Protein AF-0000000076242073 (afdb_homodimer)

InterPro domains:
  IPR001873 Epithelial sodium channel [PF00858] (27-499)
  IPR001873 Epithelial sodium channel [PR01078] (48-65)
  IPR001873 Epithelial sodium channel [PR01078] (88-104)
  IPR001873 Epithelial sodium channel [PR01078] (224-240)
  IPR001873 Epithelial sodium channel [PR01078] (257-275)
  IPR001873 Epithelial sodium channel [PR01078] (351-362)
  IPR001873 Epithelial sodium channel [PR01078] (362-379)
  IPR001873 Epithelial sodium channel [PR01078] (411-431)
  IPR001873 Epithelial sodium channel [PR01078] (479-495)
  IPR001873 Epithelial sodium channel [PTHR11690] (22-504)

Solvent-accessible surface area (backbone atoms only — not comparable to full-atom values): 59527 Å² total; per-residue (Å²): 136,81,78,74,77,72,75,66,77,64,70,64,63,58,46,48,56,47,44,52,52,45,50,50,52,52,44,35,72,64,50,62,41,62,62,54,37,54,37,72,67,41,85,47,68,69,60,23,52,49,43,50,52,52,51,50,53,31,51,52,51,44,50,65,59,47,49,60,53,53,51,49,50,75,60,52,51,69,45,77,43,50,48,78,43,83,46,75,58,39,77,53,59,23,41,30,46,22,38,42,50,17,48,31,39,72,45,50,34,53,52,25,54,71,41,94,39,49,67,59,20,51,52,49,50,51,48,52,48,42,56,58,50,63,68,43,82,75,80,80,83,75,78,73,79,77,78,65,83,70,65,68,78,72,79,79,72,85,76,81,86,71,80,75,68,75,75,68,48,67,65,56,50,50,51,48,50,50,54,46,50,51,47,25,49,50,37,45,38,44,70,75,34,66,72,62,46,54,71,36,23,60,50,70,71,62,32,46,74,43,29,32,44,44,88,40,84,58,55,71,48,66,87,42,42,44,81,42,79,41,83,72,27,22,37,22,40,28,32,51,62,70,34,77,90,71,69,44,74,72,52,64,30,40,54,52,14,69,65,45,13,43,35,38,31,36,39,65,58,67,88,35,50,37,64,90,74,82,20,89,60,79,35,36,33,36,20,78,37,53,84,55,46,59,91,46,46,85,85,61,38,44,80,42,59,55,38,20,30,37,40,35,32,32,41,44,35,40,40,36,56,64,49,88,79,68,76,60,72,33,40,60,69,74,58,67,67,62,53,96,56,82,67,63,65,90,70,47,74,35,77,49,45,67,58,44,44,39,48,43,50,26,49,54,23,33,76,73,61,65,20,23,57,47,84,38,72,74,58,92,81,50,50,54,33,46,85,87,40,40,68,56,47,47,53,52,50,52,31,50,75,68,61,66,44,74,63,52,75,71,45,41,52,55,21,67,42,77,46,75,47,79,47,78,30,32,25,31,15,66,61,80,66,64,70,74,63,43,73,75,60,62,90,67,56,74,35,24,28,33,40,36,41,23,35,63,45,59,47,31,41,35,41,34,40,39,76,74,65,50,70,63,51,50,50,14,52,47,9,39,46,29,40,73,54,42,43,37,16,51,40,38,51,50,52,49,50,51,49,49,50,49,49,48,51,52,49,51,52,48,48,50,47,52,64,65,61,55,69,73,69,76,70,74,78,73,79,75,76,78,72,71,78,76,73,117,138,83,81,74,76,74,78,66,78,69,70,62,64,61,44,48,58,49,43,53,54,45,51,51,52,50,43,35,72,64,49,68,43,43,56,54,39,53,37,72,68,41,84,47,69,70,59,23,52,49,43,50,50,52,53,49,52,30,50,51,52,44,49,66,52,45,49,60,51,54,53,48,50,74,60,54,51,70,43,51,46,76,50,78,46,81,47,75,60,39,75,53,59,22,41,30,47,25,39,44,50,17,48,33,39,72,44,49,35,53,53,25,54,76,36,99,42,49,69,58,18,50,54,47,46,49,50,48,42,49,58,53,52,53,66,48,84,77,86,83,85,78,79,80,81,80,82,69,86,79,74,74,81,77,83,84,74,91,90,74,94,69,80,75,67,75,77,68,51,68,66,57,49,51,53,47,51,52,51,46,50,52,47,22,50,49,34,43,38,44,68,76,35,65,74,62,47,54,70,36,24,60,48,68,70,64,33,46,74,44,27,29,44,46,89,40,70,70,54,72,47,65,87,43,41,44,80,44,79,40,82,72,28,22,38,23,40,26,33,50,60,70,35,78,89,70,67,44,74,72,50,65,30,72,55,52,35,74,66,47,13,44,35,37,32,37,38,62,59,65,88,32,51,34,62,90,76,80,21,71,48,40,36,36,31,35,21,76,38,53,84,57,45,62,88,46,46,81,61,59,38,44,43,36,35,52,35,22,31,38,41,37,32,30,39,44,34,38,39,35,55,63,48,89,79,70,75,61,74,36,39,59,70,75,59,70,64,68,51,94,60,84,65,62,69,88,69,47,75,35,77,49,48,68,58,45,44,39,48,44,51,25,49,53,24,33,75,73,61,65,20,23,57,47,84,37,71,74,57,91,81,49,49,50,33,48,84,87,39,41,67,56,48,46,52,52,49,52,32,49,57,68,53,67,45,74,64,54,76,72,46,44,51,56,21,68,44,75,46,72,45,76,47,79,48,75,45,79,21,71,78,84,71,67,76,85,70,47,75,75,68,68,91,68,56,74,36,23,29,34,40,35,42,23,35,65,47,60,45,31,40,34,42,34,41,38,78,71,61,49,70,68,55,50,51,49,42,48,48,3,37,30,14,24,35,44,34,43,50,74,65,40,50,49,51,50,48,52,49,50,52,51,50,49,51,53,49,50,52,49,50,50,49,55,63,65,63,56,72,74,76,78,73,80,76,76,79,77,78,76,73,70,84,76,69,136

Secondary structure (DSSP, 8-state):
----------HHHHHHHHHHHHHHHHHHHH--STTHHHHHH--SHHHHHHHHHHHHHHHHHHHHHHHHHHHHHHH--EEEEEEEEE-S-EEPPEEEEEES--S-HHHHHHHHHHTT-HHHHHHHHHHHHHHHHHTS-----------TT--------S-----------HHHHHHHHHHHHHHHHHHHHHHH-TTGGGGGS--HHHHEEEEEETTEE-TTSTTTEEEEEETTTEEEEEES---GGGTPPPPEESS-SGGGSEEEEEE--GGG--TTTT--S-SEEEEEE-TTPPP-HHHHPEEE-TTEEEEEEEEEEEEE---TT-S-SSB-SS-TTS-S-TTSSSS-SS--HHHHHHHHHHHHHHHHHSSB-TTSPPPTTPPBP-GGGHHHHHHHHHHHHTT--GGGGG-PPBSEEEEEEEEEEEEE-S----GGGGGTS-GGGGGEEEEEEEEEEEEEEEEEEEE---HHHHHHHHHHHHHHHT---HHHHHHHHHHHHHHHHHHHHHHHHHHHT------------TTS----/----------HHHHHHHHHHHHHHHHHHHH--STTHHHHHH--SHHHHHHHHHHHHHHHHHHHHHHHHHHHHHHH--EEEEEEEEE-S-EEPPEEEEEES--S-HHHHHHHHHHTT-HHHHHHHHHHHHHHHHTTS---------------------------------HHHHHHHHHHHHHHHHHHHHHHH-TTGGGGGS--HHHHEEEEEETTBSBTTSTTTEEEEEETTTEEEEEES---GGGTPPPPEESS-SGGGSEEEEEE--GGG--TTTT--SBSEEEEEE-TTPPP-TTTSPEEE-TTEEEEEEEEEEEEE---TT-S-SSB-SS-TTS-S-TTTTTT-SS--HHHHHHHHHHHHHHHHHSSB-TTSPPPTTPPBP-GGGHHHHHHHHHHHHTT--GGGGG-PPBSEEEEEEEEEEEEE-S----GGGTTTS-GGGGGEEEEEEEEEEEEEEEEEEEE---HHHHHHHHHHHHHHHT---HHHHHHHHHHHHHHHHHHHHHHHHHHHT-------------------

Structure (mmCIF, N/CA/C/O backbone):
data_AF-0000000076242073-model_v1
#
loop_
_entity.id
_entity.type
_entity.pdbx_description
1 polymer 'Uncharacterized protein'
#
loop_
_atom_site.group_PDB
_atom_site.id
_atom_site.type_symbol
_atom_site.label_atom_id
_atom_site.label_alt_id
_atom_site.label_comp_id
_atom_site.label_asym_id
_atom_site.label_entity_id
_atom_site.label_seq_id
_atom_site.pdbx_PDB_ins_code
_atom_site.Cartn_x
_atom_site.Cartn_y
_atom_site.Cartn_z
_atom_site.occupancy
_atom_site.B_iso_or_equiv
_atom_site.auth_seq_id
_atom_site.auth_comp_id
_atom_site.auth_asym_id
_atom_site.auth_atom_id
_atom_site.pdbx_PDB_model_num
ATOM 1 N N . MET A 1 1 ? -10.391 -109.25 -32.281 1 25.5 1 MET A N 1
ATOM 2 C CA . MET A 1 1 ? -9.75 -108 -32.812 1 25.5 1 MET A CA 1
ATOM 3 C C . MET A 1 1 ? -10.414 -106.75 -32.25 1 25.5 1 MET A C 1
ATOM 5 O O . MET A 1 1 ? -11.508 -106.438 -32.688 1 25.5 1 MET A O 1
ATOM 9 N N . GLU A 1 2 ? -10.32 -106.562 -30.922 1 28.16 2 GLU A N 1
ATOM 10 C CA . GLU A 1 2 ? -10.852 -105.562 -29.984 1 28.16 2 GLU A CA 1
ATOM 11 C C . GLU A 1 2 ? -10.367 -104.188 -30.328 1 28.16 2 GLU A C 1
ATOM 13 O O . GLU A 1 2 ? -9.164 -103.938 -30.438 1 28.16 2 GLU A O 1
ATOM 18 N N . GLU A 1 3 ? -11.156 -103.5 -31.141 1 26.84 3 GLU A N 1
ATOM 19 C CA . GLU A 1 3 ? -11.023 -102.062 -31.547 1 26.84 3 GLU A CA 1
ATOM 20 C C . GLU A 1 3 ? -10.836 -101.188 -30.344 1 26.84 3 GLU A C 1
ATOM 22 O O . GLU A 1 3 ? -11.711 -101.125 -29.469 1 26.84 3 GLU A O 1
ATOM 27 N N . GLN A 1 4 ? -9.656 -101.188 -29.75 1 26.89 4 GLN A N 1
ATOM 28 C CA . GLN A 1 4 ? -9.219 -100.188 -28.75 1 26.89 4 GLN A CA 1
ATOM 29 C C . GLN A 1 4 ? -9.617 -98.812 -29.156 1 26.89 4 GLN A C 1
ATOM 31 O O . GLN A 1 4 ? -9.117 -98.25 -30.141 1 26.89 4 GLN A O 1
ATOM 36 N N . LYS A 1 5 ? -10.961 -98.562 -28.953 1 33.19 5 LYS A N 1
ATOM 37 C CA . LYS A 1 5 ? -11.492 -97.188 -29.031 1 33.19 5 LYS A CA 1
ATOM 38 C C . LYS A 1 5 ? -10.594 -96.188 -28.312 1 33.19 5 LYS A C 1
ATOM 40 O O . LYS A 1 5 ? -10.562 -96.188 -27.078 1 33.19 5 LYS A O 1
ATOM 45 N N . GLN A 1 6 ? -9.25 -96.125 -28.734 1 27.56 6 GLN A N 1
ATOM 46 C CA . GLN A 1 6 ? -8.344 -95.062 -28.266 1 27.56 6 GLN A CA 1
ATOM 47 C C . GLN A 1 6 ? -9.047 -93.75 -28.172 1 27.56 6 GLN A C 1
ATOM 49 O O . GLN A 1 6 ? -9.445 -93.188 -29.203 1 27.56 6 GLN A O 1
ATOM 54 N N . ASN A 1 7 ? -9.898 -93.562 -27.281 1 31.3 7 ASN A N 1
ATOM 55 C CA . ASN A 1 7 ? -10.523 -92.25 -26.906 1 31.3 7 ASN A CA 1
ATOM 56 C C . ASN A 1 7 ? -9.5 -91.125 -26.828 1 31.3 7 ASN A C 1
ATOM 58 O O . ASN A 1 7 ? -8.672 -91.125 -25.906 1 31.3 7 ASN A O 1
ATOM 62 N N . SER A 1 8 ? -8.82 -90.812 -27.938 1 33.25 8 SER A N 1
ATOM 63 C CA . SER A 1 8 ? -7.961 -89.625 -28.047 1 33.25 8 SER A CA 1
ATOM 64 C C . SER A 1 8 ? -8.633 -88.375 -27.453 1 33.25 8 SER A C 1
ATOM 66 O O . SER A 1 8 ? -9.805 -88.125 -27.719 1 33.25 8 SER A O 1
ATOM 68 N N . PRO A 1 9 ? -8.328 -88.062 -26.188 1 38.91 9 PRO A N 1
ATOM 69 C CA . PRO A 1 9 ? -8.805 -86.812 -25.625 1 38.91 9 PRO A CA 1
ATOM 70 C C . PRO A 1 9 ? -8.938 -85.688 -26.672 1 38.91 9 PRO A C 1
ATOM 72 O O . PRO A 1 9 ? -8.156 -85.625 -27.625 1 38.91 9 PRO A O 1
ATOM 75 N N . SER A 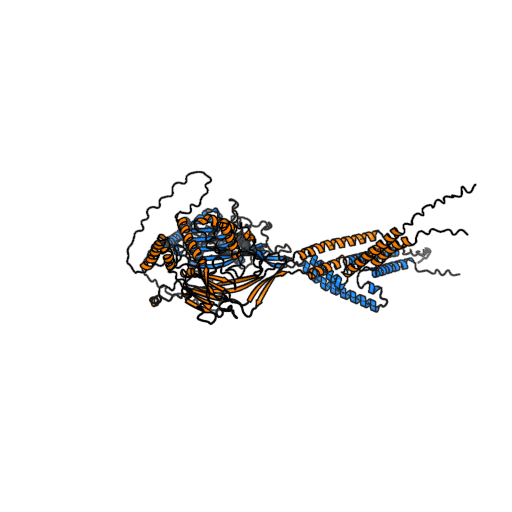1 10 ? -10.086 -85.25 -26.922 1 39.97 10 SER A N 1
ATOM 76 C CA . SER A 1 10 ? -10.594 -84.375 -27.984 1 39.97 10 SER A CA 1
ATOM 77 C C . SER A 1 10 ? -9.672 -83.188 -28.219 1 39.97 10 SER A C 1
ATOM 79 O O . SER A 1 10 ? -9.172 -82.562 -27.266 1 39.97 10 SER A O 1
ATOM 81 N N . ARG A 1 11 ? -8.984 -83 -29.328 1 43.53 11 ARG A N 1
ATOM 82 C CA . ARG A 1 11 ? -8.141 -82.062 -30 1 43.53 11 ARG A CA 1
ATOM 83 C C . ARG A 1 11 ? -8.602 -80.625 -29.688 1 43.53 11 ARG A C 1
ATOM 85 O O . ARG A 1 11 ? -7.797 -79.688 -29.672 1 43.53 11 ARG A O 1
ATOM 92 N N . PHE A 1 12 ? -9.875 -80.438 -29.469 1 42.47 12 PHE A N 1
ATOM 93 C CA . PHE A 1 12 ? -10.438 -79.125 -29.359 1 42.47 12 PHE A CA 1
ATOM 94 C C . PHE A 1 12 ? -10.133 -78.5 -28 1 42.47 12 PHE A C 1
ATOM 96 O O . PHE A 1 12 ? -9.875 -77.312 -27.891 1 42.47 12 PHE A O 1
ATOM 103 N N . GLY A 1 13 ? -10.25 -79.188 -26.875 1 44.53 13 GLY A N 1
ATOM 104 C CA . GLY A 1 13 ? -9.867 -78.688 -25.562 1 44.53 13 GLY A CA 1
ATOM 105 C C . GLY A 1 13 ? -8.414 -78.25 -25.484 1 44.53 13 GLY A C 1
ATOM 106 O O . GLY A 1 13 ? -8.078 -77.312 -24.75 1 44.53 13 GLY A O 1
ATOM 107 N N . ARG A 1 14 ? -7.555 -78.875 -25.938 1 50.31 14 ARG A N 1
ATOM 108 C CA . ARG A 1 14 ? -6.129 -78.625 -26.047 1 50.31 14 ARG A CA 1
ATOM 109 C C . ARG A 1 14 ? -5.887 -77.375 -26.875 1 50.31 14 ARG A C 1
ATOM 111 O O . ARG A 1 14 ? -4.93 -76.625 -26.625 1 50.31 14 ARG A O 1
ATOM 118 N N . ARG A 1 15 ? -6.801 -77.062 -27.734 1 53.56 15 ARG A N 1
ATOM 119 C CA . ARG A 1 15 ? -6.664 -75.875 -28.594 1 53.56 15 ARG A CA 1
ATOM 120 C C . ARG A 1 15 ? -6.965 -74.625 -27.828 1 53.56 15 ARG A C 1
ATOM 122 O O . ARG A 1 15 ? -6.328 -73.562 -28.062 1 53.56 15 ARG A O 1
ATOM 129 N N . SER A 1 16 ? -7.965 -74.75 -26.922 1 54.66 16 SER A N 1
ATOM 130 C CA . SER A 1 16 ? -8.32 -73.562 -26.141 1 54.66 16 SER A CA 1
ATOM 131 C C . SER A 1 16 ? -7.234 -73.188 -25.141 1 54.66 16 SER A C 1
ATOM 133 O O . SER A 1 16 ? -6.883 -72 -24.984 1 54.66 16 SER A O 1
ATOM 135 N N . ASP A 1 17 ? -6.887 -74.188 -24.344 1 58.34 17 ASP A N 1
ATOM 136 C CA . ASP A 1 17 ? -5.781 -73.938 -23.422 1 58.34 17 ASP A CA 1
ATOM 137 C C . ASP A 1 17 ? -4.527 -73.5 -24.156 1 58.34 17 ASP A C 1
ATOM 139 O O . ASP A 1 17 ? -3.799 -72.625 -23.672 1 58.34 17 ASP A O 1
ATOM 143 N N . GLU A 1 18 ? -4.375 -74.062 -25.297 1 63.34 18 GLU A N 1
ATOM 144 C CA . GLU A 1 18 ? -3.254 -73.688 -26.141 1 63.34 18 GLU A CA 1
ATOM 145 C C . GLU A 1 18 ? -3.438 -72.25 -26.625 1 63.34 18 GLU A C 1
ATOM 147 O O . GLU A 1 18 ? -2.467 -71.5 -26.75 1 63.34 18 GLU A O 1
ATOM 152 N N . GLY A 1 19 ? -4.773 -71.938 -26.703 1 66.31 19 GLY A N 1
ATOM 153 C CA . GLY A 1 19 ? -5.066 -70.562 -27.141 1 66.31 19 GLY A CA 1
ATOM 154 C C . GLY A 1 19 ? -4.773 -69.562 -26.078 1 66.31 19 GLY A C 1
ATOM 155 O O . GLY A 1 19 ? -4.219 -68.5 -26.391 1 66.31 19 GLY A O 1
ATOM 156 N N . LEU A 1 20 ? -5.156 -69.875 -24.875 1 74.44 20 LEU A N 1
ATOM 157 C CA . LEU A 1 20 ? -4.906 -68.938 -23.781 1 74.44 20 LEU A CA 1
ATOM 158 C C . LEU A 1 20 ? -3.412 -68.812 -23.5 1 74.44 20 LEU A C 1
ATOM 160 O O . LEU A 1 20 ? -2.91 -67.75 -23.219 1 74.44 20 LEU A O 1
ATOM 164 N N . VAL A 1 21 ? -2.752 -69.938 -23.469 1 72.38 21 VAL A N 1
ATOM 165 C CA . VAL A 1 21 ? -1.311 -69.938 -23.25 1 72.38 21 VAL A CA 1
ATOM 166 C C . VAL A 1 21 ? -0.605 -69.188 -24.359 1 72.38 21 VAL A C 1
ATOM 168 O O . VAL A 1 21 ? 0.345 -68.438 -24.109 1 72.38 21 VAL A O 1
ATOM 171 N N . TYR A 1 22 ? -1.139 -69.375 -25.5 1 73.62 22 TYR A N 1
ATOM 172 C CA . TYR A 1 22 ? -0.561 -68.688 -26.625 1 73.62 22 TYR A CA 1
ATOM 173 C C . TYR A 1 22 ? -0.794 -67.188 -26.484 1 73.62 22 TYR A C 1
ATOM 175 O O . TYR A 1 22 ? 0.107 -66.375 -26.75 1 73.62 22 TYR A O 1
ATOM 183 N N . LEU A 1 23 ? -1.955 -66.812 -26.109 1 75.25 23 LEU A N 1
ATOM 184 C CA . LEU A 1 23 ? -2.281 -65.438 -25.922 1 75.25 23 LEU A CA 1
ATOM 185 C C . LEU A 1 23 ? -1.405 -64.812 -24.844 1 75.25 23 LEU A C 1
ATOM 187 O O . LEU A 1 23 ? -0.925 -63.688 -24.984 1 75.25 23 LEU A O 1
ATOM 191 N N . TRP A 1 24 ? -1.2 -65.5 -23.781 1 75.06 24 TRP A N 1
ATOM 192 C CA . TRP A 1 24 ? -0.398 -65 -22.672 1 75.06 24 TRP A CA 1
ATOM 193 C C . TRP A 1 24 ? 1.071 -64.875 -23.062 1 75.06 24 TRP A C 1
ATOM 195 O O . TRP A 1 24 ? 1.745 -63.906 -22.719 1 75.06 24 TRP A O 1
ATOM 205 N N . LYS A 1 25 ? 1.532 -65.875 -23.75 1 70.5 25 LYS A N 1
ATOM 206 C CA . LYS A 1 25 ? 2.926 -65.875 -24.188 1 70.5 25 LYS A CA 1
ATOM 207 C C . LYS A 1 25 ? 3.176 -64.75 -25.203 1 70.5 25 LYS A C 1
ATOM 209 O O . LYS A 1 25 ? 4.223 -64.062 -25.172 1 70.5 25 LYS A O 1
ATOM 214 N N . ASN A 1 26 ? 2.195 -64.625 -26 1 69.06 26 ASN A N 1
ATOM 215 C CA . ASN A 1 26 ? 2.311 -63.562 -27 1 69.06 26 ASN A CA 1
ATOM 216 C C . ASN A 1 26 ? 2.285 -62.156 -26.344 1 69.06 26 ASN A C 1
ATOM 218 O O . ASN A 1 26 ? 3.047 -61.281 -26.734 1 69.06 26 ASN A O 1
ATOM 222 N N . PHE A 1 27 ? 1.426 -62.031 -25.406 1 73.12 27 PHE A N 1
ATOM 223 C CA . PHE A 1 27 ? 1.324 -60.781 -24.703 1 73.12 27 PHE A CA 1
ATOM 224 C C . PHE A 1 27 ? 2.592 -60.5 -23.906 1 73.12 27 PHE A C 1
ATOM 226 O O . PHE A 1 27 ? 3.098 -59.375 -23.906 1 73.12 27 PHE A O 1
ATOM 233 N N . ALA A 1 28 ? 2.996 -61.469 -23.219 1 68.56 28 ALA A N 1
ATOM 234 C CA . ALA A 1 28 ? 4.176 -61.312 -22.359 1 68.56 28 ALA A CA 1
ATOM 235 C C . ALA A 1 28 ? 5.402 -60.938 -23.203 1 68.56 28 ALA A C 1
ATOM 237 O O . ALA A 1 28 ? 6.27 -60.188 -22.75 1 68.56 28 ALA A O 1
ATOM 238 N N . SER A 1 29 ? 5.434 -61.438 -24.359 1 67.44 29 SER A N 1
ATOM 239 C CA . SER A 1 29 ? 6.602 -61.219 -25.203 1 67.44 29 SER A CA 1
ATOM 240 C C . SER A 1 29 ? 6.543 -59.844 -25.875 1 67.44 29 SER A C 1
ATOM 242 O O . SER A 1 29 ? 7.578 -59.281 -26.25 1 67.44 29 SER A O 1
ATOM 244 N N . ASN A 1 30 ? 5.273 -59.281 -25.906 1 66.25 30 ASN A N 1
ATOM 245 C CA . ASN A 1 30 ? 5.152 -58.062 -26.703 1 66.25 30 ASN A CA 1
ATOM 246 C C . ASN A 1 30 ? 4.766 -56.875 -25.828 1 66.25 30 ASN A C 1
ATOM 248 O O . ASN A 1 30 ? 4.711 -55.75 -26.312 1 66.25 30 ASN A O 1
ATOM 252 N N . THR A 1 31 ? 4.613 -57.219 -24.562 1 70.19 31 THR A N 1
ATOM 253 C CA . THR A 1 31 ? 4.156 -56.125 -23.719 1 70.19 31 THR A CA 1
ATOM 254 C C . THR A 1 31 ? 5.297 -55.156 -23.422 1 70.19 31 THR A C 1
ATOM 256 O O . THR A 1 31 ? 6.465 -55.562 -23.406 1 70.19 31 THR A O 1
ATOM 259 N N . THR A 1 32 ? 4.938 -53.938 -23.359 1 70.06 32 THR A N 1
ATOM 260 C CA . THR A 1 32 ? 5.914 -52.875 -23.094 1 70.06 32 THR A CA 1
ATOM 261 C C . THR A 1 32 ? 6.008 -52.625 -21.594 1 70.06 32 THR A C 1
ATOM 263 O O . THR A 1 32 ? 6.746 -51.719 -21.156 1 70.06 32 THR A O 1
ATOM 266 N N . ALA A 1 33 ? 5.289 -53.438 -20.781 1 69.56 33 ALA A N 1
ATOM 267 C CA . ALA A 1 33 ? 5.418 -53.312 -19.328 1 69.56 33 ALA 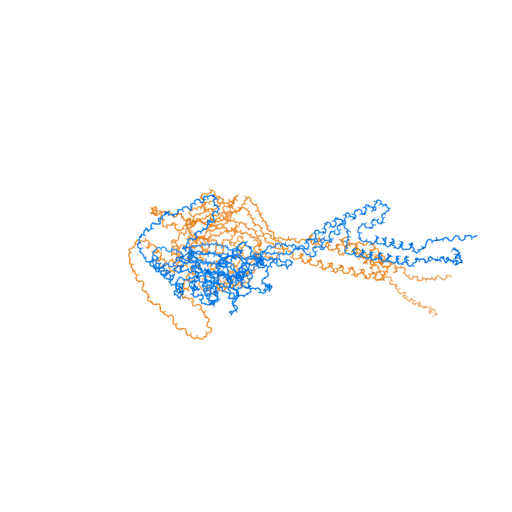A CA 1
ATOM 268 C C . ALA A 1 33 ? 6.699 -53.969 -18.828 1 69.56 33 ALA A C 1
ATOM 270 O O . ALA A 1 33 ? 6.961 -55.125 -19.156 1 69.56 33 ALA A O 1
ATOM 271 N N . HIS A 1 34 ? 7.469 -53.219 -18.172 1 69 34 HIS A N 1
ATOM 272 C CA . HIS A 1 34 ? 8.742 -53.781 -17.703 1 69 34 HIS A CA 1
ATOM 273 C C . HIS A 1 34 ? 8.523 -54.875 -16.672 1 69 34 HIS A C 1
ATOM 275 O O . HIS A 1 34 ? 7.652 -54.75 -15.812 1 69 34 HIS A O 1
ATOM 281 N N . GLY A 1 35 ? 9.211 -55.906 -16.766 1 69.25 35 GLY A N 1
ATOM 282 C CA . GLY A 1 35 ? 9.258 -56.969 -15.766 1 69.25 35 GLY A CA 1
ATOM 283 C C . GLY A 1 35 ? 8.344 -58.125 -16.078 1 69.25 35 GLY A C 1
ATOM 284 O O . GLY A 1 35 ? 8.594 -59.25 -15.641 1 69.25 35 GLY A O 1
ATOM 285 N N . PHE A 1 36 ? 7.227 -57.844 -16.797 1 73.12 36 PHE A N 1
ATOM 286 C CA . PHE A 1 36 ? 6.266 -58.938 -17.047 1 73.12 36 PHE A CA 1
ATOM 287 C C . PHE A 1 36 ? 6.852 -59.969 -17.984 1 73.12 36 PHE A C 1
ATOM 289 O O . PHE A 1 36 ? 6.617 -61.156 -17.812 1 73.12 36 PHE A O 1
ATOM 296 N N . SER A 1 37 ? 7.684 -59.438 -18.844 1 71.94 37 SER A N 1
ATOM 297 C CA . SER A 1 37 ? 8.297 -60.375 -19.781 1 71.94 37 SER A CA 1
ATOM 298 C C . SER A 1 37 ? 9.273 -61.312 -19.078 1 71.94 37 SER A C 1
ATOM 300 O O . SER A 1 37 ? 9.383 -62.5 -19.422 1 71.94 37 SER A O 1
ATOM 302 N N . ASN A 1 38 ? 9.789 -60.812 -18 1 74.62 38 ASN A N 1
ATOM 303 C CA . ASN A 1 38 ? 10.766 -61.625 -17.281 1 74.62 38 ASN A CA 1
ATOM 304 C C . ASN A 1 38 ? 10.102 -62.75 -16.469 1 74.62 38 ASN A C 1
ATOM 306 O O . ASN A 1 38 ? 10.688 -63.781 -16.25 1 74.62 38 ASN A O 1
ATOM 310 N N . ILE A 1 39 ? 8.922 -62.562 -16.094 1 75.56 39 ILE A N 1
ATOM 311 C CA . ILE A 1 39 ? 8.188 -63.594 -15.344 1 75.56 39 ILE A CA 1
ATOM 312 C C . ILE A 1 39 ? 7.891 -64.75 -16.25 1 75.56 39 ILE A C 1
ATOM 314 O O . ILE A 1 39 ? 8.07 -65.938 -15.836 1 75.56 39 ILE A O 1
ATOM 318 N N . LEU A 1 40 ? 7.598 -64.5 -17.484 1 71.38 40 LEU A N 1
ATOM 319 C CA . LEU A 1 40 ? 7.137 -65.562 -18.375 1 71.38 40 LEU A CA 1
ATOM 320 C C . LEU A 1 40 ? 8.32 -66.25 -19.031 1 71.38 40 LEU A C 1
ATOM 322 O O . LEU A 1 40 ? 8.227 -67.438 -19.359 1 71.38 40 LEU A O 1
ATOM 326 N N . MET A 1 41 ? 9.391 -65.5 -19.125 1 68.88 41 MET A N 1
ATOM 327 C CA . MET A 1 41 ? 10.516 -66.062 -19.828 1 68.88 41 MET A CA 1
ATOM 328 C C . MET A 1 41 ? 11.422 -66.875 -18.859 1 68.88 41 MET A C 1
ATOM 330 O O . MET A 1 41 ? 12.289 -67.625 -19.297 1 68.88 41 MET A O 1
ATOM 334 N N . SER A 1 42 ? 11.148 -66.688 -17.672 1 72.56 42 SER A N 1
ATOM 335 C CA . SER A 1 42 ? 12.031 -67.312 -16.719 1 72.56 42 SER A CA 1
ATOM 336 C C . SER A 1 42 ? 11.703 -68.812 -16.594 1 72.56 42 SER A C 1
ATOM 338 O O . SER A 1 42 ? 10.531 -69.188 -16.594 1 72.56 42 SER A O 1
ATOM 340 N N . SER A 1 43 ? 12.719 -69.625 -16.656 1 75.94 43 SER A N 1
ATOM 341 C CA . SER A 1 43 ? 12.57 -71.062 -16.625 1 75.94 43 SER A CA 1
ATOM 342 C C . SER A 1 43 ? 12.461 -71.562 -15.195 1 75.94 43 SER A C 1
ATOM 344 O O . SER A 1 43 ? 11.758 -72.562 -14.938 1 75.94 43 SER A O 1
ATOM 346 N N . HIS A 1 44 ? 13.047 -70.938 -14.336 1 83.88 44 HIS A N 1
ATOM 347 C CA . HIS A 1 44 ? 13.055 -71.375 -12.953 1 83.88 44 HIS A CA 1
ATOM 348 C C . HIS A 1 44 ? 11.953 -70.75 -12.141 1 83.88 44 HIS A C 1
ATOM 350 O O . HIS A 1 44 ? 11.719 -69.5 -12.281 1 83.88 44 HIS A O 1
ATOM 356 N N . ILE A 1 45 ? 11.234 -71.5 -11.406 1 85.88 45 ILE A N 1
ATOM 357 C CA . ILE A 1 45 ? 10.086 -71.062 -10.617 1 85.88 45 ILE A CA 1
ATOM 358 C C . ILE A 1 45 ? 10.555 -70.062 -9.562 1 85.88 45 ILE A C 1
ATOM 360 O O . ILE A 1 45 ? 9.836 -69.062 -9.25 1 85.88 45 ILE A O 1
ATOM 364 N N . SER A 1 46 ? 11.711 -70.312 -9.039 1 88.12 46 SER A N 1
ATOM 365 C CA . SER A 1 46 ? 12.219 -69.375 -8.008 1 88.12 46 SER A CA 1
ATOM 366 C C . SER A 1 46 ? 12.43 -68 -8.562 1 88.12 46 SER A C 1
ATOM 368 O O . SER A 1 46 ? 12.125 -67 -7.895 1 88.12 46 SER A O 1
ATOM 370 N N . ILE A 1 47 ? 12.945 -67.875 -9.773 1 86.56 47 ILE A N 1
ATOM 371 C CA . ILE A 1 47 ? 13.195 -66.562 -10.414 1 86.56 47 ILE A CA 1
ATOM 372 C C . ILE A 1 47 ? 11.867 -65.938 -10.797 1 86.56 47 ILE A C 1
ATOM 374 O O . ILE A 1 47 ? 11.711 -64.688 -10.695 1 86.56 47 ILE A O 1
ATOM 378 N N . ARG A 1 48 ? 10.922 -66.688 -11.086 1 85.19 48 ARG A N 1
ATOM 379 C CA . ARG A 1 48 ? 9.594 -66.188 -11.414 1 85.19 48 ARG A CA 1
ATOM 380 C C . ARG A 1 48 ? 8.93 -65.562 -10.195 1 85.19 48 ARG A C 1
ATOM 382 O O . ARG A 1 48 ? 8.336 -64.5 -10.289 1 85.19 48 ARG A O 1
ATOM 389 N N . LEU A 1 49 ? 9.102 -66.312 -9.117 1 89.5 49 LEU A N 1
ATOM 390 C CA . LEU A 1 49 ? 8.508 -65.812 -7.879 1 89.5 49 LEU A CA 1
ATOM 391 C C . LEU A 1 49 ? 9.195 -64.5 -7.422 1 89.5 49 LEU A C 1
ATOM 393 O O . LEU A 1 49 ? 8.547 -63.625 -6.867 1 89.5 49 LEU A O 1
ATOM 397 N N . LEU A 1 50 ? 10.422 -64.438 -7.684 1 89.81 50 LEU A N 1
ATOM 398 C CA . LEU A 1 50 ? 11.164 -63.219 -7.34 1 89.81 50 LEU A CA 1
ATOM 399 C C . LEU A 1 50 ? 10.688 -62.031 -8.172 1 89.81 50 LEU A C 1
ATOM 401 O O . LEU A 1 50 ? 10.5 -60.938 -7.645 1 89.81 50 LEU A O 1
ATOM 405 N N . TRP A 1 51 ? 10.477 -62.312 -9.438 1 86.19 51 TRP A N 1
ATOM 406 C CA . TRP A 1 51 ? 10.016 -61.25 -10.312 1 86.19 51 TRP A CA 1
ATOM 407 C C . TRP A 1 51 ? 8.602 -60.812 -9.938 1 86.19 51 TRP A C 1
ATOM 409 O O . TRP A 1 51 ? 8.273 -59.625 -9.992 1 86.19 51 TRP A O 1
ATOM 419 N N . ILE A 1 52 ? 7.809 -61.719 -9.523 1 86.75 52 ILE A N 1
ATOM 420 C CA . ILE A 1 52 ? 6.457 -61.375 -9.078 1 86.75 52 ILE A CA 1
ATOM 421 C C . ILE A 1 52 ? 6.523 -60.531 -7.812 1 86.75 52 ILE A C 1
ATOM 423 O O . ILE A 1 52 ? 5.797 -59.531 -7.68 1 86.75 52 ILE A O 1
ATOM 427 N N . ALA A 1 53 ? 7.395 -60.906 -6.941 1 92.19 53 ALA A N 1
ATOM 428 C CA . ALA A 1 53 ? 7.551 -60.156 -5.699 1 92.19 53 ALA A CA 1
ATOM 429 C C . ALA A 1 53 ? 8.016 -58.719 -5.98 1 92.19 53 ALA A C 1
ATOM 431 O O . ALA A 1 53 ? 7.523 -57.781 -5.375 1 92.19 53 ALA A O 1
ATOM 432 N N . VAL A 1 54 ? 8.953 -58.562 -6.914 1 89.19 54 VAL A N 1
ATOM 433 C CA . VAL A 1 54 ? 9.484 -57.25 -7.262 1 89.19 54 VAL A CA 1
ATOM 434 C C . VAL A 1 54 ? 8.383 -56.375 -7.875 1 89.19 54 VAL A C 1
ATOM 436 O O . VAL A 1 54 ? 8.258 -55.219 -7.559 1 89.19 54 VAL A O 1
ATOM 439 N N . ILE A 1 55 ? 7.594 -56.906 -8.695 1 86.12 55 ILE A N 1
ATOM 440 C CA . ILE A 1 55 ? 6.523 -56.188 -9.359 1 86.12 55 ILE A CA 1
ATOM 441 C C . ILE A 1 55 ? 5.477 -55.75 -8.328 1 86.12 55 ILE A C 1
ATOM 443 O O . ILE A 1 55 ? 4.965 -54.625 -8.375 1 86.12 55 ILE A O 1
ATOM 447 N N . ILE A 1 56 ? 5.184 -56.656 -7.395 1 90.25 56 ILE A N 1
ATOM 448 C CA . ILE A 1 56 ? 4.207 -56.312 -6.363 1 90.25 56 ILE A CA 1
ATOM 449 C C . ILE A 1 56 ? 4.734 -55.188 -5.484 1 90.25 56 ILE A C 1
ATOM 451 O O . ILE A 1 56 ? 4.004 -54.25 -5.16 1 90.25 56 ILE A O 1
ATOM 455 N N . VAL A 1 57 ? 5.934 -55.281 -5.121 1 92.56 57 VAL A N 1
ATOM 456 C CA . VAL A 1 57 ? 6.547 -54.25 -4.312 1 92.56 57 VAL A CA 1
ATOM 457 C C . VAL A 1 57 ? 6.52 -52.906 -5.07 1 92.56 57 VAL A C 1
ATOM 459 O O . VAL A 1 57 ? 6.211 -51.875 -4.496 1 92.56 57 VAL A O 1
ATOM 462 N N . CYS A 1 58 ? 6.797 -52.906 -6.387 1 88.56 58 CYS A N 1
ATOM 463 C CA . CYS A 1 58 ? 6.793 -51.688 -7.203 1 88.56 58 CYS A CA 1
ATOM 464 C C . CYS A 1 58 ? 5.387 -51.125 -7.312 1 88.56 58 CYS A C 1
ATOM 466 O O . CYS A 1 58 ? 5.207 -49.906 -7.266 1 88.56 58 CYS A O 1
ATOM 468 N N . GLN A 1 59 ? 4.445 -52 -7.328 1 88 59 GLN A N 1
ATOM 469 C CA . GLN A 1 59 ? 3.068 -51.531 -7.438 1 88 59 GLN A CA 1
ATOM 470 C C . GLN A 1 59 ? 2.59 -50.906 -6.121 1 88 59 GLN A C 1
ATOM 472 O O . GLN A 1 59 ? 1.853 -49.906 -6.121 1 88 59 GLN A O 1
ATOM 477 N N . VAL A 1 60 ? 2.984 -51.5 -5.09 1 93.62 60 VAL A N 1
ATOM 478 C CA . VAL A 1 60 ? 2.621 -50.969 -3.781 1 93.62 60 VAL A CA 1
ATOM 479 C C . VAL A 1 60 ? 3.291 -49.625 -3.572 1 93.62 60 VAL A C 1
ATOM 481 O O . VAL A 1 60 ? 2.658 -48.688 -3.096 1 93.62 60 VAL A O 1
ATOM 484 N N . LEU A 1 61 ? 4.523 -49.531 -3.965 1 93.38 61 LEU A N 1
ATOM 485 C CA . LEU A 1 61 ? 5.234 -48.25 -3.848 1 93.38 61 LEU A CA 1
ATOM 486 C C . LEU A 1 61 ? 4.617 -47.188 -4.754 1 93.38 61 LEU A C 1
ATOM 488 O O . LEU A 1 61 ? 4.508 -46.031 -4.371 1 93.38 61 LEU A O 1
ATOM 492 N N . LEU A 1 62 ? 4.258 -47.594 -5.902 1 91 62 LEU A N 1
ATOM 493 C CA . LEU A 1 62 ? 3.59 -46.688 -6.828 1 91 62 LEU A CA 1
ATOM 494 C C . LEU A 1 62 ? 2.285 -46.156 -6.23 1 91 62 LEU A C 1
ATOM 496 O O . LEU A 1 62 ? 2.002 -44.969 -6.297 1 91 62 LEU A O 1
ATOM 500 N N . TYR A 1 63 ? 1.572 -47 -5.664 1 92.38 63 TYR A N 1
ATOM 501 C CA . TYR A 1 63 ? 0.306 -46.594 -5.047 1 92.38 63 TYR A CA 1
ATOM 502 C C . TYR A 1 63 ? 0.531 -45.625 -3.893 1 92.38 63 TYR A C 1
ATOM 504 O O . TYR A 1 63 ? -0.188 -44.656 -3.756 1 92.38 63 TYR A O 1
ATOM 512 N N . LEU A 1 64 ? 1.479 -45.938 -3.133 1 94.31 64 LEU A N 1
ATOM 513 C CA . LEU A 1 64 ? 1.778 -45.094 -1.981 1 94.31 64 LEU A CA 1
ATOM 514 C C . LEU A 1 64 ? 2.25 -43.719 -2.428 1 94.31 64 LEU A C 1
ATOM 516 O O . LEU A 1 64 ? 2.031 -42.719 -1.729 1 94.31 64 LEU A O 1
ATOM 520 N N . GLN A 1 65 ? 2.809 -43.562 -3.594 1 92.94 65 GLN A N 1
ATOM 521 C CA . GLN A 1 65 ? 3.307 -42.281 -4.09 1 92.94 65 GLN A CA 1
ATOM 522 C C . GLN A 1 65 ? 2.217 -41.531 -4.832 1 92.94 65 GLN A C 1
ATOM 524 O O . GLN A 1 65 ? 2.158 -40.312 -4.77 1 92.94 65 GLN A O 1
ATOM 529 N N . ILE A 1 66 ? 1.334 -42.188 -5.461 1 92.19 66 ILE A N 1
ATOM 530 C CA . ILE A 1 66 ? 0.327 -41.531 -6.297 1 92.19 66 ILE A CA 1
ATOM 531 C C . ILE A 1 66 ? -0.828 -41.062 -5.426 1 92.19 66 ILE A C 1
ATOM 533 O O . ILE A 1 66 ? -1.408 -40 -5.695 1 92.19 66 ILE A O 1
ATOM 537 N N . ASN A 1 67 ? -1.109 -41.688 -4.391 1 94.38 67 ASN A N 1
ATOM 538 C CA . ASN A 1 67 ? -2.252 -41.375 -3.547 1 94.38 67 ASN A CA 1
ATOM 539 C C . ASN A 1 67 ? -2.148 -39.938 -2.996 1 94.38 67 ASN A C 1
ATOM 541 O O . ASN A 1 67 ? -3.088 -39.156 -3.121 1 94.38 67 ASN A O 1
ATOM 545 N N . PRO A 1 68 ? -1.059 -39.594 -2.416 1 95.12 68 PRO A N 1
ATOM 546 C CA . PRO A 1 68 ? -0.971 -38.219 -1.922 1 95.12 68 PRO A CA 1
ATOM 547 C C . PRO A 1 68 ? -1.05 -37.188 -3.041 1 95.12 68 PRO A C 1
ATOM 549 O O . PRO A 1 68 ? -1.558 -36.094 -2.832 1 95.12 68 PRO A O 1
ATOM 552 N N . LEU A 1 69 ? -0.603 -37.531 -4.195 1 94.19 69 LEU A N 1
ATOM 553 C CA . LEU A 1 69 ? -0.657 -36.594 -5.324 1 94.19 69 LEU A CA 1
ATOM 554 C C . LEU A 1 69 ? -2.1 -36.344 -5.746 1 94.19 69 LEU A C 1
ATOM 556 O O . LEU A 1 69 ? -2.475 -35.219 -6.035 1 94.19 69 LEU A O 1
ATOM 560 N N . VAL A 1 70 ? -2.891 -37.344 -5.758 1 94.25 70 VAL A N 1
ATOM 561 C CA . VAL A 1 70 ? -4.293 -37.219 -6.145 1 94.25 70 VAL A CA 1
ATOM 562 C C . VAL A 1 70 ? -5.059 -36.438 -5.086 1 94.25 70 VAL A C 1
ATOM 564 O O . VAL A 1 70 ? -5.879 -35.562 -5.418 1 94.25 70 VAL A O 1
ATOM 567 N N . ILE A 1 71 ? -4.746 -36.688 -3.898 1 94.44 71 ILE A N 1
ATOM 568 C CA . ILE A 1 71 ? -5.391 -35.969 -2.809 1 94.44 71 ILE A CA 1
ATOM 569 C C . ILE A 1 71 ? -5.055 -34.469 -2.908 1 94.44 71 ILE A C 1
ATOM 571 O O . ILE A 1 71 ? -5.934 -33.625 -2.766 1 94.44 71 ILE A O 1
ATOM 575 N N . ARG A 1 72 ? -3.834 -34.156 -3.164 1 93 72 ARG A N 1
ATOM 576 C CA . ARG A 1 72 ? -3.395 -32.781 -3.311 1 93 72 ARG A CA 1
ATOM 577 C C . ARG A 1 72 ? -4.125 -32.094 -4.461 1 93 72 ARG A C 1
ATOM 579 O O . ARG A 1 72 ? -4.496 -30.922 -4.355 1 93 72 ARG A O 1
ATOM 586 N N . PHE A 1 73 ? -4.289 -32.844 -5.457 1 93.06 73 PHE A N 1
ATOM 587 C CA . PHE A 1 73 ? -4.98 -32.281 -6.613 1 93.06 73 PHE A CA 1
ATOM 588 C C . PHE A 1 73 ? -6.418 -31.922 -6.262 1 93.06 73 PHE A C 1
ATOM 590 O O . PHE A 1 73 ? -6.902 -30.844 -6.621 1 93.06 73 PHE A O 1
ATOM 597 N N . PHE A 1 74 ? -7.027 -32.688 -5.559 1 94.12 74 PHE A N 1
ATOM 598 C CA . PHE A 1 74 ? -8.43 -32.438 -5.242 1 94.12 74 PHE A CA 1
ATOM 599 C C . PHE A 1 74 ? -8.57 -31.422 -4.113 1 94.12 74 PHE A C 1
ATOM 601 O O . PHE A 1 74 ? -9.633 -30.828 -3.932 1 94.12 74 PHE A O 1
ATOM 608 N N . GLN A 1 75 ? -7.547 -31.188 -3.396 1 92.62 75 GLN A N 1
ATOM 609 C CA . GLN A 1 75 ? -7.555 -30.156 -2.363 1 92.62 75 GLN A CA 1
ATOM 610 C C . GLN A 1 75 ? -7.359 -28.766 -2.971 1 92.62 75 GLN A C 1
ATOM 612 O O . GLN A 1 75 ? -7.617 -27.75 -2.314 1 92.62 75 GLN A O 1
ATOM 617 N N . LYS A 1 76 ? -7.008 -28.625 -4.121 1 91.44 76 LYS A N 1
ATOM 618 C CA . LYS A 1 76 ? -6.777 -27.375 -4.84 1 91.44 76 LYS A CA 1
ATOM 619 C C . LYS A 1 76 ? -5.984 -26.391 -3.988 1 91.44 76 LYS A C 1
ATOM 621 O O . LYS A 1 76 ? -6.48 -25.312 -3.646 1 91.44 76 LYS A O 1
ATOM 626 N N . PRO A 1 77 ? -4.758 -26.719 -3.697 1 90.62 77 PRO A N 1
ATOM 627 C CA . PRO A 1 77 ? -3.939 -25.844 -2.85 1 90.62 77 PRO A CA 1
ATOM 628 C C . PRO A 1 77 ? -3.678 -24.484 -3.482 1 90.62 77 PRO A C 1
ATOM 630 O O . PRO A 1 77 ? -3.582 -24.375 -4.707 1 90.62 77 PRO A O 1
ATOM 633 N N . THR A 1 78 ? -3.648 -23.453 -2.566 1 89.25 78 THR A N 1
ATOM 634 C CA . THR A 1 78 ? -3.418 -22.094 -3.031 1 89.25 78 THR A CA 1
ATOM 635 C C . THR A 1 78 ? -2.104 -21.547 -2.479 1 89.25 78 THR A C 1
ATOM 637 O O . THR A 1 78 ? -1.629 -22 -1.434 1 89.25 78 THR A O 1
ATOM 640 N N . LYS A 1 79 ? -1.452 -20.812 -3.256 1 85.94 79 LYS A N 1
ATOM 641 C CA . LYS A 1 79 ? -0.25 -20.094 -2.846 1 85.94 79 LYS A CA 1
ATOM 642 C C . LYS A 1 79 ? -0.464 -18.594 -2.912 1 85.94 79 LYS A C 1
ATOM 644 O O . LYS A 1 79 ? -1.213 -18.094 -3.76 1 85.94 79 LYS A O 1
ATOM 649 N N . THR A 1 80 ? 0.156 -17.938 -1.91 1 87.5 80 THR A N 1
ATOM 650 C CA . THR A 1 80 ? 0.048 -16.484 -1.87 1 87.5 80 THR A CA 1
ATOM 651 C C . THR A 1 80 ? 1.225 -15.836 -2.592 1 87.5 80 THR A C 1
ATOM 653 O O . THR A 1 80 ? 2.383 -16.094 -2.256 1 87.5 80 THR A O 1
ATOM 656 N N . LYS A 1 81 ? 0.8 -15.156 -3.59 1 85.56 81 LYS A N 1
ATOM 657 C CA . LYS A 1 81 ? 1.777 -14.375 -4.348 1 85.56 81 LYS A CA 1
ATOM 658 C C . LYS A 1 81 ? 1.741 -12.906 -3.943 1 85.56 81 LYS A C 1
ATOM 660 O O . LYS A 1 81 ? 0.669 -12.297 -3.875 1 85.56 81 LYS A O 1
ATOM 665 N N . LEU A 1 82 ? 2.896 -12.398 -3.561 1 87.56 82 LEU A N 1
ATOM 666 C CA . LEU A 1 82 ? 3.029 -10.977 -3.256 1 87.56 82 LEU A CA 1
ATOM 667 C C . LEU A 1 82 ? 3.904 -10.281 -4.289 1 87.56 82 LEU A C 1
ATOM 669 O O . LEU A 1 82 ? 5 -10.75 -4.602 1 87.56 82 LEU A O 1
ATOM 673 N N . TYR A 1 83 ? 3.379 -9.281 -4.902 1 83.75 83 TYR A N 1
ATOM 674 C CA . TYR A 1 83 ? 4.207 -8.531 -5.84 1 83.75 83 TYR A CA 1
ATOM 675 C C . TYR A 1 83 ? 3.832 -7.051 -5.844 1 83.75 83 TYR A C 1
ATOM 677 O O . TYR A 1 83 ? 2.738 -6.684 -5.406 1 83.75 83 TYR A O 1
ATOM 685 N N . LEU A 1 84 ? 4.812 -6.234 -6.219 1 85.06 84 LEU A N 1
ATOM 686 C CA . LEU A 1 84 ? 4.621 -4.793 -6.344 1 85.06 84 LEU A CA 1
ATOM 687 C C . LEU A 1 84 ? 4.32 -4.41 -7.789 1 85.06 84 LEU A C 1
ATOM 689 O O . LEU A 1 84 ? 5.121 -4.68 -8.688 1 85.06 84 LEU A O 1
ATOM 693 N N . GLN A 1 85 ? 3.143 -3.879 -7.938 1 85.75 85 GLN A N 1
ATOM 694 C CA . GLN A 1 85 ? 2.723 -3.455 -9.273 1 85.75 85 GLN A CA 1
ATOM 695 C C . GLN A 1 85 ? 2.918 -1.953 -9.453 1 85.75 85 GLN A C 1
ATOM 697 O O . GLN A 1 85 ? 2.43 -1.154 -8.656 1 85.75 85 GLN A O 1
ATOM 702 N N . GLU A 1 86 ? 3.682 -1.627 -10.523 1 81.31 86 GLU A N 1
ATOM 703 C CA . GLU A 1 86 ? 3.885 -0.216 -10.836 1 81.31 86 GLU A CA 1
ATOM 704 C C . GLU A 1 86 ? 2.797 0.305 -11.766 1 81.31 86 GLU A C 1
ATOM 706 O O . GLU A 1 86 ? 2.463 -0.342 -12.758 1 81.31 86 GLU A O 1
ATOM 711 N N . GLU A 1 87 ? 2.223 1.343 -11.359 1 81.88 87 GLU A N 1
ATOM 712 C CA . GLU A 1 87 ? 1.2 1.978 -12.188 1 81.88 87 GLU A CA 1
ATOM 713 C C . GLU A 1 87 ? 1.613 3.391 -12.586 1 81.88 87 GLU A C 1
ATOM 715 O O . GLU A 1 87 ? 2.289 4.086 -11.828 1 81.88 87 GLU A O 1
ATOM 720 N N . SER A 1 88 ? 1.311 3.789 -13.781 1 82.44 88 SER A N 1
ATOM 721 C CA . SER A 1 88 ? 1.589 5.148 -14.234 1 82.44 88 SER A CA 1
ATOM 722 C C . SER A 1 88 ? 0.639 6.152 -13.594 1 82.44 88 SER A C 1
ATOM 724 O O . SER A 1 88 ? 0.977 7.328 -13.445 1 82.44 88 SER A O 1
ATOM 726 N N . SER A 1 89 ? -0.512 5.637 -13.281 1 89.5 89 SER A N 1
ATOM 727 C CA . SER A 1 89 ? -1.492 6.477 -12.602 1 89.5 89 SER A CA 1
ATOM 728 C C . SER A 1 89 ? -2.268 5.684 -11.555 1 89.5 89 SER A C 1
ATOM 730 O O . SER A 1 89 ? -2.408 4.465 -11.672 1 89.5 89 SER A O 1
ATOM 732 N N . GLN A 1 90 ? -2.611 6.375 -10.57 1 93 90 GLN A N 1
ATOM 733 C CA . GLN A 1 90 ? -3.398 5.766 -9.508 1 93 90 GLN A CA 1
ATOM 734 C C . GLN A 1 90 ? -4.688 6.547 -9.258 1 93 90 GLN A C 1
ATOM 736 O O . GLN A 1 90 ? -4.691 7.777 -9.297 1 93 90 GLN A O 1
ATOM 741 N N . VAL A 1 91 ? -5.75 5.781 -9.086 1 93.44 91 VAL A N 1
ATOM 742 C CA . VAL A 1 91 ? -6.996 6.422 -8.68 1 93.44 91 VAL A CA 1
ATOM 743 C C . VAL A 1 91 ? -6.859 6.973 -7.266 1 93.44 91 VAL A C 1
ATOM 745 O O . VAL A 1 91 ? -6.43 6.262 -6.352 1 93.44 91 VAL A O 1
ATOM 748 N N . PHE A 1 92 ? -7.18 8.273 -7.164 1 95.62 92 PHE A N 1
ATOM 749 C CA . PHE A 1 92 ? -7.125 8.875 -5.836 1 95.62 92 PHE A CA 1
ATOM 750 C C . PHE A 1 92 ? -8.281 8.383 -4.973 1 95.62 92 PHE A C 1
ATOM 752 O O . PHE A 1 92 ? -9.406 8.258 -5.449 1 95.62 92 PHE A O 1
ATOM 759 N N . PRO A 1 93 ? -8.047 8.023 -3.664 1 96 93 PRO A N 1
ATOM 760 C CA . PRO A 1 93 ? -9.109 7.484 -2.812 1 96 93 PRO A CA 1
ATOM 761 C C . PRO A 1 93 ? -10.172 8.523 -2.471 1 96 93 PRO A C 1
ATOM 763 O O . PRO A 1 93 ? -10 9.711 -2.766 1 96 93 PRO A O 1
ATOM 766 N N . VAL A 1 94 ? -11.266 8.023 -2.004 1 94.69 94 VAL A N 1
ATOM 767 C CA . VAL A 1 94 ? -12.32 8.898 -1.495 1 94.69 94 VAL A CA 1
ATOM 768 C C . VAL A 1 94 ? -11.953 9.398 -0.1 1 94.69 94 VAL A C 1
ATOM 770 O O . VAL A 1 94 ? -11.664 8.602 0.797 1 94.69 94 VAL A O 1
ATOM 773 N N . ILE A 1 95 ? -11.914 10.672 0.038 1 96.81 95 ILE A N 1
ATOM 774 C CA . ILE A 1 95 ? -11.578 11.297 1.313 1 96.81 95 ILE A CA 1
ATOM 775 C C . ILE A 1 95 ? -12.844 11.891 1.938 1 96.81 95 ILE A C 1
ATOM 777 O O . ILE A 1 95 ? -13.469 12.773 1.354 1 96.81 95 ILE A O 1
ATOM 781 N N . THR A 1 96 ? -13.219 11.375 3.109 1 96.56 96 THR A N 1
ATOM 782 C CA . THR A 1 96 ? -14.391 11.898 3.799 1 96.56 96 THR A CA 1
ATOM 783 C C . THR A 1 96 ? -13.992 12.602 5.094 1 96.56 96 THR A C 1
ATOM 785 O O . THR A 1 96 ? -13.266 12.031 5.914 1 96.56 96 THR A O 1
ATOM 788 N N . LEU A 1 97 ? -14.438 13.781 5.25 1 97.75 97 LEU A N 1
ATOM 789 C CA . LEU A 1 97 ? -14.141 14.594 6.43 1 97.75 97 LEU A CA 1
ATOM 790 C C . LEU A 1 97 ? -15.398 14.797 7.273 1 97.75 97 LEU A C 1
ATOM 792 O O . LEU A 1 97 ? -16.438 15.234 6.762 1 97.75 97 LEU A O 1
ATOM 796 N N . CYS A 1 98 ? -15.305 14.453 8.531 1 96.44 98 CYS A N 1
ATOM 797 C CA . CYS A 1 98 ? -16.422 14.602 9.461 1 96.44 98 CYS A CA 1
ATOM 798 C C . CYS A 1 98 ? -15.977 15.359 10.711 1 96.44 98 CYS A C 1
ATOM 800 O O . CYS A 1 98 ? -14.961 15.023 11.32 1 96.44 98 CYS A O 1
ATOM 802 N N . ASN A 1 99 ? -16.703 16.328 11.047 1 96.19 99 ASN A N 1
ATOM 803 C CA . ASN A 1 99 ? -16.484 17 12.328 1 96.19 99 ASN A CA 1
ATOM 804 C C . ASN A 1 99 ? -16.938 16.141 13.5 1 96.19 99 ASN A C 1
ATOM 806 O O . ASN A 1 99 ? -17.969 15.469 13.422 1 96.19 99 ASN A O 1
ATOM 810 N N . THR A 1 100 ? -16.219 16.156 14.586 1 94.56 100 THR A N 1
ATOM 811 C CA . THR A 1 100 ? -16.562 15.32 15.727 1 94.56 100 THR A CA 1
ATOM 812 C C . THR A 1 100 ? -17.859 15.805 16.375 1 94.56 100 THR A C 1
ATOM 814 O O . THR A 1 100 ? -18.516 15.055 17.109 1 94.56 100 THR A O 1
ATOM 817 N N . ASN A 1 101 ? -18.172 17.047 16.125 1 92.5 101 ASN A N 1
ATOM 818 C CA . ASN A 1 101 ? -19.453 17.578 16.547 1 92.5 101 ASN A CA 1
ATOM 819 C C . ASN A 1 101 ? -20.5 17.516 15.438 1 92.5 101 ASN A C 1
ATOM 821 O O . ASN A 1 101 ? -20.516 18.359 14.547 1 92.5 101 ASN A O 1
ATOM 825 N N . GLY A 1 102 ? -21.375 16.625 15.523 1 89.56 102 GLY A N 1
ATOM 826 C CA . GLY A 1 102 ? -22.297 16.328 14.445 1 89.56 102 GLY A CA 1
ATOM 827 C C . GLY A 1 102 ? -23.359 17.391 14.242 1 89.56 102 GLY A C 1
ATOM 828 O O . GLY A 1 102 ? -23.812 17.625 13.125 1 89.56 102 GLY A O 1
ATOM 829 N N . ILE A 1 103 ? -23.781 17.969 15.32 1 89.25 103 ILE A N 1
ATOM 830 C CA . ILE A 1 103 ? -24.875 18.953 15.25 1 89.25 103 ILE A CA 1
ATOM 831 C C . ILE A 1 103 ? -24.438 20.25 15.906 1 89.25 103 ILE A C 1
ATOM 833 O O . ILE A 1 103 ? -23.875 20.25 17 1 89.25 103 ILE A O 1
ATOM 837 N N . LYS A 1 104 ? -24.797 21.312 15.172 1 90.5 104 LYS A N 1
ATOM 838 C CA . LYS A 1 104 ? -24.484 22.625 15.742 1 90.5 104 LYS A CA 1
ATOM 839 C C . LYS A 1 104 ? -25.344 22.906 16.969 1 90.5 104 LYS A C 1
ATOM 841 O O . LYS A 1 104 ? -26.531 22.609 16.984 1 90.5 104 LYS A O 1
ATOM 846 N N . GLN A 1 105 ? -24.719 23.438 17.922 1 87.88 105 GLN A N 1
ATOM 847 C CA . GLN A 1 105 ? -25.422 23.766 19.156 1 87.88 105 GLN A CA 1
ATOM 848 C C . GLN A 1 105 ? -26.578 24.719 18.891 1 87.88 105 GLN A C 1
ATOM 850 O O . GLN A 1 105 ? -27.672 24.531 19.438 1 87.88 105 GLN A O 1
ATOM 855 N N . SER A 1 106 ? -26.422 25.703 18.031 1 86.62 106 SER A N 1
ATOM 856 C CA . SER A 1 106 ? -27.453 26.672 17.703 1 86.62 106 SER A CA 1
ATOM 857 C C . SER A 1 106 ? -28.656 26 17.047 1 86.62 106 SER A C 1
ATOM 859 O O . SER A 1 106 ? -29.797 26.312 17.375 1 86.62 106 SER A O 1
ATOM 861 N N . GLN A 1 107 ? -28.344 25.031 16.203 1 85.88 107 GLN A N 1
ATOM 862 C CA . GLN A 1 107 ? -29.422 24.344 15.492 1 85.88 107 GLN A CA 1
ATOM 863 C C . GLN A 1 107 ? -30.141 23.359 16.406 1 85.88 107 GLN A C 1
ATOM 865 O O . GLN A 1 107 ? -31.344 23.141 16.266 1 85.88 107 GLN A O 1
ATOM 870 N N . MET A 1 108 ? -29.391 22.734 17.25 1 83.25 108 MET A N 1
ATOM 871 C CA . MET A 1 108 ? -30 21.812 18.203 1 83.25 108 MET A CA 1
ATOM 872 C C . MET A 1 108 ? -31 22.531 19.109 1 83.25 108 MET A C 1
ATOM 874 O O . MET A 1 108 ? -32.062 22 19.406 1 83.25 108 MET A O 1
ATOM 878 N N . ILE A 1 109 ? -30.672 23.672 19.547 1 78.56 109 ILE A N 1
ATOM 879 C CA . ILE A 1 109 ? -31.547 24.484 20.391 1 78.56 109 ILE A CA 1
ATOM 880 C C . ILE A 1 109 ? -32.844 24.797 19.625 1 78.56 109 ILE A C 1
ATOM 882 O O . ILE A 1 109 ? -33.938 24.703 20.188 1 78.56 109 ILE A O 1
ATOM 886 N N . ASN A 1 110 ? -32.688 25.062 18.406 1 77.88 110 ASN A N 1
ATOM 887 C CA . ASN A 1 110 ? -33.844 25.359 17.578 1 77.88 110 ASN A CA 1
ATOM 888 C C . ASN A 1 110 ? -34.75 24.125 17.406 1 77.88 110 ASN A C 1
ATOM 890 O O . ASN A 1 110 ? -35.969 24.25 17.438 1 77.88 110 ASN A O 1
ATOM 894 N N . LEU A 1 111 ? -34.125 23.031 17.188 1 76.88 111 LEU A N 1
ATOM 895 C CA . LEU A 1 111 ? -34.844 21.781 17.016 1 76.88 111 LEU A CA 1
ATOM 896 C C . LEU A 1 111 ? -35.625 21.422 18.281 1 76.88 111 LEU A C 1
ATOM 898 O O . LEU A 1 111 ? -36.781 21.016 18.219 1 76.88 111 LEU A O 1
ATOM 902 N N . LEU A 1 112 ? -34.969 21.562 19.375 1 75.5 112 LEU A N 1
ATOM 903 C CA . LEU A 1 112 ? -35.562 21.188 20.656 1 75.5 112 LEU A CA 1
ATOM 904 C C . LEU A 1 112 ? -36.656 22.188 21.047 1 75.5 112 LEU A C 1
ATOM 906 O O . LEU A 1 112 ? -37.625 21.812 21.734 1 75.5 112 LEU A O 1
ATOM 910 N N . ALA A 1 113 ? -36.438 23.375 20.719 1 70.31 113 ALA A N 1
ATOM 911 C CA . ALA A 1 113 ? -37.438 24.406 21.016 1 70.31 113 ALA A CA 1
ATOM 912 C C . ALA A 1 113 ? -38.75 24.125 20.297 1 70.31 113 ALA A C 1
ATOM 914 O O . ALA A 1 113 ? -39.844 24.375 20.844 1 70.31 113 ALA A O 1
ATOM 915 N N . HIS A 1 114 ? -38.562 23.641 19.203 1 65.69 114 HIS A N 1
ATOM 916 C CA . HIS A 1 114 ? -39.75 23.375 18.422 1 65.69 114 HIS A CA 1
ATOM 917 C C . HIS A 1 114 ? -40.438 22.094 18.891 1 65.69 114 HIS A C 1
ATOM 919 O O . HIS A 1 114 ? -41.656 21.938 18.766 1 65.69 114 HIS A O 1
ATOM 925 N N . GLU A 1 115 ? -39.438 21.234 19.25 1 60.19 115 GLU A N 1
ATOM 926 C CA . GLU A 1 115 ? -40.031 19.938 19.641 1 60.19 115 GLU A CA 1
ATOM 927 C C . GLU A 1 115 ? -40.188 19.844 21.156 1 60.19 115 GLU A C 1
ATOM 929 O O . GLU A 1 115 ? -39.406 20.406 21.906 1 60.19 115 GLU A O 1
ATOM 934 N N . GLN A 1 116 ? -41.25 19.859 21.828 1 54.28 116 GLN A N 1
ATOM 935 C CA . GLN A 1 116 ? -41.719 19.625 23.188 1 54.28 116 GLN A CA 1
ATOM 936 C C . GLN A 1 116 ? -40.562 19.406 24.141 1 54.28 116 GLN A C 1
ATOM 938 O O . GLN A 1 116 ? -40.75 18.922 25.266 1 54.28 116 GLN A O 1
ATOM 943 N N . PHE A 1 117 ? -39.312 19.547 23.75 1 58.5 117 PHE A N 1
ATOM 944 C CA . PHE A 1 117 ? -38.188 19.359 24.672 1 58.5 117 PHE A CA 1
ATOM 945 C C . PHE A 1 117 ? -37.719 20.688 25.234 1 58.5 117 PHE A C 1
ATOM 947 O O . PHE A 1 117 ? -36.531 20.984 25.25 1 58.5 117 PHE A O 1
ATOM 954 N N . SER A 1 118 ? -38.625 21.594 25.547 1 59.06 118 SER A N 1
ATOM 955 C CA . SER A 1 118 ? -38.375 22.969 25.938 1 59.06 118 SER A CA 1
ATOM 956 C C . SER A 1 118 ? -37.375 23.047 27.094 1 59.06 118 SER A C 1
ATOM 958 O O . SER A 1 118 ? -36.594 23.984 27.172 1 59.06 118 SER A O 1
ATOM 960 N N . ASP A 1 119 ? -37.344 22 27.812 1 58.31 119 ASP A N 1
ATOM 961 C CA . ASP A 1 119 ? -36.469 22.062 28.984 1 58.31 119 ASP A CA 1
ATOM 962 C C . ASP A 1 119 ? -35 21.938 28.578 1 58.31 119 ASP A C 1
ATOM 964 O O . ASP A 1 119 ? -34.156 22.672 29.078 1 58.31 119 ASP A O 1
ATOM 968 N N . ILE A 1 120 ? -34.75 21.109 27.688 1 60.56 120 ILE A N 1
ATOM 969 C CA . ILE A 1 120 ? -33.375 20.891 27.266 1 60.56 120 ILE A CA 1
ATOM 970 C C . ILE A 1 120 ? -32.906 22.078 26.438 1 60.56 120 ILE A C 1
ATOM 972 O O . ILE A 1 120 ? -31.75 22.516 26.562 1 60.56 120 ILE A O 1
ATOM 976 N N . ALA A 1 121 ? -33.812 22.641 25.734 1 60.09 121 ALA A N 1
ATOM 977 C CA . ALA A 1 121 ? -33.5 23.797 24.906 1 60.09 121 ALA A CA 1
ATOM 978 C C . ALA A 1 121 ? -33.094 24.984 25.781 1 60.09 121 ALA A C 1
ATOM 980 O O . ALA A 1 121 ? -32.125 25.688 25.453 1 60.09 121 ALA A O 1
ATOM 981 N N . GLU A 1 122 ? -33.781 25.156 26.828 1 60.19 122 GLU A N 1
ATOM 982 C CA . GLU A 1 122 ? -33.469 26.25 27.75 1 60.19 122 GLU A CA 1
ATOM 983 C C . GLU A 1 122 ? -32.125 26.047 28.422 1 60.19 122 GLU A C 1
ATOM 985 O O . GLU A 1 122 ? -31.359 27 28.578 1 60.19 122 GLU A O 1
ATOM 990 N N . GLU A 1 123 ? -31.875 24.859 28.703 1 61.34 123 GLU A N 1
ATOM 991 C CA . GLU A 1 123 ? -30.594 24.562 29.344 1 61.34 123 GLU A CA 1
ATOM 992 C C . GLU A 1 123 ? -29.438 24.781 28.375 1 61.34 123 GLU A C 1
ATOM 994 O O . GLU A 1 123 ? -28.422 25.359 28.75 1 61.34 123 GLU A O 1
ATOM 999 N N . LEU A 1 124 ? -29.656 24.422 27.203 1 61.12 124 LEU A N 1
ATOM 1000 C CA . LEU A 1 124 ? -28.625 24.578 26.188 1 61.12 124 LEU A CA 1
ATOM 1001 C C . LEU A 1 124 ? -28.422 26.062 25.844 1 61.12 124 LEU A C 1
ATOM 1003 O O . LEU A 1 124 ? -27.297 26.5 25.609 1 61.12 124 LEU A O 1
ATOM 1007 N N . GLU A 1 125 ? -29.484 26.797 25.844 1 62.06 125 GLU A N 1
ATOM 1008 C CA . GLU A 1 125 ? -29.406 28.234 25.594 1 62.06 125 GLU A CA 1
ATOM 1009 C C . GLU A 1 125 ? -28.641 28.953 26.703 1 62.06 125 GLU A C 1
ATOM 1011 O O . GLU A 1 125 ? -27.859 29.859 26.438 1 62.06 125 GLU A O 1
ATOM 1016 N N . THR A 1 126 ? -28.891 28.531 27.844 1 59 126 THR A N 1
ATOM 1017 C CA . THR A 1 126 ? -28.203 29.125 29 1 59 126 THR A CA 1
ATOM 1018 C C . THR A 1 126 ? -26.703 28.844 28.938 1 59 126 THR A C 1
ATOM 1020 O O . THR A 1 126 ? -25.891 29.734 29.203 1 59 126 THR A O 1
ATOM 1023 N N . LYS A 1 127 ? -26.469 27.703 28.594 1 57.69 127 LYS A N 1
ATOM 1024 C CA . LYS A 1 127 ? -25.078 27.312 28.516 1 57.69 127 LYS A CA 1
ATOM 1025 C C . LYS A 1 127 ? -24.359 28.031 27.375 1 57.69 127 LYS A C 1
ATOM 1027 O O . LYS A 1 127 ? -23.219 28.453 27.531 1 57.69 127 LYS A O 1
ATOM 1032 N N . LYS A 1 128 ? -25.047 28.125 26.266 1 58.62 128 LYS A N 1
ATOM 1033 C CA . LYS A 1 128 ? -24.516 28.891 25.141 1 58.62 128 LYS A CA 1
ATOM 1034 C C . LYS A 1 128 ? -24.25 30.328 25.531 1 58.62 128 LYS A C 1
ATOM 1036 O O . LYS A 1 128 ? -23.219 30.906 25.156 1 58.62 128 LYS A O 1
ATOM 1041 N N . ARG A 1 129 ? -25.094 30.906 26.266 1 54.22 129 ARG A N 1
ATOM 1042 C CA . ARG A 1 129 ? -24.953 32.281 26.75 1 54.22 129 ARG A CA 1
ATOM 1043 C C . ARG A 1 129 ? -23.766 32.406 27.703 1 54.22 129 ARG A C 1
ATOM 1045 O O . ARG A 1 129 ? -23.031 33.375 27.656 1 54.22 129 ARG A O 1
ATOM 1052 N N . ARG A 1 130 ? -23.625 31.422 28.469 1 50.94 130 ARG A N 1
ATOM 1053 C CA . ARG A 1 130 ? -22.516 31.422 29.422 1 50.94 130 ARG A CA 1
ATOM 1054 C C . ARG A 1 130 ? -21.188 31.312 28.719 1 50.94 130 ARG A C 1
ATOM 1056 O O . ARG A 1 130 ? -20.219 31.984 29.078 1 50.94 130 ARG A O 1
ATOM 1063 N N . LYS A 1 131 ? -21.234 30.375 27.797 1 54.38 131 LYS A N 1
ATOM 1064 C CA . LYS A 1 131 ? -20.016 30.234 27.016 1 54.38 131 LYS A CA 1
ATOM 1065 C C . LYS A 1 131 ? -19.656 31.531 26.297 1 54.38 131 LYS A C 1
ATOM 1067 O O . LYS A 1 131 ? -18.5 31.922 26.234 1 54.38 131 LYS A O 1
ATOM 1072 N N . ARG A 1 132 ? -20.672 32.156 25.797 1 49.69 132 ARG A N 1
ATOM 1073 C CA . ARG A 1 132 ? -20.484 33.469 25.188 1 49.69 132 ARG A CA 1
ATOM 1074 C C . ARG A 1 132 ? -20.062 34.5 26.219 1 49.69 132 ARG A C 1
ATOM 1076 O O . ARG A 1 132 ? -19.219 35.375 25.938 1 49.69 132 ARG A O 1
ATOM 1083 N N . ALA A 1 133 ? -20.766 34.438 27.422 1 46.84 133 ALA A N 1
ATOM 1084 C CA . ALA A 1 133 ? -20.453 35.375 28.5 1 46.84 133 ALA A CA 1
ATOM 1085 C C . ALA A 1 133 ? -19.062 35.125 29.062 1 46.84 133 ALA A C 1
ATOM 1087 O O . ALA A 1 133 ? -18.359 36.062 29.453 1 46.84 133 ALA A O 1
ATOM 1088 N N . ALA A 1 134 ? -18.781 33.906 29.25 1 45.31 134 ALA A N 1
ATOM 1089 C CA . ALA A 1 134 ? -17.469 33.562 29.781 1 45.31 134 ALA A CA 1
ATOM 1090 C C . ALA A 1 134 ? -16.359 34.031 28.844 1 45.31 134 ALA A C 1
ATOM 1092 O O . ALA A 1 134 ? -15.227 34.219 29.266 1 45.31 134 ALA A O 1
ATOM 1093 N N . ARG A 1 135 ? -16.688 34.125 27.578 1 40.84 135 ARG A N 1
ATOM 1094 C CA . ARG A 1 135 ? -15.664 34.719 26.719 1 40.84 135 ARG A CA 1
ATOM 1095 C C . ARG A 1 135 ? -15.469 36.188 27.047 1 40.84 135 ARG A C 1
ATOM 1097 O O . ARG A 1 135 ? -14.633 36.844 26.438 1 40.84 135 ARG A O 1
ATOM 1104 N N . ALA A 1 136 ? -16.438 36.875 27.812 1 33.19 136 ALA A N 1
ATOM 1105 C CA . ALA A 1 136 ? -16.141 38.219 28.328 1 33.19 136 ALA A CA 1
ATOM 1106 C C . ALA A 1 136 ? -15.055 38.156 29.391 1 33.19 136 ALA A C 1
ATOM 1108 O O . ALA A 1 136 ? -15.008 37.219 30.203 1 33.19 136 ALA A O 1
ATOM 1109 N N . PRO A 1 137 ? -14 39 29.359 1 32.69 137 PRO A N 1
ATOM 1110 C CA . PRO A 1 137 ? -12.797 39 30.188 1 32.69 137 PRO A CA 1
ATOM 1111 C C . PRO A 1 137 ? -13.109 38.938 31.688 1 32.69 137 PRO A C 1
ATOM 1113 O O . PRO A 1 137 ? -12.266 39.312 32.5 1 32.69 137 PRO A O 1
ATOM 1116 N N . LYS A 1 138 ? -14.242 38.375 32.312 1 31.61 138 LYS A N 1
ATOM 1117 C CA . LYS A 1 138 ? -14.211 38.656 33.75 1 31.61 138 LYS A CA 1
ATOM 1118 C C . LYS A 1 138 ? -12.898 38.188 34.375 1 31.61 138 LYS A C 1
ATOM 1120 O O . LYS A 1 138 ? -12.25 37.281 33.844 1 31.61 138 LYS A O 1
ATOM 1125 N N . GLN A 1 139 ? -12.492 38.906 35.5 1 27.95 139 GLN A N 1
ATOM 1126 C CA . GLN A 1 139 ? -11.406 38.812 36.469 1 27.95 139 GLN A CA 1
ATOM 1127 C C . GLN A 1 139 ? -11.148 37.375 36.906 1 27.95 139 GLN A C 1
ATOM 1129 O O . GLN A 1 139 ? -11.984 36.5 36.688 1 27.95 139 GLN A O 1
ATOM 1134 N N . GLY A 1 140 ? -10.258 37.125 37.969 1 25.83 140 GLY A N 1
ATOM 1135 C CA . GLY A 1 140 ? -9.383 36.188 38.656 1 25.83 140 GLY A CA 1
ATOM 1136 C C . GLY A 1 140 ? -10.133 35.062 39.344 1 25.83 140 GLY A C 1
ATOM 1137 O O . GLY A 1 140 ? -9.586 34.375 40.219 1 25.83 140 GLY A O 1
ATOM 1138 N N . ALA A 1 141 ? -11.484 35 39.531 1 26.19 141 ALA A N 1
ATOM 1139 C CA . ALA A 1 141 ? -11.852 34.156 40.656 1 26.19 141 ALA A CA 1
ATOM 1140 C C . ALA A 1 141 ? -11.438 32.719 40.469 1 26.19 141 ALA A C 1
ATOM 1142 O O . ALA A 1 141 ? -11.773 32.094 39.438 1 26.19 141 ALA A O 1
ATOM 1143 N N . ASN A 1 142 ? -10.266 32.219 41.219 1 25.03 142 ASN A N 1
ATOM 1144 C CA . ASN A 1 142 ? -9.594 30.953 41.562 1 25.03 142 ASN A CA 1
ATOM 1145 C C . ASN A 1 142 ? -10.594 29.875 41.969 1 25.03 142 ASN A C 1
ATOM 1147 O O . ASN A 1 142 ? -11.055 29.844 43.094 1 25.03 142 ASN A O 1
ATOM 1151 N N . ARG A 1 143 ? -11.719 29.578 41.375 1 25.36 143 ARG A N 1
ATOM 1152 C CA . ARG A 1 143 ? -12.438 28.5 42.062 1 25.36 143 ARG A CA 1
ATOM 1153 C C . ARG A 1 143 ? -11.586 27.234 42.125 1 25.36 143 ARG A C 1
ATOM 1155 O O . ARG A 1 143 ? -11.094 26.75 41.125 1 25.36 143 ARG A O 1
ATOM 1162 N N . SER A 1 144 ? -10.938 26.906 43.312 1 25.81 144 SER A N 1
ATOM 1163 C CA . SER A 1 144 ? -10.25 25.734 43.812 1 25.81 144 SER A CA 1
ATOM 1164 C C . SER A 1 144 ? -11.008 24.453 43.469 1 25.81 144 SER A C 1
ATOM 1166 O O . SER A 1 144 ? -12.211 24.344 43.719 1 25.81 144 SER A O 1
ATOM 1168 N N . PHE A 1 145 ? -10.664 23.844 42.438 1 24.97 145 PHE A N 1
ATOM 1169 C CA . PHE A 1 145 ? -11.023 22.453 42.219 1 24.97 145 PHE A CA 1
ATOM 1170 C C . PHE A 1 145 ? -10.781 21.625 43.469 1 24.97 145 PHE A C 1
ATOM 1172 O O . PHE A 1 145 ? -9.633 21.391 43.844 1 24.97 145 PHE A O 1
ATOM 1179 N N . THR A 1 146 ? -11.547 21.828 44.594 1 24.97 146 THR A N 1
ATOM 1180 C CA . THR A 1 146 ? -11.469 20.938 45.75 1 24.97 146 THR A CA 1
ATOM 1181 C C . THR A 1 146 ? -11.453 19.484 45.312 1 24.97 146 THR A C 1
ATOM 1183 O O . THR A 1 146 ? -12.273 19.062 44.5 1 24.97 146 THR A O 1
ATOM 1186 N N . LYS A 1 147 ? -10.273 18.766 45.469 1 25.95 147 LYS A N 1
ATOM 1187 C CA . LYS A 1 147 ? -9.688 17.438 45.375 1 25.95 147 LYS A CA 1
ATOM 1188 C C . LYS A 1 147 ? -10.617 16.391 45.969 1 25.95 147 LYS A C 1
ATOM 1190 O O . LYS A 1 147 ? -10.281 15.195 46 1 25.95 147 LYS A O 1
ATOM 1195 N N . ASP A 1 148 ? -11.539 16.797 46.906 1 25.42 148 ASP A N 1
ATOM 1196 C CA . ASP A 1 148 ? -11.906 15.844 47.938 1 25.42 148 ASP A CA 1
ATOM 1197 C C . ASP A 1 148 ? -12.484 14.57 47.344 1 25.42 148 ASP A C 1
ATOM 1199 O O . ASP A 1 148 ? -12.18 13.469 47.812 1 25.42 148 ASP A O 1
ATOM 1203 N N . ASN A 1 149 ? -13.695 14.531 46.812 1 24.95 149 ASN A N 1
ATOM 1204 C CA . ASN A 1 149 ? -14.523 13.367 47.125 1 24.95 149 ASN A CA 1
ATOM 1205 C C . ASN A 1 149 ? -14.242 12.211 46.156 1 24.95 149 ASN A C 1
ATOM 1207 O O . ASN A 1 149 ? -15.055 11.914 45.281 1 24.95 149 ASN A O 1
ATOM 1211 N N . TRP A 1 150 ? -13.031 12.195 45.625 1 25.22 150 TRP A N 1
ATOM 1212 C CA . TRP A 1 150 ? -12.852 10.914 44.938 1 25.22 150 TRP A CA 1
ATOM 1213 C C . TRP A 1 150 ? -12.828 9.766 45.938 1 25.22 150 TRP A C 1
ATOM 1215 O O . TRP A 1 150 ? -11.891 9.633 46.719 1 25.22 150 TRP A O 1
ATOM 1225 N N . LYS A 1 151 ? -13.961 9.555 46.594 1 26.69 151 LYS A N 1
ATOM 1226 C CA . LYS A 1 151 ? -13.938 8.391 47.5 1 26.69 151 LYS A CA 1
ATOM 1227 C C . LYS A 1 151 ? -13.625 7.113 46.719 1 26.69 151 LYS A C 1
ATOM 1229 O O . LYS A 1 151 ? -14.172 6.887 45.625 1 26.69 151 LYS A O 1
ATOM 1234 N N . PRO A 1 152 ? -12.531 6.539 46.969 1 30.06 152 PRO A N 1
ATOM 1235 C CA . PRO A 1 152 ? -12.156 5.254 46.375 1 30.06 152 PRO A CA 1
ATOM 1236 C C . PRO A 1 152 ? -13.281 4.227 46.406 1 30.06 152 PRO A C 1
ATOM 1238 O O . PRO A 1 152 ? -14.094 4.234 47.344 1 30.06 152 PRO A O 1
ATOM 1241 N N . PRO A 1 153 ? -13.852 3.842 45.25 1 28.75 153 PRO A N 1
ATOM 1242 C CA . PRO A 1 153 ? -14.922 2.863 45.438 1 28.75 153 PRO A CA 1
ATOM 1243 C C . PRO A 1 153 ? -14.578 1.817 46.5 1 28.75 153 PRO A C 1
ATOM 1245 O O . PRO A 1 153 ? -13.398 1.498 46.688 1 28.75 153 PRO A O 1
ATOM 1248 N N . PRO A 1 154 ? -15.328 1.843 47.531 1 28.5 154 PRO A N 1
ATOM 1249 C CA . PRO A 1 154 ? -15.039 0.887 48.594 1 28.5 154 PRO A CA 1
ATOM 1250 C C . PRO A 1 154 ? -14.633 -0.487 48.062 1 28.5 154 PRO A C 1
ATOM 1252 O O . PRO A 1 154 ? -14.984 -0.847 46.938 1 28.5 154 PRO A O 1
ATOM 1255 N N . LYS A 1 155 ? -13.633 -1.028 48.656 1 28.59 155 LYS A N 1
ATOM 1256 C CA . LYS A 1 155 ? -13.125 -2.389 48.531 1 28.59 155 LYS A CA 1
ATOM 1257 C C . LYS A 1 155 ? -14.258 -3.408 48.531 1 28.59 155 LYS A C 1
ATOM 1259 O O . LYS A 1 155 ? -14.992 -3.521 49.531 1 28.59 155 LYS A O 1
ATOM 1264 N N . THR A 1 156 ? -14.977 -3.625 47.344 1 28.12 156 THR A N 1
ATOM 1265 C CA . THR A 1 156 ? -15.969 -4.695 47.406 1 28.12 156 THR A CA 1
ATOM 1266 C C . THR A 1 156 ? -15.383 -5.945 48.062 1 28.12 156 THR A C 1
ATOM 1268 O O . THR A 1 156 ? -14.336 -6.438 47.625 1 28.12 156 THR A O 1
ATOM 1271 N N . THR A 1 157 ? -15.562 -6.039 49.281 1 27.58 157 THR A N 1
ATOM 1272 C CA . THR A 1 157 ? -15.383 -7.285 50 1 27.58 157 THR A CA 1
ATOM 1273 C C . THR A 1 157 ? -15.852 -8.477 49.188 1 27.58 157 THR A C 1
ATOM 1275 O O . THR A 1 157 ? -16.75 -8.344 48.344 1 27.58 157 THR A O 1
ATOM 1278 N N . GLU A 1 158 ? -15.094 -9.594 49.125 1 30.03 158 GLU A N 1
ATOM 1279 C CA . GLU A 1 158 ? -15.141 -10.914 48.5 1 30.03 158 GLU A CA 1
ATOM 1280 C C . GLU A 1 158 ? -16.562 -11.477 48.5 1 30.03 158 GLU A C 1
ATOM 1282 O O . GLU A 1 158 ? -16.875 -12.375 47.719 1 30.03 158 GLU A O 1
ATOM 1287 N N . ASP A 1 159 ? -17.234 -11.438 49.688 1 29.19 159 ASP A N 1
ATOM 1288 C CA . ASP A 1 159 ? -18.078 -12.602 50 1 29.19 159 ASP A CA 1
ATOM 1289 C C . ASP A 1 159 ? -19.266 -12.672 49.031 1 29.19 159 ASP A C 1
ATOM 1291 O O . ASP A 1 159 ? -19.578 -13.742 48.5 1 29.19 159 ASP A O 1
ATOM 1295 N N . GLU A 1 160 ? -20.484 -12.062 49.531 1 30.69 160 GLU A N 1
ATOM 1296 C CA . GLU A 1 160 ? -21.859 -12.477 49.219 1 30.69 160 GLU A CA 1
ATOM 1297 C C . GLU A 1 160 ? -22.219 -12.133 47.781 1 30.69 160 GLU A C 1
ATOM 1299 O O . GLU A 1 160 ? -21.781 -11.102 47.25 1 30.69 160 GLU A O 1
ATOM 1304 N N . ASP A 1 161 ? -22.781 -12.984 46.875 1 31.95 161 ASP A N 1
ATOM 1305 C CA . ASP A 1 161 ? -23.328 -13.102 45.531 1 31.95 161 ASP A CA 1
ATOM 1306 C C . ASP A 1 161 ? -24.172 -11.891 45.156 1 31.95 161 ASP A C 1
ATOM 1308 O O . ASP A 1 161 ? -25.031 -11.969 44.281 1 31.95 161 ASP A O 1
ATOM 1312 N N . SER A 1 162 ? -24.312 -10.805 46.031 1 30.69 162 SER A N 1
ATOM 1313 C CA . SER A 1 162 ? -25.312 -9.797 45.688 1 30.69 162 SER A CA 1
ATOM 1314 C C . SER A 1 162 ? -25.047 -9.203 44.312 1 30.69 162 SER A C 1
ATOM 1316 O O . SER A 1 162 ? -23.906 -8.914 43.938 1 30.69 162 SER A O 1
ATOM 1318 N N . GLU A 1 163 ? -26 -9.391 43.344 1 33.16 163 GLU A N 1
ATOM 1319 C CA . GLU A 1 163 ? -26.281 -8.711 42.062 1 33.16 163 GLU A CA 1
ATOM 1320 C C . GLU A 1 163 ? -25.953 -7.219 42.188 1 33.16 163 GLU A C 1
ATOM 1322 O O . GLU A 1 163 ? -26.719 -6.449 42.75 1 33.16 163 GLU A O 1
ATOM 1327 N N . ASP A 1 164 ? -24.875 -6.762 42.625 1 33.16 164 ASP A N 1
ATOM 1328 C CA . ASP A 1 164 ? -24.469 -5.363 42.562 1 33.16 164 ASP A CA 1
ATOM 1329 C C . ASP A 1 164 ? -24.953 -4.719 41.281 1 33.16 164 ASP A C 1
ATOM 1331 O O . ASP A 1 164 ? -24.406 -4.961 40.188 1 33.16 164 ASP A O 1
ATOM 1335 N N . TYR A 1 165 ? -26.297 -4.508 41.094 1 34.16 165 TYR A N 1
ATOM 1336 C CA . TYR A 1 165 ? -26.906 -3.531 40.219 1 34.16 165 TYR A CA 1
ATOM 1337 C C . TYR A 1 165 ? -26.078 -2.252 40.156 1 34.16 165 TYR A C 1
ATOM 1339 O O . TYR A 1 165 ? -25.781 -1.658 41.188 1 34.16 165 TYR A O 1
ATOM 1347 N N . PHE A 1 166 ? -25.062 -2.111 39.406 1 37.44 166 PHE A N 1
ATOM 1348 C CA . PHE A 1 166 ? -24.562 -0.798 39 1 37.44 166 PHE A CA 1
ATOM 1349 C C . PHE A 1 166 ? -25.656 0.253 39.156 1 37.44 166 PHE A C 1
ATOM 1351 O O . PHE A 1 166 ? -26.688 0.2 38.469 1 37.44 166 PHE A O 1
ATOM 1358 N N . GLU A 1 167 ? -25.984 0.704 40.25 1 39.38 167 GLU A N 1
ATOM 1359 C CA . GLU A 1 167 ? -26.781 1.908 40.438 1 39.38 167 GLU A CA 1
ATOM 1360 C C . GLU A 1 167 ? -26.438 2.969 39.406 1 39.38 167 GLU A C 1
ATOM 1362 O O . GLU A 1 167 ? -25.406 3.65 39.531 1 39.38 167 GLU A O 1
ATOM 1367 N N . VAL A 1 168 ? -26.672 2.734 38.156 1 48.28 168 VAL A N 1
ATOM 1368 C CA . VAL A 1 168 ? -26.672 3.826 37.188 1 48.28 168 VAL A CA 1
ATOM 1369 C C . VAL A 1 168 ? -27.422 5.023 37.781 1 48.28 168 VAL A C 1
ATOM 1371 O O . VAL A 1 168 ? -28.594 4.91 38.156 1 48.28 168 VAL A O 1
ATOM 1374 N N . ASP A 1 169 ? -26.688 5.934 38.406 1 55.03 169 ASP A N 1
ATOM 1375 C CA . ASP A 1 169 ? -27.25 7.195 38.875 1 55.03 169 ASP A CA 1
ATOM 1376 C C . ASP A 1 169 ? -28.391 7.664 38 1 55.03 169 ASP A C 1
ATOM 1378 O O . ASP A 1 169 ? -28.359 7.449 36.781 1 55.03 169 ASP A O 1
ATOM 1382 N N . GLU A 1 170 ? -29.578 7.836 38.594 1 59.09 170 GLU A N 1
ATOM 1383 C CA . GLU A 1 170 ? -30.766 8.344 37.938 1 59.09 170 GLU A CA 1
ATOM 1384 C C . GLU A 1 170 ? -30.422 9.461 36.938 1 59.09 170 GLU A C 1
ATOM 1386 O O . GLU A 1 170 ? -31.031 9.555 35.875 1 59.09 170 GLU A O 1
ATOM 1391 N N . ALA A 1 171 ? -29.453 10.25 37.375 1 61.34 171 ALA A N 1
ATOM 1392 C CA . ALA A 1 171 ? -29.031 11.352 36.5 1 61.34 171 ALA A CA 1
ATOM 1393 C C . ALA A 1 171 ? -28.391 10.82 35.219 1 61.34 171 ALA A C 1
ATOM 1395 O O . ALA A 1 171 ? -28.625 11.359 34.125 1 61.34 171 ALA A O 1
ATOM 1396 N N . ASP A 1 172 ? -27.641 9.789 35.406 1 64.19 172 ASP A N 1
ATOM 1397 C CA . ASP A 1 172 ? -26.984 9.188 34.25 1 64.19 172 ASP A CA 1
ATOM 1398 C C . ASP A 1 172 ? -28 8.531 33.312 1 64.19 172 ASP A C 1
ATOM 1400 O O . ASP A 1 172 ? -27.859 8.617 32.094 1 64.19 172 ASP A O 1
ATOM 1404 N N . ILE A 1 173 ? -29.031 8.047 33.938 1 64.94 173 ILE A N 1
ATOM 1405 C CA . ILE A 1 173 ? -30.078 7.406 33.156 1 64.94 173 ILE A CA 1
ATOM 1406 C C . ILE A 1 173 ? -30.859 8.461 32.375 1 64.94 173 ILE A C 1
ATOM 1408 O O . ILE A 1 173 ? -31.188 8.258 31.203 1 64.94 173 ILE A O 1
ATOM 1412 N N . LYS A 1 174 ? -31.094 9.539 33.094 1 66.44 174 LYS A N 1
ATOM 1413 C CA . LYS A 1 174 ? -31.828 10.609 32.438 1 66.44 174 LYS A CA 1
ATOM 1414 C C . LYS A 1 174 ? -31.031 11.203 31.281 1 66.44 174 LYS A C 1
ATOM 1416 O O . LYS A 1 174 ? -31.578 11.492 30.219 1 66.44 174 LYS A O 1
ATOM 1421 N N . GLU A 1 175 ? -29.766 11.406 31.516 1 70.81 175 GLU A N 1
ATOM 1422 C CA . GLU A 1 175 ? -28.906 11.938 30.469 1 70.81 175 GLU A CA 1
ATOM 1423 C C . GLU A 1 175 ? -28.828 10.984 29.281 1 70.81 175 GLU A C 1
ATOM 1425 O O . GLU A 1 175 ? -28.891 11.414 28.125 1 70.81 175 GLU A O 1
ATOM 1430 N N . TYR A 1 176 ? -28.734 9.789 29.641 1 71 176 TYR A N 1
ATOM 1431 C CA . TYR A 1 176 ? -28.688 8.773 28.594 1 71 176 TYR A CA 1
ATOM 1432 C C . TYR A 1 176 ? -30 8.719 27.812 1 71 176 TYR A C 1
ATOM 1434 O O . TYR A 1 176 ? -29.984 8.633 26.578 1 71 176 TYR A O 1
ATOM 1442 N N . ALA A 1 177 ? -31.078 8.766 28.5 1 70.56 177 ALA A N 1
ATOM 1443 C CA . ALA A 1 177 ? -32.375 8.758 27.859 1 70.56 177 ALA A CA 1
ATOM 1444 C C . ALA A 1 177 ? -32.562 9.953 26.938 1 70.56 177 ALA A C 1
ATOM 1446 O O . ALA A 1 177 ? -33.094 9.828 25.844 1 70.56 177 ALA A O 1
ATOM 1447 N N . MET A 1 178 ? -32.094 11.016 27.453 1 71.56 178 MET A N 1
ATOM 1448 C CA . MET A 1 178 ? -32.188 12.234 26.656 1 71.56 178 MET A CA 1
ATOM 1449 C C . MET A 1 178 ? -31.344 12.102 25.375 1 71.56 178 MET A C 1
ATOM 1451 O O . MET A 1 178 ? -31.797 12.461 24.297 1 71.56 178 MET A O 1
ATOM 1455 N N . LYS A 1 179 ? -30.156 11.656 25.547 1 75.06 179 LYS A N 1
ATOM 1456 C CA . LYS A 1 179 ? -29.281 11.43 24.406 1 75.06 179 LYS A CA 1
ATOM 1457 C C . LYS A 1 179 ? -29.922 10.5 23.375 1 75.06 179 LYS A C 1
ATOM 1459 O O . LYS A 1 179 ? -29.891 10.766 22.172 1 75.06 179 LYS A O 1
ATOM 1464 N N . MET A 1 180 ? -30.594 9.57 23.875 1 74.38 180 MET A N 1
ATOM 1465 C CA . MET A 1 180 ? -31.234 8.586 23 1 74.38 180 MET A CA 1
ATOM 1466 C C . MET A 1 180 ? -32.406 9.188 22.266 1 74.38 180 MET A C 1
ATOM 1468 O O . MET A 1 180 ? -32.656 8.875 21.094 1 74.38 180 MET A O 1
ATOM 1472 N N . ARG A 1 181 ? -33.094 9.984 22.938 1 74.81 181 ARG A N 1
ATOM 1473 C CA . ARG A 1 181 ? -34.219 10.641 22.312 1 74.81 181 ARG A CA 1
ATOM 1474 C C . ARG A 1 181 ? -33.781 11.555 21.172 1 74.81 181 ARG A C 1
ATOM 1476 O O . ARG A 1 181 ? -34.406 11.562 20.109 1 74.81 181 ARG A O 1
ATOM 1483 N N . ILE A 1 182 ? -32.781 12.227 21.438 1 75.81 182 ILE A N 1
ATOM 1484 C CA . ILE A 1 182 ? -32.281 13.156 20.422 1 75.81 182 ILE A CA 1
ATOM 1485 C C . ILE A 1 182 ? -31.766 12.383 19.219 1 75.81 182 ILE A C 1
ATOM 1487 O O . ILE A 1 182 ? -32.125 12.703 18.078 1 75.81 182 ILE A O 1
ATOM 1491 N N . LEU A 1 183 ? -31.016 11.383 19.484 1 79.06 183 LEU A N 1
ATOM 1492 C CA . LEU A 1 183 ? -30.406 10.602 18.406 1 79.06 183 LEU A CA 1
ATOM 1493 C C . LEU A 1 183 ? -31.469 9.852 17.609 1 79.06 183 LEU A C 1
ATOM 1495 O O . LEU A 1 183 ? -31.359 9.742 16.391 1 79.06 183 LEU A O 1
ATOM 1499 N N . SER A 1 184 ? -32.438 9.383 18.312 1 76.62 184 SER A N 1
ATOM 1500 C CA . SER A 1 184 ? -33.531 8.703 17.641 1 76.62 184 SER A CA 1
ATOM 1501 C C . SER A 1 184 ? -34.312 9.664 16.734 1 76.62 184 SER A C 1
ATOM 1503 O O . SER A 1 184 ? -34.688 9.305 15.617 1 76.62 184 SER A O 1
ATOM 1505 N N . ARG A 1 185 ? -34.531 10.805 17.25 1 79.12 185 ARG A N 1
ATOM 1506 C CA . ARG A 1 185 ? -35.219 11.812 16.453 1 79.12 185 ARG A CA 1
ATOM 1507 C C . ARG A 1 185 ? -34.406 12.188 15.211 1 79.12 185 ARG A C 1
ATOM 1509 O O . ARG A 1 185 ? -34.969 12.305 14.117 1 79.12 185 ARG A O 1
ATOM 1516 N N . LEU A 1 186 ? -33.219 12.406 15.43 1 78.69 186 LEU A N 1
ATOM 1517 C CA . LEU A 1 186 ? -32.344 12.734 14.305 1 78.69 186 LEU A CA 1
ATOM 1518 C C . LEU A 1 186 ? -32.344 11.602 13.289 1 78.69 186 LEU A C 1
ATOM 1520 O O . LEU A 1 186 ? -32.344 11.852 12.078 1 78.69 186 LEU A O 1
ATOM 1524 N N . GLY A 1 187 ? -32.281 10.445 13.82 1 76.56 187 GLY A N 1
ATOM 1525 C CA . GLY A 1 187 ? -32.344 9.289 12.945 1 76.56 187 GLY A CA 1
ATOM 1526 C C . GLY A 1 187 ? -33.625 9.242 12.102 1 76.56 187 GLY A C 1
ATOM 1527 O O . GLY A 1 187 ? -33.562 8.922 10.914 1 76.56 187 GLY A O 1
ATOM 1528 N N . ASN A 1 188 ? -34.656 9.586 12.695 1 76.81 188 ASN A N 1
ATOM 1529 C CA . ASN A 1 188 ? -35.938 9.609 11.984 1 76.81 188 ASN A CA 1
ATOM 1530 C C . ASN A 1 188 ? -35.969 10.711 10.922 1 76.81 188 ASN A C 1
ATOM 1532 O O . ASN A 1 188 ? -36.469 10.508 9.828 1 76.81 188 ASN A O 1
ATOM 1536 N N . ILE A 1 189 ? -35.469 11.82 11.242 1 77.81 189 ILE A N 1
ATOM 1537 C CA . ILE A 1 189 ? -35.406 12.914 10.281 1 77.81 189 ILE A CA 1
ATOM 1538 C C . ILE A 1 189 ? -34.562 12.516 9.086 1 77.81 189 ILE A C 1
ATOM 1540 O O . ILE A 1 189 ? -34.906 12.789 7.941 1 77.81 189 ILE A O 1
ATOM 1544 N N . ALA A 1 190 ? -33.438 11.891 9.406 1 77.62 190 ALA A N 1
ATOM 1545 C CA . ALA A 1 190 ? -32.5 11.469 8.359 1 77.62 190 ALA A CA 1
ATOM 1546 C C . ALA A 1 190 ? -33.156 10.461 7.418 1 77.62 190 ALA A C 1
ATOM 1548 O O . ALA A 1 190 ? -32.875 10.43 6.223 1 77.62 190 ALA A O 1
ATOM 1549 N N . GLN A 1 191 ? -34.031 9.695 7.934 1 73.62 191 GLN A N 1
ATOM 1550 C CA . GLN A 1 191 ? -34.719 8.68 7.137 1 73.62 191 GLN A CA 1
ATOM 1551 C C . GLN A 1 191 ? -35.875 9.297 6.328 1 73.62 191 GLN A C 1
ATOM 1553 O O . GLN A 1 191 ? -36.062 8.961 5.156 1 73.62 191 GLN A O 1
ATOM 1558 N N . ASP A 1 192 ? -36.625 10.133 6.953 1 69.81 192 ASP A N 1
ATOM 1559 C CA . ASP A 1 192 ? -37.844 10.656 6.359 1 69.81 192 ASP A CA 1
ATOM 1560 C C . ASP A 1 192 ? -37.562 11.828 5.426 1 69.81 192 ASP A C 1
ATOM 1562 O O . ASP A 1 192 ? -38.156 11.953 4.363 1 69.81 192 ASP A O 1
ATOM 1566 N N . GLU A 1 193 ? -36.688 12.672 5.906 1 65 193 GLU A N 1
ATOM 1567 C CA . GLU A 1 193 ? -36.375 13.906 5.188 1 65 193 GLU A CA 1
ATOM 1568 C C . GLU A 1 193 ? -34.875 14.039 4.934 1 65 193 GLU A C 1
ATOM 1570 O O . GLU A 1 193 ? -34.188 14.773 5.641 1 65 193 GLU A O 1
ATOM 1575 N N . LYS A 1 194 ? -34.406 13.422 3.863 1 67.25 194 LYS A N 1
ATOM 1576 C CA . LYS A 1 194 ? -32.969 13.266 3.613 1 67.25 194 LYS A CA 1
ATOM 1577 C C . LYS A 1 194 ? -32.312 14.625 3.418 1 67.25 194 LYS A C 1
ATOM 1579 O O . LYS A 1 194 ? -31.188 14.844 3.898 1 67.25 194 LYS A O 1
ATOM 1584 N N . GLU A 1 195 ? -33.094 15.609 3.021 1 78.75 195 GLU A N 1
ATOM 1585 C CA . GLU A 1 195 ? -32.469 16.891 2.734 1 78.75 195 GLU A CA 1
ATOM 1586 C C . GLU A 1 195 ? -32.5 17.812 3.945 1 78.75 195 GLU A C 1
ATOM 1588 O O . GLU A 1 195 ? -31.625 18.641 4.141 1 78.75 195 GLU A O 1
ATOM 1593 N N . GLU A 1 196 ? -33.469 17.562 4.84 1 81.81 196 GLU A N 1
ATOM 1594 C CA . GLU A 1 196 ? -33.656 18.438 5.988 1 81.81 196 GLU A CA 1
ATOM 1595 C C . GLU A 1 196 ? -32.594 18.219 7.047 1 81.81 196 GLU A C 1
ATOM 1597 O O . GLU A 1 196 ? -32.219 19.141 7.758 1 81.81 196 GLU A O 1
ATOM 1602 N N . ILE A 1 197 ? -32.094 17.062 7.062 1 84.81 197 ILE A N 1
ATOM 1603 C CA . ILE A 1 197 ? -31.156 16.688 8.125 1 84.81 197 ILE A CA 1
ATOM 1604 C C . ILE A 1 197 ? -29.859 17.484 7.973 1 84.81 197 ILE A C 1
ATOM 1606 O O . ILE A 1 197 ? -29.172 17.766 8.961 1 84.81 197 ILE A O 1
ATOM 1610 N N . PHE A 1 198 ? -29.531 17.906 6.793 1 89.19 198 PHE A N 1
ATOM 1611 C CA . PHE A 1 198 ? -28.266 18.578 6.523 1 89.19 198 PHE A CA 1
ATOM 1612 C C . PHE A 1 198 ? -28.281 20.016 7.059 1 89.19 198 PHE A C 1
ATOM 1614 O O . PHE A 1 198 ? -27.234 20.625 7.215 1 89.19 198 PHE A O 1
ATOM 1621 N N . LYS A 1 199 ? -29.453 20.453 7.418 1 87.25 199 LYS A N 1
ATOM 1622 C CA . LYS A 1 199 ? -29.594 21.812 7.922 1 87.25 199 LYS A CA 1
ATOM 1623 C C . LYS A 1 199 ? -29.062 21.922 9.352 1 87.25 199 LYS A C 1
ATOM 1625 O O . LYS A 1 199 ? -28.719 23.016 9.805 1 87.25 199 LYS A O 1
ATOM 1630 N N . TYR A 1 200 ? -28.938 20.844 9.992 1 87.94 200 TYR A N 1
ATOM 1631 C CA . TYR A 1 200 ? -28.594 20.859 11.406 1 87.94 200 TYR A CA 1
ATOM 1632 C C . TYR A 1 200 ? -27.094 20.719 11.602 1 87.94 200 TYR A C 1
ATOM 1634 O O . TYR A 1 200 ? -26.578 20.984 12.688 1 87.94 200 TYR A O 1
ATOM 1642 N N . GLY A 1 201 ? -26.391 20.297 10.648 1 91.38 201 GLY A N 1
ATOM 1643 C CA . GLY A 1 201 ? -24.938 20.109 10.742 1 91.38 201 GLY A CA 1
ATOM 1644 C C . GLY A 1 201 ? -24.156 21.234 10.117 1 91.38 201 GLY A C 1
ATOM 1645 O O . GLY A 1 201 ? -24.688 22.344 9.93 1 91.38 201 GLY A O 1
ATOM 1646 N N . TYR A 1 202 ? -22.891 21.016 9.984 1 94.25 202 TYR A N 1
ATOM 1647 C CA . TYR A 1 202 ? -22 22 9.375 1 94.25 202 TYR A CA 1
ATOM 1648 C C . TYR A 1 202 ? -22.094 21.953 7.855 1 94.25 202 TYR A C 1
ATOM 1650 O O . TYR A 1 202 ? -22.156 20.859 7.266 1 94.25 202 TYR A O 1
ATOM 1658 N N . THR A 1 203 ? -22.141 23.109 7.273 1 93.56 203 THR A N 1
ATOM 1659 C CA . THR A 1 203 ? -22.062 23.141 5.816 1 93.56 203 THR A CA 1
ATOM 1660 C C . THR A 1 203 ? -20.609 22.938 5.359 1 93.56 203 THR A C 1
ATOM 1662 O O . THR A 1 203 ? -19.688 23.078 6.156 1 93.56 203 THR A O 1
ATOM 1665 N N . LYS A 1 204 ? -20.469 22.609 4.141 1 94.38 204 LYS A N 1
ATOM 1666 C CA . LYS A 1 204 ? -19.141 22.406 3.566 1 94.38 204 LYS A CA 1
ATOM 1667 C C . LYS A 1 204 ? -18.281 23.656 3.732 1 94.38 204 LYS A C 1
ATOM 1669 O O . LYS A 1 204 ? -17.125 23.578 4.121 1 94.38 204 LYS A O 1
ATOM 1674 N N . ASP A 1 205 ? -18.906 24.812 3.498 1 92.19 205 ASP A N 1
ATOM 1675 C CA . ASP A 1 205 ? -18.172 26.078 3.535 1 92.19 205 ASP A CA 1
ATOM 1676 C C . ASP A 1 205 ? -17.781 26.453 4.965 1 92.19 205 ASP A C 1
ATOM 1678 O O . ASP A 1 205 ? -16.797 27.156 5.184 1 92.19 205 ASP A O 1
ATOM 1682 N N . ASP A 1 206 ? -18.594 25.938 5.898 1 90.94 206 ASP A N 1
ATOM 1683 C CA . ASP A 1 206 ? -18.234 26.109 7.301 1 90.94 206 ASP A CA 1
ATOM 1684 C C . ASP A 1 206 ? -16.953 25.359 7.633 1 90.94 206 ASP A C 1
ATOM 1686 O O . ASP A 1 206 ? -16.062 25.891 8.297 1 90.94 206 ASP A O 1
ATOM 1690 N N . MET A 1 207 ? -16.844 24.219 7.129 1 93.62 207 MET A N 1
ATOM 1691 C CA . MET A 1 207 ? -15.781 23.312 7.539 1 93.62 207 MET A CA 1
ATOM 1692 C C . MET A 1 207 ? -14.523 23.547 6.707 1 93.62 207 MET A C 1
ATOM 1694 O O . MET A 1 207 ? -13.422 23.625 7.25 1 93.62 207 MET A O 1
ATOM 1698 N N . ILE A 1 208 ? -14.703 23.719 5.383 1 95 208 ILE A N 1
ATOM 1699 C CA . ILE A 1 208 ? -13.562 23.812 4.48 1 95 208 ILE A CA 1
ATOM 1700 C C . ILE A 1 208 ? -13.305 25.281 4.137 1 95 208 ILE A C 1
ATOM 1702 O O . ILE A 1 208 ? -14.102 25.906 3.43 1 95 208 ILE A O 1
ATOM 1706 N N . ILE A 1 209 ? -12.156 25.734 4.598 1 92.62 209 ILE A N 1
ATOM 1707 C CA . ILE A 1 209 ? -11.789 27.125 4.363 1 92.62 209 ILE A CA 1
ATOM 1708 C C . ILE A 1 209 ? -11.031 27.25 3.043 1 92.62 209 ILE A C 1
ATOM 1710 O O . ILE A 1 209 ? -11.281 28.156 2.258 1 92.62 209 ILE A O 1
ATOM 1714 N N . GLU A 1 210 ? -10.109 26.406 2.865 1 92.5 210 GLU A N 1
ATOM 1715 C CA . GLU A 1 210 ? -9.281 26.359 1.659 1 92.5 210 GLU A CA 1
ATOM 1716 C C . GLU A 1 210 ? -9.109 24.922 1.175 1 92.5 210 GLU A C 1
ATOM 1718 O O . GLU A 1 210 ? -9.102 23.984 1.978 1 92.5 210 GLU A O 1
ATOM 1723 N N . CYS A 1 211 ? -9.047 24.766 -0.13 1 94.19 211 CYS A N 1
ATOM 1724 C CA . CYS A 1 211 ? -8.891 23.453 -0.739 1 94.19 211 CYS A CA 1
ATOM 1725 C C . CYS A 1 211 ? -8.023 23.531 -1.985 1 94.19 211 CYS A C 1
ATOM 1727 O O . CYS A 1 211 ? -8.242 24.375 -2.852 1 94.19 211 CYS A O 1
ATOM 1729 N N . LYS A 1 212 ? -7.047 22.734 -1.982 1 93.75 212 LYS A N 1
ATOM 1730 C CA . LYS A 1 212 ? -6.164 22.641 -3.141 1 93.75 212 LYS A CA 1
ATOM 1731 C C . LYS A 1 212 ? -6.016 21.188 -3.592 1 93.75 212 LYS A C 1
ATOM 1733 O O . LYS A 1 212 ? -5.691 20.312 -2.789 1 93.75 212 LYS A O 1
ATOM 1738 N N . TRP A 1 213 ? -6.324 20.922 -4.863 1 93.56 213 TRP A N 1
ATOM 1739 C CA . TRP A 1 213 ? -6.121 19.625 -5.5 1 93.56 213 TRP A CA 1
ATOM 1740 C C . TRP A 1 213 ? -5.043 19.719 -6.578 1 93.56 213 TRP A C 1
ATOM 1742 O O . TRP A 1 213 ? -5.258 20.312 -7.633 1 93.56 213 TRP A O 1
ATOM 1752 N N . LYS A 1 214 ? -3.904 19 -6.312 1 89.56 214 LYS A N 1
ATOM 1753 C CA . LYS A 1 214 ? -2.771 19.109 -7.227 1 89.56 214 LYS A CA 1
ATOM 1754 C C . LYS A 1 214 ? -2.406 20.578 -7.457 1 89.56 214 LYS A C 1
ATOM 1756 O O . LYS A 1 214 ? -2.1 21.297 -6.508 1 89.56 214 LYS A O 1
ATOM 1761 N N . ASP A 1 215 ? -2.586 21.016 -8.672 1 81.12 215 ASP A N 1
ATOM 1762 C CA . ASP A 1 215 ? -2.25 22.406 -8.969 1 81.12 215 ASP A CA 1
ATOM 1763 C C . ASP A 1 215 ? -3.508 23.25 -9.078 1 81.12 215 ASP A C 1
ATOM 1765 O O . ASP A 1 215 ? -3.428 24.453 -9.359 1 81.12 215 ASP A O 1
ATOM 1769 N N . TYR A 1 216 ? -4.633 22.688 -8.727 1 81.19 216 TYR A N 1
ATOM 1770 C CA . TYR A 1 216 ? -5.887 23.422 -8.781 1 81.19 216 TYR A CA 1
ATOM 1771 C C . TYR A 1 216 ? -6.18 24.094 -7.449 1 81.19 216 TYR A C 1
ATOM 1773 O O . TYR A 1 216 ? -6.41 23.422 -6.441 1 81.19 216 TYR A O 1
ATOM 1781 N N . TYR A 1 217 ? -6.148 25.469 -7.711 1 78.88 217 TYR A N 1
ATOM 1782 C CA . TYR A 1 217 ? -6.41 26.266 -6.516 1 78.88 217 TYR A CA 1
ATOM 1783 C C . TYR A 1 217 ? -7.906 26.438 -6.293 1 78.88 217 TYR A C 1
ATOM 1785 O O . TYR A 1 217 ? -8.648 26.734 -7.234 1 78.88 217 TYR A O 1
ATOM 1793 N N . ASN A 1 218 ? -8.648 25.844 -5.473 1 81.62 218 ASN A N 1
ATOM 1794 C CA . ASN A 1 218 ? -10.023 26 -5.02 1 81.62 218 ASN A CA 1
ATOM 1795 C C . ASN A 1 218 ? -10.875 24.797 -5.395 1 81.62 218 ASN A C 1
ATOM 1797 O O . ASN A 1 218 ? -11.789 24.906 -6.215 1 81.62 218 ASN A O 1
ATOM 1801 N N . CYS A 1 219 ? -10.578 23.891 -4.844 1 87.12 219 CYS A N 1
ATOM 1802 C CA . CYS A 1 219 ? -11.367 22.672 -5.035 1 87.12 219 CYS A CA 1
ATOM 1803 C C . CYS A 1 219 ? -12.547 22.641 -4.074 1 87.12 219 CYS A C 1
ATOM 1805 O O . CYS A 1 219 ? -12.961 21.562 -3.637 1 87.12 219 CYS A O 1
ATOM 1807 N N . LYS A 1 220 ? -13.078 23.766 -3.713 1 89.06 220 LYS A N 1
ATOM 1808 C CA . LYS A 1 220 ? -14.211 23.844 -2.795 1 89.06 220 LYS A CA 1
ATOM 1809 C C . LYS A 1 220 ? -15.531 23.656 -3.539 1 89.06 220 LYS A C 1
ATOM 1811 O O . LYS A 1 220 ? -16.578 23.531 -2.918 1 89.06 220 LYS A O 1
ATOM 1816 N N . ALA A 1 221 ? -15.453 23.625 -4.805 1 83.75 221 ALA A N 1
ATOM 1817 C CA . ALA A 1 221 ? -16.672 23.516 -5.602 1 83.75 221 ALA A CA 1
ATOM 1818 C C . ALA A 1 221 ? -17.438 22.25 -5.242 1 83.75 221 ALA A C 1
ATOM 1820 O O . ALA A 1 221 ? -16.844 21.203 -4.945 1 83.75 221 ALA A O 1
ATOM 1821 N N . ASP A 1 222 ? -18.734 22.359 -5.324 1 82.12 222 ASP A N 1
ATOM 1822 C CA . ASP A 1 222 ? -19.641 21.281 -4.922 1 82.12 222 ASP A CA 1
ATOM 1823 C C . ASP A 1 222 ? -19.469 20.062 -5.828 1 82.12 222 ASP A C 1
ATOM 1825 O O . ASP A 1 222 ? -19.797 18.938 -5.438 1 82.12 222 ASP A O 1
ATOM 1829 N N . ARG A 1 223 ? -18.922 20.266 -6.938 1 82.25 223 ARG A N 1
ATOM 1830 C CA . ARG A 1 223 ? -18.75 19.156 -7.863 1 82.25 223 ARG A CA 1
ATOM 1831 C C . ARG A 1 223 ? -17.75 18.141 -7.336 1 82.25 223 ARG A C 1
ATOM 1833 O O . ARG A 1 223 ? -17.781 16.969 -7.711 1 82.25 223 ARG A O 1
ATOM 1840 N N . TRP A 1 224 ? -16.922 18.625 -6.418 1 88.44 224 TRP A N 1
ATOM 1841 C CA . TRP A 1 224 ? -15.859 17.75 -5.953 1 88.44 224 TRP A CA 1
ATOM 1842 C C . TRP A 1 224 ? -16.234 17.062 -4.645 1 88.44 224 TRP A C 1
ATOM 1844 O O . TRP A 1 224 ? -15.609 16.078 -4.242 1 88.44 224 TRP A O 1
ATOM 1854 N N . TRP A 1 225 ? -17.219 17.641 -4.039 1 92 225 TRP A N 1
ATOM 1855 C CA . TRP A 1 225 ? -17.578 17.172 -2.707 1 92 225 TRP A CA 1
ATOM 1856 C C . TRP A 1 225 ? -19.031 16.703 -2.656 1 92 225 TRP A C 1
ATOM 1858 O O . TRP A 1 225 ? -19.922 17.406 -3.117 1 92 225 TRP A O 1
ATOM 1868 N N . LYS A 1 226 ? -19.219 15.547 -2.1 1 90.25 226 LYS A N 1
ATOM 1869 C CA . LYS A 1 226 ? -20.562 15.008 -1.897 1 90.25 226 LYS A CA 1
ATOM 1870 C C . LYS A 1 226 ? -20.922 14.945 -0.414 1 90.25 226 LYS A C 1
ATOM 1872 O O . LYS A 1 226 ? -20.156 14.383 0.383 1 90.25 226 LYS A O 1
ATOM 1877 N N . PRO A 1 227 ? -22.016 15.539 -0.047 1 91.06 227 PRO A N 1
ATOM 1878 C CA . PRO A 1 227 ? -22.422 15.453 1.357 1 91.06 227 PRO A CA 1
ATOM 1879 C C . PRO A 1 227 ? -22.953 14.07 1.735 1 91.06 227 PRO A C 1
ATOM 1881 O O . PRO A 1 227 ? -23.641 13.43 0.939 1 91.06 227 PRO A O 1
ATOM 1884 N N . VAL A 1 228 ? -22.531 13.633 2.85 1 88.81 228 VAL A N 1
ATOM 1885 C CA . VAL A 1 228 ? -22.984 12.375 3.418 1 88.81 228 VAL A CA 1
ATOM 1886 C C . VAL A 1 228 ? -23.328 12.562 4.895 1 88.81 228 VAL A C 1
ATOM 1888 O O . VAL A 1 228 ? -22.562 13.195 5.637 1 88.81 228 VAL A O 1
ATOM 1891 N N . TRP A 1 229 ? -24.438 12.047 5.27 1 89 229 TRP A N 1
ATOM 1892 C CA . TRP A 1 229 ? -24.828 12.172 6.668 1 89 229 TRP A CA 1
ATOM 1893 C C . TRP A 1 229 ? -24.422 10.938 7.461 1 89 229 TRP A C 1
ATOM 1895 O O . TRP A 1 229 ? -24.594 9.805 6.992 1 89 229 TRP A O 1
ATOM 1905 N N . HIS A 1 230 ? -23.875 11.125 8.586 1 89.25 230 HIS A N 1
ATOM 1906 C CA . HIS A 1 230 ? -23.5 10.062 9.523 1 89.25 230 HIS A CA 1
ATOM 1907 C C . HIS A 1 230 ? -24.203 10.242 10.867 1 89.25 230 HIS A C 1
ATOM 1909 O O . HIS A 1 230 ? -24.328 11.367 11.359 1 89.25 230 HIS A O 1
ATOM 1915 N N . TRP A 1 231 ? -24.562 9.25 11.484 1 83.81 231 TRP A N 1
ATOM 1916 C CA . TRP A 1 231 ? -25.391 9.305 12.68 1 83.81 231 TRP A CA 1
ATOM 1917 C C . TRP A 1 231 ? -24.641 9.953 13.836 1 83.81 231 TRP A C 1
ATOM 1919 O O . TRP A 1 231 ? -25.25 10.617 14.688 1 83.81 231 TRP A O 1
ATOM 1929 N N . ARG A 1 232 ? -23.344 9.742 13.836 1 86.69 232 ARG A N 1
ATOM 1930 C CA . ARG A 1 232 ? -22.562 10.234 14.969 1 86.69 232 ARG A CA 1
ATOM 1931 C C . ARG A 1 232 ? -21.953 11.594 14.664 1 86.69 232 ARG A C 1
ATOM 1933 O O . ARG A 1 232 ? -21.875 12.453 15.539 1 86.69 232 ARG A O 1
ATOM 1940 N N . TYR A 1 233 ? -21.641 11.805 13.414 1 92.5 233 TYR A N 1
ATOM 1941 C CA . TYR A 1 233 ? -20.828 12.969 13.094 1 92.5 233 TYR A CA 1
ATOM 1942 C C . TYR A 1 233 ? -21.609 13.977 12.266 1 92.5 233 TYR A C 1
ATOM 1944 O O . TYR A 1 233 ? -21.094 15.031 11.906 1 92.5 233 TYR A O 1
ATOM 1952 N N . GLY A 1 234 ? -22.797 13.672 11.992 1 90.94 234 GLY A N 1
ATOM 1953 C CA . GLY A 1 234 ? -23.625 14.602 11.242 1 90.94 234 GLY A CA 1
ATOM 1954 C C . GLY A 1 234 ? -23.219 14.711 9.789 1 90.94 234 GLY A C 1
ATOM 1955 O O . GLY A 1 234 ? -23.062 13.703 9.102 1 90.94 234 GLY A O 1
ATOM 1956 N N . ASN A 1 235 ? -23.125 16.016 9.344 1 93.31 235 ASN A N 1
ATOM 1957 C CA . ASN A 1 235 ? -22.781 16.25 7.945 1 93.31 235 ASN A CA 1
ATOM 1958 C C . ASN A 1 235 ? -21.297 15.977 7.684 1 93.31 235 ASN A C 1
ATOM 1960 O O . ASN A 1 235 ? -20.422 16.594 8.297 1 93.31 235 ASN A O 1
ATOM 1964 N N . CYS A 1 236 ? -21.078 15.016 6.852 1 94.75 236 CYS A N 1
ATOM 1965 C CA . CYS A 1 236 ? -19.734 14.742 6.348 1 94.75 236 CYS A CA 1
ATOM 1966 C C . CYS A 1 236 ? -19.641 15.078 4.863 1 94.75 236 CYS A C 1
ATOM 1968 O O . CYS A 1 236 ? -20.656 15.203 4.18 1 94.75 236 CYS A O 1
ATOM 1970 N N . TYR A 1 237 ? -18.484 15.281 4.414 1 95.25 237 TYR A N 1
ATOM 1971 C CA . TYR A 1 237 ? -18.266 15.625 3.014 1 95.25 237 TYR A CA 1
ATOM 1972 C C . TYR A 1 237 ? -17.188 14.742 2.395 1 95.25 237 TYR A C 1
ATOM 1974 O O . TYR A 1 237 ? -16.062 14.695 2.881 1 95.25 237 TYR A O 1
ATOM 1982 N N . SER A 1 238 ? -17.531 14.062 1.322 1 94.38 238 SER A N 1
ATOM 1983 C CA . SER A 1 238 ? -16.641 13.125 0.652 1 94.38 238 SER A CA 1
ATOM 1984 C C . SER A 1 238 ? -16.078 13.727 -0.628 1 94.38 238 SER A C 1
ATOM 1986 O O . SER A 1 238 ? -16.812 14.18 -1.495 1 94.38 238 SER A O 1
ATOM 1988 N N . PHE A 1 239 ? -14.797 13.703 -0.69 1 95.12 239 PHE A N 1
ATOM 1989 C CA . PHE A 1 239 ? -14.078 14.156 -1.872 1 95.12 239 PHE A CA 1
ATOM 1990 C C . PHE A 1 239 ? -13.883 13.016 -2.861 1 95.12 239 PHE A C 1
ATOM 1992 O O . PHE A 1 239 ? -13.609 11.883 -2.461 1 95.12 239 PHE A O 1
ATOM 1999 N N . ASN A 1 240 ? -14 13.234 -4.16 1 93.19 240 ASN A N 1
ATOM 2000 C CA . ASN A 1 240 ? -13.719 12.312 -5.258 1 93.19 240 ASN A CA 1
ATOM 2001 C C . ASN A 1 240 ? -14.734 11.18 -5.312 1 93.19 240 ASN A C 1
ATOM 2003 O O . ASN A 1 240 ? -14.367 10.008 -5.434 1 93.19 240 ASN A O 1
ATOM 2007 N N . VAL A 1 241 ? -15.953 11.469 -5.133 1 88.88 241 VAL A N 1
ATOM 2008 C CA . VAL A 1 241 ? -17.031 10.492 -5.293 1 88.88 241 VAL A CA 1
ATOM 2009 C C . VAL A 1 241 ? -17.641 10.617 -6.688 1 88.88 241 VAL A C 1
ATOM 2011 O O . VAL A 1 241 ? -17.969 11.727 -7.129 1 88.88 241 VAL A O 1
ATOM 2014 N N . PRO A 1 242 ? -17.656 9.445 -7.363 1 77.38 242 PRO A N 1
ATOM 2015 C CA . PRO A 1 242 ? -18.25 9.516 -8.703 1 77.38 242 PRO A CA 1
ATOM 2016 C C . PRO A 1 242 ? -19.75 9.844 -8.664 1 77.38 242 PRO A C 1
ATOM 2018 O O . PRO A 1 242 ? -20.453 9.414 -7.75 1 77.38 242 PRO A O 1
ATOM 2021 N N . ASP A 1 243 ? -20.156 10.797 -9.414 1 70.06 243 ASP A N 1
ATOM 2022 C CA . ASP A 1 243 ? -21.562 11.133 -9.57 1 70.06 243 ASP A CA 1
ATOM 2023 C C . ASP A 1 243 ? -22.016 10.953 -11.023 1 70.06 243 ASP A C 1
ATOM 2025 O O . ASP A 1 243 ? -21.531 11.648 -11.914 1 70.06 243 ASP A O 1
ATOM 2029 N N . GLN A 1 244 ? -22.719 9.961 -11.172 1 61.72 244 GLN A N 1
ATOM 2030 C CA . GLN A 1 244 ? -23.203 9.672 -12.516 1 61.72 244 GLN A CA 1
ATOM 2031 C C . GLN A 1 244 ? -24 10.844 -13.078 1 61.72 244 GLN A C 1
ATOM 2033 O O . GLN A 1 244 ? -24.047 11.039 -14.289 1 61.72 244 GLN A O 1
ATOM 2038 N N . SER A 1 245 ? -24.656 11.523 -12.219 1 60.66 245 SER A N 1
ATOM 2039 C CA . SER A 1 245 ? -25.531 12.586 -12.688 1 60.66 245 SER A CA 1
ATOM 2040 C C . SER A 1 245 ? -24.734 13.695 -13.375 1 60.66 245 SER A C 1
ATOM 2042 O O . SER A 1 245 ? -25.219 14.32 -14.312 1 60.66 245 SER A O 1
ATOM 2044 N N . ILE A 1 246 ? -23.547 13.914 -12.945 1 61.34 246 ILE A N 1
ATOM 2045 C CA . ILE A 1 246 ? -22.797 15.023 -13.516 1 61.34 246 ILE A CA 1
ATOM 2046 C C . ILE A 1 246 ? -21.609 14.484 -14.305 1 61.34 246 ILE A C 1
ATOM 2048 O O . ILE A 1 246 ? -20.734 15.25 -14.711 1 61.34 246 ILE A O 1
ATOM 2052 N N . ASN A 1 247 ? -21.719 13.266 -14.727 1 60.31 247 ASN A N 1
ATOM 2053 C CA . ASN A 1 247 ? -20.625 12.641 -15.469 1 60.31 247 ASN A CA 1
ATOM 2054 C C . ASN A 1 247 ? -19.266 12.961 -14.844 1 60.31 247 ASN A C 1
ATOM 2056 O O . ASN A 1 247 ? -18.359 13.422 -15.531 1 60.31 247 ASN A O 1
ATOM 2060 N N . LYS A 1 248 ? -19.25 12.969 -13.617 1 66.06 248 LYS A N 1
ATOM 2061 C CA . LYS A 1 248 ? -18 13.297 -12.938 1 66.06 248 LYS A CA 1
ATOM 2062 C C . LYS A 1 248 ? -17.016 12.125 -13 1 66.06 248 LYS A C 1
ATOM 2064 O O . LYS A 1 248 ? -17.359 11 -12.625 1 66.06 248 LYS A O 1
ATOM 2069 N N . THR A 1 249 ? -15.906 12.469 -13.57 1 78.5 249 THR A N 1
ATOM 2070 C CA . THR A 1 249 ? -14.828 11.492 -13.727 1 78.5 249 THR A CA 1
ATOM 2071 C C . THR A 1 249 ? -14.047 11.344 -12.422 1 78.5 249 THR A C 1
ATOM 2073 O O . THR A 1 249 ? -13.945 12.289 -11.641 1 78.5 249 THR A O 1
ATOM 2076 N N . VAL A 1 250 ? -13.664 10.117 -12.078 1 88.5 250 VAL A N 1
ATOM 2077 C CA . VAL A 1 250 ? -12.844 9.789 -10.922 1 88.5 250 VAL A CA 1
ATOM 2078 C C . VAL A 1 250 ? -11.461 10.414 -11.07 1 88.5 250 VAL A C 1
ATOM 2080 O O . VAL A 1 250 ? -10.852 10.352 -12.141 1 88.5 250 VAL A O 1
ATOM 2083 N N . LEU A 1 251 ? -11.094 11.125 -10.023 1 91.31 251 LEU A N 1
ATOM 2084 C CA . LEU A 1 251 ? -9.805 11.82 -10.047 1 91.31 251 LEU A CA 1
ATOM 2085 C C . LEU A 1 251 ? -8.656 10.836 -9.883 1 91.31 251 LEU A C 1
ATOM 2087 O O . LEU A 1 251 ? -8.727 9.922 -9.055 1 91.31 251 LEU A O 1
ATOM 2091 N N . LYS A 1 252 ? -7.66 11.008 -10.711 1 91.94 252 LYS A N 1
ATOM 2092 C CA . LYS A 1 252 ? -6.461 10.172 -10.68 1 91.94 252 LYS A CA 1
ATOM 2093 C C . LYS A 1 252 ? -5.207 11.016 -10.477 1 91.94 252 LYS A C 1
ATOM 2095 O O . LYS A 1 252 ? -5.23 12.227 -10.68 1 91.94 252 LYS A O 1
ATOM 2100 N N . VAL A 1 253 ? -4.188 10.359 -9.977 1 92.88 253 VAL A N 1
ATOM 2101 C CA . VAL A 1 253 ? -2.898 11.023 -9.82 1 92.88 253 VAL A CA 1
ATOM 2102 C C . VAL A 1 253 ? -1.838 10.289 -10.633 1 92.88 253 VAL A C 1
ATOM 2104 O O . VAL A 1 253 ? -1.885 9.062 -10.766 1 92.88 253 VAL A O 1
ATOM 2107 N N . THR A 1 254 ? -0.856 11.023 -11.164 1 89.12 254 THR A N 1
ATOM 2108 C CA . THR A 1 254 ? 0.197 10.453 -11.992 1 89.12 254 THR A CA 1
ATOM 2109 C C . THR A 1 254 ? 1.548 10.531 -11.289 1 89.12 254 THR A C 1
ATOM 2111 O O . THR A 1 254 ? 2.57 10.133 -11.844 1 89.12 254 THR A O 1
ATOM 2114 N N . GLY A 1 255 ? 1.554 11.016 -10.164 1 87.94 255 GLY A N 1
ATOM 2115 C CA . GLY A 1 255 ? 2.768 11.109 -9.367 1 87.94 255 GLY A CA 1
ATOM 2116 C C . GLY A 1 255 ? 2.508 11.055 -7.875 1 87.94 255 GLY A C 1
ATOM 2117 O O . GLY A 1 255 ? 1.366 11.195 -7.434 1 87.94 255 GLY A O 1
ATOM 2118 N N . ALA A 1 256 ? 3.613 10.805 -7.18 1 90.38 256 ALA A N 1
ATOM 2119 C CA . ALA A 1 256 ? 3.533 10.789 -5.723 1 90.38 256 ALA A CA 1
ATOM 2120 C C . ALA A 1 256 ? 4.035 12.102 -5.129 1 90.38 256 ALA A C 1
ATOM 2122 O O . ALA A 1 256 ? 4.684 12.891 -5.82 1 90.38 256 ALA A O 1
ATOM 2123 N N . GLY A 1 257 ? 3.611 12.391 -3.791 1 90.62 257 GLY A N 1
ATOM 2124 C CA . GLY A 1 257 ? 4.109 13.578 -3.115 1 90.62 257 GLY A CA 1
ATOM 2125 C C . GLY A 1 257 ? 3.035 14.617 -2.869 1 90.62 257 GLY A C 1
ATOM 2126 O O . GLY A 1 257 ? 1.902 14.469 -3.33 1 90.62 257 GLY A O 1
ATOM 2127 N N . PRO A 1 258 ? 3.436 15.68 -2.273 1 91.06 258 PRO A N 1
ATOM 2128 C CA . PRO A 1 258 ? 2.467 16.688 -1.854 1 91.06 258 PRO A CA 1
ATOM 2129 C C . PRO A 1 258 ? 1.85 17.438 -3.033 1 91.06 258 PRO A C 1
ATOM 2131 O O . PRO A 1 258 ? 0.703 17.891 -2.953 1 91.06 258 PRO A O 1
ATOM 2134 N N . ASP A 1 259 ? 2.549 17.531 -4.145 1 89.19 259 ASP A N 1
ATOM 2135 C CA . ASP A 1 259 ? 2.057 18.297 -5.289 1 89.19 259 ASP A CA 1
ATOM 2136 C C . ASP A 1 259 ? 0.965 17.516 -6.031 1 89.19 259 ASP A C 1
ATOM 2138 O O . ASP A 1 259 ? 0.236 18.094 -6.844 1 89.19 259 ASP A O 1
ATOM 2142 N N . HIS A 1 260 ? 0.941 16.312 -5.73 1 92.25 260 HIS A N 1
ATOM 2143 C CA . HIS A 1 260 ? -0.058 15.469 -6.387 1 92.25 260 HIS A CA 1
ATOM 2144 C C . HIS A 1 260 ? -1.16 15.062 -5.414 1 92.25 260 HIS A C 1
ATOM 2146 O O . HIS A 1 260 ? -1.917 14.125 -5.684 1 92.25 260 HIS A O 1
ATOM 2152 N N . GLY A 1 261 ? -1.294 15.734 -4.363 1 95.25 261 GLY A N 1
ATOM 2153 C CA . GLY A 1 261 ? -2.242 15.336 -3.334 1 95.25 261 GLY A CA 1
ATOM 2154 C C . GLY A 1 261 ? -3.334 16.359 -3.102 1 95.25 261 GLY A C 1
ATOM 2155 O O . GLY A 1 261 ? -3.568 17.234 -3.947 1 95.25 261 GLY A O 1
ATOM 2156 N N . LEU A 1 262 ? -4.125 16.125 -2.07 1 97.12 262 LEU A N 1
ATOM 2157 C CA . LEU A 1 262 ? -5.203 17 -1.623 1 97.12 262 LEU A CA 1
ATOM 2158 C C . LEU A 1 262 ? -4.801 17.75 -0.363 1 97.12 262 LEU A C 1
ATOM 2160 O O . LEU A 1 262 ? -4.398 17.141 0.631 1 97.12 262 LEU A O 1
ATOM 2164 N N . LYS A 1 263 ? -4.852 19.047 -0.438 1 96.62 263 LYS A N 1
ATOM 2165 C CA . LYS A 1 263 ? -4.59 19.906 0.712 1 96.62 263 LYS A CA 1
ATOM 2166 C C . LYS A 1 263 ? -5.836 20.703 1.112 1 96.62 263 LYS A C 1
ATOM 2168 O O . LYS A 1 263 ? -6.445 21.375 0.279 1 96.62 263 LYS A O 1
ATOM 2173 N N . VAL A 1 264 ? -6.211 20.609 2.387 1 96.75 264 VAL A N 1
ATOM 2174 C CA . VAL A 1 264 ? -7.41 21.297 2.855 1 96.75 264 VAL A CA 1
ATOM 2175 C C . VAL A 1 264 ? -7.121 22 4.18 1 96.75 264 VAL A C 1
ATOM 2177 O O . VAL A 1 264 ? -6.359 21.484 5.004 1 96.75 264 VAL A O 1
ATOM 2180 N N . LYS A 1 265 ? -7.617 23.172 4.285 1 95.69 265 LYS A N 1
ATOM 2181 C CA . LYS A 1 265 ? -7.664 23.875 5.559 1 95.69 265 LYS A CA 1
ATOM 2182 C C . LYS A 1 265 ? -9.062 23.828 6.164 1 95.69 265 LYS A C 1
ATOM 2184 O O . LYS A 1 265 ? -10.047 24.172 5.496 1 95.69 265 LYS A O 1
ATOM 2189 N N . LEU A 1 266 ? -9.141 23.391 7.387 1 96.5 266 LEU A N 1
ATOM 2190 C CA . LEU A 1 266 ? -10.438 23.156 8.016 1 96.5 266 LEU A CA 1
ATOM 2191 C C . LEU A 1 266 ? -10.609 24.031 9.258 1 96.5 266 LEU A C 1
ATOM 2193 O O . LEU A 1 266 ? -9.625 24.375 9.914 1 96.5 266 LEU A O 1
ATOM 2197 N N . ASP A 1 267 ? -11.82 24.312 9.477 1 94.62 267 ASP A N 1
ATOM 2198 C CA . ASP A 1 267 ? -12.234 25.016 10.688 1 94.62 267 ASP A CA 1
ATOM 2199 C C . ASP A 1 267 ? -13.242 24.188 11.492 1 94.62 267 ASP A C 1
ATOM 2201 O O . ASP A 1 267 ? -14.203 23.656 10.93 1 94.62 267 ASP A O 1
ATOM 2205 N N . LEU A 1 268 ? -13.07 24.062 12.734 1 93.94 268 LEU A N 1
ATOM 2206 C CA . LEU A 1 268 ? -13.891 23.188 13.57 1 93.94 268 LEU A CA 1
ATOM 2207 C C . LEU A 1 268 ? -15.094 23.938 14.133 1 93.94 268 LEU A C 1
ATOM 2209 O O . LEU A 1 268 ? -16.078 23.328 14.531 1 93.94 268 LEU A O 1
ATOM 2213 N N . HIS A 1 269 ? -15.062 25.266 14.211 1 90.62 269 HIS A N 1
ATOM 2214 C CA . HIS A 1 269 ? -16.125 26.031 14.836 1 90.62 269 HIS A CA 1
ATOM 2215 C C . HIS A 1 269 ? -16.469 25.484 16.219 1 90.62 269 HIS A C 1
ATOM 2217 O O . HIS A 1 269 ? -17.625 25.203 16.516 1 90.62 269 HIS A O 1
ATOM 2223 N N . GLN A 1 270 ? -15.5 25.484 17.016 1 89.69 270 GLN A N 1
ATOM 2224 C CA . GLN A 1 270 ? -15.641 24.859 18.328 1 89.69 270 GLN A CA 1
ATOM 2225 C C . GLN A 1 270 ? -16.672 25.594 19.188 1 89.69 270 GLN A C 1
ATOM 2227 O O . GLN A 1 270 ? -17.156 25.062 20.172 1 89.69 270 GLN A O 1
ATOM 2232 N N . GLU A 1 271 ? -17 26.812 18.844 1 85.5 271 GLU A N 1
ATOM 2233 C CA . GLU A 1 271 ? -18.031 27.578 19.562 1 85.5 271 GLU A CA 1
ATOM 2234 C C . GLU A 1 271 ? -19.391 26.891 19.484 1 85.5 271 GLU A C 1
ATOM 2236 O O . GLU A 1 271 ? -20.234 27.078 20.359 1 85.5 271 GLU A O 1
ATOM 2241 N N . GLU A 1 272 ? -19.578 26.062 18.5 1 89.38 272 GLU A N 1
ATOM 2242 C CA . GLU A 1 272 ? -20.859 25.391 18.281 1 89.38 272 GLU A CA 1
ATOM 2243 C C . GLU A 1 272 ? -20.844 23.984 18.891 1 89.38 272 GLU A C 1
ATOM 2245 O O . GLU A 1 272 ? -21.812 23.234 18.75 1 89.38 272 GLU A O 1
ATOM 2250 N N . TYR A 1 273 ? -19.812 23.594 19.625 1 88.69 273 TYR A N 1
ATOM 2251 C CA . TYR A 1 273 ? -19.688 22.234 20.141 1 88.69 273 TYR A CA 1
ATOM 2252 C C . TYR A 1 273 ? -20.656 21.984 21.297 1 88.69 273 TYR A C 1
ATOM 2254 O O . TYR A 1 273 ? -20.812 22.844 22.172 1 88.69 273 TYR A O 1
ATOM 2262 N N . LEU A 1 274 ? -21.25 20.812 21.188 1 84.38 274 LEU A N 1
ATOM 2263 C CA . LEU A 1 274 ? -22.109 20.359 22.281 1 84.38 274 LEU A CA 1
ATOM 2264 C C . LEU A 1 274 ? -21.312 19.625 23.344 1 84.38 274 LEU A C 1
ATOM 2266 O O . LEU A 1 274 ? -21.516 18.422 23.562 1 84.38 274 LEU A O 1
ATOM 2270 N N . THR A 1 275 ? -20.422 20.188 24.078 1 78.25 275 THR A N 1
ATOM 2271 C CA . THR A 1 275 ? -19.453 19.594 24.984 1 78.25 275 THR A CA 1
ATOM 2272 C C . THR A 1 275 ? -20.156 18.891 26.141 1 78.25 275 THR A C 1
ATOM 2274 O O . THR A 1 275 ? -19.625 17.938 26.703 1 78.25 275 THR A O 1
ATOM 2277 N N . ASP A 1 276 ? -21.328 19.188 26.469 1 66.5 276 ASP A N 1
ATOM 2278 C CA . ASP A 1 276 ? -22 18.625 27.641 1 66.5 276 ASP A CA 1
ATOM 2279 C C . ASP A 1 276 ? -22.875 17.438 27.25 1 66.5 276 ASP A C 1
ATOM 2281 O O . ASP A 1 276 ? -23.375 16.719 28.125 1 66.5 276 ASP A O 1
ATOM 2285 N N . TYR A 1 277 ? -22.969 17.266 26.016 1 71.06 277 TYR A N 1
ATOM 2286 C CA . TYR A 1 277 ? -23.953 16.25 25.656 1 71.06 277 TYR A CA 1
ATOM 2287 C C . TYR A 1 277 ? -23.359 15.227 24.703 1 71.06 277 TYR A C 1
ATOM 2289 O O . TYR A 1 277 ? -23.094 14.086 25.094 1 71.06 277 TYR A O 1
ATOM 2297 N N . LEU A 1 278 ? -23.062 15.68 23.5 1 75.94 278 LEU A N 1
ATOM 2298 C CA . LEU A 1 278 ? -22.828 14.711 22.438 1 75.94 278 LEU A CA 1
ATOM 2299 C C . LEU A 1 278 ? -21.359 14.711 22.031 1 75.94 278 LEU A C 1
ATOM 2301 O O . LEU A 1 278 ? -20.859 13.727 21.484 1 75.94 278 LEU A O 1
ATOM 2305 N N . THR A 1 279 ? -20.625 15.789 22.438 1 84.44 279 THR A N 1
ATOM 2306 C CA . THR A 1 279 ? -19.266 15.914 21.891 1 84.44 279 THR A CA 1
ATOM 2307 C C . THR A 1 279 ? -18.234 15.898 23.016 1 84.44 279 THR A C 1
ATOM 2309 O O . THR A 1 279 ? -18.266 16.75 23.906 1 84.44 279 THR A O 1
ATOM 2312 N N . GLU A 1 280 ? -17.312 14.93 23.031 1 85 280 GLU A N 1
ATOM 2313 C CA . GLU A 1 280 ? -16.312 14.789 24.062 1 85 280 GLU A CA 1
ATOM 2314 C C . GLU A 1 280 ? -14.938 15.25 23.578 1 85 280 GLU A C 1
ATOM 2316 O O . GLU A 1 280 ? -14.086 15.656 24.359 1 85 280 GLU A O 1
ATOM 2321 N N . THR A 1 281 ? -14.703 15.164 22.359 1 90.88 281 THR A N 1
ATOM 2322 C CA . THR A 1 281 ? -13.391 15.492 21.812 1 90.88 281 THR A CA 1
ATOM 2323 C C . THR A 1 281 ? -13.531 16.438 20.609 1 90.88 281 THR A C 1
ATOM 2325 O O . THR A 1 281 ? -14.547 16.422 19.922 1 90.88 281 THR A O 1
ATOM 2328 N N . ALA A 1 282 ? -12.57 17.297 20.5 1 92.75 282 ALA A N 1
ATOM 2329 C CA . ALA A 1 282 ? -12.555 18.219 19.375 1 92.75 282 ALA A CA 1
ATOM 2330 C C . ALA A 1 282 ? -11.602 17.75 18.281 1 92.75 282 ALA A C 1
ATOM 2332 O O . ALA A 1 282 ? -10.484 17.312 18.562 1 92.75 282 ALA A O 1
ATOM 2333 N N . GLY A 1 283 ? -12.102 17.703 17.094 1 95.25 283 GLY A N 1
ATOM 2334 C CA . GLY A 1 283 ? -11.258 17.328 15.969 1 95.25 283 GLY A CA 1
ATOM 2335 C C . GLY A 1 283 ? -12.055 16.906 14.742 1 95.25 283 GLY A C 1
ATOM 2336 O O . GLY A 1 283 ? -13.227 17.266 14.609 1 95.25 283 GLY A O 1
ATOM 2337 N N . ILE A 1 284 ? -11.344 16.391 13.797 1 96.81 284 ILE A N 1
ATOM 2338 C CA . ILE A 1 284 ? -11.93 15.898 12.555 1 96.81 284 ILE A CA 1
ATOM 2339 C C . ILE A 1 284 ? -11.656 14.406 12.414 1 96.81 284 ILE A C 1
ATOM 2341 O O . ILE A 1 284 ? -10.562 13.938 12.727 1 96.81 284 ILE A O 1
ATOM 2345 N N . VAL A 1 285 ? -12.672 13.711 12.047 1 97.31 285 VAL A N 1
ATOM 2346 C CA . VAL A 1 285 ? -12.508 12.297 11.703 1 97.31 285 VAL A CA 1
ATOM 2347 C C . VAL A 1 285 ? -12.383 12.141 10.188 1 97.31 285 VAL A C 1
ATOM 2349 O O . VAL A 1 285 ? -13.258 12.586 9.445 1 97.31 285 VAL A O 1
ATOM 2352 N N . LEU A 1 286 ? -11.273 11.578 9.805 1 98 286 LEU A N 1
ATOM 2353 C CA . LEU A 1 286 ? -10.984 11.367 8.391 1 98 286 LEU A CA 1
ATOM 2354 C C . LEU A 1 286 ? -11.18 9.898 8.016 1 98 286 LEU A C 1
ATOM 2356 O O . LEU A 1 286 ? -10.68 9.008 8.703 1 98 286 LEU A O 1
ATOM 2360 N N . HIS A 1 287 ? -11.969 9.664 7.004 1 96.94 287 HIS A N 1
ATOM 2361 C CA . HIS A 1 287 ? -12.125 8.32 6.457 1 96.94 287 HIS A CA 1
ATOM 2362 C C . HIS A 1 287 ? -11.586 8.234 5.035 1 96.94 287 HIS A C 1
ATOM 2364 O O . HIS A 1 287 ? -11.93 9.055 4.184 1 96.94 287 HIS A O 1
ATOM 2370 N N . ILE A 1 288 ? -10.688 7.324 4.836 1 96.75 288 ILE A N 1
ATOM 2371 C CA . ILE A 1 288 ? -10.125 7.074 3.514 1 96.75 288 ILE A CA 1
ATOM 2372 C C . ILE A 1 288 ? -10.648 5.75 2.971 1 96.75 288 ILE A C 1
ATOM 2374 O O . ILE A 1 288 ? -10.453 4.695 3.582 1 96.75 288 ILE A O 1
ATOM 2378 N N . GLY A 1 289 ? -11.336 5.848 1.846 1 92.5 289 GLY A N 1
ATOM 2379 C CA . GLY A 1 289 ? -11.945 4.645 1.294 1 92.5 289 GLY A CA 1
ATOM 2380 C C . GLY A 1 289 ? -11.75 4.512 -0.204 1 92.5 289 GLY A C 1
ATOM 2381 O O . GLY A 1 289 ? -11.281 5.445 -0.86 1 92.5 289 GLY A O 1
ATOM 2382 N N . GLU A 1 290 ? -12.039 3.354 -0.697 1 90 290 GLU A N 1
ATOM 2383 C CA . GLU A 1 290 ? -11.992 3.104 -2.135 1 90 290 GLU A CA 1
ATOM 2384 C C . GLU A 1 290 ? -13.234 3.654 -2.832 1 90 290 GLU A C 1
ATOM 2386 O O . GLU A 1 290 ? -14.234 3.953 -2.182 1 90 290 GLU A O 1
ATOM 2391 N N . GLN A 1 291 ? -13.078 3.711 -4.191 1 88.44 291 GLN A N 1
ATOM 2392 C CA . GLN A 1 291 ? -14.211 4.168 -4.992 1 88.44 291 GLN A CA 1
ATOM 2393 C C . GLN A 1 291 ? -15.398 3.217 -4.863 1 88.44 291 GLN A C 1
ATOM 2395 O O . GLN A 1 291 ? -15.242 2 -4.977 1 88.44 291 GLN A O 1
ATOM 2400 N N . GLY A 1 292 ? -16.531 3.766 -4.516 1 81.62 292 GLY A N 1
ATOM 2401 C CA . GLY A 1 292 ? -17.734 2.971 -4.414 1 81.62 292 GLY A CA 1
ATOM 2402 C C . GLY A 1 292 ? -17.906 2.322 -3.055 1 81.62 292 GLY A C 1
ATOM 2403 O O . GLY A 1 292 ? -18.938 1.679 -2.795 1 81.62 292 GLY A O 1
ATOM 2404 N N . GLY A 1 293 ? -17 2.512 -2.238 1 82.81 293 GLY A N 1
ATOM 2405 C CA . GLY A 1 293 ? -17.094 1.938 -0.906 1 82.81 293 GLY A CA 1
ATOM 2406 C C . GLY A 1 293 ? -17.969 2.75 0.03 1 82.81 293 GLY A C 1
ATOM 2407 O O . GLY A 1 293 ? -18.234 3.93 -0.222 1 82.81 293 GLY A O 1
ATOM 2408 N N . ARG A 1 294 ? -18.375 2.076 1.073 1 82.88 294 ARG A N 1
ATOM 2409 C CA . ARG A 1 294 ? -19.172 2.762 2.094 1 82.88 294 ARG A CA 1
ATOM 2410 C C . ARG A 1 294 ? -18.281 3.621 2.984 1 82.88 294 ARG A C 1
ATOM 2412 O O . ARG A 1 294 ? -17.172 3.225 3.328 1 82.88 294 ARG A O 1
ATOM 2419 N N . VAL A 1 295 ? -18.859 4.723 3.344 1 88.44 295 VAL A N 1
ATOM 2420 C CA . VAL A 1 295 ? -18.156 5.625 4.242 1 88.44 295 VAL A CA 1
ATOM 2421 C C . VAL A 1 295 ? -18.359 5.184 5.691 1 88.44 295 VAL A C 1
ATOM 2423 O O . VAL A 1 295 ? -19.5 5.098 6.16 1 88.44 295 VAL A O 1
ATOM 2426 N N . GLU A 1 296 ? -17.25 4.859 6.359 1 89.12 296 GLU A N 1
ATOM 2427 C CA . GLU A 1 296 ? -17.312 4.387 7.738 1 89.12 296 GLU A CA 1
ATOM 2428 C C . GLU A 1 296 ? -16.344 5.141 8.633 1 89.12 296 GLU A C 1
ATOM 2430 O O . GLU A 1 296 ? -15.414 4.547 9.188 1 89.12 296 GLU A O 1
ATOM 2435 N N . PRO A 1 297 ? -16.719 6.336 8.938 1 92.56 297 PRO A N 1
ATOM 2436 C CA . PRO A 1 297 ? -15.781 7.121 9.742 1 92.56 297 PRO A CA 1
ATOM 2437 C C . PRO A 1 297 ? -15.711 6.652 11.195 1 92.56 297 PRO A C 1
ATOM 2439 O O . PRO A 1 297 ? -14.68 6.82 11.852 1 92.56 297 PRO A O 1
ATOM 2442 N N . TYR A 1 298 ? -16.734 6.074 11.672 1 89.5 298 TYR A N 1
ATOM 2443 C CA . TYR A 1 298 ? -16.75 5.664 13.07 1 89.5 298 TYR A CA 1
ATOM 2444 C C . TYR A 1 298 ? -15.867 4.438 13.289 1 89.5 298 TYR A C 1
ATOM 2446 O O . TYR A 1 298 ? -15.102 4.383 14.25 1 89.5 298 TYR A O 1
ATOM 2454 N N . SER A 1 299 ? -15.953 3.488 12.445 1 87.25 299 SER A N 1
ATOM 2455 C CA . SER A 1 299 ? -15.234 2.232 12.617 1 87.25 299 SER A CA 1
ATOM 2456 C C . SER A 1 299 ? -13.82 2.322 12.047 1 87.25 299 SER A C 1
ATOM 2458 O O . SER A 1 299 ? -12.891 1.717 12.578 1 87.25 299 SER A O 1
ATOM 2460 N N . ASP A 1 300 ? -13.672 3.033 11.016 1 90.12 300 ASP A N 1
ATOM 2461 C CA . ASP A 1 300 ? -12.391 3.061 10.312 1 90.12 300 ASP A CA 1
ATOM 2462 C C . ASP A 1 300 ? -11.906 4.492 10.109 1 90.12 300 ASP A C 1
ATOM 2464 O O . ASP A 1 300 ? -11.289 4.809 9.086 1 90.12 300 ASP A O 1
ATOM 2468 N N . GLY A 1 301 ? -12.172 5.273 10.977 1 94 301 GLY A N 1
ATOM 2469 C CA . GLY A 1 301 ? -11.789 6.668 10.844 1 94 301 GLY A CA 1
ATOM 2470 C C . GLY A 1 301 ? -10.414 6.969 11.406 1 94 301 GLY A C 1
ATOM 2471 O O . GLY A 1 301 ? -9.953 6.293 12.328 1 94 301 GLY A O 1
ATOM 2472 N N . PHE A 1 302 ? -9.703 7.91 10.797 1 96.31 302 PHE A N 1
ATOM 2473 C CA . PHE A 1 302 ? -8.445 8.477 11.281 1 96.31 302 PHE A CA 1
ATOM 2474 C C . PHE A 1 302 ? -8.688 9.82 11.953 1 96.31 302 PHE A C 1
ATOM 2476 O O . PHE A 1 302 ? -9.305 10.711 11.367 1 96.31 302 PHE A O 1
ATOM 2483 N N . ASN A 1 303 ? -8.188 10.016 13.125 1 96.12 303 ASN A N 1
ATOM 2484 C CA . ASN A 1 303 ? -8.508 11.195 13.914 1 96.12 303 ASN A CA 1
ATOM 2485 C C . ASN A 1 303 ? -7.445 12.281 13.766 1 96.12 303 ASN A C 1
ATOM 2487 O O . ASN A 1 303 ? -6.25 11.992 13.812 1 96.12 303 ASN A O 1
ATOM 2491 N N . LEU A 1 304 ? -7.902 13.492 13.555 1 96.81 304 LEU A N 1
ATOM 2492 C CA . LEU A 1 304 ? -7.035 14.648 13.383 1 96.81 304 LEU A CA 1
ATOM 2493 C C . LEU A 1 304 ? -7.297 15.688 14.477 1 96.81 304 LEU A C 1
ATOM 2495 O O . LEU A 1 304 ? -8.445 16.078 14.711 1 96.81 304 LEU A O 1
ATOM 2499 N N . ALA A 1 305 ? -6.227 16.203 15.055 1 94.5 305 ALA A N 1
ATOM 2500 C CA . ALA A 1 305 ? -6.328 17.203 16.109 1 94.5 305 ALA A CA 1
ATOM 2501 C C . ALA A 1 305 ? -6.254 18.609 15.547 1 94.5 305 ALA A C 1
ATOM 2503 O O . ALA A 1 305 ? -5.605 18.844 14.523 1 94.5 305 ALA A O 1
ATOM 2504 N N . PRO A 1 306 ? -6.922 19.547 16.188 1 93.88 306 PRO A N 1
ATOM 2505 C CA . PRO A 1 306 ? -6.789 20.953 15.781 1 93.88 306 PRO A CA 1
ATOM 2506 C C . PRO A 1 306 ? -5.418 21.531 16.109 1 93.88 306 PRO A C 1
ATOM 2508 O O . PRO A 1 306 ? -4.66 20.953 16.875 1 93.88 306 PRO A O 1
ATOM 2511 N N . ASN A 1 307 ? -5.008 22.609 15.477 1 92.06 307 ASN A N 1
ATOM 2512 C CA . ASN A 1 307 ? -3.797 23.391 15.711 1 92.06 307 ASN A CA 1
ATOM 2513 C C . ASN A 1 307 ? -2.562 22.688 15.156 1 92.06 307 ASN A C 1
ATOM 2515 O O . ASN A 1 307 ? -1.449 22.906 15.633 1 92.06 307 ASN A O 1
ATOM 2519 N N . PHE A 1 308 ? -2.828 21.781 14.266 1 94.38 308 PHE A N 1
ATOM 2520 C CA . PHE A 1 308 ? -1.723 21.078 13.609 1 94.38 308 PHE A CA 1
ATOM 2521 C C . PHE A 1 308 ? -1.96 20.984 12.109 1 94.38 308 PHE A C 1
ATOM 2523 O O . PHE A 1 308 ? -3.104 21.047 11.648 1 94.38 308 PHE A O 1
ATOM 2530 N N . ALA A 1 309 ? -0.883 20.969 11.43 1 96.5 309 ALA A N 1
ATOM 2531 C CA . ALA A 1 309 ? -0.902 20.547 10.031 1 96.5 309 ALA A CA 1
ATOM 2532 C C . ALA A 1 309 ? -0.564 19.062 9.898 1 96.5 309 ALA A C 1
ATOM 2534 O O . ALA A 1 309 ? 0.554 18.641 10.211 1 96.5 309 ALA A O 1
ATOM 2535 N N . HIS A 1 310 ? -1.515 18.328 9.484 1 97.06 310 HIS A N 1
ATOM 2536 C CA . HIS A 1 310 ? -1.357 16.875 9.367 1 97.06 310 HIS A CA 1
ATOM 2537 C C . HIS A 1 310 ? -0.923 16.484 7.961 1 97.06 310 HIS A C 1
ATOM 2539 O O . HIS A 1 310 ? -1.511 16.938 6.977 1 97.06 310 HIS A O 1
ATOM 2545 N N . TYR A 1 311 ? 0.115 15.727 7.902 1 96.88 311 TYR A N 1
ATOM 2546 C CA . TYR A 1 311 ? 0.608 15.188 6.641 1 96.88 311 TYR A CA 1
ATOM 2547 C C . TYR A 1 311 ? 0.423 13.68 6.586 1 96.88 311 TYR A C 1
ATOM 2549 O O . TYR A 1 311 ? 1.102 12.938 7.301 1 96.88 311 TYR A O 1
ATOM 2557 N N . LEU A 1 312 ? -0.474 13.25 5.723 1 97.25 312 LEU A N 1
ATOM 2558 C CA . LEU A 1 312 ? -0.773 11.828 5.59 1 97.25 312 LEU A CA 1
ATOM 2559 C C . LEU A 1 312 ? -0.286 11.289 4.25 1 97.25 312 LEU A C 1
ATOM 2561 O O . LEU A 1 312 ? -0.657 11.812 3.195 1 97.25 312 LEU A O 1
ATOM 2565 N N . THR A 1 313 ? 0.516 10.32 4.297 1 95.81 313 THR A N 1
ATOM 2566 C CA . THR A 1 313 ? 0.973 9.641 3.092 1 95.81 313 THR A CA 1
ATOM 2567 C C . THR A 1 313 ? 0.372 8.234 3.006 1 95.81 313 THR A C 1
ATOM 2569 O O . THR A 1 313 ? 0.398 7.484 3.982 1 95.81 313 THR A O 1
ATOM 2572 N N . LEU A 1 314 ? -0.089 7.887 1.783 1 96.56 314 LEU A N 1
ATOM 2573 C CA . LEU A 1 314 ? -0.857 6.656 1.617 1 96.56 314 LEU A CA 1
ATOM 2574 C C . LEU A 1 314 ? -0.082 5.637 0.787 1 96.56 314 LEU A C 1
ATOM 2576 O O . LEU A 1 314 ? 0.596 6.004 -0.176 1 96.56 314 LEU A O 1
ATOM 2580 N N . SER A 1 315 ? -0.149 4.414 1.206 1 94.94 315 SER A N 1
ATOM 2581 C CA . SER A 1 315 ? 0.283 3.264 0.421 1 94.94 315 SER A CA 1
ATOM 2582 C C . SER A 1 315 ? -0.884 2.326 0.125 1 94.94 315 SER A C 1
ATOM 2584 O O . SER A 1 315 ? -1.617 1.933 1.034 1 94.94 315 SER A O 1
ATOM 2586 N N . LYS A 1 316 ? -1.049 1.995 -1.128 1 96.25 316 LYS A N 1
ATOM 2587 C CA . LYS A 1 316 ? -2.184 1.194 -1.576 1 96.25 316 LYS A CA 1
ATOM 2588 C C . LYS A 1 316 ? -1.844 -0.293 -1.57 1 96.25 316 LYS A C 1
ATOM 2590 O O . LYS A 1 316 ? -0.792 -0.697 -2.072 1 96.25 316 LYS A O 1
ATOM 2595 N N . THR A 1 317 ? -2.701 -1.098 -0.993 1 95.5 317 THR A N 1
ATOM 2596 C CA . THR A 1 317 ? -2.586 -2.553 -0.992 1 95.5 317 THR A CA 1
ATOM 2597 C C . THR A 1 317 ? -3.857 -3.197 -1.533 1 95.5 317 THR A C 1
ATOM 2599 O O . THR A 1 317 ? -4.965 -2.85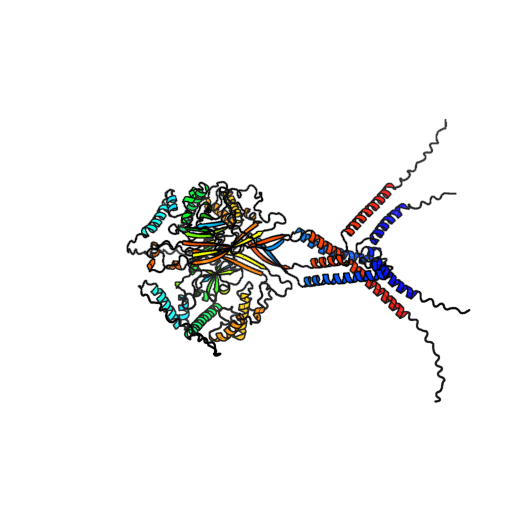7 -1.106 1 95.5 317 THR A O 1
ATOM 2602 N N . LYS A 1 318 ? -3.662 -4.07 -2.475 1 95.75 318 LYS A N 1
ATOM 2603 C CA . LYS A 1 318 ? -4.77 -4.832 -3.045 1 95.75 318 LYS A CA 1
ATOM 2604 C C . LYS A 1 318 ? -4.695 -6.301 -2.635 1 95.75 318 LYS A C 1
ATOM 2606 O O . LYS A 1 318 ? -3.656 -6.945 -2.793 1 95.75 318 LYS A O 1
ATOM 2611 N N . VAL A 1 319 ? -5.785 -6.781 -2.084 1 95.25 319 VAL A N 1
ATOM 2612 C CA . VAL A 1 319 ? -5.855 -8.172 -1.659 1 95.25 319 VAL A CA 1
ATOM 2613 C C . VAL A 1 319 ? -6.84 -8.938 -2.541 1 95.25 319 VAL A C 1
ATOM 2615 O O . VAL A 1 319 ? -8 -8.547 -2.664 1 95.25 319 VAL A O 1
ATOM 2618 N N . VAL A 1 320 ? -6.383 -9.992 -3.182 1 94.25 320 VAL A N 1
ATOM 2619 C CA . VAL A 1 320 ? -7.215 -10.852 -4.016 1 94.25 320 VAL A CA 1
ATOM 2620 C C . VAL A 1 320 ? -7.23 -12.273 -3.449 1 94.25 320 VAL A C 1
ATOM 2622 O O . VAL A 1 320 ? -6.203 -12.961 -3.461 1 94.25 320 VAL A O 1
ATOM 2625 N N . ARG A 1 321 ? -8.359 -12.656 -3.037 1 93.44 321 ARG A N 1
ATOM 2626 C CA . ARG A 1 321 ? -8.516 -13.984 -2.457 1 93.44 321 ARG A CA 1
ATOM 2627 C C . ARG A 1 321 ? -9.102 -14.961 -3.473 1 93.44 321 ARG A C 1
ATOM 2629 O O . ARG A 1 321 ? -9.977 -14.602 -4.258 1 93.44 321 ARG A O 1
ATOM 2636 N N . ALA A 1 322 ? -8.555 -16.109 -3.461 1 91.44 322 ALA A N 1
ATOM 2637 C CA . ALA A 1 322 ? -9.062 -17.156 -4.355 1 91.44 322 ALA A CA 1
ATOM 2638 C C . ALA A 1 322 ? -10.141 -17.984 -3.676 1 91.44 322 ALA A C 1
ATOM 2640 O O . ALA A 1 322 ? -10.102 -18.188 -2.461 1 91.44 322 ALA A O 1
ATOM 2641 N N . ASP A 1 323 ? -11.156 -18.281 -4.449 1 89.69 323 ASP A N 1
ATOM 2642 C CA . ASP A 1 323 ? -12.18 -19.25 -4.062 1 89.69 323 ASP A CA 1
ATOM 2643 C C . ASP A 1 323 ? -12.172 -20.453 -4.996 1 89.69 323 ASP A C 1
ATOM 2645 O O . ASP A 1 323 ? -13.086 -20.625 -5.809 1 89.69 323 ASP A O 1
ATOM 2649 N N . PRO A 1 324 ? -11.258 -21.312 -4.715 1 88.81 324 PRO A N 1
ATOM 2650 C CA . PRO A 1 324 ? -11.055 -22.406 -5.668 1 88.81 324 PRO A CA 1
ATOM 2651 C C . PRO A 1 324 ? -12.281 -23.312 -5.793 1 88.81 324 PRO A C 1
ATOM 2653 O O . PRO A 1 324 ? -12.555 -23.828 -6.879 1 88.81 324 PRO A O 1
ATOM 2656 N N . PHE A 1 325 ? -13.039 -23.516 -4.832 1 89.25 325 PHE A N 1
ATOM 2657 C CA . PHE A 1 325 ? -14.188 -24.422 -4.859 1 89.25 325 PHE A CA 1
ATOM 2658 C C . PHE A 1 325 ? -15.477 -23.641 -5.125 1 89.25 325 PHE A C 1
ATOM 2660 O O . PHE A 1 325 ? -16.562 -24.234 -5.148 1 89.25 325 PHE A O 1
ATOM 2667 N N . ASN A 1 326 ? -15.367 -22.375 -5.266 1 85.25 326 ASN A N 1
ATOM 2668 C CA . ASN A 1 326 ? -16.547 -21.531 -5.461 1 85.25 326 ASN A CA 1
ATOM 2669 C C . ASN A 1 326 ? -17.594 -21.781 -4.383 1 85.25 326 ASN A C 1
ATOM 2671 O O . ASN A 1 326 ? -18.781 -21.953 -4.695 1 85.25 326 ASN A O 1
ATOM 2675 N N . ASN A 1 327 ? -17.172 -22.031 -3.266 1 83.62 327 ASN A N 1
ATOM 2676 C CA . ASN A 1 327 ? -18.062 -22.312 -2.143 1 83.62 327 ASN A CA 1
ATOM 2677 C C . ASN A 1 327 ? -18.375 -21.047 -1.347 1 83.62 327 ASN A C 1
ATOM 2679 O O . ASN A 1 327 ? -18.938 -21.109 -0.255 1 83.62 327 ASN A O 1
ATOM 2683 N N . GLY A 1 328 ? -17.891 -19.953 -1.86 1 82.44 328 GLY A N 1
ATOM 2684 C CA . GLY A 1 328 ? -18.219 -18.703 -1.174 1 82.44 328 GLY A CA 1
ATOM 2685 C C . GLY A 1 328 ? -17.297 -18.422 0.001 1 82.44 328 GLY A C 1
ATOM 2686 O O . GLY A 1 328 ? -17.719 -17.859 1.01 1 82.44 328 GLY A O 1
ATOM 2687 N N . THR A 1 329 ? -16.172 -18.938 -0.065 1 85.81 329 THR A N 1
ATOM 2688 C CA . THR A 1 329 ? -15.211 -18.625 0.993 1 85.81 329 THR A CA 1
ATOM 2689 C C . THR A 1 329 ? -14.953 -17.109 1.06 1 85.81 329 THR A C 1
ATOM 2691 O O . THR A 1 329 ? -14.586 -16.594 2.113 1 85.81 329 THR A O 1
ATOM 2694 N N . CYS A 1 330 ? -15.117 -16.516 0 1 88.06 330 CYS A N 1
ATOM 2695 C CA . CYS A 1 330 ? -15.117 -15.055 -0.076 1 88.06 330 CYS A CA 1
ATOM 2696 C C . CYS A 1 330 ? -16.312 -14.555 -0.872 1 88.06 330 CYS A C 1
ATOM 2698 O O . CYS A 1 330 ? -17 -15.336 -1.546 1 88.06 330 CYS A O 1
ATOM 2700 N N . VAL A 1 331 ? -16.562 -13.25 -0.651 1 86.38 331 VAL A N 1
ATOM 2701 C CA . VAL A 1 331 ? -17.766 -12.688 -1.277 1 86.38 331 VAL A CA 1
ATOM 2702 C C . VAL A 1 331 ? -17.359 -11.781 -2.436 1 86.38 331 VAL A C 1
ATOM 2704 O O . VAL A 1 331 ? -16.516 -10.891 -2.271 1 86.38 331 VAL A O 1
ATOM 2707 N N . GLN A 1 332 ? -17.922 -12.117 -3.674 1 81.88 332 GLN A N 1
ATOM 2708 C CA . GLN A 1 332 ? -17.672 -11.258 -4.832 1 81.88 332 GLN A CA 1
ATOM 2709 C C . GLN A 1 332 ? -18.609 -10.047 -4.816 1 81.88 332 GLN A C 1
ATOM 2711 O O . GLN A 1 332 ? -19.734 -10.125 -4.352 1 81.88 332 GLN A O 1
ATOM 2716 N N . HIS A 1 333 ? -17.953 -8.922 -5.195 1 68.19 333 HIS A N 1
ATOM 2717 C CA . HIS A 1 333 ? -18.734 -7.695 -5.168 1 68.19 333 HIS A CA 1
ATOM 2718 C C . HIS A 1 333 ? -19.969 -7.805 -6.062 1 68.19 333 HIS A C 1
ATOM 2720 O O . HIS A 1 333 ? -21.031 -7.246 -5.746 1 68.19 333 HIS A O 1
ATOM 2726 N N . SER A 1 334 ? -19.734 -8.547 -7.41 1 57.03 334 SER A N 1
ATOM 2727 C CA . SER A 1 334 ? -20.844 -8.555 -8.359 1 57.03 334 SER A CA 1
ATOM 2728 C C . SER A 1 334 ? -21.922 -9.547 -7.949 1 57.03 334 SER A C 1
ATOM 2730 O O . SER A 1 334 ? -23.031 -9.516 -8.484 1 57.03 334 SER A O 1
ATOM 2732 N N . ARG A 1 335 ? -21.562 -10.68 -7.566 1 48.88 335 ARG A N 1
ATOM 2733 C CA . ARG A 1 335 ? -22.562 -11.734 -7.453 1 48.88 335 ARG A CA 1
ATOM 2734 C C . ARG A 1 335 ? -23.844 -11.195 -6.824 1 48.88 335 ARG A C 1
ATOM 2736 O O . ARG A 1 335 ? -23.797 -10.469 -5.832 1 48.88 335 ARG A O 1
ATOM 2743 N N . ARG A 1 336 ? -24.812 -11.172 -7.715 1 43.31 336 ARG A N 1
ATOM 2744 C CA . ARG A 1 336 ? -26.25 -11.008 -7.512 1 43.31 336 ARG A CA 1
ATOM 2745 C C . ARG A 1 336 ? -26.703 -11.703 -6.23 1 43.31 336 ARG A C 1
ATOM 2747 O O . ARG A 1 336 ? -27.875 -11.617 -5.855 1 43.31 336 ARG A O 1
ATOM 2754 N N . ASP A 1 337 ? -26.031 -12.82 -6.094 1 42.84 337 ASP A N 1
ATOM 2755 C CA . ASP A 1 337 ? -26.641 -13.688 -5.09 1 42.84 337 ASP A CA 1
ATOM 2756 C C . ASP A 1 337 ? -26.719 -12.984 -3.734 1 42.84 337 ASP A C 1
ATOM 2758 O O . ASP A 1 337 ? -26.922 -13.633 -2.705 1 42.84 337 ASP A O 1
ATOM 2762 N N . LEU A 1 338 ? -25.875 -11.969 -3.723 1 43.72 338 LEU A N 1
ATOM 2763 C CA . LEU A 1 338 ? -26.516 -11.539 -2.482 1 43.72 338 LEU A CA 1
ATOM 2764 C C . LEU A 1 338 ? -28.031 -11.641 -2.59 1 43.72 338 LEU A C 1
ATOM 2766 O O . LEU A 1 338 ? -28.656 -10.969 -3.42 1 43.72 338 LEU A O 1
ATOM 2770 N N . GLY A 1 339 ? -28.625 -12.891 -2.951 1 36.06 339 GLY A N 1
ATOM 2771 C CA . GLY A 1 339 ? -30.062 -13.055 -2.908 1 36.06 339 GLY A CA 1
ATOM 2772 C C . GLY A 1 339 ? -30.812 -11.742 -2.715 1 36.06 339 GLY A C 1
ATOM 2773 O O . GLY A 1 339 ? -30.188 -10.68 -2.609 1 36.06 339 GLY A O 1
ATOM 2774 N N . ASN A 1 340 ? -32.406 -12.023 -2.32 1 37 340 ASN A N 1
ATOM 2775 C CA . ASN A 1 340 ? -33.406 -11.078 -1.856 1 37 340 ASN A CA 1
ATOM 2776 C C . ASN A 1 340 ? -32.781 -9.891 -1.143 1 37 340 ASN A C 1
ATOM 2778 O O . ASN A 1 340 ? -33.469 -9.156 -0.422 1 37 340 ASN A O 1
ATOM 2782 N N . ARG A 1 341 ? -31.75 -10.109 -0.485 1 34.56 341 ARG A N 1
ATOM 2783 C CA . ARG A 1 341 ? -31.484 -9.547 0.832 1 34.56 341 ARG A CA 1
ATOM 2784 C C . ARG A 1 341 ? -31.188 -8.055 0.737 1 34.56 341 ARG A C 1
ATOM 2786 O O . ARG A 1 341 ? -30.812 -7.555 -0.322 1 34.56 341 ARG A O 1
ATOM 2793 N N . SER A 1 342 ? -31.531 -7.293 1.786 1 37.12 342 SER A N 1
ATOM 2794 C CA . SER A 1 342 ? -31.719 -5.91 2.217 1 37.12 342 SER A CA 1
ATOM 2795 C C . SER A 1 342 ? -30.469 -5.078 1.986 1 37.12 342 SER A C 1
ATOM 2797 O O . SER A 1 342 ? -30.391 -3.93 2.43 1 37.12 342 SER A O 1
ATOM 2799 N N . PHE A 1 343 ? -29.359 -5.793 1.632 1 41.66 343 PHE A N 1
ATOM 2800 C CA . PHE A 1 343 ? -28.188 -4.922 1.657 1 41.66 343 PHE A CA 1
ATOM 2801 C C . PHE A 1 343 ? -28.172 -4.012 0.434 1 41.66 343 PHE A C 1
ATOM 2803 O O . PHE A 1 343 ? -27.406 -3.049 0.385 1 41.66 343 PHE A O 1
ATOM 2810 N N . SER A 1 344 ? -28.641 -4.547 -0.759 1 42.09 344 SER A N 1
ATOM 2811 C CA . SER A 1 344 ? -28.531 -3.82 -2.02 1 42.09 344 SER A CA 1
ATOM 2812 C C . SER A 1 344 ? -29.031 -2.389 -1.877 1 42.09 344 SER A C 1
ATOM 2814 O O . SER A 1 344 ? -28.984 -1.608 -2.832 1 42.09 344 SER A O 1
ATOM 2816 N N . ASN A 1 345 ? -30.156 -2.318 -1.048 1 40.78 345 ASN A N 1
ATOM 2817 C CA . ASN A 1 345 ? -30.75 -1.022 -1.365 1 40.78 345 ASN A CA 1
ATOM 2818 C C . ASN A 1 345 ? -29.672 0.031 -1.636 1 40.78 345 ASN A C 1
ATOM 2820 O O . ASN A 1 345 ? -29.484 0.453 -2.777 1 40.78 345 ASN A O 1
ATOM 2824 N N . GLN A 1 346 ? -29.781 1.142 -0.874 1 42.97 346 GLN A N 1
ATOM 2825 C CA . GLN A 1 346 ? -29.438 2.506 -1.254 1 42.97 346 GLN A CA 1
ATOM 2826 C C . GLN A 1 346 ? -27.922 2.666 -1.381 1 42.97 346 GLN A C 1
ATOM 2828 O O . GLN A 1 346 ? -27.438 3.523 -2.129 1 42.97 346 GLN A O 1
ATOM 2833 N N . PHE A 1 347 ? -27.031 2.236 -0.371 1 43.78 347 PHE A N 1
ATOM 2834 C CA . PHE A 1 347 ? -25.812 3.012 -0.183 1 43.78 347 PHE A CA 1
ATOM 2835 C C . PHE A 1 347 ? -24.578 2.178 -0.52 1 43.78 347 PHE A C 1
ATOM 2837 O O . PHE A 1 347 ? -23.453 2.674 -0.467 1 43.78 347 PHE A O 1
ATOM 2844 N N . ILE A 1 348 ? -24.75 0.768 -0.667 1 51.69 348 ILE A N 1
ATOM 2845 C CA . ILE A 1 348 ? -23.422 0.173 -0.634 1 51.69 348 ILE A CA 1
ATOM 2846 C C . ILE A 1 348 ? -23.078 -0.396 -2.008 1 51.69 348 ILE A C 1
ATOM 2848 O O . ILE A 1 348 ? -23.703 -1.356 -2.465 1 51.69 348 ILE A O 1
ATOM 2852 N N . SER A 1 349 ? -22.453 0.3 -2.879 1 62.38 349 SER A N 1
ATOM 2853 C CA . SER A 1 349 ? -22.016 -0.166 -4.191 1 62.38 349 SER A CA 1
ATOM 2854 C C . SER A 1 349 ? -20.969 -1.274 -4.066 1 62.38 349 SER A C 1
ATOM 2856 O O . SER A 1 349 ? -20.938 -2.189 -4.891 1 62.38 349 SER A O 1
ATOM 2858 N N . LYS A 1 350 ? -20.281 -1.283 -2.945 1 78.44 350 LYS A N 1
ATOM 2859 C CA . LYS A 1 350 ? -19.25 -2.303 -2.787 1 78.44 350 LYS A CA 1
ATOM 2860 C C . LYS A 1 350 ? -19.391 -3.039 -1.459 1 78.44 350 LYS A C 1
ATOM 2862 O O . LYS A 1 350 ? -19.703 -2.426 -0.436 1 78.44 350 LYS A O 1
ATOM 2867 N N . TYR A 1 351 ? -19.375 -4.316 -1.462 1 83.31 351 TYR A N 1
ATOM 2868 C CA . TYR A 1 351 ? -19.516 -5.176 -0.296 1 83.31 351 TYR A CA 1
ATOM 2869 C C . TYR A 1 351 ? -18.438 -4.898 0.736 1 83.31 351 TYR A C 1
ATOM 2871 O O . TYR A 1 351 ? -17.281 -4.676 0.381 1 83.31 351 TYR A O 1
ATOM 2879 N N . SER A 1 352 ? -18.812 -4.832 2.018 1 83.62 352 SER A N 1
ATOM 2880 C CA . SER A 1 352 ? -17.906 -4.785 3.156 1 83.62 352 SER A CA 1
ATOM 2881 C C . SER A 1 352 ? -18.406 -5.656 4.305 1 83.62 352 SER A C 1
ATOM 2883 O O . SER A 1 352 ? -19.625 -5.773 4.516 1 83.62 352 SER A O 1
ATOM 2885 N N . VAL A 1 353 ? -17.531 -6.273 5.023 1 85.31 353 VAL A N 1
ATOM 2886 C CA . VAL A 1 353 ? -17.875 -7.133 6.152 1 85.31 353 VAL A CA 1
ATOM 2887 C C . VAL A 1 353 ? -18.641 -6.324 7.203 1 85.31 353 VAL A C 1
ATOM 2889 O O . VAL A 1 353 ? -19.609 -6.805 7.777 1 85.31 353 VAL A O 1
ATOM 2892 N N . HIS A 1 354 ? -18.172 -5.102 7.371 1 85.81 354 HIS A N 1
ATOM 2893 C CA . HIS A 1 354 ? -18.797 -4.25 8.375 1 85.81 354 HIS A CA 1
ATOM 2894 C C . HIS A 1 354 ? -20.25 -3.945 8.016 1 85.81 354 HIS A C 1
ATOM 2896 O O . HIS A 1 354 ? -21.141 -3.998 8.875 1 85.81 354 HIS A O 1
ATOM 2902 N N . ALA A 1 355 ? -20.5 -3.598 6.84 1 83.94 355 ALA A N 1
ATOM 2903 C CA . ALA A 1 355 ? -21.859 -3.324 6.395 1 83.94 355 ALA A CA 1
ATOM 2904 C C . ALA A 1 355 ? -22.734 -4.566 6.523 1 83.94 355 ALA A C 1
ATOM 2906 O O . ALA A 1 355 ? -23.906 -4.473 6.926 1 83.94 355 ALA A O 1
ATOM 2907 N N . CYS A 1 356 ? -22.172 -5.695 6.172 1 84.44 356 CYS A N 1
ATOM 2908 C CA . CYS A 1 356 ? -22.922 -6.949 6.277 1 84.44 356 CYS A CA 1
ATOM 2909 C C . CYS A 1 356 ? -23.312 -7.23 7.723 1 84.44 356 CYS A C 1
ATOM 2911 O O . CYS A 1 356 ? -24.453 -7.617 7.992 1 84.44 356 CYS A O 1
ATOM 2913 N N . ARG A 1 357 ? -22.453 -7.004 8.594 1 88.12 357 ARG A N 1
ATOM 2914 C CA . ARG A 1 357 ? -22.719 -7.262 10.008 1 88.12 357 ARG A CA 1
ATOM 2915 C C . ARG A 1 357 ? -23.766 -6.297 10.547 1 88.12 357 ARG A C 1
ATOM 2917 O O . ARG A 1 357 ? -24.609 -6.688 11.344 1 88.12 357 ARG A O 1
ATOM 2924 N N . GLU A 1 358 ? -23.75 -5.07 10.148 1 88.31 358 GLU A N 1
ATOM 2925 C CA . GLU A 1 358 ? -24.734 -4.082 10.586 1 88.31 358 GLU A CA 1
ATOM 2926 C C . GLU A 1 358 ? -26.125 -4.418 10.055 1 88.31 358 GLU A C 1
ATOM 2928 O O . GLU A 1 358 ? -27.109 -4.27 10.766 1 88.31 358 GLU A O 1
ATOM 2933 N N . ILE A 1 359 ? -26.156 -4.82 8.859 1 86.75 359 ILE A N 1
ATOM 2934 C CA . ILE A 1 359 ? -27.438 -5.176 8.25 1 86.75 359 ILE A CA 1
ATOM 2935 C C . ILE A 1 359 ? -28.016 -6.41 8.945 1 86.75 359 ILE A C 1
ATOM 2937 O O . ILE A 1 359 ? -29.219 -6.496 9.172 1 86.75 359 ILE A O 1
ATOM 2941 N N . CYS A 1 360 ? -27.078 -7.336 9.211 1 89.81 360 CYS A N 1
ATOM 2942 C CA . CYS A 1 360 ? -27.5 -8.516 9.953 1 89.81 360 CYS A CA 1
ATOM 2943 C C . CYS A 1 360 ? -28.141 -8.117 11.281 1 89.81 360 CYS A C 1
ATOM 2945 O O . CYS A 1 360 ? -29.234 -8.578 11.617 1 89.81 360 CYS A O 1
ATOM 2947 N N . LEU A 1 361 ? -27.516 -7.242 11.977 1 91.88 361 LEU A N 1
ATOM 2948 C CA . LEU A 1 361 ? -28.031 -6.781 13.266 1 91.88 361 LEU A CA 1
ATOM 2949 C C . LEU A 1 361 ? -29.344 -6.02 13.078 1 91.88 361 LEU A C 1
ATOM 2951 O O . LEU A 1 361 ? -30.312 -6.23 13.82 1 91.88 361 LEU A O 1
ATOM 2955 N N . ALA A 1 362 ? -29.422 -5.156 12.086 1 90.5 362 ALA A N 1
ATOM 2956 C CA . ALA A 1 362 ? -30.641 -4.375 11.812 1 90.5 362 ALA A CA 1
ATOM 2957 C C . ALA A 1 362 ? -31.812 -5.285 11.5 1 90.5 362 ALA A C 1
ATOM 2959 O O . ALA A 1 362 ? -32.938 -5.039 11.961 1 90.5 362 ALA A O 1
ATOM 2960 N N . ARG A 1 363 ? -31.562 -6.305 10.797 1 89.31 363 ARG A N 1
ATOM 2961 C CA . ARG A 1 363 ? -32.625 -7.242 10.43 1 89.31 363 ARG A CA 1
ATOM 2962 C C . ARG A 1 363 ? -33.125 -7.996 11.656 1 89.31 363 ARG A C 1
ATOM 2964 O O . ARG A 1 363 ? -34.344 -8.211 11.805 1 89.31 363 ARG A O 1
ATOM 2971 N N . LYS A 1 364 ? -32.219 -8.414 12.438 1 92.06 364 LYS A N 1
ATOM 2972 C CA . LYS A 1 364 ? -32.594 -9.117 13.656 1 92.06 364 LYS A CA 1
ATOM 2973 C C . LYS A 1 364 ? -33.406 -8.219 14.578 1 92.06 364 LYS A C 1
ATOM 2975 O O . LYS A 1 364 ? -34.438 -8.648 15.141 1 92.06 364 LYS A O 1
ATOM 2980 N N . GLN A 1 365 ? -33 -6.984 14.695 1 93.56 365 GLN A N 1
ATOM 2981 C CA . GLN A 1 365 ? -33.75 -6.039 15.516 1 93.56 365 GLN A CA 1
ATOM 2982 C C . GLN A 1 365 ? -35.125 -5.762 14.906 1 93.56 365 GLN A C 1
ATOM 2984 O O . GLN A 1 365 ? -36.125 -5.73 15.617 1 93.56 365 GLN A O 1
ATOM 2989 N N . LEU A 1 366 ? -35.156 -5.625 13.641 1 91.31 366 LEU A N 1
ATOM 2990 C CA . LEU A 1 366 ? -36.406 -5.34 12.961 1 91.31 366 LEU A CA 1
ATOM 2991 C C . LEU A 1 366 ? -37.375 -6.504 13.109 1 91.31 366 LEU A C 1
ATOM 2993 O O . LEU A 1 366 ? -38.562 -6.301 13.375 1 91.31 366 LEU A O 1
ATOM 2997 N N . ASN A 1 367 ? -36.938 -7.672 12.961 1 91.5 367 ASN A N 1
ATOM 2998 C CA . ASN A 1 367 ? -37.781 -8.859 12.992 1 91.5 367 ASN A CA 1
ATOM 2999 C C . ASN A 1 367 ? -38.281 -9.133 14.406 1 91.5 367 ASN A C 1
ATOM 3001 O O . ASN A 1 367 ? -39.406 -9.625 14.57 1 91.5 367 ASN A O 1
ATOM 3005 N N . HIS A 1 368 ? -37.531 -8.758 15.391 1 93.44 368 HIS A N 1
ATOM 3006 C CA . HIS A 1 368 ? -37.906 -9.172 16.734 1 93.44 368 HIS A CA 1
ATOM 3007 C C . HIS A 1 368 ? -38.406 -7.988 17.562 1 93.44 368 HIS A C 1
ATOM 3009 O O . HIS A 1 368 ? -39.219 -8.156 18.469 1 93.44 368 HIS A O 1
ATOM 3015 N N . CYS A 1 369 ? -37.875 -6.793 17.312 1 92.44 369 CYS A N 1
ATOM 3016 C CA . CYS A 1 369 ? -38.25 -5.625 18.109 1 92.44 369 CYS A CA 1
ATOM 3017 C C . CYS A 1 369 ? -39.156 -4.699 17.312 1 92.44 369 CYS A C 1
ATOM 3019 O O . CYS A 1 369 ? -39.781 -3.795 17.875 1 92.44 369 CYS A O 1
ATOM 3021 N N . GLY A 1 370 ? -39.281 -4.867 16 1 90.38 370 GLY A N 1
ATOM 3022 C CA . GLY A 1 370 ? -40.094 -4.012 15.156 1 90.38 370 GLY A CA 1
ATOM 3023 C C . GLY A 1 370 ? -39.438 -2.686 14.828 1 90.38 370 GLY A C 1
ATOM 3024 O O . GLY A 1 370 ? -40.062 -1.771 14.312 1 90.38 370 GLY A O 1
ATOM 3025 N N . CYS A 1 371 ? -38.281 -2.518 15.219 1 89.38 371 CYS A N 1
ATOM 3026 C CA . CYS A 1 371 ? -37.469 -1.314 14.984 1 89.38 371 CYS A CA 1
ATOM 3027 C C . CYS A 1 371 ? -36 -1.648 14.875 1 89.38 371 CYS A C 1
ATOM 3029 O O . CYS A 1 371 ? -35.594 -2.787 15.125 1 89.38 371 CYS A O 1
ATOM 3031 N N . SER A 1 372 ? -35.25 -0.66 14.352 1 89.38 372 SER A N 1
ATOM 3032 C CA . SER A 1 372 ? -33.781 -0.801 14.305 1 89.38 372 SER A CA 1
ATOM 3033 C C . SER A 1 372 ? -33.094 0.378 14.977 1 89.38 372 SER A C 1
ATOM 3035 O O . SER A 1 372 ? -33.625 1.487 15 1 89.38 372 SER A O 1
ATOM 3037 N N . SER A 1 373 ? -31.969 0.08 15.555 1 88.31 373 SER A N 1
ATOM 3038 C CA . SER A 1 373 ? -31.219 1.126 16.234 1 88.31 373 SER A CA 1
ATOM 3039 C C . SER A 1 373 ? -30.875 2.27 15.289 1 88.31 373 SER A C 1
ATOM 3041 O O . SER A 1 373 ? -30.719 2.061 14.086 1 88.31 373 SER A O 1
ATOM 3043 N N . TYR A 1 374 ? -30.641 3.506 15.844 1 82.94 374 TYR A N 1
ATOM 3044 C CA . TYR A 1 374 ? -30.453 4.73 15.078 1 82.94 374 TYR A CA 1
ATOM 3045 C C . TYR A 1 374 ? -29.141 4.684 14.289 1 82.94 374 TYR A C 1
ATOM 3047 O O . TYR A 1 374 ? -29.016 5.348 13.266 1 82.94 374 TYR A O 1
ATOM 3055 N N . TRP A 1 375 ? -28.125 3.973 14.695 1 86.12 375 TRP A N 1
ATOM 3056 C CA . TRP A 1 375 ? -26.812 3.973 14.055 1 86.12 375 TRP A CA 1
ATOM 3057 C C . TRP A 1 375 ? -26.719 2.891 12.984 1 86.12 375 TRP A C 1
ATOM 3059 O O . TRP A 1 375 ? -25.703 2.764 12.305 1 86.12 375 TRP A O 1
ATOM 3069 N N . LEU A 1 376 ? -27.781 2.152 12.883 1 87.44 376 LEU A N 1
ATOM 3070 C CA . LEU A 1 376 ? -27.828 1.089 11.883 1 87.44 376 LEU A CA 1
ATOM 3071 C C . LEU A 1 376 ? -28.531 1.568 10.617 1 87.44 376 LEU A C 1
ATOM 3073 O O . LEU A 1 376 ? -29.297 2.535 10.656 1 87.44 376 LEU A O 1
ATOM 3077 N N . PRO A 1 377 ? -28.188 0.898 9.492 1 80.94 377 PRO A N 1
ATOM 3078 C CA . PRO A 1 377 ? -28.875 1.274 8.258 1 80.94 377 PRO A CA 1
ATOM 3079 C C . PRO A 1 377 ? -30.375 0.972 8.305 1 80.94 377 PRO A C 1
ATOM 3081 O O . PRO A 1 377 ? -30.781 -0.04 8.875 1 80.94 377 PRO A O 1
ATOM 3084 N N . SER A 1 378 ? -31.109 1.958 7.73 1 76.62 378 SER A N 1
ATOM 3085 C CA . SER A 1 378 ? -32.562 1.777 7.688 1 76.62 378 SER A CA 1
ATOM 3086 C C . SER A 1 378 ? -32.969 0.794 6.594 1 76.62 378 SER A C 1
ATOM 3088 O O . SER A 1 378 ? -32.562 0.939 5.438 1 76.62 378 SER A O 1
ATOM 3090 N N . LEU A 1 379 ? -33.625 -0.2 7.102 1 74.81 379 LEU A N 1
ATOM 3091 C CA . LEU A 1 379 ? -34.156 -1.189 6.156 1 74.81 379 LEU A CA 1
ATOM 3092 C C . LEU A 1 379 ? -35.594 -0.911 5.805 1 74.81 379 LEU A C 1
ATOM 3094 O O . LEU A 1 379 ? -36.469 -0.92 6.68 1 74.81 379 LEU A O 1
ATOM 3098 N N . ASN A 1 380 ? -35.906 -0.676 4.496 1 68.69 380 ASN A N 1
ATOM 3099 C CA . ASN A 1 380 ? -37.25 -0.539 3.957 1 68.69 380 ASN A CA 1
ATOM 3100 C C . ASN A 1 380 ? -38.062 0.474 4.75 1 68.69 380 ASN A C 1
ATOM 3102 O O . ASN A 1 380 ? -39.219 0.198 5.129 1 68.69 380 ASN A O 1
ATOM 3106 N N . GLY A 1 381 ? -37.406 1.618 5.145 1 70.75 381 GLY A N 1
ATOM 3107 C CA . GLY A 1 381 ? -38.156 2.664 5.832 1 70.75 381 GLY A CA 1
ATOM 3108 C C . GLY A 1 381 ? -38.594 2.262 7.223 1 70.75 381 GLY A C 1
ATOM 3109 O O . GLY A 1 381 ? -39.625 2.736 7.711 1 70.75 381 GLY A O 1
ATOM 3110 N N . SER A 1 382 ? -37.875 1.402 7.781 1 76.75 382 SER A N 1
ATOM 3111 C CA . SER A 1 382 ? -38.25 0.931 9.109 1 76.75 382 SER A CA 1
ATOM 3112 C C . SER A 1 382 ? -38.062 2.021 10.156 1 76.75 382 SER A C 1
ATOM 3114 O O . SER A 1 382 ? -37.25 2.951 9.953 1 76.75 382 SER A O 1
ATOM 3116 N N . ARG A 1 383 ? -38.875 1.909 11.164 1 80.19 383 ARG A N 1
ATOM 3117 C CA . ARG A 1 383 ? -38.812 2.855 12.273 1 80.19 383 ARG A CA 1
ATOM 3118 C C . ARG A 1 383 ? -37.531 2.689 13.078 1 80.19 383 ARG A C 1
ATOM 3120 O O . ARG A 1 383 ? -37.031 1.581 13.203 1 80.19 383 ARG A O 1
ATOM 3127 N N . THR A 1 384 ? -37 3.795 13.609 1 85.88 384 THR A N 1
ATOM 3128 C CA . THR A 1 384 ? -35.875 3.758 14.508 1 85.88 384 THR A CA 1
ATOM 3129 C C . THR A 1 384 ? -36.312 3.482 15.945 1 85.88 384 THR A C 1
ATOM 3131 O O . THR A 1 384 ? -37.312 4.012 16.391 1 85.88 384 THR A O 1
ATOM 3134 N N . CYS A 1 385 ? -35.531 2.691 16.594 1 85.88 385 CYS A N 1
ATOM 3135 C CA . CYS A 1 385 ? -35.875 2.32 17.969 1 85.88 385 CYS A CA 1
ATOM 3136 C C . CYS A 1 385 ? -35.812 3.535 18.891 1 85.88 385 CYS A C 1
ATOM 3138 O O . CYS A 1 385 ? -34.969 4.398 18.734 1 85.88 385 CYS A O 1
ATOM 3140 N N . ASP A 1 386 ? -36.844 3.605 19.734 1 80.06 386 ASP A N 1
ATOM 3141 C CA . ASP A 1 386 ? -36.906 4.668 20.734 1 80.06 386 ASP A CA 1
ATOM 3142 C C . ASP A 1 386 ? -36.531 4.141 22.109 1 80.06 386 ASP A C 1
ATOM 3144 O O . ASP A 1 386 ? -36.062 3.014 22.25 1 80.06 386 ASP A O 1
ATOM 3148 N N . GLU A 1 387 ? -36.75 5.012 23.141 1 78.75 387 GLU A N 1
ATOM 3149 C CA . GLU A 1 387 ? -36.406 4.672 24.516 1 78.75 387 GLU A CA 1
ATOM 3150 C C . GLU A 1 387 ? -37.188 3.441 24.984 1 78.75 387 GLU A C 1
ATOM 3152 O O . GLU A 1 387 ? -36.656 2.65 25.781 1 78.75 387 GLU A O 1
ATOM 3157 N N . ASN A 1 388 ? -38.312 3.191 24.406 1 79.81 388 ASN A N 1
ATOM 3158 C CA . ASN A 1 388 ? -39.156 2.074 24.828 1 79.81 388 ASN A CA 1
ATOM 3159 C C . ASN A 1 388 ? -38.656 0.753 24.234 1 79.81 388 ASN A C 1
ATOM 3161 O O . ASN A 1 388 ? -38.938 -0.316 24.781 1 79.81 388 ASN A O 1
ATOM 3165 N N . ASP A 1 389 ? -37.938 0.867 23.156 1 86.44 389 ASP A N 1
ATOM 3166 C CA . ASP A 1 389 ? -37.469 -0.321 22.453 1 86.44 389 ASP A CA 1
ATOM 3167 C C . ASP A 1 389 ? -36.031 -0.68 22.844 1 86.44 389 ASP A C 1
ATOM 3169 O O . ASP A 1 389 ? -35.469 -1.651 22.328 1 86.44 389 ASP A O 1
ATOM 3173 N N . MET A 1 390 ? -35.469 -0.022 23.781 1 82.25 390 MET A N 1
ATOM 3174 C CA . MET A 1 390 ? -34.031 -0.089 24.031 1 82.25 390 MET A CA 1
ATOM 3175 C C . MET A 1 390 ? -33.625 -1.448 24.609 1 82.25 390 MET A C 1
ATOM 3177 O O . MET A 1 390 ? -32.594 -1.985 24.266 1 82.25 390 MET A O 1
ATOM 3181 N N . THR A 1 391 ? -34.469 -1.947 25.438 1 86.06 391 THR A N 1
ATOM 3182 C CA . THR A 1 391 ? -34.156 -3.232 26.047 1 86.06 391 THR A CA 1
ATOM 3183 C C . THR A 1 391 ? -34.094 -4.332 25 1 86.06 391 THR A C 1
ATOM 3185 O O . THR A 1 391 ? -33.156 -5.148 25 1 86.06 391 THR A O 1
ATOM 3188 N N . CYS A 1 392 ? -35.062 -4.293 24.156 1 91.75 392 CYS A N 1
ATOM 3189 C CA . CYS A 1 392 ? -35.094 -5.281 23.078 1 91.75 392 CYS A CA 1
ATOM 3190 C C . CYS A 1 392 ? -33.906 -5.086 22.125 1 91.75 392 CYS A C 1
ATOM 3192 O O . CYS A 1 392 ? -33.219 -6.047 21.797 1 91.75 392 CYS A O 1
ATOM 3194 N N . ALA A 1 393 ? -33.75 -3.852 21.672 1 91.19 393 ALA A N 1
ATOM 3195 C CA . ALA A 1 393 ? -32.656 -3.541 20.734 1 91.19 393 ALA A CA 1
ATOM 3196 C C . ALA A 1 393 ? -31.297 -3.912 21.328 1 91.19 393 ALA A C 1
ATOM 3198 O O . ALA A 1 393 ? -30.438 -4.449 20.641 1 91.19 393 ALA A O 1
ATOM 3199 N N . ASP A 1 394 ? -31.078 -3.734 22.594 1 89.81 394 ASP A N 1
ATOM 3200 C CA . ASP A 1 394 ? -29.812 -3.996 23.266 1 89.81 394 ASP A CA 1
ATOM 3201 C C . ASP A 1 394 ? -29.547 -5.496 23.391 1 89.81 394 ASP A C 1
ATOM 3203 O O . ASP A 1 394 ? -28.406 -5.934 23.375 1 89.81 394 ASP A O 1
ATOM 3207 N N . THR A 1 395 ? -30.594 -6.195 23.547 1 92.75 395 THR A N 1
ATOM 3208 C CA . THR A 1 395 ? -30.438 -7.645 23.625 1 92.75 395 THR A CA 1
ATOM 3209 C C . THR A 1 395 ? -29.781 -8.188 22.359 1 92.75 395 THR A C 1
ATOM 3211 O O . THR A 1 395 ? -28.844 -8.992 22.438 1 92.75 395 THR A O 1
ATOM 3214 N N . TYR A 1 396 ? -30.234 -7.711 21.297 1 93.31 396 TYR A N 1
ATOM 3215 C CA . TYR A 1 396 ? -29.688 -8.203 20.047 1 93.31 396 TYR A CA 1
ATOM 3216 C C . TYR A 1 396 ? -28.328 -7.586 19.781 1 93.31 396 TYR A C 1
ATOM 3218 O O . TYR A 1 396 ? -27.469 -8.211 19.141 1 93.31 396 TYR A O 1
ATOM 3226 N N . TRP A 1 397 ? -28.109 -6.391 20.188 1 92.38 397 TRP A N 1
ATOM 3227 C CA . TRP A 1 397 ? -26.781 -5.797 20.094 1 92.38 397 TRP A CA 1
ATOM 3228 C C . TRP A 1 397 ? -25.766 -6.613 20.891 1 92.38 397 TRP A C 1
ATOM 3230 O O . TRP A 1 397 ? -24.656 -6.871 20.406 1 92.38 397 TRP A O 1
ATOM 3240 N N . GLN A 1 398 ? -26.094 -7.035 22.031 1 92.12 398 GLN A N 1
ATOM 3241 C CA . GLN A 1 398 ? -25.219 -7.863 22.859 1 92.12 398 GLN A CA 1
ATOM 3242 C C . GLN A 1 398 ? -24.922 -9.195 22.172 1 92.12 398 GLN A C 1
ATOM 3244 O O . GLN A 1 398 ? -23.781 -9.672 22.219 1 92.12 398 GLN A O 1
ATOM 3249 N N . GLN A 1 399 ? -25.922 -9.688 21.594 1 93.12 399 GLN A N 1
ATOM 3250 C CA . GLN A 1 399 ? -25.703 -10.93 20.859 1 93.12 399 GLN A CA 1
ATOM 3251 C C . GLN A 1 399 ? -24.766 -10.727 19.672 1 93.12 399 GLN A C 1
ATOM 3253 O O . GLN A 1 399 ? -23.938 -11.594 19.375 1 93.12 399 GLN A O 1
ATOM 3258 N N . ALA A 1 400 ? -24.875 -9.656 19.047 1 92.88 400 ALA A N 1
ATOM 3259 C CA . ALA A 1 400 ? -24 -9.336 17.938 1 92.88 400 ALA A CA 1
ATOM 3260 C C . ALA A 1 400 ? -22.547 -9.219 18.391 1 92.88 400 ALA A C 1
ATOM 3262 O O . ALA A 1 400 ? -21.641 -9.75 17.734 1 92.88 400 ALA A O 1
ATOM 3263 N N . ILE A 1 401 ? -22.281 -8.578 19.484 1 92 401 ILE A N 1
ATOM 3264 C CA . ILE A 1 401 ? -20.938 -8.367 20.016 1 92 401 ILE A CA 1
ATOM 3265 C C . ILE A 1 401 ? -20.344 -9.703 20.438 1 92 401 ILE A C 1
ATOM 3267 O O . ILE A 1 401 ? -19.141 -9.93 20.281 1 92 401 ILE A O 1
ATOM 3271 N N . GLU A 1 402 ? -21.172 -10.547 20.891 1 91.44 402 GLU A N 1
ATOM 3272 C CA . GLU A 1 402 ? -20.719 -11.859 21.344 1 91.44 402 GLU A CA 1
ATOM 3273 C C . GLU A 1 402 ? -20.609 -12.836 20.172 1 91.44 402 GLU A C 1
ATOM 3275 O O . GLU A 1 402 ? -20.125 -13.961 20.344 1 91.44 402 GLU A O 1
ATOM 3280 N N . GLY A 1 403 ? -21.016 -12.375 19.125 1 90.44 403 GLY A N 1
ATOM 3281 C CA . GLY A 1 403 ? -20.922 -13.219 17.938 1 90.44 403 GLY A CA 1
ATOM 3282 C C . GLY A 1 403 ? -21.953 -14.328 17.906 1 90.44 403 GLY A C 1
ATOM 3283 O O . GLY A 1 403 ? -21.734 -15.375 17.312 1 90.44 403 GLY A O 1
ATOM 3284 N N . LYS A 1 404 ? -23.047 -14.125 18.5 1 91.12 404 LYS A N 1
ATOM 3285 C CA . LYS A 1 404 ? -24.031 -15.18 18.641 1 91.12 404 LYS A CA 1
ATOM 3286 C C . LYS A 1 404 ? -25.125 -15.062 17.578 1 91.12 404 LYS A C 1
ATOM 3288 O O . LYS A 1 404 ? -25.969 -15.953 17.438 1 91.12 404 LYS A O 1
ATOM 3293 N N . LEU A 1 405 ? -25.094 -14 16.859 1 92.38 405 LEU A N 1
ATOM 3294 C CA . LEU A 1 405 ? -26.078 -13.883 15.797 1 92.38 405 LEU A CA 1
ATOM 3295 C C . LEU A 1 405 ? -25.766 -14.82 14.641 1 92.38 405 LEU A C 1
ATOM 3297 O O . LEU A 1 405 ? -24.625 -14.852 14.156 1 92.38 405 LEU A O 1
ATOM 3301 N N . ASP A 1 406 ? -26.609 -15.594 14.125 1 88.62 406 ASP A N 1
ATOM 3302 C CA . ASP A 1 406 ? -26.438 -16.625 13.102 1 88.62 406 ASP A CA 1
ATOM 3303 C C . ASP A 1 406 ? -26.031 -16 11.766 1 88.62 406 ASP A C 1
ATOM 3305 O O . ASP A 1 406 ? -25.234 -16.578 11.023 1 88.62 406 ASP A O 1
ATOM 3309 N N . CYS A 1 407 ? -26.578 -14.875 11.516 1 87.81 407 CYS A N 1
ATOM 3310 C CA . CYS A 1 407 ? -26.359 -14.25 10.211 1 87.81 407 CYS A CA 1
ATOM 3311 C C . CYS A 1 407 ? -24.938 -13.727 10.094 1 87.81 407 CYS A C 1
ATOM 3313 O O . CYS A 1 407 ? -24.484 -13.391 8.992 1 87.81 407 CYS A O 1
ATOM 3315 N N . LEU A 1 408 ? -24.172 -13.633 11.219 1 88.75 408 LEU A N 1
ATOM 3316 C CA . LEU A 1 408 ? -22.812 -13.117 11.195 1 88.75 408 LEU A CA 1
ATOM 3317 C C . LEU A 1 408 ? -21.891 -14.062 10.453 1 88.75 408 LEU A C 1
ATOM 3319 O O . LEU A 1 408 ? -20.891 -13.633 9.852 1 88.75 408 LEU A O 1
ATOM 3323 N N . ALA A 1 409 ? -22.172 -15.312 10.406 1 85.56 409 ALA A N 1
ATOM 3324 C CA . ALA A 1 409 ? -21.344 -16.328 9.75 1 85.56 409 ALA A CA 1
ATOM 3325 C C . ALA A 1 409 ? -21.344 -16.125 8.234 1 85.56 409 ALA A C 1
ATOM 3327 O O . ALA A 1 409 ? -20.391 -16.516 7.559 1 85.56 409 ALA A O 1
ATOM 3328 N N . ASP A 1 410 ? -22.359 -15.477 7.789 1 83.94 410 ASP A N 1
ATOM 3329 C CA . ASP A 1 410 ? -22.469 -15.25 6.352 1 83.94 410 ASP A CA 1
ATOM 3330 C C . ASP A 1 410 ? -21.641 -14.039 5.914 1 83.94 410 ASP A C 1
ATOM 3332 O O . ASP A 1 410 ? -21.438 -13.828 4.719 1 83.94 410 ASP A O 1
ATOM 3336 N N . CYS A 1 411 ? -21.234 -13.266 6.844 1 88.06 411 CYS A N 1
ATOM 3337 C CA . CYS A 1 411 ? -20.469 -12.07 6.52 1 88.06 411 CYS A CA 1
ATOM 3338 C C . CYS A 1 411 ? -18.984 -12.391 6.391 1 88.06 411 CYS A C 1
ATOM 3340 O O . CYS A 1 411 ? -18.188 -12.023 7.25 1 88.06 411 CYS A O 1
ATOM 3342 N N . ARG A 1 412 ? -18.672 -12.93 5.195 1 89.56 412 ARG A N 1
ATOM 3343 C CA . ARG A 1 412 ? -17.297 -13.352 4.926 1 89.56 412 ARG A CA 1
ATOM 3344 C C . ARG A 1 412 ? -16.5 -12.219 4.297 1 89.56 412 ARG A C 1
ATOM 3346 O O . ARG A 1 412 ? -17.047 -11.18 3.938 1 89.56 412 ARG A O 1
ATOM 3353 N N . GLN A 1 413 ? -15.156 -12.477 4.211 1 91 413 GLN A N 1
ATOM 3354 C CA . GLN A 1 413 ? -14.273 -11.469 3.631 1 91 413 GLN A CA 1
ATOM 3355 C C . GLN A 1 413 ? -14.523 -11.312 2.133 1 91 413 GLN A C 1
ATOM 3357 O O . GLN A 1 413 ? -14.906 -12.273 1.46 1 91 413 GLN A O 1
ATOM 3362 N N . PRO A 1 414 ? -14.406 -10.086 1.702 1 90.38 414 PRO A N 1
ATOM 3363 C CA . PRO A 1 414 ? -14.531 -9.898 0.256 1 90.38 414 PRO A CA 1
ATOM 3364 C C . PRO A 1 414 ? -13.398 -10.555 -0.529 1 90.38 414 PRO A C 1
ATOM 3366 O O . PRO A 1 414 ? -12.266 -10.602 -0.053 1 90.38 414 PRO A O 1
ATOM 3369 N N . CYS A 1 415 ? -13.672 -11.008 -1.772 1 90.75 415 CYS A N 1
ATOM 3370 C CA . CYS A 1 415 ? -12.664 -11.633 -2.625 1 90.75 415 CYS A CA 1
ATOM 3371 C C . CYS A 1 415 ? -11.656 -10.602 -3.115 1 90.75 415 CYS A C 1
ATOM 3373 O O . CYS A 1 415 ? -10.484 -10.914 -3.299 1 9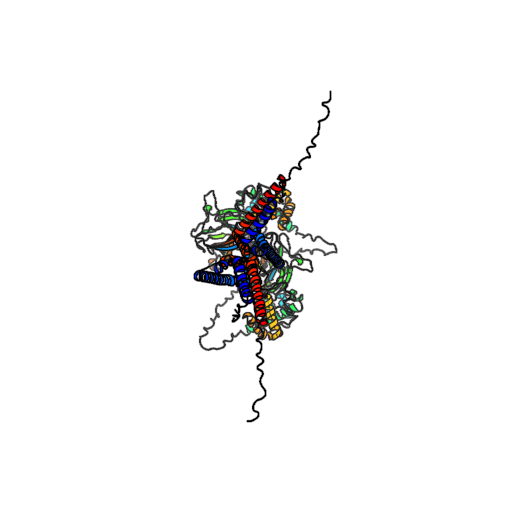0.75 415 CYS A O 1
ATOM 3375 N N . ASN A 1 416 ? -12.156 -9.453 -3.367 1 91.44 416 ASN A N 1
ATOM 3376 C CA . ASN A 1 416 ? -11.305 -8.336 -3.76 1 91.44 416 ASN A CA 1
ATOM 3377 C C . ASN A 1 416 ? -11.43 -7.168 -2.787 1 91.44 416 ASN A C 1
ATOM 3379 O O . ASN A 1 416 ? -12.539 -6.688 -2.527 1 91.44 416 ASN A O 1
ATOM 3383 N N . GLU A 1 417 ? -10.312 -6.793 -2.254 1 91.44 417 GLU A N 1
ATOM 3384 C CA . GLU A 1 417 ? -10.312 -5.715 -1.271 1 91.44 417 GLU A CA 1
ATOM 3385 C C . GLU A 1 417 ? -9.133 -4.773 -1.486 1 91.44 417 GLU A C 1
ATOM 3387 O O . GLU A 1 417 ? -8.031 -5.215 -1.813 1 91.44 417 GLU A O 1
ATOM 3392 N N . VAL A 1 418 ? -9.43 -3.455 -1.372 1 93.56 418 VAL A N 1
ATOM 3393 C CA . VAL A 1 418 ? -8.383 -2.439 -1.437 1 93.56 418 VAL A CA 1
ATOM 3394 C C . VAL A 1 418 ? -8.227 -1.771 -0.073 1 93.56 418 VAL A C 1
ATOM 3396 O O . VAL A 1 418 ? -9.219 -1.389 0.555 1 93.56 418 VAL A O 1
ATOM 3399 N N . LYS A 1 419 ? -7.016 -1.707 0.359 1 93.31 419 LYS A N 1
ATOM 3400 C CA . LYS A 1 419 ? -6.695 -1.073 1.636 1 93.31 419 LYS A CA 1
ATOM 3401 C C . LYS A 1 419 ? -5.648 0.022 1.458 1 93.31 419 LYS A C 1
ATOM 3403 O O . LYS A 1 419 ? -4.801 -0.061 0.568 1 93.31 419 LYS A O 1
ATOM 3408 N N . TYR A 1 420 ? -5.805 1.042 2.307 1 95.5 420 TYR A N 1
ATOM 3409 C CA . TYR A 1 420 ? -4.82 2.117 2.318 1 95.5 420 TYR A CA 1
ATOM 3410 C C . TYR A 1 420 ? -4.09 2.174 3.656 1 95.5 420 TYR A C 1
ATOM 3412 O O . TYR A 1 420 ? -4.719 2.285 4.711 1 95.5 420 TYR A O 1
ATOM 3420 N N . GLU A 1 421 ? -2.809 2.033 3.59 1 93.88 421 GLU A N 1
ATOM 3421 C CA . GLU A 1 421 ? -1.982 2.248 4.773 1 93.88 421 GLU A CA 1
ATOM 3422 C C . GLU A 1 421 ? -1.598 3.717 4.922 1 93.88 421 GLU A C 1
ATOM 3424 O O . GLU A 1 421 ? -1.177 4.352 3.953 1 93.88 421 GLU A O 1
ATOM 3429 N N . ILE A 1 422 ? -1.726 4.199 6.184 1 94.75 422 ILE A N 1
ATOM 3430 C CA . ILE A 1 422 ? -1.515 5.625 6.41 1 94.75 422 ILE A CA 1
ATOM 3431 C C . ILE A 1 422 ? -0.234 5.836 7.215 1 94.75 422 ILE A C 1
ATOM 3433 O O . ILE A 1 422 ? -0.049 5.227 8.266 1 94.75 422 ILE A O 1
ATOM 3437 N N . GLU A 1 423 ? 0.662 6.602 6.711 1 93.94 423 GLU A N 1
ATOM 3438 C CA . GLU A 1 423 ? 1.77 7.172 7.469 1 93.94 423 GLU A CA 1
ATOM 3439 C C . GLU A 1 423 ? 1.492 8.625 7.844 1 93.94 423 GLU A C 1
ATOM 3441 O O . GLU A 1 423 ? 1.309 9.477 6.969 1 93.94 423 GLU A O 1
ATOM 3446 N N . SER A 1 424 ? 1.464 8.859 9.125 1 95.06 424 SER A N 1
ATOM 3447 C CA . SER A 1 424 ? 1.028 10.18 9.578 1 95.06 424 SER A CA 1
ATOM 3448 C C . SER A 1 424 ? 2.172 10.938 10.242 1 95.06 424 SER A C 1
ATOM 3450 O O . SER A 1 424 ? 2.979 10.352 10.961 1 95.06 424 SER A O 1
ATOM 3452 N N . SER A 1 425 ? 2.326 12.172 9.922 1 95.19 425 SER A N 1
ATOM 3453 C CA . SER A 1 425 ? 3.217 13.141 10.562 1 95.19 425 SER A CA 1
ATOM 3454 C C . SER A 1 425 ? 2.543 14.5 10.695 1 95.19 425 SER A C 1
ATOM 3456 O O . SER A 1 425 ? 1.472 14.727 10.133 1 95.19 425 SER A O 1
ATOM 3458 N N . PHE A 1 426 ? 3.07 15.375 11.562 1 94.81 426 PHE A N 1
ATOM 3459 C CA . PHE A 1 426 ? 2.377 16.641 11.773 1 94.81 426 PHE A CA 1
ATOM 3460 C C . PHE A 1 426 ? 3.357 17.734 12.164 1 94.81 426 PHE A C 1
ATOM 3462 O O . PHE A 1 426 ? 4.461 17.453 12.633 1 94.81 426 PHE A O 1
ATOM 3469 N N . ARG A 1 427 ? 2.965 18.938 11.859 1 94.44 427 ARG A N 1
ATOM 3470 C CA . ARG A 1 427 ? 3.621 20.172 12.25 1 94.44 427 ARG A CA 1
ATOM 3471 C C . ARG A 1 427 ? 2.654 21.094 12.984 1 94.44 427 ARG A C 1
ATOM 3473 O O . ARG A 1 427 ? 1.47 20.781 13.117 1 94.44 427 ARG A O 1
ATOM 3480 N N . LYS A 1 428 ? 3.283 22.125 13.508 1 91.81 428 LYS A N 1
ATOM 3481 C CA . LYS A 1 428 ? 2.436 23.094 14.203 1 91.81 428 LYS A CA 1
ATOM 3482 C C . LYS A 1 428 ? 1.796 24.062 13.219 1 91.81 428 LYS A C 1
ATOM 3484 O O . LYS A 1 428 ? 2.463 24.562 12.312 1 91.81 428 LYS A O 1
ATOM 3489 N N . TYR A 1 429 ? 0.607 24.281 13.383 1 90.56 429 TYR A N 1
ATOM 3490 C CA . TYR A 1 429 ? -0.177 25.203 12.562 1 90.56 429 TYR A CA 1
ATOM 3491 C C . TYR A 1 429 ? -1.366 25.75 13.336 1 90.56 429 TYR A C 1
ATOM 3493 O O . TYR A 1 429 ? -2.068 25 14.023 1 90.56 429 TYR A O 1
ATOM 3501 N N . PRO A 1 430 ? -1.873 26.953 13.242 1 85.88 430 PRO A N 1
ATOM 3502 C CA . PRO A 1 430 ? -1.1 28.047 12.648 1 85.88 430 PRO A CA 1
ATOM 3503 C C . PRO A 1 430 ? 0.097 28.453 13.508 1 85.88 430 PRO A C 1
ATOM 3505 O O . PRO A 1 430 ? 0.173 28.094 14.68 1 85.88 430 PRO A O 1
ATOM 3508 N N . ILE A 1 431 ? 1.111 29.062 12.867 1 82.25 431 ILE A N 1
ATOM 3509 C CA . ILE A 1 431 ? 2.285 29.531 13.602 1 82.25 431 ILE A CA 1
ATOM 3510 C C . ILE A 1 431 ? 1.901 30.703 14.508 1 82.25 431 ILE A C 1
ATOM 3512 O O . ILE A 1 431 ? 1.235 31.641 14.07 1 82.25 431 ILE A O 1
ATOM 3516 N N . LYS A 1 432 ? 1.825 30.438 15.906 1 63.69 432 LYS A N 1
ATOM 3517 C CA . LYS A 1 432 ? 1.459 31.5 16.844 1 63.69 432 LYS A CA 1
ATOM 3518 C C . LYS A 1 432 ? 2.383 32.719 16.703 1 63.69 432 LYS A C 1
ATOM 3520 O O . LYS A 1 432 ? 3.607 32.562 16.766 1 63.69 432 LYS A O 1
ATOM 3525 N N . MET A 1 433 ? 1.858 33.594 15.914 1 53.25 433 MET A N 1
ATOM 3526 C CA . MET A 1 433 ? 2.643 34.812 15.883 1 53.25 433 MET A CA 1
ATOM 3527 C C . MET A 1 433 ? 2.625 35.5 17.25 1 53.25 433 MET A C 1
ATOM 3529 O O . MET A 1 433 ? 1.624 35.469 17.953 1 53.25 433 MET A O 1
ATOM 3533 N N . LYS A 1 434 ? 3.652 35.625 17.984 1 48.06 434 LYS A N 1
ATOM 3534 C CA . LYS A 1 434 ? 3.793 36.25 19.281 1 48.06 434 LYS A CA 1
ATOM 3535 C C . LYS A 1 434 ? 2.734 37.312 19.5 1 48.06 434 LYS A C 1
ATOM 3537 O O . LYS A 1 434 ? 2.164 37.844 18.531 1 48.06 434 LYS A O 1
ATOM 3542 N N . GLU A 1 435 ? 2.463 37.719 20.672 1 43.38 435 GLU A N 1
ATOM 3543 C CA . GLU A 1 435 ? 1.487 38.5 21.453 1 43.38 435 GLU A CA 1
ATOM 3544 C C . GLU A 1 435 ? 1.075 39.75 20.719 1 43.38 435 GLU A C 1
ATOM 3546 O O . GLU A 1 435 ? -0.079 40.188 20.797 1 43.38 435 GLU A O 1
ATOM 3551 N N . THR A 1 436 ? 2.041 40.594 20.234 1 39.5 436 THR A N 1
ATOM 3552 C CA . THR A 1 436 ? 1.656 41.938 19.891 1 39.5 436 THR A CA 1
ATOM 3553 C C . THR A 1 436 ? 0.631 41.938 18.75 1 39.5 436 THR A C 1
ATOM 3555 O O . THR A 1 436 ? -0.158 42.875 18.625 1 39.5 436 THR A O 1
ATOM 3558 N N . ASP A 1 437 ? 0.772 41.062 17.828 1 43.34 437 ASP A N 1
ATOM 3559 C CA . ASP A 1 437 ? -0.193 41.094 16.734 1 43.34 437 ASP A CA 1
ATOM 3560 C C . ASP A 1 437 ? -1.438 40.281 17.078 1 43.34 437 ASP A C 1
ATOM 3562 O O . ASP A 1 437 ? -2.295 40.062 16.219 1 43.34 437 ASP A O 1
ATOM 3566 N N . LYS A 1 438 ? -1.536 39.75 18.078 1 46.22 438 LYS A N 1
ATOM 3567 C CA . LYS A 1 438 ? -2.637 38.969 18.641 1 46.22 438 LYS A CA 1
ATOM 3568 C C . LYS A 1 438 ? -3.924 39.781 18.672 1 46.22 438 LYS A C 1
ATOM 3570 O O . LYS A 1 438 ? -5.012 39.25 18.844 1 46.22 438 LYS A O 1
ATOM 3575 N N . LYS A 1 439 ? -3.742 40.938 19.031 1 41.97 439 LYS A N 1
ATOM 3576 C CA . LYS A 1 439 ? -5.012 41.625 19.219 1 41.97 439 LYS A CA 1
ATOM 3577 C C . LYS A 1 439 ? -5.883 41.531 17.969 1 41.97 439 LYS A C 1
ATOM 3579 O O . LYS A 1 439 ? -7.109 41.594 18.047 1 41.97 439 LYS A O 1
ATOM 3584 N N . LEU A 1 440 ? -5.309 41.812 16.859 1 37.22 440 LEU A N 1
ATOM 3585 C CA . LEU A 1 440 ? -6.227 41.906 15.734 1 37.22 440 LEU A CA 1
ATOM 3586 C C . LEU A 1 440 ? -6.68 40.531 15.258 1 37.22 440 LEU A C 1
ATOM 3588 O O . LEU A 1 440 ? -7.641 40.438 14.492 1 37.22 440 LEU A O 1
ATOM 3592 N N . LYS A 1 441 ? -5.723 39.656 15.055 1 45.28 441 LYS A N 1
ATOM 3593 C CA . LYS A 1 441 ? -6.191 38.406 14.477 1 45.28 441 LYS A CA 1
ATOM 3594 C C . LYS A 1 441 ? -6.898 37.562 15.523 1 45.28 441 LYS A C 1
ATOM 3596 O O . LYS A 1 441 ? -6.273 37.094 16.484 1 45.28 441 LYS A O 1
ATOM 3601 N N . GLU A 1 442 ? -8.102 37.781 15.812 1 41.88 442 GLU A N 1
ATOM 3602 C CA . GLU A 1 442 ? -9.133 37.156 16.641 1 41.88 442 GLU A CA 1
ATOM 3603 C C . GLU A 1 442 ? -8.812 35.688 16.938 1 41.88 442 GLU A C 1
ATOM 3605 O O . GLU A 1 442 ? -8.031 35.062 16.219 1 41.88 442 GLU A O 1
ATOM 3610 N N . GLU A 1 443 ? -9.656 35.156 18.125 1 45.69 443 GLU A N 1
ATOM 3611 C CA . GLU A 1 443 ? -9.977 33.969 18.938 1 45.69 443 GLU A CA 1
ATOM 3612 C C . GLU A 1 443 ? -10.008 32.719 18.094 1 45.69 443 GLU A C 1
ATOM 3614 O O . GLU A 1 443 ? -9.914 31.609 18.625 1 45.69 443 GLU A O 1
ATOM 3619 N N . ASN A 1 444 ? -10.148 32.844 16.797 1 50.25 444 ASN A N 1
ATOM 3620 C CA . ASN A 1 444 ? -10.664 31.719 16.031 1 50.25 444 ASN A CA 1
ATOM 3621 C C . ASN A 1 444 ? -9.531 30.828 15.516 1 50.25 444 ASN A C 1
ATOM 3623 O O . ASN A 1 444 ? -9.773 29.828 14.836 1 50.25 444 ASN A O 1
ATOM 3627 N N . GLU A 1 445 ? -8.258 31.266 15.781 1 56.78 445 GLU A N 1
ATOM 3628 C CA . GLU A 1 445 ? -7.191 30.531 15.109 1 56.78 445 GLU A CA 1
ATOM 3629 C C . GLU A 1 445 ? -6.918 29.203 15.805 1 56.78 445 GLU A C 1
ATOM 3631 O O . GLU A 1 445 ? -6.473 28.234 15.172 1 56.78 445 GLU A O 1
ATOM 3636 N N . ASP A 1 446 ? -7.371 29.094 17 1 64.19 446 ASP A N 1
ATOM 3637 C CA . ASP A 1 446 ? -7.066 27.875 17.766 1 64.19 446 ASP A CA 1
ATOM 3638 C C . ASP A 1 446 ? -8.016 26.734 17.391 1 64.19 446 ASP A C 1
ATOM 3640 O O . ASP A 1 446 ? -8.031 25.703 18.047 1 64.19 446 ASP A O 1
ATOM 3644 N N . GLU A 1 447 ? -8.656 26.938 16.25 1 84.81 447 GLU A N 1
ATOM 3645 C CA . GLU A 1 447 ? -9.617 25.891 15.938 1 84.81 447 GLU A CA 1
ATOM 3646 C C . GLU A 1 447 ? -9.445 25.391 14.508 1 84.81 447 GLU A C 1
ATOM 3648 O O . GLU A 1 447 ? -10.359 24.797 13.93 1 84.81 447 GLU A O 1
ATOM 3653 N N . GLN A 1 448 ? -8.258 25.719 14.008 1 91.25 448 GLN A N 1
ATOM 3654 C CA . GLN A 1 448 ? -8.07 25.328 12.617 1 91.25 448 GLN A CA 1
ATOM 3655 C C . GLN A 1 448 ? -7.07 24.172 12.492 1 91.25 448 GLN A C 1
ATOM 3657 O O . GLN A 1 448 ? -6.309 23.922 13.422 1 91.25 448 GLN A O 1
ATOM 3662 N N . LEU A 1 449 ? -7.23 23.5 11.484 1 95.12 449 LEU A N 1
ATOM 3663 C CA . LEU A 1 449 ? -6.246 22.469 11.148 1 95.12 449 LEU A CA 1
ATOM 3664 C C . LEU A 1 449 ? -6.035 22.391 9.641 1 95.12 449 LEU A C 1
ATOM 3666 O O . LEU A 1 449 ? -6.863 22.875 8.867 1 95.12 449 LEU A O 1
ATOM 3670 N N . GLN A 1 450 ? -4.859 21.984 9.289 1 96.56 450 GLN A N 1
ATOM 3671 C CA . GLN A 1 450 ? -4.516 21.734 7.891 1 96.56 450 GLN A CA 1
ATOM 3672 C C . GLN A 1 450 ? -4.27 20.266 7.629 1 96.56 450 GLN A C 1
ATOM 3674 O O . GLN A 1 450 ? -3.717 19.562 8.477 1 96.56 450 GLN A O 1
ATOM 3679 N N . LEU A 1 451 ? -4.738 19.812 6.496 1 97.69 451 LEU A N 1
ATOM 3680 C CA . LEU A 1 451 ? -4.594 18.406 6.125 1 97.69 451 LEU A CA 1
ATOM 3681 C C . LEU A 1 451 ? -4.027 18.281 4.715 1 97.69 451 LEU A C 1
ATOM 3683 O O . LEU A 1 451 ? -4.5 18.938 3.787 1 97.69 451 LEU A O 1
ATOM 3687 N N . LEU A 1 452 ? -2.971 17.578 4.633 1 97.69 452 LEU A N 1
ATOM 3688 C CA . LEU A 1 452 ? -2.424 17.203 3.332 1 97.69 452 LEU A CA 1
ATOM 3689 C C . LEU A 1 452 ? -2.398 15.688 3.17 1 97.69 452 LEU A C 1
ATOM 3691 O O . LEU A 1 452 ? -1.805 14.977 3.988 1 97.69 452 LEU A O 1
ATOM 3695 N N . VAL A 1 453 ? -3.074 15.172 2.16 1 97.88 453 VAL A N 1
ATOM 3696 C CA . VAL A 1 453 ? -3.104 13.742 1.85 1 97.88 453 VAL A CA 1
ATOM 3697 C C . VAL A 1 453 ? -2.477 13.5 0.479 1 97.88 453 VAL A C 1
ATOM 3699 O O . VAL A 1 453 ? -2.834 14.156 -0.5 1 97.88 453 VAL A O 1
ATOM 3702 N N . SER A 1 454 ? -1.552 12.602 0.449 1 96.94 454 SER A N 1
ATOM 3703 C CA . SER A 1 454 ? -0.906 12.25 -0.812 1 96.94 454 SER A CA 1
ATOM 3704 C C . SER A 1 454 ? -0.428 10.797 -0.806 1 96.94 454 SER A C 1
ATOM 3706 O O . SER A 1 454 ? -0.401 10.156 0.244 1 96.94 454 SER A O 1
ATOM 3708 N N . PHE A 1 455 ? -0.101 10.289 -1.993 1 95.62 455 PHE A N 1
ATOM 3709 C CA . PHE A 1 455 ? 0.476 8.953 -2.076 1 95.62 455 PHE A CA 1
ATOM 3710 C C . PHE A 1 455 ? 1.97 8.984 -1.775 1 95.62 455 PHE A C 1
ATOM 3712 O O . PHE A 1 455 ? 2.672 9.906 -2.199 1 95.62 455 PHE A O 1
ATOM 3719 N N . LYS A 1 456 ? 2.369 8.031 -1.038 1 91.69 456 LYS A N 1
ATOM 3720 C CA . LYS A 1 456 ? 3.801 7.852 -0.807 1 91.69 456 LYS A CA 1
ATOM 3721 C C . LYS A 1 456 ? 4.504 7.367 -2.07 1 91.69 456 LYS A C 1
ATOM 3723 O O . LYS A 1 456 ? 5.59 7.844 -2.404 1 91.69 456 LYS A O 1
ATOM 3728 N N . THR A 1 4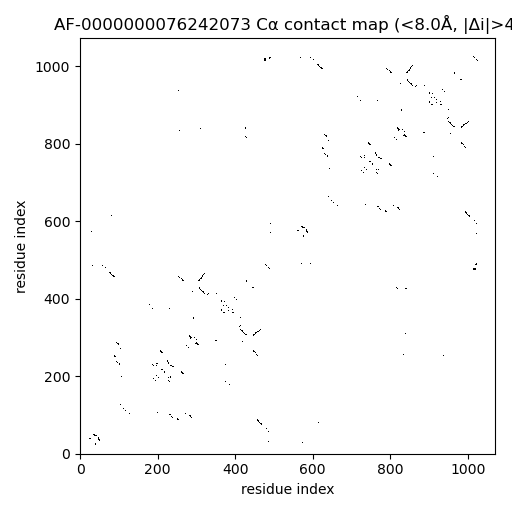57 ? 4.004 6.422 -2.688 1 89.25 457 THR A N 1
ATOM 3729 C CA . THR A 1 457 ? 4.434 5.879 -3.971 1 89.25 457 THR A CA 1
ATOM 3730 C C . THR A 1 457 ? 3.229 5.48 -4.82 1 89.25 457 THR A C 1
ATOM 3732 O O . THR A 1 457 ? 2.121 5.32 -4.301 1 89.25 457 THR A O 1
ATOM 3735 N N . LEU A 1 458 ? 3.459 5.344 -6.105 1 89.56 458 LEU A N 1
ATOM 3736 C CA . LEU A 1 458 ? 2.367 4.926 -6.977 1 89.56 458 LEU A CA 1
ATOM 3737 C C . LEU A 1 458 ? 2.344 3.406 -7.129 1 89.56 458 LEU A C 1
ATOM 3739 O O . LEU A 1 458 ? 1.538 2.867 -7.891 1 89.56 458 LEU A O 1
ATOM 3743 N N . GLU A 1 459 ? 3.172 2.816 -6.336 1 89.06 459 GLU A N 1
ATOM 3744 C CA . GLU A 1 459 ? 3.207 1.357 -6.371 1 89.06 459 GLU A CA 1
ATOM 3745 C C . GLU A 1 459 ? 2.078 0.758 -5.535 1 89.06 459 GLU A C 1
ATOM 3747 O O . GLU A 1 459 ? 1.736 1.284 -4.477 1 89.06 459 GLU A O 1
ATOM 3752 N N . THR A 1 460 ? 1.501 -0.27 -6.117 1 92.88 460 THR A N 1
ATOM 3753 C CA . THR A 1 460 ? 0.476 -1.011 -5.391 1 92.88 460 THR A CA 1
ATOM 3754 C C . THR A 1 460 ? 1.007 -2.369 -4.938 1 92.88 460 THR A C 1
ATOM 3756 O O . THR A 1 460 ? 1.531 -3.137 -5.75 1 92.88 460 THR A O 1
ATOM 3759 N N . LYS A 1 461 ? 0.952 -2.598 -3.658 1 91.38 461 LYS A N 1
ATOM 3760 C CA . LYS A 1 461 ? 1.259 -3.926 -3.137 1 91.38 461 LYS A CA 1
ATOM 3761 C C . LYS A 1 461 ? 0.098 -4.891 -3.367 1 91.38 461 LYS A C 1
ATOM 3763 O O . LYS A 1 461 ? -1.013 -4.656 -2.885 1 91.38 461 LYS A O 1
ATOM 3768 N N . VAL A 1 462 ? 0.362 -5.922 -4.121 1 93.12 462 VAL A N 1
ATOM 3769 C CA . VAL A 1 462 ? -0.696 -6.875 -4.438 1 93.12 462 VAL A CA 1
ATOM 3770 C C . VAL A 1 462 ? -0.432 -8.195 -3.713 1 93.12 462 VAL A C 1
ATOM 3772 O O . VAL A 1 462 ? 0.654 -8.766 -3.83 1 93.12 462 VAL A O 1
ATOM 3775 N N . ILE A 1 463 ? -1.366 -8.609 -2.982 1 93.31 463 ILE A N 1
ATOM 3776 C CA . ILE A 1 463 ? -1.367 -9.914 -2.34 1 93.31 463 ILE A CA 1
ATOM 3777 C C . ILE A 1 463 ? -2.436 -10.805 -2.975 1 93.31 463 ILE A C 1
ATOM 3779 O O . ILE A 1 463 ? -3.631 -10.617 -2.732 1 93.31 463 ILE A O 1
ATOM 3783 N N . GLU A 1 464 ? -2.02 -11.75 -3.688 1 92.25 464 GLU A N 1
ATOM 3784 C CA . GLU A 1 464 ? -2.951 -12.547 -4.48 1 92.25 464 GLU A CA 1
ATOM 3785 C C . GLU A 1 464 ? -2.807 -14.031 -4.176 1 92.25 464 GLU A C 1
ATOM 3787 O O . GLU A 1 464 ? -1.692 -14.562 -4.156 1 92.25 464 GLU A O 1
ATOM 3792 N N . ASP A 1 465 ? -3.986 -14.602 -3.941 1 92 465 ASP A N 1
ATOM 3793 C CA . ASP A 1 465 ? -4.035 -16.062 -3.816 1 92 465 ASP A CA 1
ATOM 3794 C C . ASP A 1 465 ? -4.324 -16.719 -5.164 1 92 465 ASP A C 1
ATOM 3796 O O . ASP A 1 465 ? -5.258 -16.328 -5.867 1 92 465 ASP A O 1
ATOM 3800 N N . GLU A 1 466 ? -3.459 -17.641 -5.516 1 88.69 466 GLU A N 1
ATOM 3801 C CA . GLU A 1 466 ? -3.666 -18.359 -6.77 1 88.69 466 GLU A CA 1
ATOM 3802 C C . GLU A 1 466 ? -3.455 -19.859 -6.59 1 88.69 466 GLU A C 1
ATOM 3804 O O . GLU A 1 466 ? -2.682 -20.281 -5.73 1 88.69 466 GLU A O 1
ATOM 3809 N N . GLU A 1 467 ? -4.207 -20.531 -7.398 1 89.5 467 GLU A N 1
ATOM 3810 C CA . GLU A 1 467 ? -3.969 -21.969 -7.453 1 89.5 467 GLU A CA 1
ATOM 3811 C C . GLU A 1 467 ? -2.633 -22.281 -8.125 1 89.5 467 GLU A C 1
ATOM 3813 O O . GLU A 1 467 ? -2.225 -21.594 -9.055 1 89.5 467 GLU A O 1
ATOM 3818 N N . TYR A 1 468 ? -1.99 -23.391 -7.594 1 86.5 468 TYR A N 1
ATOM 3819 C CA . TYR A 1 468 ? -0.679 -23.625 -8.188 1 86.5 468 TYR A CA 1
ATOM 3820 C C . TYR A 1 468 ? -0.54 -25.078 -8.648 1 86.5 468 TYR A C 1
ATOM 3822 O O . TYR A 1 468 ? 0.431 -25.422 -9.32 1 86.5 468 TYR A O 1
ATOM 3830 N N . TYR A 1 469 ? -1.429 -25.984 -8.375 1 89.19 469 TYR A N 1
ATOM 3831 C CA . TYR A 1 469 ? -1.356 -27.391 -8.781 1 89.19 469 TYR A CA 1
ATOM 3832 C C . TYR A 1 469 ? -2.488 -27.734 -9.742 1 89.19 469 TYR A C 1
ATOM 3834 O O . TYR A 1 469 ? -3.625 -27.953 -9.32 1 89.19 469 TYR A O 1
ATOM 3842 N N . PHE A 1 470 ? -2.08 -27.859 -11.102 1 88.5 470 PHE A N 1
ATOM 3843 C CA . PHE A 1 470 ? -3.064 -28.078 -12.156 1 88.5 470 PHE A CA 1
ATOM 3844 C C . PHE A 1 470 ? -3.004 -29.516 -12.656 1 88.5 470 PHE A C 1
ATOM 3846 O O . PHE A 1 470 ? -2.203 -30.312 -12.164 1 88.5 470 PHE A O 1
ATOM 3853 N N . LEU A 1 471 ? -3.938 -29.844 -13.547 1 88.19 471 LEU A N 1
ATOM 3854 C CA . LEU A 1 471 ? -4.047 -31.188 -14.102 1 88.19 471 LEU A CA 1
ATOM 3855 C C . LEU A 1 471 ? -2.764 -31.578 -14.812 1 88.19 471 LEU A C 1
ATOM 3857 O O . LEU A 1 471 ? -2.34 -32.75 -14.734 1 88.19 471 LEU A O 1
ATOM 3861 N N . GLU A 1 472 ? -2.115 -30.641 -15.445 1 86.19 472 GLU A N 1
ATOM 3862 C CA . GLU A 1 472 ? -0.863 -30.922 -16.141 1 86.19 472 GLU A CA 1
ATOM 3863 C C . GLU A 1 472 ? 0.233 -31.328 -15.164 1 86.19 472 GLU A C 1
ATOM 3865 O O . GLU A 1 472 ? 1.06 -32.188 -15.477 1 86.19 472 GLU A O 1
ATOM 3870 N N . ASN A 1 473 ? 0.148 -30.734 -14 1 87.81 473 ASN A N 1
ATOM 3871 C CA . ASN A 1 473 ? 1.119 -31.094 -12.969 1 87.81 473 ASN A CA 1
ATOM 3872 C C . ASN A 1 473 ? 0.865 -32.5 -12.422 1 87.81 473 ASN A C 1
ATOM 3874 O O . ASN A 1 473 ? 1.803 -33.281 -12.234 1 87.81 473 ASN A O 1
ATOM 3878 N N . LEU A 1 474 ? -0.33 -32.75 -12.211 1 90.06 474 LEU A N 1
ATOM 3879 C CA . LEU A 1 474 ? -0.7 -34.062 -11.688 1 90.06 474 LEU A CA 1
ATOM 3880 C C . LEU A 1 474 ? -0.32 -35.156 -12.68 1 90.06 474 LEU A C 1
ATOM 3882 O O . LEU A 1 474 ? 0.306 -36.156 -12.297 1 90.06 474 LEU A O 1
ATOM 3886 N N . LEU A 1 475 ? -0.687 -34.969 -13.938 1 88.5 475 LEU A N 1
ATOM 3887 C CA . LEU A 1 475 ? -0.416 -35.969 -14.953 1 88.5 475 LEU A CA 1
ATOM 3888 C C . LEU A 1 475 ? 1.085 -36.156 -15.156 1 88.5 475 LEU A C 1
ATOM 3890 O O . LEU A 1 475 ? 1.559 -37.25 -15.383 1 88.5 475 LEU A O 1
ATOM 3894 N N . GLY A 1 476 ? 1.758 -35.031 -15.047 1 85.69 476 GLY A N 1
ATOM 3895 C CA . GLY A 1 476 ? 3.209 -35.094 -15.117 1 85.69 476 GLY A CA 1
ATOM 3896 C C . GLY A 1 476 ? 3.816 -35.875 -13.953 1 85.69 476 GLY A C 1
ATOM 3897 O O . GLY A 1 476 ? 4.703 -36.688 -14.141 1 85.69 476 GLY A O 1
ATOM 3898 N N . ASP A 1 477 ? 3.305 -35.594 -12.789 1 89.44 477 ASP A N 1
ATOM 3899 C CA . ASP A 1 477 ? 3.805 -36.281 -11.602 1 89.44 477 ASP A CA 1
ATOM 3900 C C . ASP A 1 477 ? 3.463 -37.781 -11.633 1 89.44 477 ASP A C 1
ATOM 3902 O O . ASP A 1 477 ? 4.285 -38.625 -11.258 1 89.44 477 ASP A O 1
ATOM 3906 N N . ILE A 1 478 ? 2.301 -38.125 -12.094 1 88.44 478 ILE A N 1
ATOM 3907 C CA . ILE A 1 478 ? 1.893 -39.531 -12.195 1 88.44 478 ILE A CA 1
ATOM 3908 C C . ILE A 1 478 ? 2.734 -40.219 -13.258 1 88.44 478 ILE A C 1
ATOM 3910 O O . ILE A 1 478 ? 3.207 -41.344 -13.039 1 88.44 478 ILE A O 1
ATOM 3914 N N . GLY A 1 479 ? 2.883 -39.562 -14.375 1 84.94 479 GLY A N 1
ATOM 3915 C CA . GLY A 1 479 ? 3.719 -40.125 -15.422 1 84.94 479 GLY A CA 1
ATOM 3916 C C . GLY A 1 479 ? 5.145 -40.375 -14.977 1 84.94 479 GLY A C 1
ATOM 3917 O O . GLY A 1 479 ? 5.727 -41.406 -15.32 1 84.94 479 GLY A O 1
ATOM 3918 N N . GLY A 1 480 ? 5.664 -39.438 -14.227 1 84.5 480 GLY A N 1
ATOM 3919 C CA . GLY A 1 480 ? 6.996 -39.656 -13.68 1 84.5 480 GLY A CA 1
ATOM 3920 C C . GLY A 1 480 ? 7.078 -40.812 -12.727 1 84.5 480 GLY A C 1
ATOM 3921 O O . GLY A 1 480 ? 8.031 -41.594 -12.773 1 84.5 480 GLY A O 1
ATOM 3922 N N . GLN A 1 481 ? 6.121 -41.031 -11.938 1 86.38 481 GLN A N 1
ATOM 3923 C CA . GLN A 1 481 ? 6.09 -42.125 -11 1 86.38 481 GLN A CA 1
ATOM 3924 C C . GLN A 1 481 ? 5.891 -43.469 -11.719 1 86.38 481 GLN A C 1
ATOM 3926 O O . GLN A 1 481 ? 6.52 -44.469 -11.375 1 86.38 481 GLN A O 1
ATOM 3931 N N . LEU A 1 482 ? 5.023 -43.469 -12.695 1 86 482 LEU A N 1
ATOM 3932 C CA . LEU A 1 482 ? 4.793 -44.688 -13.484 1 86 482 LEU A CA 1
ATOM 3933 C C . LEU A 1 482 ? 6.055 -45.094 -14.242 1 86 482 LEU A C 1
ATOM 3935 O O . LEU A 1 482 ? 6.391 -46.281 -14.312 1 86 482 LEU A O 1
ATOM 3939 N N . GLY A 1 483 ? 6.688 -44.062 -14.742 1 79.31 483 GLY A N 1
ATOM 3940 C CA . GLY A 1 483 ? 7.941 -44.312 -15.43 1 79.31 483 GLY A CA 1
ATOM 3941 C C . GLY A 1 483 ? 9.031 -44.844 -14.508 1 79.31 483 GLY A C 1
ATOM 3942 O O . GLY A 1 483 ? 9.789 -45.719 -14.898 1 79.31 483 GLY A O 1
ATOM 3943 N N . LEU A 1 484 ? 9.094 -44.406 -13.344 1 79 484 LEU A N 1
ATOM 3944 C CA . LEU A 1 484 ? 10.141 -44.781 -12.398 1 79 484 LEU A CA 1
ATOM 3945 C C . LEU A 1 484 ? 9.898 -46.188 -11.852 1 79 484 LEU A C 1
ATOM 3947 O O . LEU A 1 484 ? 10.828 -47 -11.781 1 79 484 LEU A O 1
ATOM 3951 N N . PHE A 1 485 ? 8.625 -46.562 -11.57 1 82.25 485 PHE A N 1
ATOM 3952 C CA . PHE A 1 485 ? 8.383 -47.781 -10.82 1 82.25 485 PHE A CA 1
ATOM 3953 C C . PHE A 1 485 ? 7.922 -48.906 -11.75 1 82.25 485 PHE A C 1
ATOM 3955 O O . PHE A 1 485 ? 8.195 -50.062 -11.492 1 82.25 485 PHE A O 1
ATOM 3962 N N . SER A 1 486 ? 7.137 -48.562 -12.797 1 76.75 486 SER A N 1
ATOM 3963 C CA . SER A 1 486 ? 6.551 -49.656 -13.57 1 76.75 486 SER A CA 1
ATOM 3964 C C . SER A 1 486 ? 6.883 -49.531 -15.055 1 76.75 486 SER A C 1
ATOM 3966 O O . SER A 1 486 ? 6.746 -50.5 -15.82 1 76.75 486 SER A O 1
ATOM 3968 N N . GLY A 1 487 ? 7.348 -48.438 -15.469 1 75.12 487 GLY A N 1
ATOM 3969 C CA . GLY A 1 487 ? 7.59 -48.25 -16.891 1 75.12 487 GLY A CA 1
ATOM 3970 C C . GLY A 1 487 ? 6.336 -48.375 -17.734 1 75.12 487 GLY A C 1
ATOM 3971 O O . GLY A 1 487 ? 6.383 -48.875 -18.859 1 75.12 487 GLY A O 1
ATOM 3972 N N . ILE A 1 488 ? 5.199 -48.188 -17.062 1 76.38 488 ILE A N 1
ATOM 3973 C CA . ILE A 1 488 ? 3.912 -48.312 -17.734 1 76.38 488 ILE A CA 1
ATOM 3974 C C . ILE A 1 488 ? 3.469 -46.938 -18.266 1 76.38 488 ILE A C 1
ATOM 3976 O O . ILE A 1 488 ? 3.639 -45.938 -17.609 1 76.38 488 ILE A O 1
ATOM 3980 N N . SER A 1 489 ? 3.137 -46.844 -19.516 1 79.81 489 SER A N 1
ATOM 3981 C CA . SER A 1 489 ? 2.551 -45.688 -20.141 1 79.81 489 SER A CA 1
ATOM 3982 C C . SER A 1 489 ? 1.059 -45.875 -20.391 1 79.81 489 SER A C 1
ATOM 3984 O O . SER A 1 489 ? 0.5 -46.906 -20.078 1 79.81 489 SER A O 1
ATOM 3986 N N . ALA A 1 490 ? 0.366 -44.781 -20.75 1 80.62 490 ALA A N 1
ATOM 3987 C CA . ALA A 1 490 ? -1.046 -44.875 -21.109 1 80.62 490 ALA A CA 1
ATOM 3988 C C . ALA A 1 490 ? -1.26 -45.938 -22.188 1 80.62 490 ALA A C 1
ATOM 3990 O O . ALA A 1 490 ? -2.248 -46.656 -22.172 1 80.62 490 ALA A O 1
ATOM 3991 N N . LEU A 1 491 ? -0.285 -46.094 -23.047 1 80.19 491 LEU A N 1
ATOM 3992 C CA . LEU A 1 491 ? -0.379 -47.062 -24.125 1 80.19 491 LEU A CA 1
ATOM 3993 C C . LEU A 1 491 ? -0.271 -48.5 -23.578 1 80.19 491 LEU A C 1
ATOM 3995 O O . LEU A 1 491 ? -0.958 -49.406 -24.062 1 80.19 491 LEU A O 1
ATOM 3999 N N . THR A 1 492 ? 0.539 -48.625 -22.609 1 79.69 492 THR A N 1
ATOM 4000 C CA . THR A 1 492 ? 0.668 -49.938 -21.969 1 79.69 492 THR A CA 1
ATOM 4001 C C . THR A 1 492 ? -0.636 -50.312 -21.297 1 79.69 492 THR A C 1
ATOM 4003 O O . THR A 1 492 ? -1.022 -51.5 -21.312 1 79.69 492 THR A O 1
ATOM 4006 N N . CYS A 1 493 ? -1.243 -49.312 -20.766 1 77.44 493 CYS A N 1
ATOM 4007 C CA . CYS A 1 493 ? -2.512 -49.594 -20.109 1 77.44 493 CYS A CA 1
ATOM 4008 C C . CYS A 1 493 ? -3.564 -50.062 -21.109 1 77.44 493 CYS A C 1
ATOM 4010 O O . CYS A 1 493 ? -4.348 -50.969 -20.828 1 77.44 493 CYS A O 1
ATOM 4012 N N . ILE A 1 494 ? -3.541 -49.469 -22.234 1 80.5 494 ILE A N 1
ATOM 4013 C CA . ILE A 1 494 ? -4.492 -49.844 -23.266 1 80.5 494 ILE A CA 1
ATOM 4014 C C . ILE A 1 494 ? -4.156 -51.25 -23.797 1 80.5 494 ILE A C 1
ATOM 4016 O O . ILE A 1 494 ? -5.055 -52.031 -24.078 1 80.5 494 ILE A O 1
ATOM 4020 N N . GLU A 1 495 ? -2.822 -51.625 -23.875 1 79.31 495 GLU A N 1
ATOM 4021 C CA . GLU A 1 495 ? -2.408 -52.969 -24.234 1 79.31 495 GLU A CA 1
ATOM 4022 C C . GLU A 1 495 ? -2.971 -54 -23.25 1 79.31 495 GLU A C 1
ATOM 4024 O O . GLU A 1 495 ? -3.471 -55.031 -23.672 1 79.31 495 GLU A O 1
ATOM 4029 N N . LEU A 1 496 ? -2.904 -53.594 -22.062 1 76.69 496 LEU A N 1
ATOM 4030 C CA . LEU A 1 496 ? -3.385 -54.5 -21.016 1 76.69 496 LEU A CA 1
ATOM 4031 C C . LEU A 1 496 ? -4.898 -54.656 -21.094 1 76.69 496 LEU A C 1
ATOM 4033 O O . LEU A 1 496 ? -5.422 -55.75 -20.891 1 76.69 496 LEU A O 1
ATOM 4037 N N . LEU A 1 497 ? -5.543 -53.562 -21.422 1 80.56 497 LEU A N 1
ATOM 4038 C CA . LEU A 1 497 ? -6.992 -53.625 -21.547 1 80.56 497 LEU A CA 1
ATOM 4039 C C . LEU A 1 497 ? -7.402 -54.5 -22.719 1 80.56 497 LEU A C 1
ATOM 4041 O O . LEU A 1 497 ? -8.328 -55.312 -22.609 1 80.56 497 LEU A O 1
ATOM 4045 N N . PHE A 1 498 ? -6.652 -54.344 -23.797 1 79.12 498 PHE A N 1
ATOM 4046 C CA . PHE A 1 498 ? -6.926 -55.156 -24.969 1 79.12 498 PHE A CA 1
ATOM 4047 C C . PHE A 1 498 ? -6.668 -56.656 -24.672 1 79.12 498 PHE A C 1
ATOM 4049 O O . PHE A 1 498 ? -7.41 -57.5 -25.125 1 79.12 498 PHE A O 1
ATOM 4056 N N . PHE A 1 499 ? -5.578 -56.875 -23.938 1 78.31 499 PHE A N 1
ATOM 4057 C CA . PHE A 1 499 ? -5.254 -58.25 -23.547 1 78.31 499 PHE A CA 1
ATOM 4058 C C . PHE A 1 499 ? -6.352 -58.844 -22.672 1 78.31 499 PHE A C 1
ATOM 4060 O O . PHE A 1 499 ? -6.762 -59.969 -22.875 1 78.31 499 PHE A O 1
ATOM 4067 N N . LEU A 1 500 ? -6.883 -58.062 -21.766 1 79.69 500 LEU A N 1
ATOM 4068 C CA . LEU A 1 500 ? -7.938 -58.5 -20.859 1 79.69 500 LEU A CA 1
ATOM 4069 C C . LEU A 1 500 ? -9.227 -58.812 -21.625 1 79.69 500 LEU A C 1
ATOM 4071 O O . LEU A 1 500 ? -9.891 -59.812 -21.375 1 79.69 500 LEU A O 1
ATOM 4075 N N . VAL A 1 501 ? -9.492 -57.938 -22.5 1 79.94 501 VAL A N 1
ATOM 4076 C CA . VAL A 1 501 ? -10.703 -58.125 -23.297 1 79.94 501 VAL A CA 1
ATOM 4077 C C . VAL A 1 501 ? -10.578 -59.375 -24.141 1 79.94 501 VAL A C 1
ATOM 4079 O O . VAL A 1 501 ? -11.523 -60.188 -24.234 1 79.94 501 VAL A O 1
ATOM 4082 N N . ASN A 1 502 ? -9.367 -59.625 -24.703 1 78.12 502 ASN A N 1
ATOM 4083 C CA . ASN A 1 502 ? -9.133 -60.812 -25.516 1 78.12 502 ASN A CA 1
ATOM 4084 C C . ASN A 1 502 ? -9.188 -62.094 -24.672 1 78.12 502 ASN A C 1
ATOM 4086 O O . ASN A 1 502 ? -9.703 -63.094 -25.125 1 78.12 502 ASN A O 1
ATOM 4090 N N . THR A 1 503 ? -8.734 -61.969 -23.531 1 79 503 THR A N 1
ATOM 4091 C CA . THR A 1 503 ? -8.758 -63.125 -22.641 1 79 503 THR A CA 1
ATOM 4092 C C . THR A 1 503 ? -10.195 -63.469 -22.234 1 79 503 THR A C 1
ATOM 4094 O O . THR A 1 503 ? -10.562 -64.625 -22.172 1 79 503 THR A O 1
ATOM 4097 N N . ILE A 1 504 ? -10.906 -62.469 -22.047 1 79.06 504 ILE A N 1
ATOM 4098 C CA . ILE A 1 504 ? -12.297 -62.656 -21.672 1 79.06 504 ILE A CA 1
ATOM 4099 C C . ILE A 1 504 ? -13.07 -63.25 -22.844 1 79.06 504 ILE A C 1
ATOM 4101 O O . ILE A 1 504 ? -13.906 -64.125 -22.656 1 79.06 504 ILE A O 1
ATOM 4105 N N . VAL A 1 505 ? -12.773 -62.812 -23.984 1 78 505 VAL A N 1
ATOM 4106 C CA . VAL A 1 505 ? -13.438 -63.312 -25.172 1 78 505 VAL A CA 1
ATOM 4107 C C . VAL A 1 505 ? -13.07 -64.75 -25.406 1 78 505 VAL A C 1
ATOM 4109 O O . VAL A 1 505 ? -13.938 -65.562 -25.719 1 78 505 VAL A O 1
ATOM 4112 N N . VAL A 1 506 ? -11.789 -65.125 -25.172 1 78.19 506 VAL A N 1
ATOM 4113 C CA . VAL A 1 506 ? -11.328 -66.5 -25.375 1 78.19 506 VAL A CA 1
ATOM 4114 C C . VAL A 1 506 ? -11.938 -67.375 -24.297 1 78.19 506 VAL A C 1
ATOM 4116 O O . VAL A 1 506 ? -12.398 -68.5 -24.594 1 78.19 506 VAL A O 1
ATOM 4119 N N . ILE A 1 507 ? -12.047 -66.875 -23.156 1 78.81 507 ILE A N 1
ATOM 4120 C CA . ILE A 1 507 ? -12.633 -67.625 -22.062 1 78.81 507 ILE A CA 1
ATOM 4121 C C . ILE A 1 507 ? -14.133 -67.812 -22.297 1 78.81 507 ILE A C 1
ATOM 4123 O O . ILE A 1 507 ? -14.664 -68.938 -22.094 1 78.81 507 ILE A O 1
ATOM 4127 N N . SER A 1 508 ? -14.766 -66.875 -22.75 1 79.75 508 SER A N 1
ATOM 4128 C CA . SER A 1 508 ? -16.203 -66.938 -23.016 1 79.75 508 SER A CA 1
ATOM 4129 C C . SER A 1 508 ? -16.516 -67.875 -24.156 1 79.75 508 SER A C 1
ATOM 4131 O O . SER A 1 508 ? -17.5 -68.625 -24.094 1 79.75 508 SER A O 1
ATOM 4133 N N . THR A 1 509 ? -15.672 -67.875 -25.125 1 76.56 509 THR A N 1
ATOM 4134 C CA . THR A 1 509 ? -15.875 -68.812 -26.25 1 76.56 509 THR A CA 1
ATOM 4135 C C . THR A 1 509 ? -15.586 -70.25 -25.828 1 76.56 509 THR A C 1
ATOM 4137 O O . THR A 1 509 ? -16.266 -71.188 -26.281 1 76.56 509 THR A O 1
ATOM 4140 N N . THR A 1 510 ? -14.617 -70.375 -24.953 1 75.12 510 THR A N 1
ATOM 4141 C CA . THR A 1 510 ? -14.281 -71.688 -24.469 1 75.12 510 THR A CA 1
ATOM 4142 C C . THR A 1 510 ? -15.375 -72.25 -23.547 1 75.12 510 THR A C 1
ATOM 4144 O O . THR A 1 510 ? -15.719 -73.438 -23.609 1 75.12 510 THR A O 1
ATOM 4147 N N . VAL A 1 511 ? -15.883 -71.375 -22.828 1 75.19 511 VAL A N 1
ATOM 4148 C CA . VAL A 1 511 ? -16.953 -71.812 -21.922 1 75.19 511 VAL A CA 1
ATOM 4149 C C . VAL A 1 511 ? -18.219 -72.125 -22.719 1 75.19 511 VAL A C 1
ATOM 4151 O O . VAL A 1 511 ? -18.922 -73.062 -22.438 1 75.19 511 VAL A O 1
ATOM 4154 N N . ARG A 1 512 ? -18.516 -71.375 -23.672 1 71.62 512 ARG A N 1
ATOM 4155 C CA . ARG A 1 512 ? -19.656 -71.625 -24.531 1 71.62 512 ARG A CA 1
ATOM 4156 C C . ARG A 1 512 ? -19.5 -72.938 -25.281 1 71.62 512 ARG A C 1
ATOM 4158 O O . ARG A 1 512 ? -20.469 -73.688 -25.453 1 71.62 512 ARG A O 1
ATOM 4165 N N . TRP A 1 513 ? -18.312 -73.25 -25.703 1 64.31 513 TRP A N 1
ATOM 4166 C CA . TRP A 1 513 ? -18.031 -74.5 -26.375 1 64.31 513 TRP A CA 1
ATOM 4167 C C . TRP A 1 513 ? -18.188 -75.688 -25.406 1 64.31 513 TRP A C 1
ATOM 4169 O O . TRP A 1 513 ? -18.766 -76.688 -25.766 1 64.31 513 TRP A O 1
ATOM 4179 N N . TYR A 1 514 ? -17.688 -75.438 -24.234 1 62.38 514 TYR A N 1
ATOM 4180 C CA . TYR A 1 514 ? -17.828 -76.5 -23.25 1 62.38 514 TYR A CA 1
ATOM 4181 C C . TYR A 1 514 ? -19.281 -76.75 -22.875 1 62.38 514 TYR A C 1
ATOM 4183 O O . TYR A 1 514 ? -19.719 -77.875 -22.703 1 62.38 514 TYR A O 1
ATOM 4191 N N . CYS A 1 515 ? -19.953 -75.688 -22.781 1 59.53 515 CYS A N 1
ATOM 4192 C CA . CYS A 1 515 ? -21.359 -75.812 -22.453 1 59.53 515 CYS A CA 1
ATOM 4193 C C . CYS A 1 515 ? -22.141 -76.438 -23.609 1 59.53 515 CYS A C 1
ATOM 4195 O O . CYS A 1 515 ? -23.078 -77.188 -23.391 1 59.53 515 CYS A O 1
ATOM 4197 N N . CYS A 1 516 ? -21.906 -76.125 -24.766 1 56.31 516 CYS A N 1
ATOM 4198 C CA . CYS A 1 516 ? -22.672 -76.688 -25.875 1 56.31 516 CYS A CA 1
ATOM 4199 C C . CYS A 1 516 ? -22.219 -78.062 -26.219 1 56.31 516 CYS A C 1
ATOM 4201 O O . CYS A 1 516 ? -22.984 -78.875 -26.781 1 56.31 516 CYS A O 1
ATOM 4203 N N . TYR A 1 517 ? -20.969 -78.438 -26.156 1 50.16 517 TYR A N 1
ATOM 4204 C CA . TYR A 1 517 ? -20.562 -79.75 -26.562 1 50.16 517 TYR A CA 1
ATOM 4205 C C . TYR A 1 517 ? -20.656 -80.75 -25.406 1 50.16 517 TYR A C 1
ATOM 4207 O O . TYR A 1 517 ? -20.062 -81.812 -25.453 1 50.16 517 TYR A O 1
ATOM 4215 N N . ILE A 1 518 ? -21.297 -80.438 -24.359 1 47.59 518 ILE A N 1
ATOM 4216 C CA . ILE A 1 518 ? -21.594 -81.562 -23.516 1 47.59 518 ILE A CA 1
ATOM 4217 C C . ILE A 1 518 ? -22.406 -82.625 -24.312 1 47.59 518 ILE A C 1
ATOM 4219 O O . ILE A 1 518 ? -23.516 -82.312 -24.766 1 47.59 518 ILE A O 1
ATOM 4223 N N . PRO A 1 519 ? -21.688 -83.562 -25.016 1 44.12 519 PRO A N 1
ATOM 4224 C CA . PRO A 1 519 ? -22.406 -84.688 -25.625 1 44.12 519 PRO A CA 1
ATOM 4225 C C . PRO A 1 519 ? -23.547 -85.188 -24.734 1 44.12 519 PRO A C 1
ATOM 4227 O O . PRO A 1 519 ? -23.438 -85.125 -23.5 1 44.12 519 PRO A O 1
ATOM 4230 N N . ALA A 1 520 ? -24.734 -85 -25.234 1 41.34 520 ALA A N 1
ATOM 4231 C CA . ALA A 1 520 ? -25.875 -85.75 -24.719 1 41.34 520 ALA A CA 1
ATOM 4232 C C . ALA A 1 520 ? -25.5 -87.188 -24.391 1 41.34 520 ALA A C 1
ATOM 4234 O O . ALA A 1 520 ? -25.031 -87.875 -25.266 1 41.34 520 ALA A O 1
ATOM 4235 N N . LYS A 1 521 ? -24.906 -87.5 -23.328 1 39.25 521 LYS A N 1
ATOM 4236 C CA . LYS A 1 521 ? -24.969 -88.875 -22.922 1 39.25 521 LYS A CA 1
ATOM 4237 C C . LYS A 1 521 ? -26.266 -89.562 -23.406 1 39.25 521 LYS A C 1
ATOM 4239 O O . LYS A 1 521 ? -27.344 -89 -23.234 1 39.25 521 LYS A O 1
ATOM 4244 N N . LYS A 1 522 ? -26.125 -90.312 -24.484 1 39.22 522 LYS A N 1
ATOM 4245 C CA . LYS A 1 522 ? -27.125 -91.312 -24.859 1 39.22 522 LYS A CA 1
ATOM 4246 C C . LYS A 1 522 ? -27.812 -91.875 -23.609 1 39.22 522 LYS A C 1
ATOM 4248 O O . LYS A 1 522 ? -27.141 -92.375 -22.719 1 39.22 522 LYS A O 1
ATOM 4253 N N . GLY A 1 523 ? -28.828 -91.25 -23.172 1 34.94 523 GLY A N 1
ATOM 4254 C CA . GLY A 1 523 ? -29.766 -91.875 -22.25 1 34.94 523 GLY A CA 1
ATOM 4255 C C . GLY A 1 523 ? -30 -93.312 -22.609 1 34.94 523 GLY A C 1
ATOM 4256 O O . GLY A 1 523 ? -30.266 -93.688 -23.766 1 34.94 523 GLY A O 1
ATOM 4257 N N . SER A 1 524 ? -29.203 -94.25 -22.062 1 35.09 524 SER A N 1
ATOM 4258 C CA . SER A 1 524 ? -29.609 -95.625 -22.031 1 35.09 524 SER A CA 1
ATOM 4259 C C . SER A 1 524 ? -31.109 -95.75 -21.812 1 35.09 524 SER A C 1
ATOM 4261 O O . SER A 1 524 ? -31.656 -95.188 -20.875 1 35.09 524 SER A O 1
ATOM 4263 N N . VAL A 1 525 ? -31.891 -95.75 -22.891 1 32.94 525 VAL A N 1
ATOM 4264 C CA . VAL A 1 525 ? -33.281 -96.25 -22.875 1 32.94 525 VAL A CA 1
ATOM 4265 C C . VAL A 1 525 ? -33.375 -97.5 -22.062 1 32.94 525 VAL A C 1
ATOM 4267 O O . VAL A 1 525 ? -32.812 -98.562 -22.453 1 32.94 525 VAL A O 1
ATOM 4270 N N . GLN A 1 526 ? -33.156 -97.375 -20.75 1 29.06 526 GLN A N 1
ATOM 4271 C CA . GLN A 1 526 ? -33.625 -98.5 -19.922 1 29.06 526 GLN A CA 1
ATOM 4272 C C . GLN A 1 526 ? -35.062 -98.875 -20.219 1 29.06 526 GLN A C 1
ATOM 4274 O O . GLN A 1 526 ? -35.938 -98 -20.141 1 29.06 526 GLN A O 1
ATOM 4279 N N . ASN A 1 527 ? -35.344 -99.75 -21.234 1 31.59 527 ASN A N 1
ATOM 4280 C CA . ASN A 1 527 ? -36.562 -100.5 -21.422 1 31.59 527 ASN A CA 1
ATOM 4281 C C . ASN A 1 527 ? -37.156 -100.938 -20.094 1 31.59 527 ASN A C 1
ATOM 4283 O O . ASN A 1 527 ? -36.5 -101.75 -19.391 1 31.59 527 ASN A O 1
ATOM 4287 N N . PHE A 1 528 ? -37.688 -100 -19.281 1 28.7 528 PHE A N 1
ATOM 4288 C CA . PHE A 1 528 ? -38.531 -100.438 -18.188 1 28.7 528 PHE A CA 1
ATOM 4289 C C . PHE A 1 528 ? -39.625 -101.375 -18.672 1 28.7 528 PHE A C 1
ATOM 4291 O O . PHE A 1 528 ? -40.469 -101 -19.5 1 28.7 528 PHE A O 1
ATOM 4298 N N . ASP A 1 529 ? -39.375 -102.688 -18.734 1 29.84 529 ASP A N 1
ATOM 4299 C CA . ASP A 1 529 ? -40.344 -103.75 -18.812 1 29.84 529 ASP A CA 1
ATOM 4300 C C . ASP A 1 529 ? -41.469 -103.562 -17.766 1 29.84 529 ASP A C 1
ATOM 4302 O O . ASP A 1 529 ? -41.156 -103.438 -16.578 1 29.84 529 ASP A O 1
ATOM 4306 N N . MET A 1 530 ? -42.562 -102.875 -18.094 1 27.31 530 MET A N 1
ATOM 4307 C CA . MET A 1 530 ? -43.844 -102.75 -17.406 1 27.31 530 MET A CA 1
ATOM 4308 C C . MET A 1 530 ? -44.344 -104.062 -16.828 1 27.31 530 MET A C 1
ATOM 4310 O O . MET A 1 530 ? -45.438 -104.125 -16.312 1 27.31 530 MET A O 1
ATOM 4314 N N . ASN A 1 531 ? -43.75 -105.25 -17.094 1 27.36 531 ASN A N 1
ATOM 4315 C CA . ASN A 1 531 ? -44.625 -106.375 -16.781 1 27.36 531 ASN A CA 1
ATOM 4316 C C . ASN A 1 531 ? -44.844 -106.5 -15.281 1 27.36 531 ASN A C 1
ATOM 4318 O O . ASN A 1 531 ? -45.719 -107.25 -14.844 1 27.36 531 ASN A O 1
ATOM 4322 N N . SER A 1 532 ? -43.875 -106.125 -14.461 1 26.89 532 SER A N 1
ATOM 4323 C CA . SER A 1 532 ? -44 -107.062 -13.328 1 26.89 532 SER A CA 1
ATOM 4324 C C . SER A 1 532 ? -45.312 -106.812 -12.57 1 26.89 532 SER A C 1
ATOM 4326 O O . SER A 1 532 ? -45.969 -105.812 -12.805 1 26.89 532 SER A O 1
ATOM 4328 N N . ASN A 1 533 ? -45.25 -107.062 -11.141 1 26.09 533 ASN A N 1
ATOM 4329 C CA . ASN A 1 533 ? -46.062 -107.75 -10.133 1 26.09 533 ASN A CA 1
ATOM 4330 C C . ASN A 1 533 ? -47.094 -106.812 -9.516 1 26.09 533 ASN A C 1
ATOM 4332 O O . ASN A 1 533 ? -46.719 -105.812 -8.898 1 26.09 533 ASN A O 1
ATOM 4336 N N . PHE A 1 534 ? -48.125 -106.438 -10.219 1 22.19 534 PHE A N 1
ATOM 4337 C CA . PHE A 1 534 ? -49.281 -106 -9.453 1 22.19 534 PHE A CA 1
ATOM 4338 C C . PHE A 1 534 ? -49.531 -106.938 -8.25 1 22.19 534 PHE A C 1
ATOM 4340 O O . PHE A 1 534 ? -50.469 -106.75 -7.5 1 22.19 534 PHE A O 1
ATOM 4347 N N . LYS A 1 535 ? -48.906 -108.188 -8.188 1 22 535 LYS A N 1
ATOM 4348 C CA . LYS A 1 535 ? -49.562 -109.062 -7.223 1 22 535 LYS A CA 1
ATOM 4349 C C . LYS A 1 535 ? -49.312 -108.625 -5.793 1 22 535 LYS A C 1
ATOM 4351 O O . LYS A 1 535 ? -49.844 -109.188 -4.84 1 22 535 LYS A O 1
ATOM 4356 N N . SER A 1 536 ? -48.406 -107.625 -5.469 1 21.42 536 SER A N 1
ATOM 4357 C CA . SER A 1 536 ? -48.688 -107.812 -4.051 1 21.42 536 SER A CA 1
ATOM 4358 C C . SER A 1 536 ? -50.031 -107.188 -3.697 1 21.42 536 SER A C 1
ATOM 4360 O O . SER A 1 536 ? -50.406 -106.125 -4.238 1 21.42 536 SER A O 1
ATOM 4362 N N . MET B 1 1 ? 21.516 -78 -77.188 1 25.66 1 MET B N 1
ATOM 4363 C CA . MET B 1 1 ? 21.188 -77.812 -75.75 1 25.66 1 MET B CA 1
ATOM 4364 C C . MET B 1 1 ? 21.109 -76.312 -75.438 1 25.66 1 MET B C 1
ATOM 4366 O O . MET B 1 1 ? 22.141 -75.625 -75.375 1 25.66 1 MET B O 1
ATOM 4370 N N . GLU B 1 2 ? 20.031 -75.562 -75.875 1 28.09 2 GLU B N 1
ATOM 4371 C CA . GLU B 1 2 ? 19.703 -74.125 -75.875 1 28.09 2 GLU B CA 1
ATOM 4372 C C . GLU B 1 2 ? 19.531 -73.625 -74.438 1 28.09 2 GLU B C 1
ATOM 4374 O O . GLU B 1 2 ? 18.766 -74.188 -73.625 1 28.09 2 GLU B O 1
ATOM 4379 N N . GLU B 1 3 ? 20.578 -73 -73.875 1 29.23 3 GLU B N 1
ATOM 4380 C CA . GLU B 1 3 ? 20.703 -72.25 -72.562 1 29.23 3 GLU B CA 1
ATOM 4381 C C . GLU B 1 3 ? 19.594 -71.25 -72.438 1 29.23 3 GLU B C 1
ATOM 4383 O O . GLU B 1 3 ? 19.531 -70.25 -73.188 1 29.23 3 GLU B O 1
ATOM 4388 N N . GLN B 1 4 ? 18.359 -71.688 -72.25 1 30.81 4 GLN B N 1
ATOM 4389 C CA . GLN B 1 4 ? 17.234 -70.812 -71.875 1 30.81 4 GLN B CA 1
ATOM 4390 C C . GLN B 1 4 ? 17.625 -69.875 -70.75 1 30.81 4 GLN B C 1
ATOM 4392 O O . GLN B 1 4 ? 17.984 -70.25 -69.688 1 30.81 4 GLN B O 1
ATOM 4397 N N . LYS B 1 5 ? 18.188 -68.75 -71.188 1 34.69 5 LYS B N 1
ATOM 4398 C CA . LYS B 1 5 ? 18.453 -67.562 -70.438 1 34.69 5 LYS B CA 1
ATOM 4399 C C . LYS B 1 5 ? 17.219 -67.125 -69.625 1 34.69 5 LYS B C 1
ATOM 4401 O O . LYS B 1 5 ? 16.266 -66.562 -70.188 1 34.69 5 LYS B O 1
ATOM 4406 N N . GLN B 1 6 ? 16.688 -68.062 -68.75 1 30.3 6 GLN B N 1
ATOM 4407 C CA . GLN B 1 6 ? 15.641 -67.625 -67.812 1 30.3 6 GLN B CA 1
ATOM 4408 C C . GLN B 1 6 ? 15.961 -66.312 -67.188 1 30.3 6 GLN B C 1
ATOM 4410 O O . GLN B 1 6 ? 16.984 -66.125 -66.5 1 30.3 6 GLN B O 1
ATOM 4415 N N . ASN B 1 7 ? 15.648 -65.188 -67.812 1 31.7 7 ASN B N 1
ATOM 4416 C CA . ASN B 1 7 ? 15.609 -63.812 -67.375 1 31.7 7 ASN B CA 1
ATOM 4417 C C . ASN B 1 7 ? 14.961 -63.719 -65.938 1 31.7 7 ASN B C 1
ATOM 4419 O O . ASN B 1 7 ? 13.734 -63.688 -65.875 1 31.7 7 ASN B O 1
ATOM 4423 N N . SER B 1 8 ? 15.406 -64.562 -65 1 33.94 8 SER B N 1
ATOM 4424 C CA . SER B 1 8 ? 14.867 -64.375 -63.625 1 33.94 8 SER B CA 1
ATOM 4425 C C . SER B 1 8 ? 14.852 -62.938 -63.219 1 33.94 8 SER B C 1
ATOM 4427 O O . SER B 1 8 ? 15.836 -62.219 -63.406 1 33.94 8 SER B O 1
ATOM 4429 N N . PRO B 1 9 ? 13.719 -62.281 -63.281 1 38.25 9 PRO B N 1
ATOM 4430 C CA . PRO B 1 9 ? 13.609 -60.906 -62.719 1 38.25 9 PRO B CA 1
ATOM 4431 C C . PRO B 1 9 ? 14.523 -60.688 -61.531 1 38.25 9 PRO B C 1
ATOM 4433 O O . PRO B 1 9 ? 14.805 -61.625 -60.781 1 38.25 9 PRO B O 1
ATOM 4436 N N . SER B 1 10 ? 15.359 -59.719 -61.562 1 39.16 10 SER B N 1
ATOM 4437 C CA . SER B 1 10 ? 16.516 -59.344 -60.781 1 39.16 10 SER B CA 1
ATOM 4438 C C . SER B 1 10 ? 16.203 -59.406 -59.281 1 39.16 10 SER B C 1
ATOM 4440 O O . SER B 1 10 ? 15.18 -58.875 -58.844 1 39.16 10 SER B O 1
ATOM 4442 N N . ARG B 1 11 ? 16.625 -60.375 -58.5 1 42.47 11 ARG B N 1
ATOM 4443 C CA . ARG B 1 11 ? 16.766 -60.719 -57.094 1 42.47 11 ARG B CA 1
ATOM 4444 C C . ARG B 1 11 ? 17 -59.438 -56.25 1 42.47 11 ARG B C 1
ATOM 4446 O O . ARG B 1 11 ? 16.688 -59.406 -55.062 1 42.47 11 ARG B O 1
ATOM 4453 N N . PHE B 1 12 ? 17.562 -58.469 -56.906 1 41.91 12 PHE B N 1
ATOM 4454 C CA . PHE B 1 12 ? 18.047 -57.312 -56.125 1 41.91 12 PHE B CA 1
ATOM 4455 C C . PHE B 1 12 ? 16.906 -56.406 -55.75 1 41.91 12 PHE B C 1
ATOM 4457 O O . PHE B 1 12 ? 16.906 -55.844 -54.656 1 41.91 12 PHE B O 1
ATOM 4464 N N . GLY B 1 13 ? 15.938 -56.125 -56.562 1 44.41 13 GLY B N 1
ATOM 4465 C CA . GLY B 1 13 ? 14.789 -55.312 -56.188 1 44.41 13 GLY B CA 1
ATOM 4466 C C . GLY B 1 13 ? 13.977 -55.875 -55.062 1 44.41 13 GLY B C 1
ATOM 4467 O O . GLY B 1 13 ? 13.438 -55.156 -54.25 1 44.41 13 GLY B O 1
ATOM 4468 N N . ARG B 1 14 ? 13.602 -57 -55.062 1 49.88 14 ARG B N 1
ATOM 4469 C CA . ARG B 1 14 ? 12.938 -57.75 -54 1 49.88 14 ARG B CA 1
ATOM 4470 C C . ARG B 1 14 ? 13.75 -57.75 -52.719 1 49.88 14 ARG B C 1
ATOM 4472 O O . ARG B 1 14 ? 13.188 -57.75 -51.625 1 49.88 14 ARG B O 1
ATOM 4479 N N . ARG B 1 15 ? 15.039 -57.531 -52.844 1 53.19 15 ARG B N 1
ATOM 4480 C CA . ARG B 1 15 ? 15.93 -57.469 -51.688 1 53.19 15 ARG B CA 1
ATOM 4481 C C . ARG B 1 15 ? 15.797 -56.156 -50.938 1 53.19 15 ARG B C 1
ATOM 4483 O O . ARG B 1 15 ? 15.867 -56.125 -49.719 1 53.19 15 ARG B O 1
ATOM 4490 N N . SER B 1 16 ? 15.57 -55.125 -51.75 1 54.91 16 SER B N 1
ATOM 4491 C CA . SER B 1 16 ? 15.453 -53.812 -51.125 1 54.91 16 SER B CA 1
ATOM 4492 C C . SER B 1 16 ? 14.141 -53.688 -50.375 1 54.91 16 SER B C 1
ATOM 4494 O O . SER B 1 16 ? 14.117 -53.156 -49.25 1 54.91 16 SER B O 1
ATOM 4496 N N . ASP B 1 17 ? 13.109 -53.938 -51.062 1 58.5 17 ASP B N 1
ATOM 4497 C CA . ASP B 1 17 ? 11.82 -53.938 -50.375 1 58.5 17 ASP B CA 1
ATOM 4498 C C . ASP B 1 17 ? 11.836 -54.906 -49.188 1 58.5 17 ASP B C 1
ATOM 4500 O O . ASP B 1 17 ? 11.289 -54.594 -48.125 1 58.5 17 ASP B O 1
ATOM 4504 N N . GLU B 1 18 ? 12.492 -56 -49.438 1 63.41 18 GLU B N 1
ATOM 4505 C CA . GLU B 1 18 ? 12.648 -56.969 -48.344 1 63.41 18 GLU B CA 1
ATOM 4506 C C . GLU B 1 18 ? 13.516 -56.375 -47.219 1 63.41 18 GLU B C 1
ATOM 4508 O O . GLU B 1 18 ? 13.273 -56.625 -46.062 1 63.41 18 GLU B O 1
ATOM 4513 N N . GLY B 1 19 ? 14.359 -55.469 -47.75 1 65.19 19 GLY B N 1
ATOM 4514 C CA . GLY B 1 19 ? 15.234 -54.812 -46.781 1 65.19 19 GLY B CA 1
ATOM 4515 C C . GLY B 1 19 ? 14.508 -53.812 -45.906 1 65.19 19 GLY B C 1
ATOM 4516 O O . GLY B 1 19 ? 14.727 -53.75 -44.688 1 65.19 19 GLY B O 1
ATOM 4517 N N . LEU B 1 20 ? 13.703 -53 -46.562 1 73.88 20 LEU B N 1
ATOM 4518 C CA . LEU B 1 20 ? 12.945 -52 -45.812 1 73.88 20 LEU B CA 1
ATOM 4519 C C . LEU B 1 20 ? 11.93 -52.688 -44.906 1 73.88 20 LEU B C 1
ATOM 4521 O O . LEU B 1 20 ? 11.727 -52.219 -43.781 1 73.88 20 LEU B O 1
ATOM 4525 N N . VAL B 1 21 ? 11.234 -53.625 -45.406 1 72.25 21 VAL B N 1
ATOM 4526 C CA . VAL B 1 21 ? 10.258 -54.344 -44.594 1 72.25 21 VAL B CA 1
ATOM 4527 C C . VAL B 1 21 ? 10.961 -55.031 -43.438 1 72.25 21 VAL B C 1
ATOM 4529 O O . VAL B 1 21 ? 10.445 -55.062 -42.312 1 72.25 21 VAL B O 1
ATOM 4532 N N . TYR B 1 22 ? 12.094 -55.5 -43.781 1 73.56 22 TYR B N 1
ATOM 4533 C CA . TYR B 1 22 ? 12.867 -56.156 -42.719 1 73.56 22 TYR B CA 1
ATOM 4534 C C . TYR B 1 22 ? 13.297 -55.125 -41.656 1 73.56 22 TYR B C 1
ATOM 4536 O O . TYR B 1 22 ? 13.227 -55.406 -40.469 1 73.56 22 TYR B O 1
ATOM 4544 N N . LEU B 1 23 ? 13.758 -54.031 -42.094 1 74.19 23 LEU B N 1
ATOM 4545 C CA . LEU B 1 23 ? 14.172 -52.969 -41.156 1 74.19 23 LEU B CA 1
ATOM 4546 C C . LEU B 1 23 ? 13.008 -52.531 -40.281 1 74.19 23 LEU B C 1
ATOM 4548 O O . LEU B 1 23 ? 13.18 -52.312 -39.094 1 74.19 23 LEU B O 1
ATOM 4552 N N . TRP B 1 24 ? 11.883 -52.312 -40.875 1 74.94 24 TRP B N 1
ATOM 4553 C CA . TRP B 1 24 ? 10.703 -51.875 -40.125 1 74.94 24 TRP B CA 1
ATOM 4554 C C . TRP B 1 24 ? 10.25 -52.938 -39.156 1 74.94 24 TRP B C 1
ATOM 4556 O O . TRP B 1 24 ? 9.883 -52.625 -38 1 74.94 24 TRP B O 1
ATOM 4566 N N . LYS B 1 25 ? 10.273 -54.156 -39.594 1 69.62 25 LYS B N 1
ATOM 4567 C CA . LYS B 1 25 ? 9.867 -55.25 -38.719 1 69.62 25 LYS B CA 1
ATOM 4568 C C . LYS B 1 25 ? 10.844 -55.438 -37.562 1 69.62 25 LYS B C 1
ATOM 4570 O O . LYS B 1 25 ? 10.43 -55.688 -36.438 1 69.62 25 LYS B O 1
ATOM 4575 N N . ASN B 1 26 ? 12.055 -55.25 -37.906 1 68.12 26 ASN B N 1
ATOM 4576 C CA . ASN B 1 26 ? 13.07 -55.344 -36.875 1 68.12 26 ASN B CA 1
ATOM 4577 C C . ASN B 1 26 ? 12.945 -54.219 -35.875 1 68.12 26 ASN B C 1
ATOM 4579 O O . ASN B 1 26 ? 13.078 -54.438 -34.656 1 68.12 26 ASN B O 1
ATOM 4583 N N . PHE B 1 27 ? 12.742 -53.062 -36.375 1 72.88 27 PHE B N 1
ATOM 4584 C CA . PHE B 1 27 ? 12.594 -51.906 -35.5 1 72.88 27 PHE B CA 1
ATOM 4585 C C . PHE B 1 27 ? 11.344 -52.062 -34.625 1 72.88 27 PHE B C 1
ATOM 4587 O O . PHE B 1 27 ? 11.383 -51.781 -33.406 1 72.88 27 PHE B O 1
ATOM 4594 N N . ALA B 1 28 ? 10.312 -52.375 -35.219 1 68.12 28 ALA B N 1
ATOM 4595 C CA . ALA B 1 28 ? 9.039 -52.5 -34.5 1 68.12 28 ALA B CA 1
ATOM 4596 C C . ALA B 1 28 ? 9.125 -53.562 -33.406 1 68.12 28 ALA B C 1
ATOM 4598 O O . ALA B 1 28 ? 8.516 -53.406 -32.344 1 68.12 28 ALA B O 1
ATOM 4599 N N . SER B 1 29 ? 9.859 -54.562 -33.719 1 66 29 SER B N 1
ATOM 4600 C CA . SER B 1 29 ? 9.953 -55.656 -32.781 1 66 29 SER B CA 1
ATOM 4601 C C . SER B 1 29 ? 10.898 -55.312 -31.625 1 66 29 SER B C 1
ATOM 4603 O O . SER B 1 29 ? 10.789 -55.875 -30.547 1 66 29 SER B O 1
ATOM 4605 N N . ASN B 1 30 ? 11.773 -54.25 -31.891 1 64.94 30 ASN B N 1
ATOM 4606 C CA . ASN B 1 30 ? 12.805 -54.031 -30.891 1 64.94 30 ASN B CA 1
ATOM 4607 C C . ASN B 1 30 ? 12.656 -52.625 -30.25 1 64.94 30 ASN B C 1
ATOM 4609 O O . ASN B 1 30 ? 13.367 -52.312 -29.297 1 64.94 30 ASN B O 1
ATOM 4613 N N . THR B 1 31 ? 11.688 -51.938 -30.766 1 68.5 31 THR B N 1
ATOM 4614 C CA . THR B 1 31 ? 11.57 -50.594 -30.25 1 68.5 31 THR B CA 1
ATOM 4615 C C . THR B 1 31 ? 10.977 -50.594 -28.844 1 68.5 31 THR B C 1
ATOM 4617 O O . THR B 1 31 ? 10.219 -51.5 -28.484 1 68.5 31 THR B O 1
ATOM 4620 N N . THR B 1 32 ? 11.438 -49.656 -28.125 1 66.88 32 THR B N 1
ATOM 4621 C CA . THR B 1 32 ? 10.969 -49.531 -26.75 1 66.88 32 THR B CA 1
ATOM 4622 C C . THR B 1 32 ? 9.781 -48.562 -26.688 1 66.88 32 THR B C 1
ATOM 4624 O O . THR B 1 32 ? 9.234 -48.312 -25.609 1 66.88 32 THR B O 1
ATOM 4627 N N . ALA B 1 33 ? 9.414 -48.094 -27.859 1 69.62 33 ALA B N 1
ATOM 4628 C CA . ALA B 1 33 ? 8.227 -47.25 -27.875 1 69.62 33 ALA B CA 1
ATOM 4629 C C . ALA B 1 33 ? 6.961 -48.062 -27.688 1 69.62 33 ALA B C 1
ATOM 4631 O O . ALA B 1 33 ? 6.77 -49.094 -28.359 1 69.62 33 ALA B O 1
ATOM 4632 N N . HIS B 1 34 ? 6.18 -47.656 -26.812 1 68.56 34 HIS B N 1
ATOM 4633 C CA . HIS B 1 34 ? 4.988 -48.438 -26.5 1 68.56 34 HIS B CA 1
ATOM 4634 C C . HIS B 1 34 ? 3.977 -48.375 -27.641 1 68.56 34 HIS B C 1
ATOM 4636 O O . HIS B 1 34 ? 3.793 -47.312 -28.266 1 68.56 34 HIS B O 1
ATOM 4642 N N . GLY B 1 35 ? 3.338 -49.438 -28 1 69.5 35 GLY B N 1
ATOM 4643 C CA . GLY B 1 35 ? 2.203 -49.5 -28.906 1 69.5 35 GLY B CA 1
ATOM 4644 C C . GLY B 1 35 ? 2.602 -49.75 -30.344 1 69.5 35 GLY B C 1
ATOM 4645 O O . GLY B 1 35 ? 1.799 -50.25 -31.141 1 69.5 35 GLY B O 1
ATOM 4646 N N . PHE B 1 36 ? 3.855 -49.438 -30.688 1 72.5 36 PHE B N 1
ATOM 4647 C CA . PHE B 1 36 ? 4.254 -49.562 -32.094 1 72.5 36 PHE B CA 1
ATOM 4648 C C . PHE B 1 36 ? 4.395 -51.031 -32.469 1 72.5 36 PHE B C 1
ATOM 4650 O O . PHE B 1 36 ? 4.043 -51.438 -33.562 1 72.5 36 PHE B O 1
ATOM 4657 N N . SER B 1 37 ? 4.809 -51.781 -31.484 1 71.62 37 SER B N 1
ATOM 4658 C CA . SER B 1 37 ? 4.969 -53.188 -31.75 1 71.62 37 SER B CA 1
ATOM 4659 C C . SER B 1 37 ? 3.621 -53.875 -31.984 1 71.62 37 SER B C 1
ATOM 4661 O O . SER B 1 37 ? 3.514 -54.781 -32.781 1 71.62 37 SER B O 1
ATOM 4663 N N . ASN B 1 38 ? 2.582 -53.25 -31.453 1 73.44 38 ASN B N 1
ATOM 4664 C CA . ASN B 1 38 ? 1.257 -53.844 -31.578 1 73.44 38 ASN B CA 1
ATOM 4665 C C . ASN B 1 38 ? 0.635 -53.562 -32.938 1 73.44 38 ASN B C 1
ATOM 4667 O O . ASN B 1 38 ? -0.203 -54.344 -33.406 1 73.44 38 ASN B O 1
ATOM 4671 N N . ILE B 1 39 ? 1.047 -52.594 -33.531 1 73.56 39 ILE B N 1
ATOM 4672 C CA . ILE B 1 39 ? 0.538 -52.25 -34.875 1 73.56 39 ILE B CA 1
ATOM 4673 C C . ILE B 1 39 ? 1.051 -53.281 -35.875 1 73.56 39 ILE B C 1
ATOM 4675 O O . ILE B 1 39 ? 0.287 -53.781 -36.719 1 73.56 39 ILE B O 1
ATOM 4679 N N . LEU B 1 40 ? 2.223 -53.719 -35.719 1 69.44 40 LEU B N 1
ATOM 4680 C CA . LEU B 1 40 ? 2.854 -54.562 -36.75 1 69.44 40 LEU B CA 1
ATOM 4681 C C . LEU B 1 40 ? 2.549 -56.031 -36.5 1 69.44 40 LEU B C 1
ATOM 4683 O O . LEU B 1 40 ? 2.5 -56.812 -37.438 1 69.44 40 LEU B O 1
ATOM 4687 N N . MET B 1 41 ? 2.287 -56.312 -35.25 1 66.88 41 MET B N 1
ATOM 4688 C CA . MET B 1 41 ? 2.105 -57.719 -34.938 1 66.88 41 MET B CA 1
ATOM 4689 C C . MET B 1 41 ? 0.642 -58.125 -35.094 1 66.88 41 MET B C 1
ATOM 4691 O O . MET B 1 41 ? 0.318 -59.312 -35.094 1 66.88 41 MET B O 1
ATOM 4695 N N . SER B 1 42 ? -0.167 -57.125 -35.219 1 70.12 42 SER B N 1
ATOM 4696 C CA . SER B 1 42 ? -1.583 -57.469 -35.312 1 70.12 42 SER B CA 1
ATOM 4697 C C . SER B 1 42 ? -1.934 -57.969 -36.719 1 70.12 42 SER B C 1
ATOM 4699 O O . SER B 1 42 ? -1.442 -57.469 -37.719 1 70.12 42 SER B O 1
ATOM 4701 N N . SER B 1 43 ? -2.541 -59.094 -36.75 1 69.25 43 SER B N 1
ATOM 4702 C CA . SER B 1 43 ? -2.881 -59.781 -38 1 69.25 43 SER B CA 1
ATOM 4703 C C . SER B 1 43 ? -4.117 -59.156 -38.625 1 69.25 43 SER B C 1
ATOM 4705 O O . SER B 1 43 ? -4.227 -59.094 -39.844 1 69.25 43 SER B O 1
ATOM 4707 N N . HIS B 1 44 ? -4.949 -58.719 -37.781 1 78.19 44 HIS B N 1
ATOM 4708 C CA . HIS B 1 44 ? -6.191 -58.156 -38.312 1 78.19 44 HIS B CA 1
ATOM 4709 C C . HIS B 1 44 ? -6.078 -56.656 -38.531 1 78.19 44 HIS B C 1
ATOM 4711 O O . HIS B 1 44 ? -5.504 -55.938 -37.688 1 78.19 44 HIS B O 1
ATOM 4717 N N . ILE B 1 45 ? -6.508 -56.219 -39.688 1 82.19 45 ILE B N 1
ATOM 4718 C CA . ILE B 1 45 ? -6.422 -54.812 -40.094 1 82.19 45 ILE B CA 1
ATOM 4719 C C . ILE B 1 45 ? -7.219 -53.938 -39.156 1 82.19 45 ILE B C 1
ATOM 4721 O O . ILE B 1 45 ? -6.824 -52.812 -38.844 1 82.19 45 ILE B O 1
ATOM 4725 N N . SER B 1 46 ? -8.297 -54.469 -38.625 1 83.94 46 SER B N 1
ATOM 4726 C CA . SER B 1 46 ? -9.125 -53.688 -37.719 1 83.94 46 SER B CA 1
ATOM 4727 C C . SER B 1 46 ? -8.383 -53.375 -36.406 1 83.94 46 SER B C 1
ATOM 4729 O O . SER B 1 46 ? -8.484 -52.25 -35.906 1 83.94 46 SER B O 1
ATOM 4731 N N . ILE B 1 47 ? -7.652 -54.281 -35.969 1 82.56 47 ILE B N 1
ATOM 4732 C CA . ILE B 1 47 ? -6.898 -54.094 -34.75 1 82.56 47 ILE B CA 1
ATOM 4733 C C . ILE B 1 47 ? -5.715 -53.156 -35 1 82.56 47 ILE B C 1
ATOM 4735 O O . ILE B 1 47 ? -5.363 -52.344 -34.125 1 82.56 47 ILE B O 1
ATOM 4739 N N . ARG B 1 48 ? -5.227 -53.219 -36.156 1 82.75 48 ARG B N 1
ATOM 4740 C CA . ARG B 1 48 ? -4.129 -52.344 -36.531 1 82.75 48 ARG B CA 1
ATOM 4741 C C . ARG B 1 48 ? -4.586 -50.906 -36.562 1 82.75 48 ARG B C 1
ATOM 4743 O O . ARG B 1 48 ? -3.891 -50 -36.094 1 82.75 48 ARG B O 1
ATOM 4750 N N . LEU B 1 49 ? -5.75 -50.719 -37.125 1 87.06 49 LEU B N 1
ATOM 4751 C CA . LEU B 1 49 ? -6.297 -49.375 -37.219 1 87.06 49 LEU B CA 1
ATOM 4752 C C . LEU B 1 49 ? -6.633 -48.812 -35.812 1 87.06 49 LEU B C 1
ATOM 4754 O O . LEU B 1 49 ? -6.488 -47.625 -35.562 1 87.06 49 LEU B O 1
ATOM 4758 N N . LEU B 1 50 ? -7.055 -49.688 -34.969 1 86.06 50 LEU B N 1
ATOM 4759 C CA . LEU B 1 50 ? -7.367 -49.25 -33.625 1 86.06 50 LEU B CA 1
ATOM 4760 C C . LEU B 1 50 ? -6.113 -48.812 -32.875 1 86.06 50 LEU B C 1
ATOM 4762 O O . LEU B 1 50 ? -6.133 -47.781 -32.188 1 86.06 50 LEU B O 1
ATOM 4766 N N . TRP B 1 51 ? -5.062 -49.562 -33.094 1 84.12 51 TRP B N 1
ATOM 4767 C CA . TRP B 1 51 ? -3.809 -49.188 -32.438 1 84.12 51 TRP B CA 1
ATOM 4768 C C . TRP B 1 51 ? -3.268 -47.875 -33.031 1 84.12 51 TRP B C 1
ATOM 4770 O O . TRP B 1 51 ? -2.715 -47.062 -32.281 1 84.12 51 TRP B O 1
ATOM 4780 N N . ILE B 1 52 ? -3.467 -47.656 -34.219 1 85.19 52 ILE B N 1
ATOM 4781 C CA . ILE B 1 52 ? -3.043 -46.406 -34.844 1 85.19 52 ILE B CA 1
ATOM 4782 C C . ILE B 1 52 ? -3.859 -45.25 -34.25 1 85.19 52 ILE B C 1
ATOM 4784 O O . ILE B 1 52 ? -3.314 -44.188 -33.969 1 85.19 52 ILE B O 1
ATOM 4788 N N . ALA B 1 53 ? -5.105 -45.469 -34.062 1 89.69 53 ALA B N 1
ATOM 4789 C CA . ALA B 1 53 ? -5.973 -44.438 -33.5 1 89.69 53 ALA B CA 1
ATOM 4790 C C . ALA B 1 53 ? -5.566 -44.125 -32.094 1 89.69 53 ALA B C 1
ATOM 4792 O O . ALA B 1 53 ? -5.531 -42.938 -31.688 1 89.69 53 ALA B O 1
ATOM 4793 N N . VAL B 1 54 ? -5.273 -45.156 -31.328 1 87.06 54 VAL B N 1
ATOM 4794 C CA . VAL B 1 54 ? -4.887 -44.969 -29.938 1 87.06 54 VAL B CA 1
ATOM 4795 C C . VAL B 1 54 ? -3.578 -44.188 -29.859 1 87.06 54 VAL B C 1
ATOM 4797 O O . VAL B 1 54 ? -3.436 -43.281 -29.031 1 87.06 54 VAL B O 1
ATOM 4800 N N . ILE B 1 55 ? -2.656 -44.469 -30.641 1 85.19 55 ILE B N 1
ATOM 4801 C CA . ILE B 1 55 ? -1.367 -43.781 -30.641 1 85.19 55 ILE B CA 1
ATOM 4802 C C . ILE B 1 55 ? -1.558 -42.344 -31.047 1 85.19 55 ILE B C 1
ATOM 4804 O O . ILE B 1 55 ? -0.945 -41.438 -30.469 1 85.19 55 ILE B O 1
ATOM 4808 N N . ILE B 1 56 ? -2.434 -42.094 -31.969 1 88.94 56 ILE B N 1
ATOM 4809 C CA . ILE B 1 56 ? -2.691 -40.719 -32.406 1 88.94 56 ILE B CA 1
ATOM 4810 C C . ILE B 1 56 ? -3.342 -39.938 -31.281 1 88.94 56 ILE B C 1
ATOM 4812 O O . ILE B 1 56 ? -2.969 -38.781 -31.031 1 88.94 56 ILE B O 1
ATOM 4816 N N . VAL B 1 57 ? -4.262 -40.531 -30.672 1 89.81 57 VAL B N 1
ATOM 4817 C CA . VAL B 1 57 ? -4.938 -39.844 -29.562 1 89.81 57 VAL B CA 1
ATOM 4818 C C . VAL B 1 57 ? -3.934 -39.531 -28.453 1 89.81 57 VAL B C 1
ATOM 4820 O O . VAL B 1 57 ? -3.957 -38.438 -27.891 1 89.81 57 VAL B O 1
ATOM 4823 N N . CYS B 1 58 ? -3.074 -40.438 -28.141 1 87.12 58 CYS B N 1
ATOM 4824 C CA . CYS B 1 58 ? -2.064 -40.219 -27.109 1 87.12 58 CYS B CA 1
ATOM 4825 C C . CYS B 1 58 ? -1.106 -39.125 -27.5 1 87.12 58 CYS B C 1
ATOM 4827 O O . CYS B 1 58 ? -0.707 -38.312 -26.656 1 87.12 58 CYS B O 1
ATOM 4829 N N . GLN B 1 59 ? -0.826 -39.094 -28.781 1 86.31 59 GLN B N 1
ATOM 4830 C CA . GLN B 1 59 ? 0.08 -38.062 -29.25 1 86.31 59 GLN B CA 1
ATOM 4831 C C . GLN B 1 59 ? -0.588 -36.688 -29.188 1 86.31 59 GLN B C 1
ATOM 4833 O O . GLN B 1 59 ? 0.059 -35.688 -28.875 1 86.31 59 GLN B O 1
ATOM 4838 N N . VAL B 1 60 ? -1.81 -36.625 -29.484 1 91.44 60 VAL B N 1
ATOM 4839 C CA . VAL B 1 60 ? -2.549 -35.375 -29.422 1 91.44 60 VAL B CA 1
ATOM 4840 C C . VAL B 1 60 ? -2.656 -34.906 -27.969 1 91.44 60 VAL B C 1
ATOM 4842 O O . VAL B 1 60 ? -2.457 -33.75 -27.688 1 91.44 60 VAL B O 1
ATOM 4845 N N . LEU B 1 61 ? -2.93 -35.812 -27.109 1 89.69 61 LEU B N 1
ATOM 4846 C CA . LEU B 1 61 ? -3.027 -35.469 -25.703 1 89.69 61 LEU B CA 1
ATOM 4847 C C . LEU B 1 61 ? -1.677 -35.031 -25.156 1 89.69 61 LEU B C 1
ATOM 4849 O O . LEU B 1 61 ? -1.611 -34.094 -24.359 1 89.69 61 LEU B O 1
ATOM 4853 N N . LEU B 1 62 ? -0.679 -35.719 -25.578 1 88.88 62 LEU B N 1
ATOM 4854 C CA . LEU B 1 62 ? 0.67 -35.312 -25.188 1 88.88 62 LEU B CA 1
ATOM 4855 C C . LEU B 1 62 ? 0.966 -33.875 -25.656 1 88.88 62 LEU B C 1
ATOM 4857 O O . LEU B 1 62 ? 1.501 -33.062 -24.891 1 88.88 62 LEU B O 1
ATOM 4861 N N . TYR B 1 63 ? 0.631 -33.562 -26.797 1 89.69 63 TYR B N 1
ATOM 4862 C CA . TYR B 1 63 ? 0.863 -32.25 -27.344 1 89.69 63 TYR B CA 1
ATOM 4863 C C . TYR B 1 63 ? 0.083 -31.188 -26.562 1 89.69 63 TYR B C 1
ATOM 4865 O O . TYR B 1 63 ? 0.611 -30.109 -26.25 1 89.69 63 TYR B O 1
ATOM 4873 N N . LEU B 1 64 ? -1.105 -31.5 -26.266 1 91.44 64 LEU B N 1
ATOM 4874 C CA . LEU B 1 64 ? -1.959 -30.562 -25.547 1 91.44 64 LEU B CA 1
ATOM 4875 C C . LEU B 1 64 ? -1.425 -30.312 -24.141 1 91.44 64 LEU B C 1
ATOM 4877 O O . LEU B 1 64 ? -1.599 -29.234 -23.578 1 91.44 64 LEU B O 1
ATOM 4881 N N . GLN B 1 65 ? -0.703 -31.219 -23.578 1 90.19 65 GLN B N 1
ATOM 4882 C CA . GLN B 1 65 ? -0.18 -31.062 -22.219 1 90.19 65 GLN B CA 1
ATOM 4883 C C . GLN B 1 65 ? 1.189 -30.391 -22.234 1 90.19 65 GLN B C 1
ATOM 4885 O O . GLN B 1 65 ? 1.536 -29.672 -21.297 1 90.19 65 GLN B O 1
ATOM 4890 N N . ILE B 1 66 ? 1.898 -30.609 -23.219 1 89.88 66 ILE B N 1
ATOM 4891 C CA . ILE B 1 66 ? 3.262 -30.094 -23.266 1 89.88 66 ILE B CA 1
ATOM 4892 C C . ILE B 1 66 ? 3.238 -28.625 -23.672 1 89.88 66 ILE B C 1
ATOM 4894 O O . ILE B 1 66 ? 4.055 -27.828 -23.203 1 89.88 66 ILE B O 1
ATOM 4898 N N . ASN B 1 67 ? 2.34 -28.203 -24.406 1 92.06 67 ASN B N 1
ATOM 4899 C CA . ASN B 1 67 ? 2.283 -26.844 -24.938 1 92.06 67 ASN B CA 1
ATOM 4900 C C . ASN B 1 67 ? 2.215 -25.797 -23.812 1 92.06 67 ASN B C 1
ATOM 4902 O O . ASN B 1 67 ? 3.008 -24.859 -23.781 1 92.06 67 ASN B O 1
ATOM 4906 N N . PRO B 1 68 ? 1.351 -25.953 -22.906 1 91.19 68 PRO B N 1
ATOM 4907 C CA . PRO B 1 68 ? 1.31 -24.969 -21.844 1 91.19 68 PRO B CA 1
ATOM 4908 C C . PRO B 1 68 ? 2.58 -24.953 -20.984 1 91.19 68 PRO B C 1
ATOM 4910 O O . PRO B 1 68 ? 2.98 -23.906 -20.484 1 91.19 68 PRO B O 1
ATOM 4913 N N . LEU B 1 69 ? 3.199 -26.078 -20.922 1 90.62 69 LEU B N 1
ATOM 4914 C CA . LEU B 1 69 ? 4.438 -26.156 -20.141 1 90.62 69 LEU B CA 1
ATOM 4915 C C . LEU B 1 69 ? 5.555 -25.375 -20.828 1 90.62 69 LEU B C 1
ATOM 4917 O O . LEU B 1 69 ? 6.316 -24.672 -20.172 1 90.62 69 LEU B O 1
ATOM 4921 N N . VAL B 1 70 ? 5.633 -25.5 -22.078 1 92.69 70 VAL B N 1
ATOM 4922 C CA . VAL B 1 70 ? 6.652 -24.797 -22.859 1 92.69 70 VAL B CA 1
ATOM 4923 C C . VAL B 1 70 ? 6.387 -23.297 -22.828 1 92.69 70 VAL B C 1
ATOM 4925 O O . VAL B 1 70 ? 7.312 -22.5 -22.672 1 92.69 70 VAL B O 1
ATOM 4928 N N . ILE B 1 71 ? 5.203 -22.953 -22.953 1 92.31 71 ILE B N 1
ATOM 4929 C CA . ILE B 1 71 ? 4.832 -21.547 -22.906 1 92.31 71 ILE B CA 1
ATOM 4930 C C . ILE B 1 71 ? 5.207 -20.953 -21.531 1 92.31 71 ILE B C 1
ATOM 4932 O O . ILE B 1 71 ? 5.766 -19.859 -21.453 1 92.31 71 ILE B O 1
ATOM 4936 N N . ARG B 1 72 ? 4.941 -21.672 -20.531 1 89.12 72 ARG B N 1
ATOM 4937 C CA . ARG B 1 72 ? 5.273 -21.234 -19.172 1 89.12 72 ARG B CA 1
ATOM 4938 C C . ARG B 1 72 ? 6.781 -21.047 -19.016 1 89.12 72 ARG B C 1
ATOM 4940 O O . ARG B 1 72 ? 7.23 -20.109 -18.359 1 89.12 72 ARG B O 1
ATOM 4947 N N . PHE B 1 73 ? 7.508 -21.969 -19.531 1 91.38 73 PHE B N 1
ATOM 4948 C CA . PHE B 1 73 ? 8.961 -21.875 -19.469 1 91.38 73 PHE B CA 1
ATOM 4949 C C . PHE B 1 73 ? 9.453 -20.609 -20.156 1 91.38 73 PHE B C 1
ATOM 4951 O O . PHE B 1 73 ? 10.312 -19.906 -19.609 1 91.38 73 PHE B O 1
ATOM 4958 N N . PHE B 1 74 ? 8.891 -20.266 -21.203 1 93.19 74 PHE B N 1
ATOM 4959 C CA . PHE B 1 74 ? 9.359 -19.109 -21.938 1 93.19 74 PHE B CA 1
ATOM 4960 C C . PHE B 1 74 ? 8.812 -17.812 -21.328 1 93.19 74 PHE B C 1
ATOM 4962 O O . PHE B 1 74 ? 9.336 -16.734 -21.594 1 93.19 74 PHE B O 1
ATOM 4969 N N . GLN B 1 75 ? 7.867 -17.875 -20.547 1 90.94 75 GLN B N 1
ATOM 4970 C CA . GLN B 1 75 ? 7.352 -16.703 -19.844 1 90.94 75 GLN B CA 1
ATOM 4971 C C . GLN B 1 75 ? 8.203 -16.375 -18.625 1 90.94 75 GLN B C 1
ATOM 4973 O O . GLN B 1 75 ? 8.102 -15.281 -18.062 1 90.94 75 GLN B O 1
ATOM 4978 N N . LYS B 1 76 ? 9.039 -17.125 -18.219 1 89.12 76 LYS B N 1
ATOM 4979 C CA . LYS B 1 76 ? 9.938 -16.953 -17.094 1 89.12 76 LYS B CA 1
ATOM 4980 C C . LYS B 1 76 ? 9.195 -16.391 -15.875 1 89.12 76 LYS B C 1
ATOM 4982 O O . LYS B 1 76 ? 9.484 -15.297 -15.414 1 89.12 76 LYS B O 1
ATOM 4987 N N . PRO B 1 77 ? 8.289 -17.203 -15.32 1 86.5 77 PRO B N 1
ATOM 4988 C CA . PRO B 1 77 ? 7.5 -16.734 -14.18 1 86.5 77 PRO B CA 1
ATOM 4989 C C . PRO B 1 77 ? 8.359 -16.469 -12.945 1 86.5 77 PRO B C 1
ATOM 4991 O O . PRO B 1 77 ? 9.359 -17.141 -12.727 1 86.5 77 PRO B O 1
ATOM 4994 N N . THR B 1 78 ? 7.93 -15.422 -12.211 1 86.25 78 THR B N 1
ATOM 4995 C CA . THR B 1 78 ? 8.672 -15.039 -11.016 1 86.25 78 THR B CA 1
ATOM 4996 C C . THR B 1 78 ? 7.816 -15.25 -9.766 1 86.25 78 THR B C 1
ATOM 4998 O O . THR B 1 78 ? 6.586 -15.219 -9.836 1 86.25 78 THR B O 1
ATOM 5001 N N . LYS B 1 79 ? 8.484 -15.664 -8.742 1 83.62 79 LYS B N 1
ATOM 5002 C CA . LYS B 1 79 ? 7.879 -15.773 -7.418 1 83.62 79 LYS B CA 1
ATOM 5003 C C . LYS B 1 79 ? 8.547 -14.828 -6.422 1 83.62 79 LYS B C 1
ATOM 5005 O O . LYS B 1 79 ? 9.75 -14.57 -6.512 1 83.62 79 LYS B O 1
ATOM 5010 N N . THR B 1 80 ? 7.676 -14.344 -5.527 1 87.12 80 THR B N 1
ATOM 5011 C CA . THR B 1 80 ? 8.211 -13.438 -4.52 1 87.12 80 THR B CA 1
ATOM 5012 C C . THR B 1 80 ? 8.516 -14.188 -3.225 1 87.12 80 THR B C 1
ATOM 5014 O O . THR B 1 80 ? 7.641 -14.859 -2.672 1 87.12 80 THR B O 1
ATOM 5017 N N . LYS B 1 81 ? 9.68 -14.109 -2.896 1 88 81 LYS B N 1
ATOM 5018 C CA . LYS B 1 81 ? 10.133 -14.688 -1.631 1 88 81 LYS B CA 1
ATOM 5019 C C . LYS B 1 81 ? 10.281 -13.602 -0.563 1 88 81 LYS B C 1
ATOM 5021 O O . LYS B 1 81 ? 10.906 -12.562 -0.807 1 88 81 LYS B O 1
ATOM 5026 N N . LEU B 1 82 ? 9.586 -13.812 0.555 1 89.06 82 LEU B N 1
ATOM 5027 C CA . LEU B 1 82 ? 9.734 -12.914 1.698 1 89.06 82 LEU B CA 1
ATOM 5028 C C . LEU B 1 82 ? 10.469 -13.609 2.842 1 89.06 82 LEU B C 1
ATOM 5030 O O . LEU B 1 82 ? 10.078 -14.695 3.268 1 89.06 82 LEU B O 1
ATOM 5034 N N . TYR B 1 83 ? 11.602 -13.047 3.283 1 89.62 83 TYR B N 1
ATOM 5035 C CA . TYR B 1 83 ? 12.289 -13.625 4.43 1 89.62 83 TYR B CA 1
ATOM 5036 C C . TYR B 1 83 ? 12.93 -12.547 5.289 1 89.62 83 TYR B C 1
ATOM 5038 O O . TYR B 1 83 ? 13.094 -11.406 4.844 1 89.62 83 TYR B O 1
ATOM 5046 N N . LEU B 1 84 ? 13.172 -12.883 6.566 1 92.25 84 LEU B N 1
ATOM 5047 C CA . LEU B 1 84 ? 13.82 -12 7.531 1 92.25 84 LEU B CA 1
ATOM 5048 C C . LEU B 1 84 ? 15.297 -12.344 7.672 1 92.25 84 LEU B C 1
ATOM 5050 O O . LEU B 1 84 ? 15.648 -13.484 7.977 1 92.25 84 LEU B O 1
ATOM 5054 N N . GLN B 1 85 ? 16.094 -11.391 7.328 1 93.06 85 GLN B N 1
ATOM 5055 C CA . GLN B 1 85 ? 17.547 -11.555 7.453 1 93.06 85 GLN B CA 1
ATOM 5056 C C . GLN B 1 85 ? 18.062 -10.891 8.719 1 93.06 85 GLN B C 1
ATOM 5058 O O . GLN B 1 85 ? 17.859 -9.688 8.93 1 93.06 85 GLN B O 1
ATOM 5063 N N . GLU B 1 86 ? 18.766 -11.719 9.539 1 89.12 86 GLU B N 1
ATOM 5064 C CA . GLU B 1 86 ? 19.359 -11.172 10.75 1 89.12 86 GLU B CA 1
ATOM 5065 C C . GLU B 1 86 ? 20.797 -10.727 10.508 1 89.12 86 GLU B C 1
ATOM 5067 O O . GLU B 1 86 ? 21.594 -11.469 9.922 1 89.12 86 GLU B O 1
ATOM 5072 N N . GLU B 1 87 ? 21.047 -9.578 10.82 1 87.88 87 GLU B N 1
ATOM 5073 C CA . GLU B 1 87 ? 22.391 -9.031 10.688 1 87.88 87 GLU B CA 1
ATOM 5074 C C . GLU B 1 87 ? 22.969 -8.648 12.055 1 87.88 87 GLU B C 1
ATOM 5076 O O . GLU B 1 87 ? 22.234 -8.25 12.953 1 87.88 87 GLU B O 1
ATOM 5081 N N . SER B 1 88 ? 24.281 -8.812 12.219 1 90.38 88 SER B N 1
ATOM 5082 C CA . SER B 1 88 ? 24.938 -8.43 13.469 1 90.38 88 SER B CA 1
ATOM 5083 C C . SER B 1 88 ? 25.109 -6.922 13.562 1 90.38 88 SER B C 1
ATOM 5085 O O . SER B 1 88 ? 25.172 -6.367 14.664 1 90.38 88 SER B O 1
ATOM 5087 N N . SER B 1 89 ? 25.219 -6.352 12.391 1 93.38 89 SER B N 1
ATOM 5088 C CA . SER B 1 89 ? 25.344 -4.898 12.344 1 93.38 89 SER B CA 1
ATOM 5089 C C . SER B 1 89 ? 24.547 -4.32 11.172 1 93.38 89 SER B C 1
ATOM 5091 O O . SER B 1 89 ? 24.359 -4.984 10.156 1 93.38 89 SER B O 1
ATOM 5093 N N . GLN B 1 90 ? 24.016 -3.182 11.453 1 94.12 90 GLN B N 1
ATOM 5094 C CA . GLN B 1 90 ? 23.266 -2.48 10.414 1 94.12 90 GLN B CA 1
ATOM 5095 C C . GLN B 1 90 ? 23.844 -1.095 10.156 1 94.12 90 GLN B C 1
ATOM 5097 O O . GLN B 1 90 ? 24.25 -0.401 11.086 1 94.12 90 GLN B O 1
ATOM 5102 N N . VAL B 1 91 ? 23.906 -0.817 8.922 1 93.5 91 VAL B N 1
ATOM 5103 C CA . VAL B 1 91 ? 24.297 0.543 8.57 1 93.5 91 VAL B CA 1
ATOM 5104 C C . VAL B 1 91 ? 23.203 1.521 8.992 1 93.5 91 VAL B C 1
ATOM 5106 O O . VAL B 1 91 ? 22.031 1.32 8.688 1 93.5 91 VAL B O 1
ATOM 5109 N N . PHE B 1 92 ? 23.578 2.527 9.773 1 95.38 92 PHE B N 1
ATOM 5110 C CA . PHE B 1 92 ? 22.625 3.545 10.18 1 95.38 92 PHE B CA 1
ATOM 5111 C C . PHE B 1 92 ? 22.234 4.434 9 1 95.38 92 PHE B C 1
ATOM 5113 O O . PHE B 1 92 ? 23.094 4.812 8.203 1 95.38 92 PHE B O 1
ATOM 5120 N N . PRO B 1 93 ? 20.969 4.77 8.844 1 95.44 93 PRO B N 1
ATOM 5121 C CA . PRO B 1 93 ? 20.547 5.559 7.684 1 95.44 93 PRO B CA 1
ATOM 5122 C C . PRO B 1 93 ? 21.016 7.008 7.75 1 95.44 93 PRO B C 1
ATOM 5124 O O . PRO B 1 93 ? 21.547 7.441 8.781 1 95.44 93 PRO B O 1
ATOM 5127 N N . VAL B 1 94 ? 20.953 7.617 6.613 1 94.56 94 VAL B N 1
ATOM 5128 C CA . VAL B 1 94 ? 21.234 9.047 6.547 1 94.56 94 VAL B CA 1
ATOM 5129 C C . VAL B 1 94 ? 20.047 9.836 7.074 1 94.56 94 VAL B C 1
ATOM 5131 O O . VAL B 1 94 ? 18.922 9.664 6.598 1 94.56 94 VAL B O 1
ATOM 5134 N N . ILE B 1 95 ? 20.281 10.602 8.078 1 96.5 95 ILE B N 1
ATOM 5135 C CA . ILE B 1 95 ? 19.234 11.43 8.68 1 96.5 95 ILE B CA 1
ATOM 5136 C C . ILE B 1 95 ? 19.438 12.883 8.273 1 96.5 95 ILE B C 1
ATOM 5138 O O . ILE B 1 95 ? 20.469 13.492 8.578 1 96.5 95 ILE B O 1
ATOM 5142 N N . THR B 1 96 ? 18.453 13.445 7.566 1 96.5 96 THR B N 1
ATOM 5143 C CA . THR B 1 96 ? 18.531 14.844 7.156 1 96.5 96 THR B CA 1
ATOM 5144 C C . THR B 1 96 ? 17.469 15.672 7.859 1 96.5 96 THR B C 1
ATOM 5146 O O . THR B 1 96 ? 16.281 15.32 7.848 1 96.5 96 THR B O 1
ATOM 5149 N N . LEU B 1 97 ? 17.875 16.719 8.477 1 97.62 97 LEU B N 1
ATOM 5150 C CA . LEU B 1 97 ? 16.984 17.609 9.203 1 97.62 97 LEU B CA 1
ATOM 5151 C C . LEU B 1 97 ? 16.875 18.953 8.492 1 97.62 97 LEU B C 1
ATOM 5153 O O . LEU B 1 97 ? 17.891 19.594 8.188 1 97.62 97 LEU B O 1
ATOM 5157 N N . CYS B 1 98 ? 15.664 19.375 8.195 1 96.56 98 CYS B N 1
ATOM 5158 C CA . CYS B 1 98 ? 15.406 20.641 7.527 1 96.56 98 CYS B CA 1
ATOM 5159 C C . CYS B 1 98 ? 14.383 21.469 8.305 1 96.56 98 CYS B C 1
ATOM 5161 O O . CYS B 1 98 ? 13.328 20.969 8.68 1 96.56 98 CYS B O 1
ATOM 5163 N N . ASN B 1 99 ? 14.711 22.688 8.531 1 96.19 99 ASN B N 1
ATOM 5164 C CA . ASN B 1 99 ? 13.734 23.609 9.102 1 96.19 99 ASN B CA 1
ATOM 5165 C C . ASN B 1 99 ? 12.672 24 8.078 1 96.19 99 ASN B C 1
ATOM 5167 O O . ASN B 1 99 ? 12.977 24.203 6.902 1 96.19 99 ASN B O 1
ATOM 5171 N N . THR B 1 100 ? 11.461 24.141 8.523 1 94.81 100 THR B N 1
ATOM 5172 C CA . THR B 1 100 ? 10.391 24.469 7.582 1 94.81 100 THR B CA 1
ATOM 5173 C C . THR B 1 100 ? 10.539 25.891 7.055 1 94.81 100 THR B C 1
ATOM 5175 O O . THR B 1 100 ? 9.977 26.234 6.012 1 94.81 100 THR B O 1
ATOM 5178 N N . ASN B 1 101 ? 11.227 26.703 7.789 1 92.5 101 ASN B N 1
ATOM 5179 C CA . ASN B 1 101 ? 11.57 28.031 7.316 1 92.5 101 ASN B CA 1
ATOM 5180 C C . ASN B 1 101 ? 12.953 28.062 6.664 1 92.5 101 ASN B C 1
ATOM 5182 O O . ASN B 1 101 ? 13.969 28.094 7.355 1 92.5 101 ASN B O 1
ATOM 5186 N N . GLY B 1 102 ? 12.984 28.141 5.418 1 89.75 102 GLY B N 1
ATOM 5187 C CA . GLY B 1 102 ? 14.219 27.969 4.66 1 89.75 102 GLY B CA 1
ATOM 5188 C C . GLY B 1 102 ? 15.164 29.156 4.781 1 89.75 102 GLY B C 1
ATOM 5189 O O . GLY B 1 102 ? 16.391 28.984 4.727 1 89.75 102 GLY B O 1
ATOM 5190 N N . ILE B 1 103 ? 14.602 30.297 4.887 1 89.31 103 ILE B N 1
ATOM 5191 C CA . ILE B 1 103 ? 15.422 31.516 4.918 1 89.31 103 ILE B CA 1
ATOM 5192 C C . ILE B 1 103 ? 15.07 32.344 6.148 1 89.31 103 ILE B C 1
ATOM 5194 O O . ILE B 1 103 ? 13.891 32.562 6.43 1 89.31 103 ILE B O 1
ATOM 5198 N N . LYS B 1 104 ? 16.156 32.781 6.758 1 90.81 104 LYS B N 1
ATOM 5199 C CA . LYS B 1 104 ? 15.938 33.625 7.914 1 90.81 104 LYS B CA 1
ATOM 5200 C C . LYS B 1 104 ? 15.352 34.969 7.488 1 90.81 104 LYS B C 1
ATOM 5202 O O . LYS B 1 104 ? 15.781 35.562 6.488 1 90.81 104 LYS B O 1
ATOM 5207 N N . GLN B 1 105 ? 14.43 35.406 8.242 1 87.75 105 GLN B N 1
ATOM 5208 C CA . GLN B 1 105 ? 13.781 36.656 7.949 1 87.75 105 GLN B CA 1
ATOM 5209 C C . GLN B 1 105 ? 14.797 37.812 7.918 1 87.75 105 GLN B C 1
ATOM 5211 O O . GLN B 1 105 ? 14.75 38.656 7.035 1 87.75 105 GLN B O 1
ATOM 5216 N N . SER B 1 106 ? 15.773 37.812 8.836 1 86.44 106 SER B N 1
ATOM 5217 C CA . SER B 1 106 ? 16.797 38.844 8.922 1 86.44 106 SER B CA 1
ATOM 5218 C C . SER B 1 106 ? 17.672 38.875 7.668 1 86.44 106 SER B C 1
ATOM 5220 O O . SER B 1 106 ? 17.969 39.938 7.137 1 86.44 106 SER B O 1
ATOM 5222 N N . GLN B 1 107 ? 17.953 37.656 7.215 1 86.19 107 GLN B N 1
ATOM 5223 C CA . GLN B 1 107 ? 18.828 37.562 6.047 1 86.19 107 GLN B CA 1
ATOM 5224 C C . GLN B 1 107 ? 18.062 37.906 4.77 1 86.19 107 GLN B C 1
ATOM 5226 O O . GLN B 1 107 ? 18.656 38.469 3.83 1 86.19 107 GLN B O 1
ATOM 5231 N N . MET B 1 108 ? 16.828 37.594 4.711 1 83.56 108 MET B N 1
ATOM 5232 C CA . MET B 1 108 ? 16.016 37.906 3.551 1 83.56 108 MET B CA 1
ATOM 5233 C C . MET B 1 108 ? 15.891 39.438 3.389 1 83.56 108 MET B C 1
ATOM 5235 O O . MET B 1 108 ? 15.945 39.938 2.271 1 83.56 108 MET B O 1
ATOM 5239 N N . ILE B 1 109 ? 15.719 40.094 4.469 1 79.12 109 ILE B N 1
ATOM 5240 C CA . ILE B 1 109 ? 15.625 41.562 4.449 1 79.12 109 ILE B CA 1
ATOM 5241 C C . ILE B 1 109 ? 16.922 42.156 3.9 1 79.12 109 ILE B C 1
ATOM 5243 O O . ILE B 1 109 ? 16.891 43.062 3.08 1 79.12 109 ILE B O 1
ATOM 5247 N N . ASN B 1 110 ? 17.969 41.562 4.273 1 77.94 110 ASN B N 1
ATOM 5248 C CA . ASN B 1 110 ? 19.266 42 3.795 1 77.94 110 ASN B CA 1
ATOM 5249 C C . ASN B 1 110 ? 19.422 41.781 2.297 1 77.94 110 ASN B C 1
ATOM 5251 O O . ASN B 1 110 ? 19.969 42.625 1.583 1 77.94 110 ASN B O 1
ATOM 5255 N N . LEU B 1 111 ? 18.969 40.625 1.9 1 76.88 111 LEU B N 1
ATOM 5256 C CA . LEU B 1 111 ? 19.062 40.281 0.489 1 76.88 111 LEU B CA 1
ATOM 5257 C C . LEU B 1 111 ? 18.203 41.219 -0.36 1 76.88 111 LEU B C 1
ATOM 5259 O O . LEU B 1 111 ? 18.641 41.656 -1.426 1 76.88 111 LEU B O 1
ATOM 5263 N N . LEU B 1 112 ? 17.031 41.5 0.09 1 75.19 112 LEU B N 1
ATOM 5264 C CA . LEU B 1 112 ? 16.094 42.312 -0.664 1 75.19 112 LEU B CA 1
ATOM 5265 C C . LEU B 1 112 ? 16.516 43.781 -0.634 1 75.19 112 LEU B C 1
ATOM 5267 O O . LEU B 1 112 ? 16.25 44.531 -1.573 1 75.19 112 LEU B O 1
ATOM 5271 N N . ALA B 1 113 ? 17.078 44.188 0.427 1 68.88 113 ALA B N 1
ATOM 5272 C CA . ALA B 1 113 ? 17.547 45.562 0.548 1 68.88 113 ALA B CA 1
ATOM 5273 C C . ALA B 1 113 ? 18.656 45.844 -0.473 1 68.88 113 ALA B C 1
ATOM 5275 O O . ALA B 1 113 ? 18.734 46.969 -1.005 1 68.88 113 ALA B O 1
ATOM 5276 N N . HIS B 1 114 ? 19.406 44.906 -0.632 1 63.88 114 HIS B N 1
ATOM 5277 C CA . HIS B 1 114 ? 20.516 45.125 -1.558 1 63.88 114 HIS B CA 1
ATOM 5278 C C . HIS B 1 114 ? 20.047 45.031 -3.006 1 63.88 114 HIS B C 1
ATOM 5280 O O . HIS B 1 114 ? 20.641 45.656 -3.893 1 63.88 114 HIS B O 1
ATOM 5286 N N . GLU B 1 115 ? 18.984 44.25 -3.047 1 62.53 115 GLU B N 1
ATOM 5287 C CA . GLU B 1 115 ? 18.516 44.094 -4.422 1 62.53 115 GLU B CA 1
ATOM 5288 C C . GLU B 1 115 ? 17.312 45 -4.684 1 62.53 115 GLU B C 1
ATOM 5290 O O . GLU B 1 115 ? 16.75 45.594 -3.754 1 62.53 115 GLU B O 1
ATOM 5295 N N . GLN B 1 116 ? 16.922 45.5 -5.859 1 52.69 116 GLN B N 1
ATOM 5296 C CA . GLN B 1 116 ? 15.883 46.375 -6.387 1 52.69 116 GLN B CA 1
ATOM 5297 C C . GLN B 1 116 ? 14.523 46.031 -5.785 1 52.69 116 GLN B C 1
ATOM 5299 O O . GLN B 1 116 ? 13.484 46.469 -6.281 1 52.69 116 GLN B O 1
ATOM 5304 N N . PHE B 1 117 ? 14.445 45.25 -4.762 1 56.72 117 PHE B N 1
ATOM 5305 C CA . PHE B 1 117 ? 13.141 44.938 -4.191 1 56.72 117 PHE B CA 1
ATOM 5306 C C . PHE B 1 117 ? 12.883 45.75 -2.93 1 56.72 117 PHE B C 1
ATOM 5308 O O . PHE B 1 117 ? 12.453 45.188 -1.911 1 56.72 117 PHE B O 1
ATOM 5315 N N . SER B 1 118 ? 13.336 46.969 -2.859 1 56.75 118 SER B N 1
ATOM 5316 C CA . SER B 1 118 ? 13.305 47.844 -1.708 1 56.75 118 SER B CA 1
ATOM 5317 C C . SER B 1 118 ? 11.914 47.906 -1.084 1 56.75 118 SER B C 1
ATOM 5319 O O . SER B 1 118 ? 11.781 48.031 0.135 1 56.75 118 SER B O 1
ATOM 5321 N N . ASP B 1 119 ? 10.977 47.656 -1.901 1 55.78 119 ASP B N 1
ATOM 5322 C CA . ASP B 1 119 ? 9.625 47.781 -1.372 1 55.78 119 ASP B CA 1
ATOM 5323 C C . ASP B 1 119 ? 9.273 46.594 -0.475 1 55.78 119 ASP B C 1
ATOM 5325 O O . ASP B 1 119 ? 8.688 46.781 0.598 1 55.78 119 ASP B O 1
ATOM 5329 N N . ILE B 1 120 ? 9.719 45.5 -0.817 1 59.19 120 ILE B N 1
ATOM 5330 C CA . ILE B 1 120 ? 9.414 44.312 -0.036 1 59.19 120 ILE B CA 1
ATOM 5331 C C . ILE B 1 120 ? 10.266 44.281 1.229 1 59.19 120 ILE B C 1
ATOM 5333 O O . ILE B 1 120 ? 9.789 43.906 2.303 1 59.19 120 ILE B O 1
ATOM 5337 N N . ALA B 1 121 ? 11.484 44.812 1.052 1 56.84 121 ALA B N 1
ATOM 5338 C CA . ALA B 1 121 ? 12.406 44.875 2.186 1 56.84 121 ALA B CA 1
ATOM 5339 C C . ALA B 1 121 ? 11.859 45.781 3.285 1 56.84 121 ALA B C 1
ATOM 5341 O O . ALA B 1 121 ? 11.953 45.438 4.469 1 56.84 121 ALA B O 1
ATOM 5342 N N . GLU B 1 122 ? 11.32 46.844 2.846 1 56.62 122 GLU B N 1
ATOM 5343 C CA . GLU B 1 122 ? 10.758 47.812 3.807 1 56.62 122 GLU B CA 1
ATOM 5344 C C . GLU B 1 122 ? 9.547 47.219 4.523 1 56.62 122 GLU B C 1
ATOM 5346 O O . GLU B 1 122 ? 9.383 47.375 5.73 1 56.62 122 GLU B O 1
ATOM 5351 N N . GLU B 1 123 ? 8.812 46.5 3.754 1 58.69 123 GLU B N 1
ATOM 5352 C CA . GLU B 1 123 ? 7.633 45.875 4.352 1 58.69 123 GLU B CA 1
ATOM 5353 C C . GLU B 1 123 ? 8.023 44.812 5.352 1 58.69 123 GLU B C 1
ATOM 5355 O O . GLU B 1 123 ? 7.449 44.719 6.441 1 58.69 123 GLU B O 1
ATOM 5360 N N . LEU B 1 124 ? 9.031 44.125 5.02 1 58.28 124 LEU B N 1
ATOM 5361 C CA . LEU B 1 124 ? 9.508 43.062 5.887 1 58.28 124 LEU B CA 1
ATOM 5362 C C . LEU B 1 124 ? 10.188 43.625 7.125 1 58.28 124 LEU B C 1
ATOM 5364 O O . LEU B 1 124 ? 10.047 43.094 8.227 1 58.28 124 LEU B O 1
ATOM 5368 N N . GLU B 1 125 ? 10.977 44.719 6.941 1 56.62 125 GLU B N 1
ATOM 5369 C CA . GLU B 1 125 ? 11.633 45.406 8.062 1 56.62 125 GLU B CA 1
ATOM 5370 C C . GLU B 1 125 ? 10.609 45.969 9.039 1 56.62 125 GLU B C 1
ATOM 5372 O O . GLU B 1 125 ? 10.797 45.906 10.258 1 56.62 125 GLU B O 1
ATOM 5377 N N . THR B 1 126 ? 9.625 46.531 8.461 1 52.5 126 THR B N 1
ATOM 5378 C CA . THR B 1 126 ? 8.57 47.094 9.305 1 52.5 126 THR B CA 1
ATOM 5379 C C . THR B 1 126 ? 7.891 46 10.117 1 52.5 126 THR B C 1
ATOM 5381 O O . THR B 1 126 ? 7.617 46.188 11.305 1 52.5 126 THR B O 1
ATOM 5384 N N . LYS B 1 127 ? 7.75 44.969 9.438 1 53.69 127 LYS B N 1
ATOM 5385 C CA . LYS B 1 127 ? 7.117 43.844 10.133 1 53.69 127 LYS B CA 1
ATOM 5386 C C . LYS B 1 127 ? 8.047 43.281 11.195 1 53.69 127 LYS B C 1
ATOM 5388 O O . LYS B 1 127 ? 7.598 42.906 12.281 1 53.69 127 LYS B O 1
ATOM 5393 N N . LYS B 1 128 ? 9.344 43.188 10.844 1 53.97 128 LYS B N 1
ATOM 539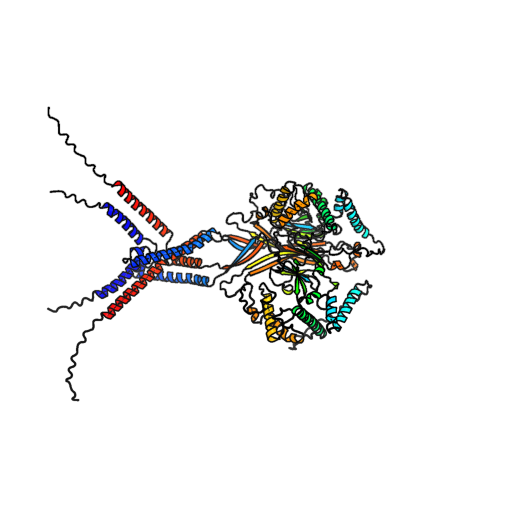4 C CA . LYS B 1 128 ? 10.359 42.719 11.789 1 53.97 128 LYS B CA 1
ATOM 5395 C C . LYS B 1 128 ? 10.453 43.656 12.984 1 53.97 128 LYS B C 1
ATOM 5397 O O . LYS B 1 128 ? 10.555 43.219 14.133 1 53.97 128 LYS B O 1
ATOM 5402 N N . ARG B 1 129 ? 10.539 45 12.703 1 48.41 129 ARG B N 1
ATOM 5403 C CA . ARG B 1 129 ? 10.586 46.031 13.75 1 48.41 129 ARG B CA 1
ATOM 5404 C C . ARG B 1 129 ? 9.352 45.938 14.648 1 48.41 129 ARG B C 1
ATOM 5406 O O . ARG B 1 129 ? 9.461 46.094 15.867 1 48.41 129 ARG B O 1
ATOM 5413 N N . ARG B 1 130 ? 8.297 45.844 13.977 1 45.5 130 ARG B N 1
ATOM 5414 C CA . ARG B 1 130 ? 7.062 45.719 14.75 1 45.5 130 ARG B CA 1
ATOM 5415 C C . ARG B 1 130 ? 7.102 44.469 15.641 1 45.5 130 ARG B C 1
ATOM 5417 O O . ARG B 1 130 ? 6.652 44.5 16.781 1 45.5 130 ARG B O 1
ATOM 5424 N N . LYS B 1 131 ? 7.73 43.531 14.961 1 49.06 131 LYS B N 1
ATOM 5425 C CA . LYS B 1 131 ? 7.926 42.312 15.742 1 49.06 131 LYS B CA 1
ATOM 5426 C C . LYS B 1 131 ? 8.906 42.531 16.891 1 49.06 131 LYS B C 1
ATOM 5428 O O . LYS B 1 131 ? 8.703 42.031 18 1 49.06 131 LYS B O 1
ATOM 5433 N N . ARG B 1 132 ? 9.984 43.344 16.625 1 45.31 132 ARG B N 1
ATOM 5434 C CA . ARG B 1 132 ? 10.977 43.688 17.625 1 45.31 132 ARG B CA 1
ATOM 5435 C C . ARG B 1 132 ? 10.406 44.719 18.609 1 45.31 132 ARG B C 1
ATOM 5437 O O . ARG B 1 132 ? 10.664 44.656 19.812 1 45.31 132 ARG B O 1
ATOM 5444 N N . ALA B 1 133 ? 9.82 45.938 18.016 1 38.75 133 ALA B N 1
ATOM 5445 C CA . ALA B 1 133 ? 9.273 47 18.859 1 38.75 133 ALA B CA 1
ATOM 5446 C C . ALA B 1 133 ? 8.18 46.469 19.781 1 38.75 133 ALA B C 1
ATOM 5448 O O . ALA B 1 133 ? 8.016 46.938 20.906 1 38.75 133 ALA B O 1
ATOM 5449 N N . ALA B 1 134 ? 7.441 45.688 19.172 1 38.03 134 ALA B N 1
ATOM 5450 C CA . ALA B 1 134 ? 6.391 45.094 20 1 38.03 134 ALA B CA 1
ATOM 5451 C C . ALA B 1 134 ? 6.984 44.312 21.156 1 38.03 134 ALA B C 1
ATOM 5453 O O . ALA B 1 134 ? 6.254 43.844 22.047 1 38.03 134 ALA B O 1
ATOM 5454 N N . ARG B 1 135 ? 8.305 44.062 21.109 1 36.25 135 ARG B N 1
ATOM 5455 C CA . ARG B 1 135 ? 8.922 43.562 22.328 1 36.25 135 ARG B CA 1
ATOM 5456 C C . ARG B 1 135 ? 8.984 44.656 23.391 1 36.25 135 ARG B C 1
ATOM 5458 O O . ARG B 1 135 ? 9.461 44.406 24.5 1 36.25 135 ARG B O 1
ATOM 5465 N N . ALA B 1 136 ? 8.984 46.031 22.938 1 27.7 136 ALA B N 1
ATOM 5466 C CA . ALA B 1 136 ? 9.031 47 24.016 1 27.7 136 ALA B CA 1
ATOM 5467 C C . ALA B 1 136 ? 7.691 47.094 24.734 1 27.7 136 ALA B C 1
ATOM 5469 O O . ALA B 1 136 ? 6.633 47 24.109 1 27.7 136 ALA B O 1
ATOM 5470 N N . PRO B 1 137 ? 7.57 47.156 26.047 1 27.81 137 PRO B N 1
ATOM 5471 C CA . PRO B 1 137 ? 6.414 47.188 26.953 1 27.81 137 PRO B CA 1
ATOM 5472 C C . PRO B 1 137 ? 5.418 48.281 26.625 1 27.81 137 PRO B C 1
ATOM 5474 O O . PRO B 1 137 ? 4.562 48.594 27.453 1 27.81 137 PRO B O 1
ATOM 5477 N N . LYS B 1 138 ? 5.398 49 25.328 1 27.64 138 LYS B N 1
ATOM 5478 C CA . LYS B 1 138 ? 4.648 50.219 25.547 1 27.64 138 LYS B CA 1
ATOM 5479 C C . LYS B 1 138 ? 3.188 49.938 25.875 1 27.64 138 LYS B C 1
ATOM 5481 O O . LYS B 1 138 ? 2.672 48.844 25.516 1 27.64 138 LYS B O 1
ATOM 5486 N N . GLN B 1 139 ? 2.414 51.031 26.422 1 22.53 139 GLN B N 1
ATOM 5487 C CA . GLN B 1 139 ? 1.122 51.375 27.016 1 22.53 139 GLN B CA 1
ATOM 5488 C C . GLN B 1 139 ? -0.021 51.031 26.062 1 22.53 139 GLN B C 1
ATOM 5490 O O . GLN B 1 139 ? 0.2 50.812 24.859 1 22.53 139 GLN B O 1
ATOM 5495 N N . GLY B 1 140 ? -1.343 51.531 26.219 1 21.42 140 GLY B N 1
ATOM 5496 C CA . GLY B 1 140 ? -2.775 51.312 26.156 1 21.42 140 GLY B CA 1
ATOM 5497 C C . GLY B 1 140 ? -3.365 51.594 24.781 1 21.42 140 GLY B C 1
ATOM 5498 O O . GLY B 1 140 ? -4.586 51.594 24.609 1 21.42 140 GLY B O 1
ATOM 5499 N N . ALA B 1 141 ? -2.809 52.219 23.688 1 21.03 141 ALA B N 1
ATOM 5500 C CA . ALA B 1 141 ? -3.748 53.031 22.906 1 21.03 141 ALA B CA 1
ATOM 5501 C C . ALA B 1 141 ? -4.586 52.125 21.984 1 21.03 141 ALA B C 1
ATOM 5503 O O . ALA B 1 141 ? -4.059 51.25 21.328 1 21.03 141 ALA B O 1
ATOM 5504 N N . ASN B 1 142 ? -6.027 52.156 22.125 1 20.92 142 ASN B N 1
ATOM 5505 C CA . ASN B 1 142 ? -7.305 51.625 21.672 1 20.92 142 ASN B CA 1
ATOM 5506 C C . ASN B 1 142 ? -7.523 51.875 20.172 1 20.92 142 ASN B C 1
ATOM 5508 O O . ASN B 1 142 ? -8.109 52.875 19.797 1 20.92 142 ASN B O 1
ATOM 5512 N N . ARG B 1 143 ? -6.656 51.75 19.188 1 20.81 143 ARG B N 1
ATOM 5513 C CA . ARG B 1 143 ? -7.137 52.312 17.938 1 20.81 143 ARG B CA 1
ATOM 5514 C C . ARG B 1 143 ? -8.273 51.469 17.344 1 20.81 143 ARG B C 1
ATOM 5516 O O . ARG B 1 143 ? -8.195 50.25 17.328 1 20.81 143 ARG B O 1
ATOM 5523 N N . SER B 1 144 ? -9.516 52.031 17.062 1 20.42 144 SER B N 1
ATOM 5524 C CA . SER B 1 144 ? -10.844 51.75 16.531 1 20.42 144 SER B CA 1
ATOM 5525 C C . SER B 1 144 ? -10.781 51.281 15.086 1 20.42 144 SER B C 1
ATOM 5527 O O . SER B 1 144 ? -10.203 51.969 14.227 1 20.42 144 SER B O 1
ATOM 5529 N N . PHE B 1 145 ? -10.586 50.062 14.883 1 20.11 145 PHE B N 1
ATOM 5530 C CA . PHE B 1 145 ? -10.672 49.469 13.555 1 20.11 145 PHE B CA 1
ATOM 5531 C C . PHE B 1 145 ? -12.016 49.781 12.906 1 20.11 145 PHE B C 1
ATOM 5533 O O . PHE B 1 145 ? -13.062 49.344 13.383 1 20.11 145 PHE B O 1
ATOM 5540 N N . THR B 1 146 ? -12.242 50.906 12.227 1 20.23 146 THR B N 1
ATOM 5541 C CA . THR B 1 146 ? -13.438 51.344 11.492 1 20.23 146 THR B CA 1
ATOM 5542 C C . THR B 1 146 ? -13.773 50.312 10.391 1 20.23 146 THR B C 1
ATOM 5544 O O . THR B 1 146 ? -12.883 49.844 9.688 1 20.23 146 THR B O 1
ATOM 5547 N N . LYS B 1 147 ? -15 49.688 10.359 1 21.97 147 LYS B N 1
ATOM 5548 C CA . LYS B 1 147 ? -15.922 48.719 9.75 1 21.97 147 LYS B CA 1
ATOM 5549 C C . LYS B 1 147 ? -16.125 49.031 8.266 1 21.97 147 LYS B C 1
ATOM 5551 O O . LYS B 1 147 ? -16.953 48.406 7.609 1 21.97 147 LYS B O 1
ATOM 5556 N N . ASP B 1 148 ? -15.727 50.156 7.688 1 21.02 148 ASP B N 1
ATOM 5557 C CA . ASP B 1 148 ? -16.562 50.688 6.621 1 21.02 148 ASP B CA 1
ATOM 5558 C C . ASP B 1 148 ? -16.625 49.719 5.434 1 21.02 148 ASP B C 1
ATOM 5560 O O . ASP B 1 148 ? -17.703 49.406 4.938 1 21.02 148 ASP B O 1
ATOM 5564 N N . ASN B 1 149 ? -15.781 49.75 4.348 1 20.58 149 ASN B N 1
ATOM 5565 C CA . ASN B 1 149 ? -16.25 49.875 2.977 1 20.58 149 ASN B CA 1
ATOM 5566 C C . ASN B 1 149 ? -16.391 48.531 2.281 1 20.58 149 ASN B C 1
ATOM 5568 O O . ASN B 1 149 ? -15.453 48.062 1.633 1 20.58 149 ASN B O 1
ATOM 5572 N N . TRP B 1 150 ? -17 47.531 2.922 1 20.62 150 TRP B N 1
ATOM 5573 C CA . TRP B 1 150 ? -17.234 46.281 2.164 1 20.62 150 TRP B CA 1
ATOM 5574 C C . TRP B 1 150 ? -18.281 46.531 1.074 1 20.62 150 TRP B C 1
ATOM 5576 O O . TRP B 1 150 ? -19.438 46.781 1.37 1 20.62 150 TRP B O 1
ATOM 5586 N N . LYS B 1 151 ? -17.875 47.156 -0.041 1 23.25 151 LYS B N 1
ATOM 5587 C CA . LYS B 1 151 ? -18.922 47.406 -1.029 1 23.25 151 LYS B CA 1
ATOM 5588 C C . LYS B 1 151 ? -19.359 46.125 -1.704 1 23.25 151 LYS B C 1
ATOM 5590 O O . LYS B 1 151 ? -18.531 45.25 -1.984 1 23.25 151 LYS B O 1
ATOM 5595 N N . PRO B 1 152 ? -20.609 45.875 -1.902 1 24.83 152 PRO B N 1
ATOM 5596 C CA . PRO B 1 152 ? -21.391 44.719 -2.355 1 24.83 152 PRO B CA 1
ATOM 5597 C C . PRO B 1 152 ? -21.094 44.344 -3.807 1 24.83 152 PRO B C 1
ATOM 5599 O O . PRO B 1 152 ? -20.938 45.219 -4.656 1 24.83 152 PRO B O 1
ATOM 5602 N N . PRO B 1 153 ? -20.406 43.188 -4.094 1 24.02 153 PRO B N 1
ATOM 5603 C CA . PRO B 1 153 ? -20.234 42.938 -5.523 1 24.02 153 PRO B CA 1
ATOM 5604 C C . PRO B 1 153 ? -21.531 43 -6.309 1 24.02 153 PRO B C 1
ATOM 5606 O O . PRO B 1 153 ? -22.609 42.688 -5.758 1 24.02 153 PRO B O 1
ATOM 5609 N N . PRO B 1 154 ? -21.453 43.781 -7.297 1 23.8 154 PRO B N 1
ATOM 5610 C CA . PRO B 1 154 ? -22.641 44.031 -8.102 1 23.8 154 PRO B CA 1
ATOM 5611 C C . PRO B 1 154 ? -23.312 42.75 -8.617 1 23.8 154 PRO B C 1
ATOM 5613 O O . PRO B 1 154 ? -22.672 41.719 -8.656 1 23.8 154 PRO B O 1
ATOM 5616 N N . LYS B 1 155 ? -24.422 42.906 -9.297 1 23.3 155 LYS B N 1
ATOM 5617 C CA . LYS B 1 155 ? -25.609 42.188 -9.75 1 23.3 155 LYS B CA 1
ATOM 5618 C C . LYS B 1 155 ? -25.234 41.156 -10.82 1 23.3 155 LYS B C 1
ATOM 5620 O O . LYS B 1 155 ? -24.406 41.406 -11.688 1 23.3 155 LYS B O 1
ATOM 5625 N N . THR B 1 156 ? -25.594 39.875 -10.695 1 25.31 156 THR B N 1
ATOM 5626 C CA . THR B 1 156 ? -25.594 38.594 -11.375 1 25.31 156 THR B CA 1
ATOM 5627 C C . THR B 1 156 ? -26.297 38.688 -12.719 1 25.31 156 THR B C 1
ATOM 5629 O O . THR B 1 156 ? -27.531 38.594 -12.797 1 25.31 156 THR B O 1
ATOM 5632 N N . THR B 1 157 ? -25.859 39.594 -13.617 1 22.41 157 THR B N 1
ATOM 5633 C CA . THR B 1 157 ? -26.766 39.469 -14.758 1 22.41 157 THR B CA 1
ATOM 5634 C C . THR B 1 157 ? -26.719 38.062 -15.344 1 22.41 157 THR B C 1
ATOM 5636 O O . THR B 1 157 ? -25.781 37.312 -15.094 1 22.41 157 THR B O 1
ATOM 5639 N N . GLU B 1 158 ? -27.078 37.844 -16.734 1 23.56 158 GLU B N 1
ATOM 5640 C CA . GLU B 1 158 ? -27.797 36.938 -17.609 1 23.56 158 GLU B CA 1
ATOM 5641 C C . GLU B 1 158 ? -27 35.656 -17.891 1 23.56 158 GLU B C 1
ATOM 5643 O O . GLU B 1 158 ? -25.812 35.594 -17.578 1 23.56 158 GLU B O 1
ATOM 5648 N N . ASP B 1 159 ? -26.984 34.938 -19.188 1 25.23 159 ASP B N 1
ATOM 5649 C CA . ASP B 1 159 ? -27.25 33.688 -19.922 1 25.23 159 ASP B CA 1
ATOM 5650 C C . ASP B 1 159 ? -25.969 32.906 -20.172 1 25.23 159 ASP B C 1
ATOM 5652 O O . ASP B 1 159 ? -26.016 31.703 -20.453 1 25.23 159 ASP B O 1
ATOM 5656 N N . GLU B 1 160 ? -24.875 33.469 -20.766 1 27.11 160 GLU B N 1
ATOM 5657 C CA . GLU B 1 160 ? -23.875 32.938 -21.703 1 27.11 160 GLU B CA 1
ATOM 5658 C C . GLU B 1 160 ? -22.922 31.984 -20.984 1 27.11 160 GLU B C 1
ATOM 5660 O O . GLU B 1 160 ? -22.656 32.125 -19.797 1 27.11 160 GLU B O 1
ATOM 5665 N N . ASP B 1 161 ? -22.328 30.797 -21.594 1 30.05 161 ASP B N 1
ATOM 5666 C CA . ASP B 1 161 ? -21.484 29.609 -21.406 1 30.05 161 ASP B CA 1
ATOM 5667 C C . ASP B 1 161 ? -20.172 29.984 -20.734 1 30.05 161 ASP B C 1
ATOM 5669 O O . ASP B 1 161 ? -19.156 30.172 -21.391 1 30.05 161 ASP B O 1
ATOM 5673 N N . SER B 1 162 ? -20.016 30.938 -19.828 1 27.58 162 SER B N 1
ATOM 5674 C CA . SER B 1 162 ? -18.859 31.688 -19.391 1 27.58 162 SER B CA 1
ATOM 5675 C C . SER B 1 162 ? -17.844 30.781 -18.703 1 27.58 162 SER B C 1
ATOM 5677 O O . SER B 1 162 ? -18.203 29.922 -17.906 1 27.58 162 SER B O 1
ATOM 5679 N N . GLU B 1 163 ? -16.578 30.578 -19.328 1 31.23 163 GLU B N 1
ATOM 5680 C CA . GLU B 1 163 ? -15.227 30.312 -18.875 1 31.23 163 GLU B CA 1
ATOM 5681 C C . GLU B 1 163 ? -15.008 30.844 -17.453 1 31.23 163 GLU B C 1
ATOM 5683 O O . GLU B 1 163 ? -14.891 32.062 -17.25 1 31.23 163 GLU B O 1
ATOM 5688 N N . ASP B 1 164 ? -15.695 30.453 -16.547 1 31.86 164 ASP B N 1
ATOM 5689 C CA . ASP B 1 164 ? -15.469 30.859 -15.156 1 31.86 164 ASP B CA 1
ATOM 5690 C C . ASP B 1 164 ? -13.977 30.922 -14.852 1 31.86 164 ASP B C 1
ATOM 5692 O O . ASP B 1 164 ? -13.344 29.906 -14.547 1 31.86 164 ASP B O 1
ATOM 5696 N N . TYR B 1 165 ? -13.203 31.703 -15.641 1 31.89 165 TYR B N 1
ATOM 5697 C CA . TYR B 1 165 ? -11.891 32.188 -15.227 1 31.89 165 TYR B CA 1
ATOM 5698 C C . TYR B 1 165 ? -11.875 32.5 -13.734 1 31.89 165 TYR B C 1
ATOM 5700 O O . TYR B 1 165 ? -12.727 33.25 -13.242 1 31.89 165 TYR B O 1
ATOM 5708 N N . PHE B 1 166 ? -11.438 31.547 -12.969 1 37.75 166 PHE B N 1
ATOM 5709 C CA . PHE B 1 166 ? -11.023 31.75 -11.586 1 37.75 166 PHE B CA 1
ATOM 5710 C C . PHE B 1 166 ? -10.445 33.156 -11.383 1 37.75 166 PHE B C 1
ATOM 5712 O O . PHE B 1 166 ? -9.438 33.5 -12 1 37.75 166 PHE B O 1
ATOM 5719 N N . GLU B 1 167 ? -11.219 34.094 -11.227 1 38.25 167 GLU B N 1
ATOM 5720 C CA . GLU B 1 167 ? -10.758 35.406 -10.758 1 38.25 167 GLU B CA 1
ATOM 5721 C C . GLU B 1 167 ? -9.742 35.25 -9.633 1 38.25 167 GLU B C 1
ATOM 5723 O O . GLU B 1 167 ? -10.102 34.969 -8.492 1 38.25 167 GLU B O 1
ATOM 5728 N N . VAL B 1 168 ? -8.578 34.688 -9.938 1 47.06 168 VAL B N 1
ATOM 5729 C CA . VAL B 1 168 ? -7.465 34.781 -9 1 47.06 168 VAL B CA 1
ATOM 5730 C C . VAL B 1 168 ? -7.328 36.25 -8.547 1 47.06 168 VAL B C 1
ATOM 5732 O O . VAL B 1 168 ? -7.234 37.156 -9.375 1 47.06 168 VAL B O 1
ATOM 5735 N N . ASP B 1 169 ? -7.793 36.562 -7.418 1 52.03 169 ASP B N 1
ATOM 5736 C CA . ASP B 1 169 ? -7.617 37.875 -6.809 1 52.03 169 ASP B CA 1
ATOM 5737 C C . ASP B 1 169 ? -6.238 38.438 -7.125 1 52.03 169 ASP B C 1
ATOM 5739 O O . ASP B 1 169 ? -5.254 37.688 -7.191 1 52.03 169 ASP B O 1
ATOM 5743 N N . GLU B 1 170 ? -6.18 39.594 -7.812 1 56.88 170 GLU B N 1
ATOM 5744 C CA . GLU B 1 170 ? -4.973 40.344 -8.164 1 56.88 170 GLU B CA 1
ATOM 5745 C C . GLU B 1 170 ? -3.947 40.281 -7.035 1 56.88 170 GLU B C 1
ATOM 5747 O O . GLU B 1 170 ? -2.742 40.188 -7.285 1 56.88 170 GLU B O 1
ATOM 5752 N N . ALA B 1 171 ? -4.441 40.281 -5.789 1 57.91 171 ALA B N 1
ATOM 5753 C CA . ALA B 1 171 ? -3.545 40.219 -4.637 1 57.91 171 ALA B CA 1
ATOM 5754 C C . ALA B 1 171 ? -2.84 38.875 -4.555 1 57.91 171 ALA B C 1
ATOM 5756 O O . ALA B 1 171 ? -1.647 38.812 -4.25 1 57.91 171 ALA B O 1
ATOM 5757 N N . ASP B 1 172 ? -3.52 37.938 -4.941 1 62.59 172 ASP B N 1
ATOM 5758 C CA . ASP B 1 172 ? -2.951 36.594 -4.918 1 62.59 172 ASP B CA 1
ATOM 5759 C C . ASP B 1 172 ? -1.901 36.406 -6.012 1 62.59 172 ASP B C 1
ATOM 5761 O O . ASP B 1 172 ? -0.865 35.781 -5.789 1 62.59 172 ASP B O 1
ATOM 5765 N N . ILE B 1 173 ? -2.129 37.125 -7.047 1 63.69 173 ILE B N 1
ATOM 5766 C CA . ILE B 1 173 ? -1.198 37.031 -8.164 1 63.69 173 ILE B CA 1
ATOM 5767 C C . ILE B 1 173 ? 0.095 37.781 -7.82 1 63.69 173 ILE B C 1
ATOM 5769 O O . ILE B 1 173 ? 1.189 37.281 -8.117 1 63.69 173 ILE B O 1
ATOM 5773 N N . LYS B 1 174 ? -0.135 38.906 -7.191 1 64.81 174 LYS B N 1
ATOM 5774 C CA . LYS B 1 174 ? 1.038 39.688 -6.82 1 64.81 174 LYS B CA 1
ATOM 5775 C C . LYS B 1 174 ? 1.885 38.938 -5.781 1 64.81 174 LYS B C 1
ATOM 5777 O O . LYS B 1 174 ? 3.115 38.938 -5.871 1 64.81 174 LYS B O 1
ATOM 5782 N N . GLU B 1 175 ? 1.229 38.375 -4.84 1 69.25 175 GLU B N 1
ATOM 5783 C CA . GLU B 1 175 ? 1.943 37.625 -3.818 1 69.25 175 GLU B CA 1
ATOM 5784 C C . GLU B 1 175 ? 2.662 36.406 -4.426 1 69.25 175 GLU B C 1
ATOM 5786 O O . GLU B 1 175 ? 3.811 36.125 -4.074 1 69.25 175 GLU B O 1
ATOM 5791 N N . TYR B 1 176 ? 2 35.906 -5.324 1 69.94 176 TYR B N 1
ATOM 5792 C CA . TYR B 1 176 ? 2.59 34.75 -6 1 69.94 176 TYR B CA 1
ATOM 5793 C C . TYR B 1 176 ? 3.795 35.156 -6.836 1 69.94 176 TYR B C 1
ATOM 5795 O O . TYR B 1 176 ? 4.828 34.5 -6.824 1 69.94 176 TYR B O 1
ATOM 5803 N N . ALA B 1 177 ? 3.646 36.219 -7.52 1 69.88 177 ALA B N 1
ATOM 5804 C CA . ALA B 1 177 ? 4.738 36.719 -8.344 1 69.88 177 ALA B CA 1
ATOM 5805 C C . ALA B 1 177 ? 5.957 37.062 -7.492 1 69.88 177 ALA B C 1
ATOM 5807 O O . ALA B 1 177 ? 7.094 36.781 -7.871 1 69.88 177 ALA B O 1
ATOM 5808 N N . MET B 1 178 ? 5.668 37.656 -6.387 1 71.56 178 MET B N 1
ATOM 5809 C CA . MET B 1 178 ? 6.754 38 -5.477 1 71.56 178 MET B CA 1
ATOM 5810 C C . MET B 1 178 ? 7.453 36.75 -4.957 1 71.56 178 MET B C 1
ATOM 5812 O O . MET B 1 178 ? 8.688 36.688 -4.922 1 71.56 178 MET B O 1
ATOM 5816 N N . LYS B 1 179 ? 6.699 35.844 -4.605 1 74.75 179 LYS B N 1
ATOM 5817 C CA . LYS B 1 179 ? 7.246 34.562 -4.133 1 74.75 179 LYS B CA 1
ATOM 5818 C C . LYS B 1 179 ? 8.125 33.906 -5.199 1 74.75 179 LYS B C 1
ATOM 5820 O O . LYS B 1 179 ? 9.219 33.438 -4.898 1 74.75 179 LYS B O 1
ATOM 5825 N N . MET B 1 180 ? 7.711 34.062 -6.348 1 74.5 180 MET B N 1
ATOM 5826 C CA . MET B 1 180 ? 8.438 33.438 -7.453 1 74.5 180 MET B CA 1
ATOM 5827 C C . MET B 1 180 ? 9.758 34.156 -7.711 1 74.5 180 MET B C 1
ATOM 5829 O O . MET B 1 180 ? 10.766 33.531 -8.016 1 74.5 180 MET B O 1
ATOM 5833 N N . ARG B 1 181 ? 9.695 35.406 -7.59 1 75 181 ARG B N 1
ATOM 5834 C CA . ARG B 1 181 ? 10.906 36.188 -7.805 1 75 181 ARG B CA 1
ATOM 5835 C C . ARG B 1 181 ? 11.961 35.875 -6.758 1 75 181 ARG B C 1
ATOM 5837 O O . ARG B 1 181 ? 13.141 35.719 -7.086 1 75 181 ARG B O 1
ATOM 5844 N N . ILE B 1 182 ? 11.531 35.75 -5.59 1 76.06 182 ILE B N 1
ATOM 5845 C CA . ILE B 1 182 ? 12.445 35.438 -4.496 1 76.06 182 ILE B CA 1
ATOM 5846 C C . ILE B 1 182 ? 13.039 34.062 -4.684 1 76.06 182 ILE B C 1
ATOM 5848 O O . ILE B 1 182 ? 14.258 33.875 -4.602 1 76.06 182 ILE B O 1
ATOM 5852 N N . LEU B 1 183 ? 12.195 33.156 -5 1 79 183 LEU B N 1
ATOM 5853 C CA . LEU B 1 183 ? 12.633 31.781 -5.121 1 79 183 LEU B CA 1
ATOM 5854 C C . LEU B 1 183 ? 13.531 31.594 -6.336 1 79 183 LEU B C 1
ATOM 5856 O O . LEU B 1 183 ? 14.5 30.828 -6.281 1 79 183 LEU B O 1
ATOM 5860 N N . SER B 1 184 ? 13.188 32.281 -7.359 1 77.12 184 SER B N 1
ATOM 5861 C CA . SER B 1 184 ? 14.031 32.219 -8.547 1 77.12 184 SER B CA 1
ATOM 5862 C C . SER B 1 184 ? 15.422 32.812 -8.273 1 77.12 184 SER B C 1
ATOM 5864 O O . SER B 1 184 ? 16.422 32.25 -8.727 1 77.12 184 SER B O 1
ATOM 5866 N N . ARG B 1 185 ? 15.445 33.875 -7.59 1 79 185 ARG B N 1
ATOM 5867 C CA . ARG B 1 185 ? 16.734 34.469 -7.242 1 79 185 ARG B CA 1
ATOM 5868 C C . ARG B 1 185 ? 17.547 33.562 -6.359 1 79 185 ARG B C 1
ATOM 5870 O O . ARG B 1 185 ? 18.766 33.406 -6.555 1 79 185 ARG B O 1
ATOM 5877 N N . LEU B 1 186 ? 16.922 33.031 -5.43 1 79.31 186 LEU B N 1
ATOM 5878 C CA . LEU B 1 186 ? 17.625 32.094 -4.551 1 79.31 186 LEU B CA 1
ATOM 5879 C C . LEU B 1 186 ? 18.141 30.906 -5.34 1 79.31 186 LEU B C 1
ATOM 5881 O O . LEU B 1 186 ? 19.25 30.422 -5.09 1 79.31 186 LEU B O 1
ATOM 5885 N N . GLY B 1 187 ? 17.297 30.484 -6.211 1 77 187 GLY B N 1
ATOM 5886 C CA . GLY B 1 187 ? 17.734 29.406 -7.074 1 77 187 GLY B CA 1
ATOM 5887 C C . GLY B 1 187 ? 18.969 29.734 -7.879 1 77 187 GLY B C 1
ATOM 5888 O O . GLY B 1 187 ? 19.859 28.891 -8.016 1 77 187 GLY B O 1
ATOM 5889 N N . ASN B 1 188 ? 19 30.875 -8.344 1 77 188 ASN B N 1
ATOM 5890 C CA . ASN B 1 188 ? 20.156 31.312 -9.109 1 77 188 ASN B CA 1
ATOM 5891 C C . ASN B 1 188 ? 21.406 31.422 -8.234 1 77 188 ASN B C 1
ATOM 5893 O O . ASN B 1 188 ? 22.5 31.047 -8.664 1 77 188 ASN B O 1
ATOM 5897 N N . ILE B 1 189 ? 21.266 31.891 -7.059 1 78.38 189 ILE B N 1
ATOM 5898 C CA . ILE B 1 189 ? 22.391 31.984 -6.133 1 78.38 189 ILE B CA 1
ATOM 5899 C C . ILE B 1 189 ? 22.906 30.594 -5.797 1 78.38 189 ILE B C 1
ATOM 5901 O O . ILE B 1 189 ? 24.125 30.375 -5.746 1 78.38 189 ILE B O 1
ATOM 5905 N N . ALA B 1 190 ? 21.984 29.703 -5.582 1 78.62 190 ALA B N 1
ATOM 5906 C CA . ALA B 1 190 ? 22.344 28.344 -5.23 1 78.62 190 ALA B CA 1
ATOM 5907 C C . ALA B 1 190 ? 23.125 27.672 -6.359 1 78.62 190 ALA B C 1
ATOM 5909 O O . ALA B 1 190 ? 24 26.844 -6.109 1 78.62 190 ALA B O 1
ATOM 5910 N N . GLN B 1 191 ? 22.828 28.047 -7.539 1 74.88 191 GLN B N 1
ATOM 5911 C CA . GLN B 1 191 ? 23.5 27.469 -8.695 1 74.88 191 GLN B CA 1
ATOM 5912 C C . GLN B 1 191 ? 24.875 28.109 -8.922 1 74.88 191 GLN B C 1
ATOM 5914 O O . GLN B 1 191 ? 25.844 27.406 -9.219 1 74.88 191 GLN B O 1
ATOM 5919 N N . ASP B 1 192 ? 24.922 29.391 -8.836 1 71.31 192 ASP B N 1
ATOM 5920 C CA . ASP B 1 192 ? 26.109 30.141 -9.203 1 71.31 192 ASP B CA 1
ATOM 5921 C C . ASP B 1 192 ? 27.125 30.156 -8.062 1 71.31 192 ASP B C 1
ATOM 5923 O O . ASP B 1 192 ? 28.344 30.047 -8.297 1 71.31 192 ASP B O 1
ATOM 5927 N N . GLU B 1 193 ? 26.594 30.344 -6.895 1 65.81 193 GLU B N 1
ATOM 5928 C CA . GLU B 1 193 ? 27.453 30.484 -5.715 1 65.81 193 GLU B CA 1
ATOM 5929 C C . GLU B 1 193 ? 27.047 29.5 -4.621 1 65.81 193 GLU B C 1
ATOM 5931 O O . GLU B 1 193 ? 26.375 29.875 -3.66 1 65.81 193 GLU B O 1
ATOM 5936 N N . LYS B 1 194 ? 27.547 28.297 -4.719 1 68.5 194 LYS B N 1
ATOM 5937 C CA . LYS B 1 194 ? 27.094 27.203 -3.881 1 68.5 194 LYS B CA 1
ATOM 5938 C C . LYS B 1 194 ? 27.375 27.469 -2.406 1 68.5 194 LYS B C 1
ATOM 5940 O O . LYS B 1 194 ? 26.547 27.172 -1.545 1 68.5 194 LYS B O 1
ATOM 5945 N N . GLU B 1 195 ? 28.359 28.281 -2.156 1 79.19 195 GLU B N 1
ATOM 5946 C CA . GLU B 1 195 ? 28.703 28.484 -0.754 1 79.19 195 GLU B CA 1
ATOM 5947 C C . GLU B 1 195 ? 27.984 29.703 -0.176 1 79.19 195 GLU B C 1
ATOM 5949 O O . GLU B 1 195 ? 27.688 29.734 1.021 1 79.19 195 GLU B O 1
ATOM 5954 N N . GLU B 1 196 ? 27.562 30.594 -1.039 1 82.56 196 GLU B N 1
ATOM 5955 C CA . GLU B 1 196 ? 26.938 31.844 -0.592 1 82.56 196 GLU B CA 1
ATOM 5956 C C . GLU B 1 196 ? 25.5 31.609 -0.131 1 82.56 196 GLU B C 1
ATOM 5958 O O . GLU B 1 196 ? 25.016 32.281 0.772 1 82.56 196 GLU B O 1
ATOM 5963 N N . ILE B 1 197 ? 24.922 30.641 -0.678 1 85.12 197 ILE B N 1
ATOM 5964 C CA . ILE B 1 197 ? 23.5 30.406 -0.42 1 85.12 197 ILE B CA 1
ATOM 5965 C C . ILE B 1 197 ? 23.297 29.984 1.033 1 85.12 197 ILE B C 1
ATOM 5967 O O . ILE B 1 197 ? 22.266 30.25 1.632 1 85.12 197 ILE B O 1
ATOM 5971 N N . PHE B 1 198 ? 24.297 29.375 1.652 1 89.69 198 PHE B N 1
ATOM 5972 C CA . PHE B 1 198 ? 24.172 28.844 3 1 89.69 198 PHE B CA 1
ATOM 5973 C C . PHE B 1 198 ? 24.156 29.953 4.035 1 89.69 198 PHE B C 1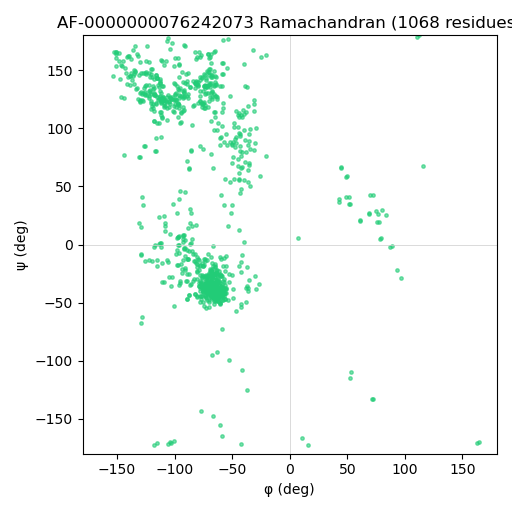
ATOM 5975 O O . PHE B 1 198 ? 23.75 29.75 5.18 1 89.69 198 PHE B O 1
ATOM 5982 N N . LYS B 1 199 ? 24.5 31.125 3.578 1 87.44 199 LYS B N 1
ATOM 5983 C CA . LYS B 1 199 ? 24.531 32.25 4.496 1 87.44 199 LYS B CA 1
ATOM 5984 C C . LYS B 1 199 ? 23.125 32.75 4.824 1 87.44 199 LYS B C 1
ATOM 5986 O O . LYS B 1 199 ? 22.922 33.406 5.848 1 87.44 199 LYS B O 1
ATOM 5991 N N . TYR B 1 200 ? 22.203 32.406 4.023 1 88.19 200 TYR B N 1
ATOM 5992 C CA . TYR B 1 200 ? 20.859 32.938 4.168 1 88.19 200 TYR B CA 1
ATOM 5993 C C . TYR B 1 200 ? 20 32 5.023 1 88.19 200 TYR B C 1
ATOM 5995 O O . TYR B 1 200 ? 18.922 32.406 5.488 1 88.19 200 TYR B O 1
ATOM 6003 N N . GLY B 1 201 ? 20.438 30.828 5.258 1 91.62 201 GLY B N 1
ATOM 6004 C CA . GLY B 1 201 ? 19.672 29.875 6.043 1 91.62 201 GLY B CA 1
ATOM 6005 C C . GLY B 1 201 ? 20.203 29.703 7.457 1 91.62 201 GLY B C 1
ATOM 6006 O O . GLY B 1 201 ? 20.938 30.562 7.953 1 91.62 201 GLY B O 1
ATOM 6007 N N . TYR B 1 202 ? 19.703 28.734 8.117 1 94.19 202 TYR B N 1
ATOM 6008 C CA . TYR B 1 202 ? 20.125 28.422 9.477 1 94.19 202 TYR B CA 1
ATOM 6009 C C . TYR B 1 202 ? 21.438 27.656 9.484 1 94.19 202 TYR B C 1
ATOM 6011 O O . TYR B 1 202 ? 21.641 26.766 8.648 1 94.19 202 TYR B O 1
ATOM 6019 N N . THR B 1 203 ? 22.281 28.047 10.375 1 93.69 203 THR B N 1
ATOM 6020 C CA . THR B 1 203 ? 23.5 27.266 10.555 1 93.69 203 THR B CA 1
ATOM 6021 C C . THR B 1 203 ? 23.203 26 11.375 1 93.69 203 THR B C 1
ATOM 6023 O O . THR B 1 203 ? 22.172 25.922 12.047 1 93.69 203 THR B O 1
ATOM 6026 N N . LYS B 1 204 ? 24.078 25.094 11.273 1 94.62 204 LYS B N 1
ATOM 6027 C CA . LYS B 1 204 ? 23.938 23.844 12.031 1 94.62 204 LYS B CA 1
ATOM 6028 C C . LYS B 1 204 ? 23.797 24.125 13.523 1 94.62 204 LYS B C 1
ATOM 6030 O O . LYS B 1 204 ? 22.953 23.531 14.195 1 94.62 204 LYS B O 1
ATOM 6035 N N . ASP B 1 205 ? 24.609 25.078 13.984 1 92.94 205 ASP B N 1
ATOM 6036 C CA . ASP B 1 205 ? 24.641 25.375 15.414 1 92.94 205 ASP B CA 1
ATOM 6037 C C . ASP B 1 205 ? 23.359 26.094 15.852 1 92.94 205 ASP B C 1
ATOM 6039 O O . ASP B 1 205 ? 22.953 26 17.016 1 92.94 205 ASP B O 1
ATOM 6043 N N . ASP B 1 206 ? 22.75 26.797 14.898 1 91.5 206 ASP B N 1
ATOM 6044 C CA . ASP B 1 206 ? 21.453 27.406 15.172 1 91.5 206 ASP B CA 1
ATOM 6045 C C . ASP B 1 206 ? 20.391 26.344 15.406 1 91.5 206 ASP B C 1
ATOM 6047 O O . ASP B 1 206 ? 19.594 26.438 16.344 1 91.5 206 ASP B O 1
ATOM 6051 N N . MET B 1 207 ? 20.422 25.344 14.641 1 93.69 207 MET B N 1
ATOM 6052 C CA . MET B 1 207 ? 19.344 24.359 14.617 1 93.69 207 MET B CA 1
ATOM 6053 C C . MET B 1 207 ? 19.562 23.266 15.664 1 93.69 207 MET B C 1
ATOM 6055 O O . MET B 1 207 ? 18.641 22.906 16.391 1 93.69 207 MET B O 1
ATOM 6059 N N . ILE B 1 208 ? 20.859 22.781 15.766 1 95.5 208 ILE B N 1
ATOM 6060 C CA . ILE B 1 208 ? 21.156 21.656 16.656 1 95.5 208 ILE B CA 1
ATOM 6061 C C . ILE B 1 208 ? 21.781 22.172 17.953 1 95.5 208 ILE B C 1
ATOM 6063 O O . ILE B 1 208 ? 22.922 22.641 17.953 1 95.5 208 ILE B O 1
ATOM 6067 N N . ILE B 1 209 ? 21.047 21.969 19 1 93.38 209 ILE B N 1
ATOM 6068 C CA . ILE B 1 209 ? 21.516 22.422 20.312 1 93.38 209 ILE B CA 1
ATOM 6069 C C . ILE B 1 209 ? 22.344 21.344 20.984 1 93.38 209 ILE B C 1
ATOM 6071 O O . ILE B 1 209 ? 23.391 21.625 21.578 1 93.38 209 ILE B O 1
ATOM 6075 N N . GLU B 1 210 ? 21.828 20.219 20.938 1 94.25 210 GLU B N 1
ATOM 6076 C CA . GLU B 1 210 ? 22.484 19.031 21.516 1 94.25 210 GLU B CA 1
ATOM 6077 C C . GLU B 1 210 ? 22.391 17.844 20.562 1 94.25 210 GLU B C 1
ATOM 6079 O O . GLU B 1 210 ? 21.438 17.719 19.797 1 94.25 210 GLU B O 1
ATOM 6084 N N . CYS B 1 211 ? 23.438 17.047 20.625 1 95.38 211 CYS B N 1
ATOM 6085 C CA . CYS B 1 211 ? 23.5 15.867 19.766 1 95.38 211 CYS B CA 1
ATOM 6086 C C . CYS B 1 211 ? 24.219 14.719 20.469 1 95.38 211 CYS B C 1
ATOM 6088 O O . CYS B 1 211 ? 25.297 14.898 21.016 1 95.38 211 CYS B O 1
ATOM 6090 N N . LYS B 1 212 ? 23.562 13.633 20.5 1 95.19 212 LYS B N 1
ATOM 6091 C CA . LYS B 1 212 ? 24.125 12.414 21.062 1 95.19 212 LYS B CA 1
ATOM 6092 C C . LYS B 1 212 ? 24.016 11.25 20.094 1 95.19 212 LYS B C 1
ATOM 6094 O O . LYS B 1 212 ? 22.938 10.945 19.594 1 95.19 212 LYS B O 1
ATOM 6099 N N . TRP B 1 213 ? 25.125 10.648 19.781 1 95.19 213 TRP B N 1
ATOM 6100 C CA . TRP B 1 213 ? 25.188 9.43 18.984 1 95.19 213 TRP B CA 1
ATOM 6101 C C . TRP B 1 213 ? 25.656 8.242 19.828 1 95.19 213 TRP B C 1
ATOM 6103 O O . TRP B 1 213 ? 26.812 8.172 20.219 1 95.19 213 TRP B O 1
ATOM 6113 N N . LYS B 1 214 ? 24.734 7.309 20 1 93.38 214 LYS B N 1
ATOM 6114 C CA . LYS B 1 214 ? 25.047 6.203 20.906 1 93.38 214 LYS B CA 1
ATOM 6115 C C . LYS B 1 214 ? 25.484 6.719 22.266 1 93.38 214 LYS B C 1
ATOM 6117 O O . LYS B 1 214 ? 24.75 7.426 22.938 1 93.38 214 LYS B O 1
ATOM 6122 N N . ASP B 1 215 ? 26.781 6.527 22.531 1 87.31 215 ASP B N 1
ATOM 6123 C CA . ASP B 1 215 ? 27.297 6.984 23.812 1 87.31 215 ASP B CA 1
ATOM 6124 C C . ASP B 1 215 ? 28.188 8.211 23.641 1 87.31 215 ASP B C 1
ATOM 6126 O O . ASP B 1 215 ? 28.719 8.742 24.609 1 87.31 215 ASP B O 1
ATOM 6130 N N . TYR B 1 216 ? 28.141 8.75 22.484 1 88.44 216 TYR B N 1
ATOM 6131 C CA . TYR B 1 216 ? 28.922 9.953 22.219 1 88.44 216 TYR B CA 1
ATOM 6132 C C . TYR B 1 216 ? 28.094 11.211 22.438 1 88.44 216 TYR B C 1
ATOM 6134 O O . TYR B 1 216 ? 27.156 11.477 21.688 1 88.44 216 TYR B O 1
ATOM 6142 N N . TYR B 1 217 ? 28.359 12.078 23.391 1 83.75 217 TYR B N 1
ATOM 6143 C CA . TYR B 1 217 ? 27.547 13.211 23.812 1 83.75 217 TYR B CA 1
ATOM 6144 C C . TYR B 1 217 ? 27.844 14.445 22.953 1 83.75 217 TYR B C 1
ATOM 6146 O O . TYR B 1 217 ? 27 15.336 22.828 1 83.75 217 TYR B O 1
ATOM 6154 N N . ASN B 1 218 ? 28.641 14.461 22.016 1 85.69 218 ASN B N 1
ATOM 6155 C CA . ASN B 1 218 ? 28.875 15.656 21.219 1 85.69 218 ASN B CA 1
ATOM 6156 C C . ASN B 1 218 ? 29.125 15.305 19.75 1 85.69 218 ASN B C 1
ATOM 6158 O O . ASN B 1 218 ? 30.25 15.43 19.266 1 85.69 218 ASN B O 1
ATOM 6162 N N . CYS B 1 219 ? 27.969 15.023 19.219 1 88.75 219 CYS B N 1
ATOM 6163 C CA . CYS B 1 219 ? 28.078 14.703 17.797 1 88.75 219 CYS B CA 1
ATOM 6164 C C . CYS B 1 219 ? 27.75 15.914 16.938 1 88.75 219 CYS B C 1
ATOM 6166 O O . CYS B 1 219 ? 27.234 15.766 15.836 1 88.75 219 CYS B O 1
ATOM 6168 N N . LYS B 1 220 ? 27.938 17.109 17.375 1 90 220 LYS B N 1
ATOM 6169 C CA . LYS B 1 220 ? 27.656 18.328 16.625 1 90 220 LYS B CA 1
ATOM 6170 C C . LYS B 1 220 ? 28.812 18.656 15.68 1 90 220 LYS B C 1
ATOM 6172 O O . LYS B 1 220 ? 28.703 19.578 14.852 1 90 220 LYS B O 1
ATOM 6177 N N . ALA B 1 221 ? 29.828 17.922 15.844 1 84.38 221 ALA B N 1
ATOM 6178 C CA . ALA B 1 221 ? 31 18.203 15.016 1 84.38 221 ALA B CA 1
ATOM 6179 C C . ALA B 1 221 ? 30.656 18.125 13.531 1 84.38 221 ALA B C 1
ATOM 6181 O O . ALA B 1 221 ? 29.844 17.297 13.117 1 84.38 221 ALA B O 1
ATOM 6182 N N . ASP B 1 222 ? 31.297 18.922 12.75 1 83 222 ASP B N 1
ATOM 6183 C CA . ASP B 1 222 ? 31.016 19.078 11.328 1 83 222 ASP B CA 1
ATOM 6184 C C . ASP B 1 222 ? 31.359 17.781 10.57 1 83 222 ASP B C 1
ATOM 6186 O O . ASP B 1 222 ? 30.828 17.547 9.477 1 83 222 ASP B O 1
ATOM 6190 N N . ARG B 1 223 ? 32.125 16.969 11.172 1 82.62 223 ARG B N 1
ATOM 6191 C CA . ARG B 1 223 ? 32.531 15.727 10.492 1 82.62 223 ARG B CA 1
ATOM 6192 C C . ARG B 1 223 ? 31.328 14.789 10.344 1 82.62 223 ARG B C 1
ATOM 6194 O O . ARG B 1 223 ? 31.312 13.93 9.461 1 82.62 223 ARG B O 1
ATOM 6201 N N . TRP B 1 224 ? 30.344 15.039 11.188 1 88.69 224 TRP B N 1
ATOM 6202 C CA . TRP B 1 224 ? 29.234 14.109 11.188 1 88.69 224 TRP B CA 1
ATOM 6203 C C . TRP B 1 224 ? 28.078 14.633 10.352 1 88.69 224 TRP B C 1
ATOM 6205 O O . TRP B 1 224 ? 27.156 13.883 9.992 1 88.69 224 TRP B O 1
ATOM 6215 N N . TRP B 1 225 ? 28.141 15.898 10.125 1 92 225 TRP B N 1
ATOM 6216 C CA . TRP B 1 225 ? 27.016 16.531 9.453 1 92 225 TRP B CA 1
ATOM 6217 C C . TRP B 1 225 ? 27.453 17.188 8.148 1 92 225 TRP B C 1
ATOM 6219 O O . TRP B 1 225 ? 28.453 17.922 8.125 1 92 225 TRP B O 1
ATOM 6229 N N . LYS B 1 226 ? 26.75 16.891 7.129 1 90.12 226 LYS B N 1
ATOM 6230 C CA . LYS B 1 226 ? 27 17.531 5.836 1 90.12 226 LYS B CA 1
ATOM 6231 C C . LYS B 1 226 ? 25.875 18.484 5.469 1 90.12 226 LYS B C 1
ATOM 6233 O O . LYS B 1 226 ? 24.703 18.109 5.5 1 90.12 226 LYS B O 1
ATOM 6238 N N . PRO B 1 227 ? 26.172 19.719 5.188 1 91 227 PRO B N 1
ATOM 6239 C CA . PRO B 1 227 ? 25.125 20.656 4.766 1 91 227 PRO B CA 1
ATOM 6240 C C . PRO B 1 227 ? 24.625 20.375 3.354 1 91 227 PRO B C 1
ATOM 6242 O O . PRO B 1 227 ? 25.406 20.031 2.469 1 91 227 PRO B O 1
ATOM 6245 N N . VAL B 1 228 ? 23.375 20.422 3.244 1 89 228 VAL B N 1
ATOM 6246 C CA . VAL B 1 228 ? 22.719 20.266 1.954 1 89 228 VAL B CA 1
ATOM 6247 C C . VAL B 1 228 ? 21.672 21.375 1.782 1 89 228 VAL B C 1
ATOM 6249 O O . VAL B 1 228 ? 20.891 21.656 2.703 1 89 228 VAL B O 1
ATOM 6252 N N . TRP B 1 229 ? 21.641 21.984 0.631 1 89.38 229 TRP B N 1
ATOM 6253 C CA . TRP B 1 229 ? 20.672 23.047 0.375 1 89.38 229 TRP B CA 1
ATOM 6254 C C . TRP B 1 229 ? 19.438 22.484 -0.347 1 89.38 229 TRP B C 1
ATOM 6256 O O . TRP B 1 229 ? 19.578 21.703 -1.286 1 89.38 229 TRP B O 1
ATOM 6266 N N . HIS B 1 230 ? 18.344 22.812 0.099 1 89.75 230 HIS B N 1
ATOM 6267 C CA . HIS B 1 230 ? 17.062 22.469 -0.526 1 89.75 230 HIS B CA 1
ATOM 6268 C C . HIS B 1 230 ? 16.281 23.703 -0.92 1 89.75 230 HIS B C 1
ATOM 6270 O O . HIS B 1 230 ? 16.25 24.688 -0.174 1 89.75 230 HIS B O 1
ATOM 6276 N N . TRP B 1 231 ? 15.602 23.688 -1.967 1 84.81 231 TRP B N 1
ATOM 6277 C CA . TRP B 1 231 ? 14.953 24.859 -2.537 1 84.81 231 TRP B CA 1
ATOM 6278 C C . TRP B 1 231 ? 13.844 25.375 -1.62 1 84.81 231 TRP B C 1
ATOM 6280 O O . TRP B 1 231 ? 13.586 26.578 -1.555 1 84.81 231 TRP B O 1
ATOM 6290 N N . ARG B 1 232 ? 13.211 24.453 -0.945 1 87.94 232 ARG B N 1
ATOM 6291 C CA . ARG B 1 232 ? 12.062 24.844 -0.136 1 87.94 232 ARG B CA 1
ATOM 6292 C C . ARG B 1 232 ? 12.469 25.094 1.312 1 87.94 232 ARG B C 1
ATOM 6294 O O . ARG B 1 232 ? 11.938 25.984 1.965 1 87.94 232 ARG B O 1
ATOM 6301 N N . TYR B 1 233 ? 13.438 24.344 1.766 1 92.62 233 TYR B N 1
ATOM 6302 C CA . TYR B 1 233 ? 13.711 24.344 3.197 1 92.62 233 TYR B CA 1
ATOM 6303 C C . TYR B 1 233 ? 15.062 25 3.492 1 92.62 233 TYR B C 1
ATOM 6305 O O . TYR B 1 233 ? 15.469 25.094 4.652 1 92.62 233 TYR B O 1
ATOM 6313 N N . GLY B 1 234 ? 15.734 25.391 2.527 1 91.12 234 GLY B N 1
ATOM 6314 C CA . GLY B 1 234 ? 17.016 26.047 2.73 1 91.12 234 GLY B CA 1
ATOM 6315 C C . GLY B 1 234 ? 18.109 25.109 3.174 1 91.12 234 GLY B C 1
ATOM 6316 O O . GLY B 1 234 ? 18.312 24.062 2.562 1 91.12 234 GLY B O 1
ATOM 6317 N N . ASN B 1 235 ? 18.844 25.578 4.238 1 93.44 235 ASN B N 1
ATOM 6318 C CA . ASN B 1 235 ? 19.938 24.766 4.73 1 93.44 235 ASN B CA 1
ATOM 6319 C C . ASN B 1 235 ? 19.438 23.547 5.508 1 93.44 235 ASN B C 1
ATOM 6321 O O . ASN B 1 235 ? 18.734 23.688 6.508 1 93.44 235 ASN B O 1
ATOM 6325 N N . CYS B 1 236 ? 19.766 22.422 4.965 1 94.62 236 CYS B N 1
ATOM 6326 C CA . CYS B 1 236 ? 19.531 21.156 5.668 1 94.62 236 CYS B CA 1
ATOM 6327 C C . CYS B 1 236 ? 20.844 20.516 6.078 1 94.62 236 CYS B C 1
ATOM 6329 O O . CYS B 1 236 ? 21.906 20.859 5.551 1 94.62 236 CYS B O 1
ATOM 6331 N N . TYR B 1 237 ? 20.797 19.672 7.035 1 95.25 237 TYR B N 1
ATOM 6332 C CA . TYR B 1 237 ? 22 19 7.523 1 95.25 237 TYR B CA 1
ATOM 6333 C C . TYR B 1 237 ? 21.797 17.5 7.602 1 95.25 237 TYR B C 1
ATOM 6335 O O . TYR B 1 237 ? 20.891 17.031 8.289 1 95.25 237 TYR B O 1
ATOM 6343 N N . SER B 1 238 ? 22.625 16.781 6.918 1 94.5 238 SER B N 1
ATOM 6344 C CA . SER B 1 238 ? 22.531 15.336 6.832 1 94.5 238 SER B CA 1
ATOM 6345 C C . SER B 1 238 ? 23.547 14.656 7.738 1 94.5 238 SER B C 1
ATOM 6347 O O . SER B 1 238 ? 24.75 14.953 7.66 1 94.5 238 SER B O 1
ATOM 6349 N N . PHE B 1 239 ? 23.062 13.836 8.547 1 94.69 239 PHE B N 1
ATOM 6350 C CA . PHE B 1 239 ? 23.891 13.031 9.438 1 94.69 239 PHE B CA 1
ATOM 6351 C C . PHE B 1 239 ? 24.297 11.727 8.773 1 94.69 239 PHE B C 1
ATOM 6353 O O . PHE B 1 239 ? 23.5 11.102 8.07 1 94.69 239 PHE B O 1
ATOM 6360 N N . ASN B 1 240 ? 25.531 11.266 8.891 1 92.75 240 ASN B N 1
ATOM 6361 C CA . ASN B 1 240 ? 26.062 9.984 8.438 1 92.75 240 ASN B CA 1
ATOM 6362 C C . ASN B 1 240 ? 26.203 9.938 6.922 1 92.75 240 ASN B C 1
ATOM 6364 O O . ASN B 1 240 ? 25.781 8.969 6.285 1 92.75 240 ASN B O 1
ATOM 6368 N N . VAL B 1 241 ? 26.656 10.938 6.312 1 88.81 241 VAL B N 1
ATOM 6369 C CA . VAL B 1 241 ? 26.969 10.961 4.887 1 88.81 241 VAL B CA 1
ATOM 6370 C C . VAL B 1 241 ? 28.453 10.688 4.668 1 88.81 241 VAL B C 1
ATOM 6372 O O . VAL B 1 241 ? 29.297 11.305 5.312 1 88.81 241 VAL B O 1
ATOM 6375 N N . PRO B 1 242 ? 28.656 9.719 3.779 1 77.75 242 PRO B N 1
ATOM 6376 C CA . PRO B 1 242 ? 30.078 9.43 3.541 1 77.75 242 PRO B CA 1
ATOM 6377 C C . PRO B 1 242 ? 30.797 10.562 2.826 1 77.75 242 PRO B C 1
ATOM 6379 O O . PRO B 1 242 ? 30.203 11.234 1.976 1 77.75 242 PRO B O 1
ATOM 6382 N N . ASP B 1 243 ? 31.875 10.984 3.289 1 70.75 243 ASP B N 1
ATOM 6383 C CA . ASP B 1 243 ? 32.719 11.977 2.654 1 70.75 243 ASP B CA 1
ATOM 6384 C C . ASP B 1 243 ? 34.094 11.383 2.312 1 70.75 243 ASP B C 1
ATOM 6386 O O . ASP B 1 243 ? 34.844 10.984 3.205 1 70.75 243 ASP B O 1
ATOM 6390 N N . GLN B 1 244 ? 34.188 11.188 1.074 1 62.41 244 GLN B N 1
ATOM 6391 C CA . GLN B 1 244 ? 35.438 10.602 0.618 1 62.41 244 GLN B CA 1
ATOM 6392 C C . GLN B 1 244 ? 36.625 11.461 1.026 1 62.41 244 GLN B C 1
ATOM 6394 O O . GLN B 1 244 ? 37.75 10.953 1.224 1 62.41 244 GLN B O 1
ATOM 6399 N N . SER B 1 245 ? 36.375 12.711 1.086 1 61.06 245 SER B N 1
ATOM 6400 C CA . SER B 1 245 ? 37.5 13.617 1.353 1 61.06 245 SER B CA 1
ATOM 6401 C C . SER B 1 245 ? 38.062 13.391 2.748 1 61.06 245 SER B C 1
ATOM 6403 O O . SER B 1 245 ? 39.281 13.562 2.967 1 61.06 245 SER B O 1
ATOM 6405 N N . ILE B 1 246 ? 37.25 13.07 3.643 1 61.22 246 ILE B N 1
ATOM 6406 C CA . ILE B 1 246 ? 37.75 12.93 5.004 1 61.22 246 ILE B CA 1
ATOM 6407 C C . ILE B 1 246 ? 37.75 11.461 5.418 1 61.22 246 ILE B C 1
ATOM 6409 O O . ILE B 1 246 ? 37.938 11.141 6.59 1 61.22 246 ILE B O 1
ATOM 6413 N N . ASN B 1 247 ? 37.812 10.594 4.465 1 59.59 247 ASN B N 1
ATOM 6414 C CA . ASN B 1 247 ? 37.781 9.164 4.738 1 59.59 247 ASN B CA 1
ATOM 6415 C C . ASN B 1 247 ? 36.75 8.82 5.789 1 59.59 247 ASN B C 1
ATOM 6417 O O . ASN B 1 247 ? 37.031 8.141 6.773 1 59.59 247 ASN B O 1
ATOM 6421 N N . LYS B 1 248 ? 35.656 9.461 5.805 1 65.12 248 LYS B N 1
ATOM 6422 C CA . LYS B 1 248 ? 34.625 9.227 6.801 1 65.12 248 LYS B CA 1
ATOM 6423 C C . LYS B 1 248 ? 33.906 7.914 6.543 1 65.12 248 LYS B C 1
ATOM 6425 O O . LYS B 1 248 ? 33.406 7.676 5.434 1 65.12 248 LYS B O 1
ATOM 6430 N N . THR B 1 249 ? 34.062 7.094 7.617 1 78.25 249 THR B N 1
ATOM 6431 C CA . THR B 1 249 ? 33.438 5.777 7.574 1 78.25 249 THR B CA 1
ATOM 6432 C C . THR B 1 249 ? 31.938 5.879 7.867 1 78.25 249 THR B C 1
ATOM 6434 O O . THR B 1 249 ? 31.5 6.762 8.609 1 78.25 249 THR B O 1
ATOM 6437 N N . VAL B 1 250 ? 31.141 5.117 7.199 1 88.75 250 VAL B N 1
ATOM 6438 C CA . VAL B 1 250 ? 29.703 5.004 7.406 1 88.75 250 VAL B CA 1
ATOM 6439 C C . VAL B 1 250 ? 29.422 4.418 8.789 1 88.75 250 VAL B C 1
ATOM 6441 O O . VAL B 1 250 ? 30.062 3.439 9.195 1 88.75 250 VAL B O 1
ATOM 6444 N N . LEU B 1 251 ? 28.578 5.113 9.547 1 92.06 251 LEU B N 1
ATOM 6445 C CA . LEU B 1 251 ? 28.266 4.707 10.914 1 92.06 251 LEU B CA 1
ATOM 6446 C C . LEU B 1 251 ? 27.344 3.494 10.914 1 92.06 251 LEU B C 1
ATOM 6448 O O . LEU B 1 251 ? 26.391 3.428 10.117 1 92.06 251 LEU B O 1
ATOM 6452 N N . LYS B 1 252 ? 27.672 2.584 11.781 1 93.31 252 LYS B N 1
ATOM 6453 C CA . LYS B 1 252 ? 26.891 1.362 11.938 1 93.31 252 LYS B CA 1
ATOM 6454 C C . LYS B 1 252 ? 26.438 1.181 13.383 1 93.31 252 LYS B C 1
ATOM 6456 O O . LYS B 1 252 ? 26.969 1.813 14.297 1 93.31 252 LYS B O 1
ATOM 6461 N N . VAL B 1 253 ? 25.422 0.411 13.484 1 94.88 253 VAL B N 1
ATOM 6462 C CA . VAL B 1 253 ? 24.938 0.085 14.82 1 94.88 253 VAL B CA 1
ATOM 6463 C C . VAL B 1 253 ? 24.938 -1.43 15.016 1 94.88 253 VAL B C 1
ATOM 6465 O O . VAL B 1 253 ? 24.703 -2.186 14.07 1 94.88 253 VAL B O 1
ATOM 6468 N N . THR B 1 254 ? 25.188 -1.883 16.25 1 94.31 254 THR B N 1
ATOM 6469 C CA . THR B 1 254 ? 25.25 -3.303 16.578 1 94.31 254 THR B CA 1
ATOM 6470 C C . THR B 1 254 ? 24.078 -3.699 17.469 1 94.31 254 THR B C 1
ATOM 6472 O O . THR B 1 254 ? 23.969 -4.863 17.859 1 94.31 254 THR B O 1
ATOM 6475 N N . GLY B 1 255 ? 23.281 -2.824 17.75 1 92.88 255 GLY B N 1
ATOM 6476 C CA . GLY B 1 255 ? 22.109 -3.09 18.578 1 92.88 255 GLY B CA 1
ATOM 6477 C C . GLY B 1 255 ? 20.938 -2.18 18.25 1 92.88 255 GLY B C 1
ATOM 6478 O O . GLY B 1 255 ? 21.109 -1.146 17.594 1 92.88 255 GLY B O 1
ATOM 6479 N N . ALA B 1 256 ? 19.781 -2.697 18.703 1 93.5 256 ALA B N 1
ATOM 6480 C CA . ALA B 1 256 ? 18.562 -1.898 18.547 1 93.5 256 ALA B CA 1
ATOM 6481 C C . ALA B 1 256 ? 18.234 -1.135 19.828 1 93.5 256 ALA B C 1
ATOM 6483 O O . ALA B 1 256 ? 18.812 -1.417 20.891 1 93.5 256 ALA B O 1
ATOM 6484 N N . GLY B 1 257 ? 17.359 -0.018 19.703 1 93 257 GLY B N 1
ATOM 6485 C CA . GLY B 1 257 ? 16.922 0.721 20.875 1 93 257 GLY B CA 1
ATOM 6486 C C . GLY B 1 257 ? 17.516 2.117 20.953 1 93 257 GLY B C 1
ATOM 6487 O O . GLY B 1 257 ? 18.391 2.473 20.156 1 93 257 GLY B O 1
ATOM 6488 N N . PRO B 1 258 ? 17.141 2.814 21.953 1 92.5 258 PRO B N 1
ATOM 6489 C CA . PRO B 1 258 ? 17.516 4.227 22.078 1 92.5 258 PRO B CA 1
ATOM 6490 C C . PRO B 1 258 ? 19.016 4.422 22.328 1 92.5 258 PRO B C 1
ATOM 6492 O O . PRO B 1 258 ? 19.594 5.422 21.906 1 92.5 258 PRO B O 1
ATOM 6495 N N . ASP B 1 259 ? 19.625 3.48 22.938 1 92.62 259 ASP B N 1
ATOM 6496 C CA . ASP B 1 259 ? 21.031 3.621 23.281 1 92.62 259 ASP B CA 1
ATOM 6497 C C . ASP B 1 259 ? 21.922 3.469 22.047 1 92.62 259 ASP B C 1
ATOM 6499 O O . ASP B 1 259 ? 23.094 3.846 22.062 1 92.62 259 ASP B O 1
ATOM 6503 N N . HIS B 1 260 ? 21.406 2.943 21.062 1 94.75 260 HIS B N 1
ATOM 6504 C CA . HIS B 1 260 ? 22.156 2.742 19.828 1 94.75 260 HIS B CA 1
ATOM 6505 C C . HIS B 1 260 ? 21.688 3.697 18.734 1 94.75 260 HIS B C 1
ATOM 6507 O O . HIS B 1 260 ? 22 3.502 17.562 1 94.75 260 HIS B O 1
ATOM 6513 N N . GLY B 1 261 ? 21 4.691 19.078 1 96.19 261 GLY B N 1
ATOM 6514 C CA . GLY B 1 261 ? 20.422 5.586 18.094 1 96.19 261 GLY B CA 1
ATOM 6515 C C . GLY B 1 261 ? 20.984 6.988 18.141 1 96.19 261 GLY B C 1
ATOM 6516 O O . GLY B 1 261 ? 22.062 7.207 18.703 1 96.19 261 GLY B O 1
ATOM 6517 N N . LEU B 1 262 ? 20.375 7.875 17.406 1 97.25 262 LEU B N 1
ATOM 6518 C CA . LEU B 1 262 ? 20.719 9.289 17.328 1 97.25 262 LEU B CA 1
ATOM 6519 C C . LEU B 1 262 ? 19.703 10.133 18.109 1 97.25 262 LEU B C 1
ATOM 6521 O O . LEU B 1 262 ? 18.5 10.031 17.875 1 97.25 262 LEU B O 1
ATOM 6525 N N . LYS B 1 263 ? 20.172 10.891 19.031 1 96.69 263 LYS B N 1
ATOM 6526 C CA . LYS B 1 263 ? 19.328 11.812 19.797 1 96.69 263 LYS B CA 1
ATOM 6527 C C . LYS B 1 263 ? 19.766 13.258 19.562 1 96.69 263 LYS B C 1
ATOM 6529 O O . LYS B 1 263 ? 20.938 13.594 19.734 1 96.69 263 LYS B O 1
ATOM 6534 N N . VAL B 1 264 ? 18.812 14.102 19.203 1 96.94 264 VAL B N 1
ATOM 6535 C CA . VAL B 1 264 ? 19.141 15.492 18.906 1 96.94 264 VAL B CA 1
ATOM 6536 C C . VAL B 1 264 ? 18.094 16.406 19.547 1 96.94 264 VAL B C 1
ATOM 6538 O O . VAL B 1 264 ? 16.922 16.062 19.609 1 96.94 264 VAL B O 1
ATOM 6541 N N . LYS B 1 265 ? 18.547 17.469 20.031 1 95.94 265 LYS B N 1
ATOM 6542 C CA . LYS B 1 265 ? 17.703 18.578 20.469 1 95.94 265 LYS B CA 1
ATOM 6543 C C . LYS B 1 265 ? 17.781 19.75 19.484 1 95.94 265 LYS B C 1
ATOM 6545 O O . LYS B 1 265 ? 18.875 20.203 19.141 1 95.94 265 LYS B O 1
ATOM 6550 N N . LEU B 1 266 ? 16.641 20.188 19.031 1 96.56 266 LEU B N 1
ATOM 6551 C CA . LEU B 1 266 ? 16.609 21.172 17.953 1 96.56 266 LEU B CA 1
ATOM 6552 C C . LEU B 1 266 ? 15.891 22.438 18.406 1 96.56 266 LEU B C 1
ATOM 6554 O O . LEU B 1 266 ? 15.016 22.375 19.281 1 96.56 266 LEU B O 1
ATOM 6558 N N . ASP B 1 267 ? 16.312 23.484 17.797 1 94.56 267 ASP B N 1
ATOM 6559 C CA . ASP B 1 267 ? 15.68 24.781 17.984 1 94.56 267 ASP B CA 1
ATOM 6560 C C . ASP B 1 267 ? 15.188 25.359 16.656 1 94.56 267 ASP B C 1
ATOM 6562 O O . ASP B 1 267 ? 15.922 25.344 15.664 1 94.56 267 ASP B O 1
ATOM 6566 N N . LEU B 1 268 ? 14.008 25.828 16.594 1 93.5 268 LEU B N 1
ATOM 6567 C CA . LEU B 1 268 ? 13.391 26.266 15.352 1 93.5 268 LEU B CA 1
ATOM 6568 C C . LEU B 1 268 ? 13.648 27.75 15.102 1 93.5 268 LEU B C 1
ATOM 6570 O O . LEU B 1 268 ? 13.539 28.219 13.961 1 93.5 268 LEU B O 1
ATOM 6574 N N . HIS B 1 269 ? 13.977 28.516 16.109 1 90.19 269 HIS B N 1
ATOM 6575 C CA . HIS B 1 269 ? 14.141 29.953 15.953 1 90.19 269 HIS B CA 1
ATOM 6576 C C . HIS B 1 269 ? 12.945 30.562 15.211 1 90.19 269 HIS B C 1
ATOM 6578 O O . HIS B 1 269 ? 13.125 31.266 14.219 1 90.19 269 HIS B O 1
ATOM 6584 N N . GLN B 1 270 ? 11.82 30.375 15.758 1 88.81 270 GLN B N 1
ATOM 6585 C CA . GLN B 1 270 ? 10.586 30.781 15.102 1 88.81 270 GLN B CA 1
ATOM 6586 C C . GLN B 1 270 ? 10.523 32.312 14.938 1 88.81 270 GLN B C 1
ATOM 6588 O O . GLN B 1 270 ? 9.734 32.812 14.133 1 88.81 270 GLN B O 1
ATOM 6593 N N . GLU B 1 271 ? 11.344 33.031 15.664 1 83.94 271 GLU B N 1
ATOM 6594 C CA . GLU B 1 271 ? 11.391 34.469 15.531 1 83.94 271 GLU B CA 1
ATOM 6595 C C . GLU B 1 271 ? 11.844 34.875 14.133 1 83.94 271 GLU B C 1
ATOM 6597 O O . GLU B 1 271 ? 11.523 36 13.672 1 83.94 271 GLU B O 1
ATOM 6602 N N . GLU B 1 272 ? 12.5 34 13.469 1 88.69 272 GLU B N 1
ATOM 6603 C CA . GLU B 1 272 ? 13.031 34.281 12.141 1 88.69 272 GLU B CA 1
ATOM 6604 C C . GLU B 1 272 ? 12.094 33.781 11.047 1 88.69 272 GLU B C 1
ATOM 6606 O O . GLU B 1 272 ? 12.422 33.875 9.859 1 88.69 272 GLU B O 1
ATOM 6611 N N . TYR B 1 273 ? 10.906 33.312 11.383 1 88 273 TYR B N 1
ATOM 6612 C CA . TYR B 1 273 ? 10.016 32.719 10.406 1 88 273 TYR B CA 1
ATOM 6613 C C . TYR B 1 273 ? 9.375 33.781 9.516 1 88 273 TYR B C 1
ATOM 6615 O O . TYR B 1 273 ? 8.961 34.844 10 1 88 273 TYR B O 1
ATOM 6623 N N . LEU B 1 274 ? 9.359 33.438 8.211 1 83.56 274 LEU B N 1
ATOM 6624 C CA . LEU B 1 274 ? 8.68 34.25 7.23 1 83.56 274 LEU B CA 1
ATOM 6625 C C . LEU B 1 274 ? 7.215 33.875 7.105 1 83.56 274 LEU B C 1
ATOM 6627 O O . LEU B 1 274 ? 6.777 33.406 6.043 1 83.56 274 LEU B O 1
ATOM 6631 N N . THR B 1 275 ? 6.387 34.031 8.062 1 76.94 275 THR B N 1
ATOM 6632 C CA . THR B 1 275 ? 5.02 33.531 8.172 1 76.94 275 THR B CA 1
ATOM 6633 C C . THR B 1 275 ? 4.125 34.156 7.117 1 76.94 275 THR B C 1
ATOM 6635 O O . THR B 1 275 ? 3.145 33.562 6.676 1 76.94 275 THR B O 1
ATOM 6638 N N . ASP B 1 276 ? 4.43 35.312 6.621 1 65.12 276 ASP B N 1
ATOM 6639 C CA . ASP B 1 276 ? 3.555 36.031 5.695 1 65.12 276 ASP B CA 1
ATOM 6640 C C . ASP B 1 276 ? 3.891 35.656 4.246 1 65.12 276 ASP B C 1
ATOM 6642 O O . ASP B 1 276 ? 3.135 36 3.33 1 65.12 276 ASP B O 1
ATOM 6646 N N . TYR B 1 277 ? 4.961 34.969 4.133 1 69.56 277 TYR B N 1
ATOM 6647 C CA . TYR B 1 277 ? 5.375 34.812 2.746 1 69.56 277 TYR B CA 1
ATOM 6648 C C . TYR B 1 277 ? 5.621 33.344 2.424 1 69.56 277 TYR B C 1
ATOM 6650 O O . TYR B 1 277 ? 4.875 32.719 1.653 1 69.56 277 TYR B O 1
ATOM 6658 N N . LEU B 1 278 ? 6.59 32.75 3.111 1 76.88 278 LEU B N 1
ATOM 6659 C CA . LEU B 1 278 ? 7.102 31.484 2.611 1 76.88 278 LEU B CA 1
ATOM 6660 C C . LEU B 1 278 ? 6.809 30.359 3.594 1 76.88 278 LEU B C 1
ATOM 6662 O O . LEU B 1 278 ? 6.773 29.188 3.209 1 76.88 278 LEU B O 1
ATOM 6666 N N . THR B 1 279 ? 6.52 30.734 4.828 1 85.62 279 THR B N 1
ATOM 6667 C CA . THR B 1 279 ? 6.438 29.672 5.832 1 85.62 279 THR B CA 1
ATOM 6668 C C . THR B 1 279 ? 5.043 29.625 6.441 1 85.62 279 THR B C 1
ATOM 6670 O O . THR B 1 279 ? 4.594 30.578 7.066 1 85.62 279 THR B O 1
ATOM 6673 N N . GLU B 1 280 ? 4.301 28.516 6.277 1 85.56 280 GLU B N 1
ATOM 6674 C CA . GLU B 1 280 ? 2.939 28.375 6.781 1 85.56 280 GLU B CA 1
ATOM 6675 C C . GLU B 1 280 ? 2.906 27.531 8.055 1 85.56 280 GLU B C 1
ATOM 6677 O O . GLU B 1 280 ? 1.991 27.656 8.867 1 85.56 280 GLU B O 1
ATOM 6682 N N . THR B 1 281 ? 3.834 26.672 8.164 1 92.12 281 THR B N 1
ATOM 6683 C CA . THR B 1 281 ? 3.854 25.734 9.281 1 92.12 281 THR B CA 1
ATOM 6684 C C . THR B 1 281 ? 5.215 25.75 9.969 1 92.12 281 THR B C 1
ATOM 6686 O O . THR B 1 281 ? 6.227 26.094 9.359 1 92.12 281 THR B O 1
ATOM 6689 N N . ALA B 1 282 ? 5.152 25.516 11.25 1 93.38 282 ALA B N 1
ATOM 6690 C CA . ALA B 1 282 ? 6.391 25.484 12.023 1 93.38 282 ALA B CA 1
ATOM 6691 C C . ALA B 1 282 ? 6.777 24.047 12.398 1 93.38 282 ALA B C 1
ATOM 6693 O O . ALA B 1 282 ? 5.934 23.281 12.844 1 93.38 282 ALA B O 1
ATOM 6694 N N . GLY B 1 283 ? 7.973 23.719 12.109 1 95.56 283 GLY B N 1
ATOM 6695 C CA . GLY B 1 283 ? 8.469 22.391 12.461 1 95.56 283 GLY B CA 1
ATOM 6696 C C . GLY B 1 283 ? 9.742 22.016 11.734 1 95.56 283 GLY B C 1
ATOM 6697 O O . GLY B 1 283 ? 10.477 22.891 11.266 1 95.56 283 GLY B O 1
ATOM 6698 N N . ILE B 1 284 ? 10.07 20.75 11.891 1 97.06 284 ILE B N 1
ATOM 6699 C CA . ILE B 1 284 ? 11.234 20.188 11.211 1 97.06 284 ILE B CA 1
ATOM 6700 C C . ILE B 1 284 ? 10.789 19.062 10.273 1 97.06 284 ILE B C 1
ATOM 6702 O O . ILE B 1 284 ? 9.906 18.281 10.609 1 97.06 284 ILE B O 1
ATOM 6706 N N . VAL B 1 285 ? 11.375 19.094 9.102 1 97.5 285 VAL B N 1
ATOM 6707 C CA . VAL B 1 285 ? 11.156 18 8.164 1 97.5 285 VAL B CA 1
ATOM 6708 C C . VAL B 1 285 ? 12.344 17.031 8.219 1 97.5 285 VAL B C 1
ATOM 6710 O O . VAL B 1 285 ? 13.492 17.438 8.023 1 97.5 285 VAL B O 1
ATOM 6713 N N . LEU B 1 286 ? 12 15.836 8.547 1 97.88 286 LEU B N 1
ATOM 6714 C CA . LEU B 1 286 ? 13 14.781 8.664 1 97.88 286 LEU B CA 1
ATOM 6715 C C . LEU B 1 286 ? 12.961 13.852 7.457 1 97.88 286 LEU B C 1
ATOM 6717 O O . LEU B 1 286 ? 11.898 13.367 7.082 1 97.88 286 LEU B O 1
ATOM 6721 N N . HIS B 1 287 ? 14.078 13.688 6.812 1 96.62 287 HIS B N 1
ATOM 6722 C CA . HIS B 1 287 ? 14.203 12.719 5.73 1 96.62 287 HIS B CA 1
ATOM 6723 C C . HIS B 1 287 ? 15.156 11.586 6.109 1 96.62 287 HIS B C 1
ATOM 6725 O O . HIS B 1 287 ? 16.266 11.836 6.57 1 96.62 287 HIS B O 1
ATOM 6731 N N . ILE B 1 288 ? 14.672 10.406 6 1 96.12 288 ILE B N 1
ATOM 6732 C CA . ILE B 1 288 ? 15.477 9.211 6.27 1 96.12 288 ILE B CA 1
ATOM 6733 C C . ILE B 1 288 ? 15.766 8.477 4.965 1 96.12 288 ILE B C 1
ATOM 6735 O O . ILE B 1 288 ? 14.844 8.047 4.27 1 96.12 288 ILE B O 1
ATOM 6739 N N . GLY B 1 289 ? 17 8.391 4.672 1 92.06 289 GLY B N 1
ATOM 6740 C CA . GLY B 1 289 ? 17.375 7.773 3.408 1 92.06 289 GLY B CA 1
ATOM 6741 C C . GLY B 1 289 ? 18.516 6.785 3.539 1 92.06 289 GLY B C 1
ATOM 6742 O O . GLY B 1 289 ? 19.141 6.691 4.594 1 92.06 289 GLY B O 1
ATOM 6743 N N . GLU B 1 290 ? 18.734 6.074 2.447 1 89.88 290 GLU B N 1
ATOM 6744 C CA . GLU B 1 290 ? 19.859 5.148 2.391 1 89.88 290 GLU B CA 1
ATOM 6745 C C . GLU B 1 290 ? 21.141 5.871 2.039 1 89.88 290 GLU B C 1
ATOM 6747 O O . GLU B 1 290 ? 21.125 7.012 1.573 1 89.88 290 GLU B O 1
ATOM 6752 N N . GLN B 1 291 ? 22.266 5.109 2.279 1 88.56 291 GLN B N 1
ATOM 6753 C CA . GLN B 1 291 ? 23.562 5.66 1.938 1 88.56 291 GLN B CA 1
ATOM 6754 C C . GLN B 1 291 ? 23.688 5.918 0.438 1 88.56 291 GLN B C 1
ATOM 6756 O O . GLN B 1 291 ? 23.359 5.051 -0.373 1 88.56 291 GLN B O 1
ATOM 6761 N N . GLY B 1 292 ? 24.016 7.125 0.111 1 81.81 292 GLY B N 1
ATOM 6762 C CA . GLY B 1 292 ? 24.219 7.477 -1.286 1 81.81 292 GLY B CA 1
ATOM 6763 C C . GLY B 1 292 ? 22.938 7.926 -1.972 1 81.81 292 GLY B C 1
ATOM 6764 O O . GLY B 1 292 ? 22.969 8.32 -3.139 1 81.81 292 GLY B O 1
ATOM 6765 N N . GLY B 1 293 ? 21.891 7.914 -1.259 1 83 293 GLY B N 1
ATOM 6766 C CA . GLY B 1 293 ? 20.625 8.336 -1.835 1 83 293 GLY B CA 1
ATOM 6767 C C . GLY B 1 293 ? 20.453 9.844 -1.86 1 83 293 GLY B C 1
ATOM 6768 O O . GLY B 1 293 ? 21.125 10.562 -1.115 1 83 293 GLY B O 1
ATOM 6769 N N . ARG B 1 294 ? 19.562 10.258 -2.732 1 82.94 294 ARG B N 1
ATOM 6770 C CA . ARG B 1 294 ? 19.25 11.68 -2.791 1 82.94 294 ARG B CA 1
ATOM 6771 C C . ARG B 1 294 ? 18.359 12.094 -1.619 1 82.94 294 ARG B C 1
ATOM 6773 O O . ARG B 1 294 ? 17.469 11.344 -1.214 1 82.94 294 ARG B O 1
ATOM 6780 N N . VAL B 1 295 ? 18.641 13.273 -1.163 1 88.56 295 VAL B N 1
ATOM 6781 C CA . VAL B 1 295 ? 17.828 13.828 -0.075 1 88.56 295 VAL B CA 1
ATOM 6782 C C . VAL B 1 295 ? 16.562 14.453 -0.64 1 88.56 295 VAL B C 1
ATOM 6784 O O . VAL B 1 295 ? 16.625 15.367 -1.466 1 88.56 295 VAL B O 1
ATOM 6787 N N . GLU B 1 296 ? 15.43 13.93 -0.208 1 89.38 296 GLU B N 1
ATOM 6788 C CA . GLU B 1 296 ? 14.141 14.414 -0.695 1 89.38 296 GLU B CA 1
ATOM 6789 C C . GLU B 1 296 ? 13.188 14.711 0.46 1 89.38 296 GLU B C 1
ATOM 6791 O O . GLU B 1 296 ? 12.141 14.078 0.588 1 89.38 296 GLU B O 1
ATOM 6796 N N . PRO B 1 297 ? 13.445 15.789 1.096 1 92.88 297 PRO B N 1
ATOM 6797 C CA . PRO B 1 297 ? 12.594 16.078 2.256 1 92.88 297 PRO B CA 1
ATOM 6798 C C . PRO B 1 297 ? 11.188 16.531 1.864 1 92.88 297 PRO B C 1
ATOM 6800 O O . PRO B 1 297 ? 10.242 16.359 2.637 1 92.88 297 PRO B O 1
ATOM 6803 N N . TYR B 1 298 ? 11.078 17.094 0.738 1 90.38 298 TYR B N 1
ATOM 6804 C CA . TYR B 1 298 ? 9.773 17.609 0.337 1 90.38 298 TYR B CA 1
ATOM 6805 C C . TYR B 1 298 ? 8.836 16.453 -0.018 1 90.38 298 TYR B C 1
ATOM 6807 O O . TYR B 1 298 ? 7.688 16.422 0.436 1 90.38 298 TYR B O 1
ATOM 6815 N N . SER B 1 299 ? 9.266 15.492 -0.761 1 87.88 299 SER B N 1
ATOM 6816 C CA . SER B 1 299 ? 8.422 14.414 -1.248 1 87.88 299 SER B CA 1
ATOM 6817 C C . SER B 1 299 ? 8.328 13.281 -0.231 1 87.88 299 SER B C 1
ATOM 6819 O O . SER B 1 299 ? 7.293 12.617 -0.122 1 87.88 299 SER B O 1
ATOM 6821 N N . ASP B 1 300 ? 9.398 13.078 0.469 1 90.25 300 ASP B N 1
ATOM 6822 C CA . ASP B 1 300 ? 9.453 11.938 1.378 1 90.25 300 ASP B CA 1
ATOM 6823 C C . ASP B 1 300 ? 9.883 12.375 2.777 1 90.25 300 ASP B C 1
ATOM 6825 O O . ASP B 1 300 ? 10.703 11.711 3.414 1 90.25 300 ASP B O 1
ATOM 6829 N N . GLY B 1 301 ? 9.414 13.391 3.174 1 94.12 301 GLY B N 1
ATOM 6830 C CA . GLY B 1 301 ? 9.797 13.898 4.48 1 94.12 301 GLY B CA 1
ATOM 6831 C C . GLY B 1 301 ? 8.82 13.523 5.578 1 94.12 301 GLY B C 1
ATOM 6832 O O . GLY B 1 301 ? 7.625 13.367 5.32 1 94.12 301 GLY B O 1
ATOM 6833 N N . PHE B 1 302 ? 9.344 13.266 6.758 1 96.19 302 PHE B N 1
ATOM 6834 C CA . PHE B 1 302 ? 8.562 13.086 7.977 1 96.19 302 PHE B CA 1
ATOM 6835 C C . PHE B 1 302 ? 8.539 14.367 8.797 1 96.19 302 PHE B C 1
ATOM 6837 O O . PHE B 1 302 ? 9.578 14.977 9.039 1 96.19 302 PHE B O 1
ATOM 6844 N N . ASN B 1 303 ? 7.355 14.773 9.203 1 97.25 303 ASN B N 1
ATOM 6845 C CA . ASN B 1 303 ? 7.191 16.078 9.828 1 97.25 303 ASN B CA 1
ATOM 6846 C C . ASN B 1 303 ? 7.18 15.984 11.344 1 97.25 303 ASN B C 1
ATOM 6848 O O . ASN B 1 303 ? 6.523 15.109 11.914 1 97.25 303 ASN B O 1
ATOM 6852 N N . LEU B 1 304 ? 7.879 16.891 11.969 1 97.19 304 LEU B N 1
ATOM 6853 C CA . LEU B 1 304 ? 7.996 16.938 13.422 1 97.19 304 LEU B CA 1
ATOM 6854 C C . LEU B 1 304 ? 7.512 18.281 13.961 1 97.19 304 LEU B C 1
ATOM 6856 O O . LEU B 1 304 ? 7.984 19.344 13.531 1 97.19 304 LEU B O 1
ATOM 6860 N N . ALA B 1 305 ? 6.641 18.234 14.898 1 95.56 305 ALA B N 1
ATOM 6861 C CA . ALA B 1 305 ? 6.098 19.453 15.516 1 95.56 305 ALA B CA 1
ATOM 6862 C C . ALA B 1 305 ? 6.965 19.906 16.688 1 95.56 305 ALA B C 1
ATOM 6864 O O . ALA B 1 305 ? 7.598 19.078 17.359 1 95.56 305 ALA B O 1
ATOM 6865 N N . PRO B 1 306 ? 7.027 21.219 16.906 1 94 306 PRO B N 1
ATOM 6866 C CA . PRO B 1 306 ? 7.73 21.703 18.094 1 94 306 PRO B CA 1
ATOM 6867 C C . PRO B 1 306 ? 7 21.375 19.391 1 94 306 PRO B C 1
ATOM 6869 O O . PRO B 1 306 ? 5.836 20.984 19.375 1 94 306 PRO B O 1
ATOM 6872 N N . ASN B 1 307 ? 7.648 21.406 20.484 1 91.88 307 ASN B N 1
ATOM 6873 C CA . ASN B 1 307 ? 7.125 21.25 21.828 1 91.88 307 ASN B CA 1
ATOM 6874 C C . ASN B 1 307 ? 6.844 19.781 22.141 1 91.88 307 ASN B C 1
ATOM 6876 O O . ASN B 1 307 ? 5.992 19.469 22.984 1 91.88 307 ASN B O 1
ATOM 6880 N N . PHE B 1 308 ? 7.477 18.938 21.344 1 94.38 308 PHE B N 1
ATOM 6881 C CA . PHE B 1 308 ? 7.352 17.5 21.594 1 94.38 308 PHE B CA 1
ATOM 6882 C C . PHE B 1 308 ? 8.711 16.812 21.516 1 94.38 308 PHE B C 1
ATOM 6884 O O . PHE B 1 308 ? 9.625 17.312 20.859 1 94.38 308 PHE B O 1
ATOM 6891 N N . ALA B 1 309 ? 8.844 15.789 22.281 1 95.75 309 ALA B N 1
ATOM 6892 C CA . ALA B 1 309 ? 9.914 14.812 22.047 1 95.75 309 ALA B CA 1
ATOM 6893 C C . ALA B 1 309 ? 9.43 13.672 21.172 1 95.75 309 ALA B C 1
ATOM 6895 O O . ALA B 1 309 ? 8.547 12.906 21.562 1 95.75 309 ALA B O 1
ATOM 6896 N N . HIS B 1 310 ? 9.992 13.594 20.031 1 97.25 310 HIS B N 1
ATOM 6897 C CA . HIS B 1 310 ? 9.586 12.586 19.062 1 97.25 310 HIS B CA 1
ATOM 6898 C C . HIS B 1 310 ? 10.477 11.352 19.141 1 97.25 310 HIS B C 1
ATOM 6900 O O . HIS B 1 310 ? 11.703 11.461 19.156 1 97.25 310 HIS B O 1
ATOM 6906 N N . TYR B 1 311 ? 9.883 10.195 19.266 1 96.5 311 TYR B N 1
ATOM 6907 C CA . TYR B 1 311 ? 10.578 8.914 19.25 1 96.5 311 TYR B CA 1
ATOM 6908 C C . TYR B 1 311 ? 10.25 8.133 17.984 1 96.5 311 TYR B C 1
ATOM 6910 O O . TYR B 1 311 ? 9.125 7.648 17.812 1 96.5 311 TYR B O 1
ATOM 6918 N N . LEU B 1 312 ? 11.227 8.023 17.109 1 97.62 312 LEU B N 1
ATOM 6919 C CA . LEU B 1 312 ? 11.039 7.309 15.844 1 97.62 312 LEU B CA 1
ATOM 6920 C C . LEU B 1 312 ? 11.812 5.996 15.844 1 97.62 312 LEU B C 1
ATOM 6922 O O . LEU B 1 312 ? 13.031 5.988 16.047 1 97.62 312 LEU B O 1
ATOM 6926 N N . THR B 1 313 ? 11.141 4.934 15.617 1 97 313 THR B N 1
ATOM 6927 C CA . THR B 1 313 ? 11.773 3.625 15.484 1 97 313 THR B CA 1
ATOM 6928 C C . THR B 1 313 ? 11.68 3.133 14.039 1 97 313 THR B C 1
ATOM 6930 O O . THR B 1 313 ? 10.609 3.178 13.43 1 97 313 THR B O 1
ATOM 6933 N N . LEU B 1 314 ? 12.789 2.578 13.539 1 96.94 314 LEU B N 1
ATOM 6934 C CA . LEU B 1 314 ? 12.891 2.254 12.117 1 96.94 314 LEU B CA 1
ATOM 6935 C C . LEU B 1 314 ? 12.953 0.744 11.906 1 96.94 314 LEU B C 1
ATOM 6937 O O . LEU B 1 314 ? 13.578 0.028 12.688 1 96.94 314 LEU B O 1
ATOM 6941 N N . SER B 1 315 ? 12.273 0.294 10.914 1 95.75 315 SER B N 1
ATOM 6942 C CA . SER B 1 315 ? 12.398 -1.057 10.375 1 95.75 315 SER B CA 1
ATOM 6943 C C . SER B 1 315 ? 12.875 -1.03 8.93 1 95.75 315 SER B C 1
ATOM 6945 O O . SER B 1 315 ? 12.297 -0.337 8.094 1 95.75 315 SER B O 1
ATOM 6947 N N . LYS B 1 316 ? 13.906 -1.812 8.672 1 96.12 316 LYS B N 1
ATOM 6948 C CA . LYS B 1 316 ? 14.531 -1.812 7.352 1 96.12 316 LYS B CA 1
ATOM 6949 C C . LYS B 1 316 ? 13.914 -2.879 6.453 1 96.12 316 LYS B C 1
ATOM 6951 O O . LYS B 1 316 ? 13.758 -4.031 6.863 1 96.12 316 LYS B O 1
ATOM 6956 N N . THR B 1 317 ? 13.547 -2.457 5.254 1 94.06 317 THR B N 1
ATOM 6957 C CA . THR B 1 317 ? 13.039 -3.369 4.234 1 94.06 317 THR B CA 1
ATOM 6958 C C . THR B 1 317 ? 13.836 -3.236 2.943 1 94.06 317 THR B C 1
ATOM 6960 O O . THR B 1 317 ? 14.039 -2.127 2.443 1 94.06 317 THR B O 1
ATOM 6963 N N . LYS B 1 318 ? 14.273 -4.395 2.445 1 94.56 318 LYS B N 1
ATOM 6964 C CA . LYS B 1 318 ? 14.992 -4.441 1.175 1 94.56 318 LYS B CA 1
ATOM 6965 C C . LYS B 1 318 ? 14.148 -5.109 0.093 1 94.56 318 LYS B C 1
ATOM 6967 O O . LYS B 1 318 ? 13.641 -6.215 0.29 1 94.56 318 LYS B O 1
ATOM 6972 N N . VAL B 1 319 ? 14.016 -4.402 -0.996 1 91.94 319 VAL B N 1
ATOM 6973 C CA . VAL B 1 319 ? 13.242 -4.926 -2.117 1 91.94 319 VAL B CA 1
ATOM 6974 C C . VAL B 1 319 ? 14.172 -5.219 -3.295 1 91.94 319 VAL B C 1
ATOM 6976 O O . VAL B 1 319 ? 14.898 -4.336 -3.75 1 91.94 319 VAL B O 1
ATOM 6979 N N . VAL B 1 320 ? 14.141 -6.438 -3.781 1 92.38 320 VAL B N 1
ATOM 6980 C CA . VAL B 1 320 ? 14.93 -6.855 -4.938 1 92.38 320 VAL B CA 1
ATOM 6981 C C . VAL B 1 320 ? 14 -7.348 -6.043 1 92.38 320 VAL B C 1
ATOM 6983 O O . VAL B 1 320 ? 13.328 -8.375 -5.887 1 92.38 320 VAL B O 1
ATOM 6986 N N . ARG B 1 321 ? 14.039 -6.648 -7.117 1 89.62 321 ARG B N 1
ATOM 6987 C CA . ARG B 1 321 ? 13.188 -6.988 -8.25 1 89.62 321 ARG B CA 1
ATOM 6988 C C . ARG B 1 321 ? 13.977 -7.746 -9.32 1 89.62 321 ARG B C 1
ATOM 6990 O O . ARG B 1 321 ? 15.141 -7.434 -9.578 1 89.62 321 ARG B O 1
ATOM 6997 N N . ALA B 1 322 ? 13.344 -8.734 -9.852 1 89 322 ALA B N 1
ATOM 6998 C CA . ALA B 1 322 ? 13.984 -9.516 -10.906 1 89 322 ALA B CA 1
ATOM 6999 C C . ALA B 1 322 ? 13.617 -8.969 -12.281 1 89 322 ALA B C 1
ATOM 7001 O O . ALA B 1 322 ? 12.508 -8.453 -12.484 1 89 322 ALA B O 1
ATOM 7002 N N . ASP B 1 323 ? 14.586 -8.953 -13.117 1 88 323 ASP B N 1
ATOM 7003 C CA . ASP B 1 323 ? 14.406 -8.68 -14.539 1 88 323 ASP B CA 1
ATOM 7004 C C . ASP B 1 323 ? 14.812 -9.875 -15.391 1 88 323 ASP B C 1
ATOM 7006 O O . ASP B 1 323 ? 15.852 -9.844 -16.062 1 88 323 ASP B O 1
ATOM 7010 N N . PRO B 1 324 ? 13.906 -10.781 -15.461 1 87.38 324 PRO B N 1
ATOM 7011 C CA . PRO B 1 324 ? 14.281 -12.047 -16.094 1 87.38 324 PRO B CA 1
ATOM 7012 C C . PRO B 1 324 ? 14.648 -11.875 -17.562 1 87.38 324 PRO B C 1
ATOM 7014 O O . PRO B 1 324 ? 15.516 -12.594 -18.078 1 87.38 324 PRO B O 1
ATOM 7017 N N . PHE B 1 325 ? 14.086 -11 -18.281 1 88.31 325 PHE B N 1
ATOM 7018 C CA . PHE B 1 325 ? 14.336 -10.828 -19.719 1 88.31 325 PHE B CA 1
ATOM 7019 C C . PHE B 1 325 ? 15.375 -9.742 -19.953 1 88.31 325 PHE B C 1
ATOM 7021 O O . PHE B 1 325 ? 15.711 -9.43 -21.094 1 88.31 325 PHE B O 1
ATOM 7028 N N . ASN B 1 326 ? 15.852 -9.148 -18.906 1 83 326 ASN B N 1
ATOM 7029 C CA . ASN B 1 326 ? 16.797 -8.039 -19.016 1 83 326 ASN B CA 1
ATOM 7030 C C . ASN B 1 326 ? 16.297 -6.957 -19.953 1 83 326 ASN B C 1
ATOM 7032 O O . ASN B 1 326 ? 17.031 -6.504 -20.844 1 83 326 ASN B O 1
ATOM 7036 N N . ASN B 1 327 ? 15.062 -6.77 -19.938 1 81.94 327 ASN B N 1
ATOM 7037 C CA . ASN B 1 327 ? 14.43 -5.785 -20.797 1 81.94 327 ASN B CA 1
ATOM 7038 C C . ASN B 1 327 ? 14.281 -4.438 -20.094 1 81.94 327 ASN B C 1
ATOM 7040 O O . ASN B 1 327 ? 13.602 -3.539 -20.609 1 81.94 327 ASN B O 1
ATOM 7044 N N . GLY B 1 328 ? 14.867 -4.336 -18.953 1 80.5 328 GLY B N 1
ATOM 7045 C CA . GLY B 1 328 ? 14.812 -3.057 -18.266 1 80.5 328 GLY B CA 1
ATOM 7046 C C . GLY B 1 328 ? 13.508 -2.826 -17.531 1 80.5 328 GLY B C 1
ATOM 7047 O O . GLY B 1 328 ? 13.008 -1.701 -17.484 1 80.5 328 GLY B O 1
ATOM 7048 N N . THR B 1 329 ? 12.922 -3.826 -17.109 1 83 329 THR B N 1
ATOM 7049 C CA . THR B 1 329 ? 11.711 -3.66 -16.328 1 83 329 THR B CA 1
ATOM 7050 C C . THR B 1 329 ? 12.008 -2.908 -15.031 1 83 329 THR B C 1
ATOM 7052 O O . THR B 1 329 ? 11.125 -2.254 -14.469 1 83 329 THR B O 1
ATOM 7055 N N . CYS B 1 330 ? 13.18 -3.037 -14.641 1 85.81 330 CYS B N 1
ATOM 7056 C CA . CYS B 1 330 ? 13.695 -2.234 -13.539 1 85.81 330 CYS B CA 1
ATOM 7057 C C . CYS B 1 330 ? 15.047 -1.626 -13.891 1 85.81 330 CYS B C 1
ATOM 7059 O O . CYS B 1 330 ? 15.664 -2.021 -14.875 1 85.81 330 CYS B O 1
ATOM 7061 N N . VAL B 1 331 ? 15.43 -0.624 -13.109 1 85.06 331 VAL B N 1
ATOM 7062 C CA . VAL B 1 331 ? 16.656 0.099 -13.422 1 85.06 331 VAL B CA 1
ATOM 7063 C C . VAL B 1 331 ? 17.734 -0.248 -12.391 1 85.06 331 VAL B C 1
ATOM 7065 O O . VAL B 1 331 ? 17.5 -0.173 -11.188 1 85.06 331 VAL B O 1
ATOM 7068 N N . GLN B 1 332 ? 18.891 -0.738 -12.938 1 81.44 332 GLN B N 1
ATOM 7069 C CA . GLN B 1 332 ? 20.031 -1.013 -12.062 1 81.44 332 GLN B CA 1
ATOM 7070 C C . GLN B 1 332 ? 20.797 0.263 -11.75 1 81.44 332 GLN B C 1
ATOM 7072 O O . GLN B 1 332 ? 20.891 1.166 -12.578 1 81.44 332 GLN B O 1
ATOM 7077 N N . HIS B 1 333 ? 21.141 0.297 -10.469 1 67.62 333 HIS B N 1
ATOM 7078 C CA . HIS B 1 333 ? 21.859 1.501 -10.062 1 67.62 333 HIS B CA 1
ATOM 7079 C C . HIS B 1 333 ? 23.109 1.715 -10.906 1 67.62 333 HIS B C 1
ATOM 7081 O O . HIS B 1 333 ? 23.484 2.854 -11.195 1 67.62 333 HIS B O 1
ATOM 7087 N N . SER B 1 334 ? 23.891 0.449 -11.289 1 59.62 334 SER B N 1
ATOM 7088 C CA . SER B 1 334 ? 25.172 0.578 -11.969 1 59.62 334 SER B CA 1
ATOM 7089 C C . SER B 1 334 ? 24.984 0.897 -13.445 1 59.62 334 SER B C 1
ATOM 7091 O O . SER B 1 334 ? 25.938 1.286 -14.125 1 59.62 334 SER B O 1
ATOM 7093 N N . ARG B 1 335 ? 24.125 0.274 -14.109 1 45.91 335 ARG B N 1
ATOM 7094 C CA . ARG B 1 335 ? 24.141 0.325 -15.57 1 45.91 335 ARG B CA 1
ATOM 7095 C C . ARG B 1 335 ? 24.312 1.757 -16.062 1 45.91 335 ARG B C 1
ATOM 7097 O O . ARG B 1 335 ? 23.672 2.678 -15.547 1 45.91 335 ARG B O 1
ATOM 7104 N N . ARG B 1 336 ? 25.516 1.882 -16.719 1 43.28 336 ARG B N 1
ATOM 7105 C CA . ARG B 1 336 ? 26.016 2.957 -17.578 1 43.28 336 ARG B CA 1
ATOM 7106 C C . ARG B 1 336 ? 24.891 3.547 -18.422 1 43.28 336 ARG B C 1
ATOM 7108 O O . ARG B 1 336 ? 25.109 4.496 -19.172 1 43.28 336 ARG B O 1
ATOM 7115 N N . ASP B 1 337 ? 24.109 2.602 -18.844 1 43.06 337 ASP B N 1
ATOM 7116 C CA . ASP B 1 337 ? 23.234 3.029 -19.922 1 43.06 337 ASP B CA 1
ATOM 7117 C C . ASP B 1 337 ? 22.328 4.184 -19.5 1 43.06 337 ASP B C 1
ATOM 7119 O O . ASP B 1 337 ? 21.328 4.473 -20.141 1 43.06 337 ASP B O 1
ATOM 7123 N N . LEU B 1 338 ? 22.094 4.18 -18.203 1 43.16 338 LEU B N 1
ATOM 7124 C CA . LEU B 1 338 ? 21.453 5.477 -18.359 1 43.16 338 LEU B CA 1
ATOM 7125 C C . LEU B 1 338 ? 22.172 6.32 -19.406 1 43.16 338 LEU B C 1
ATOM 7127 O O . LEU B 1 338 ? 23.359 6.621 -19.266 1 43.16 338 LEU B O 1
ATOM 7131 N N . GLY B 1 339 ? 22.422 5.848 -20.703 1 36.31 339 GLY B N 1
ATOM 7132 C CA . GLY B 1 339 ? 23.031 6.668 -21.734 1 36.31 339 GLY B CA 1
ATOM 7133 C C . GLY B 1 339 ? 23.703 7.914 -21.172 1 36.31 339 GLY B C 1
ATOM 7134 O O . GLY B 1 339 ? 23.641 8.172 -19.969 1 36.31 339 GLY B O 1
ATOM 7135 N N . ASN B 1 340 ? 24.203 8.922 -22.391 1 35.69 340 ASN B N 1
ATOM 7136 C CA . ASN B 1 340 ? 24.719 10.289 -22.281 1 35.69 340 ASN B CA 1
ATOM 7137 C C . ASN B 1 340 ? 24.141 11.016 -21.078 1 35.69 340 ASN B C 1
ATOM 7139 O O . ASN B 1 340 ? 24.281 12.234 -20.953 1 35.69 340 ASN B O 1
ATOM 7143 N N . ARG B 1 341 ? 22.953 10.758 -20.875 1 35.41 341 ARG B N 1
ATOM 7144 C CA . ARG B 1 341 ? 22.141 11.883 -20.406 1 35.41 341 ARG B CA 1
ATOM 7145 C C . ARG B 1 341 ? 22.609 12.352 -19.031 1 35.41 341 ARG B C 1
ATOM 7147 O O . ARG B 1 341 ? 23.297 11.625 -18.328 1 35.41 341 ARG B O 1
ATOM 7154 N N . SER B 1 342 ? 22.109 13.664 -18.531 1 35.94 342 SER B N 1
ATOM 7155 C CA . SER B 1 342 ? 22.234 14.75 -17.562 1 35.94 342 SER B CA 1
ATOM 7156 C C . SER B 1 342 ? 22.031 14.25 -16.141 1 35.94 342 SER B C 1
ATOM 7158 O O . SER B 1 342 ? 21.953 15.047 -15.203 1 35.94 342 SER B O 1
ATOM 7160 N N . PHE B 1 343 ? 21.547 12.977 -15.93 1 41.03 343 PHE B N 1
ATOM 7161 C CA . PHE B 1 343 ? 21.234 12.711 -14.523 1 41.03 343 PHE B CA 1
ATOM 7162 C C . PHE B 1 343 ? 22.516 12.5 -13.727 1 41.03 343 PHE B C 1
ATOM 7164 O O . PHE B 1 343 ? 22.516 12.602 -12.5 1 41.03 343 PHE B O 1
ATOM 7171 N N . SER B 1 344 ? 23.562 11.781 -14.258 1 42.41 344 SER B N 1
ATOM 7172 C CA . SER B 1 344 ? 24.797 11.383 -13.594 1 42.41 344 SER B CA 1
ATOM 7173 C C . SER B 1 344 ? 25.453 12.562 -12.891 1 42.41 344 SER B C 1
ATOM 7175 O O . SER B 1 344 ? 26.391 12.391 -12.117 1 42.41 344 SER B O 1
ATOM 7177 N N . ASN B 1 345 ? 25.484 13.695 -13.703 1 40.25 345 ASN B N 1
ATOM 7178 C CA . ASN B 1 345 ? 26.516 14.555 -13.148 1 40.25 345 ASN B CA 1
ATOM 7179 C C . ASN B 1 345 ? 26.469 14.578 -11.617 1 40.25 345 ASN B C 1
ATOM 7181 O O . ASN B 1 345 ? 27.469 14.32 -10.953 1 40.25 345 ASN B O 1
ATOM 7185 N N . GLN B 1 346 ? 26.016 15.695 -11.047 1 42.72 346 GLN B N 1
ATOM 7186 C CA . GLN B 1 346 ? 26.453 16.172 -9.742 1 42.72 346 GLN B CA 1
ATOM 7187 C C . GLN B 1 346 ? 25.781 15.406 -8.617 1 42.72 346 GLN B C 1
ATOM 7189 O O . GLN B 1 346 ? 26.297 15.352 -7.5 1 42.72 346 GLN B O 1
ATOM 7194 N N . PHE B 1 347 ? 24.406 14.977 -8.672 1 44.16 347 PHE B N 1
ATOM 7195 C CA . PHE B 1 347 ? 23.75 14.875 -7.367 1 44.16 347 PHE B CA 1
ATOM 7196 C C . PHE B 1 347 ? 23.281 13.445 -7.109 1 44.16 347 PHE B C 1
ATOM 7198 O O . PHE B 1 347 ? 22.781 13.141 -6.023 1 44.16 347 PHE B O 1
ATOM 7205 N N . ILE B 1 348 ? 23.219 12.5 -8.18 1 51.72 348 ILE B N 1
ATOM 7206 C CA . ILE B 1 348 ? 22.453 11.336 -7.75 1 51.72 348 ILE B CA 1
ATOM 7207 C C . ILE B 1 348 ? 23.344 10.102 -7.738 1 51.72 348 ILE B C 1
ATOM 7209 O O . ILE B 1 348 ? 23.797 9.641 -8.789 1 51.72 348 ILE B O 1
ATOM 7213 N N . SER B 1 349 ? 24.031 9.703 -6.66 1 63.09 349 SER B N 1
ATOM 7214 C CA . SER B 1 349 ? 24.812 8.469 -6.535 1 63.09 349 SER B CA 1
ATOM 7215 C C . SER B 1 349 ? 23.922 7.242 -6.684 1 63.09 349 SER B C 1
ATOM 7217 O O . SER B 1 349 ? 24.328 6.23 -7.25 1 63.09 349 SER B O 1
ATOM 7219 N N . LYS B 1 350 ? 22.703 7.383 -6.312 1 78.25 350 LYS B N 1
ATOM 7220 C CA . LYS B 1 350 ? 21.781 6.246 -6.402 1 78.25 350 LYS B CA 1
ATOM 7221 C C . LYS B 1 350 ? 20.5 6.633 -7.125 1 78.25 350 LYS B C 1
ATOM 7223 O O . LYS B 1 350 ? 19.969 7.727 -6.922 1 78.25 350 LYS B O 1
ATOM 7228 N N . TYR B 1 351 ? 20.109 5.859 -8.047 1 82.81 351 TYR B N 1
ATOM 7229 C CA . TYR B 1 351 ? 18.922 6.09 -8.867 1 82.81 351 TYR B CA 1
ATOM 7230 C C . TYR B 1 351 ? 17.672 6.137 -8.008 1 82.81 351 TYR B C 1
ATOM 7232 O O . TYR B 1 351 ? 17.531 5.355 -7.062 1 82.81 351 TYR B O 1
ATOM 7240 N N . SER B 1 352 ? 16.797 7.066 -8.258 1 82.75 352 SER B N 1
ATOM 7241 C CA . SER B 1 352 ? 15.461 7.141 -7.691 1 82.75 352 SER B CA 1
ATOM 7242 C C . SER B 1 352 ? 14.438 7.57 -8.742 1 82.75 352 SER B C 1
ATOM 7244 O O . SER B 1 352 ? 14.75 8.359 -9.633 1 82.75 352 SER B O 1
ATOM 7246 N N . VAL B 1 353 ? 13.281 7.051 -8.648 1 83.25 353 VAL B N 1
ATOM 7247 C CA . VAL B 1 353 ? 12.219 7.367 -9.602 1 83.25 353 VAL B CA 1
ATOM 7248 C C . VAL B 1 353 ? 11.914 8.867 -9.555 1 83.25 353 VAL B C 1
ATOM 7250 O O . VAL B 1 353 ? 11.711 9.492 -10.594 1 83.25 353 VAL B O 1
ATOM 7253 N N . HIS B 1 354 ? 11.914 9.438 -8.375 1 84 354 HIS B N 1
ATOM 7254 C CA . HIS B 1 354 ? 11.617 10.859 -8.203 1 84 354 HIS B CA 1
ATOM 7255 C C . HIS B 1 354 ? 12.648 11.727 -8.906 1 84 354 HIS B C 1
ATOM 7257 O O . HIS B 1 354 ? 12.297 12.703 -9.578 1 84 354 HIS B O 1
ATOM 7263 N N . ALA B 1 355 ? 13.844 11.406 -8.734 1 83.81 355 ALA B N 1
ATOM 7264 C CA . ALA B 1 355 ? 14.914 12.156 -9.391 1 83.81 355 ALA B CA 1
ATOM 7265 C C . ALA B 1 355 ? 14.797 12.055 -10.906 1 83.81 355 ALA B C 1
ATOM 7267 O O . ALA B 1 355 ? 15 13.039 -11.617 1 83.81 355 ALA B O 1
ATOM 7268 N N . CYS B 1 356 ? 14.508 10.883 -11.375 1 84.31 356 CYS B N 1
ATOM 7269 C CA . CYS B 1 356 ? 14.352 10.672 -12.812 1 84.31 356 CYS B CA 1
ATOM 7270 C C . CYS B 1 356 ? 13.227 11.531 -13.367 1 84.31 356 CYS B C 1
ATOM 7272 O O . CYS B 1 356 ? 13.375 12.156 -14.422 1 84.31 356 CYS B O 1
ATOM 7274 N N . ARG B 1 357 ? 12.172 11.633 -12.688 1 86.75 357 ARG B N 1
ATOM 7275 C CA . ARG B 1 357 ? 11.016 12.406 -13.133 1 86.75 357 ARG B CA 1
ATOM 7276 C C . ARG B 1 357 ? 11.328 13.898 -13.133 1 86.75 357 ARG B C 1
ATOM 7278 O O . ARG B 1 357 ? 10.906 14.633 -14.031 1 86.75 357 ARG B O 1
ATOM 7285 N N . GLU B 1 358 ? 12.023 14.383 -12.141 1 87.94 358 GLU B N 1
ATOM 7286 C CA . GLU B 1 358 ? 12.406 15.789 -12.062 1 87.94 358 GLU B CA 1
ATOM 7287 C C . GLU B 1 358 ? 13.352 16.172 -13.195 1 87.94 358 GLU B C 1
ATOM 7289 O O . GLU B 1 358 ? 13.234 17.25 -13.781 1 87.94 358 GLU B O 1
ATOM 7294 N N . ILE B 1 359 ? 14.242 15.273 -13.477 1 86.56 359 ILE B N 1
ATOM 7295 C CA . ILE B 1 359 ? 15.203 15.531 -14.547 1 86.56 359 ILE B CA 1
ATOM 7296 C C . ILE B 1 359 ? 14.477 15.555 -15.891 1 86.56 359 ILE B C 1
ATOM 7298 O O . ILE B 1 359 ? 14.797 16.375 -16.75 1 86.56 359 ILE B O 1
ATOM 7302 N N . CYS B 1 360 ? 13.578 14.633 -16 1 89.19 360 CYS B N 1
ATOM 7303 C CA . CYS B 1 360 ? 12.766 14.617 -17.219 1 89.19 360 CYS B CA 1
ATOM 7304 C C . CYS B 1 360 ? 12.062 15.953 -17.406 1 89.19 360 CYS B C 1
ATOM 7306 O O . CYS B 1 360 ? 12.109 16.531 -18.5 1 89.19 360 CYS B O 1
ATOM 7308 N N . LEU B 1 361 ? 11.477 16.453 -16.391 1 91.25 361 LEU B N 1
ATOM 7309 C CA . LEU B 1 361 ? 10.773 17.719 -16.453 1 91.25 361 LEU B CA 1
ATOM 7310 C C . LEU B 1 361 ? 11.742 18.875 -16.719 1 91.25 361 LEU B C 1
ATOM 7312 O O . LEU B 1 361 ? 11.469 19.75 -17.547 1 91.25 361 LEU B O 1
ATOM 7316 N N . ALA B 1 362 ? 12.859 18.859 -16.062 1 90.25 362 ALA B N 1
ATOM 7317 C CA . ALA B 1 362 ? 13.859 19.906 -16.234 1 90.25 362 ALA B CA 1
ATOM 7318 C C . ALA B 1 362 ? 14.359 19.953 -17.688 1 90.25 362 ALA B C 1
ATOM 7320 O O . ALA B 1 362 ? 14.531 21.031 -18.25 1 90.25 362 ALA B O 1
ATOM 7321 N N . ARG B 1 363 ? 14.531 18.828 -18.234 1 89.38 363 ARG B N 1
ATOM 7322 C CA . ARG B 1 363 ? 15 18.75 -19.625 1 89.38 363 ARG B CA 1
ATOM 7323 C C . ARG B 1 363 ? 13.961 19.297 -20.578 1 89.38 363 ARG B C 1
ATOM 7325 O O . ARG B 1 363 ? 14.297 19.984 -21.547 1 89.38 363 ARG B O 1
ATOM 7332 N N . LYS B 1 364 ? 12.781 18.938 -20.359 1 92.25 364 LYS B N 1
ATOM 7333 C CA . LYS B 1 364 ? 11.703 19.438 -21.219 1 92.25 364 LYS B CA 1
ATOM 7334 C C . LYS B 1 364 ? 11.57 20.953 -21.125 1 92.25 364 LYS B C 1
ATOM 7336 O O . LYS B 1 364 ? 11.406 21.625 -22.141 1 92.25 364 LYS B O 1
ATOM 7341 N N . GLN B 1 365 ? 11.656 21.469 -19.922 1 93.31 365 GLN B N 1
ATOM 7342 C CA . GLN B 1 365 ? 11.594 22.922 -19.75 1 93.31 365 GLN B CA 1
ATOM 7343 C C . GLN B 1 365 ? 12.797 23.609 -20.391 1 93.31 365 GLN B C 1
ATOM 7345 O O . GLN B 1 365 ? 12.648 24.625 -21.062 1 93.31 365 GLN B O 1
ATOM 7350 N N . LEU B 1 366 ? 13.922 23 -20.25 1 91.31 366 LEU B N 1
ATOM 7351 C CA . LEU B 1 366 ? 15.141 23.578 -20.812 1 91.31 366 LEU B CA 1
ATOM 7352 C C . LEU B 1 366 ? 15.078 23.594 -22.328 1 91.31 366 LEU B C 1
ATOM 7354 O O . LEU B 1 366 ? 15.43 24.594 -22.969 1 91.31 366 LEU B O 1
ATOM 7358 N N . ASN B 1 367 ? 14.625 22.562 -22.891 1 91.5 367 ASN B N 1
ATOM 7359 C CA . ASN B 1 367 ? 14.586 22.422 -24.344 1 91.5 367 ASN B CA 1
ATOM 7360 C C . ASN B 1 367 ? 13.547 23.359 -24.969 1 91.5 367 ASN B C 1
ATOM 7362 O O . ASN B 1 367 ? 13.742 23.859 -26.078 1 91.5 367 ASN B O 1
ATOM 7366 N N . HIS B 1 368 ? 12.5 23.656 -24.25 1 93.69 368 HIS B N 1
ATOM 7367 C CA . HIS B 1 368 ? 11.406 24.375 -24.875 1 93.69 368 HIS B CA 1
ATOM 7368 C C . HIS B 1 368 ? 11.297 25.797 -24.344 1 93.69 368 HIS B C 1
ATOM 7370 O O . HIS B 1 368 ? 10.852 26.703 -25.062 1 93.69 368 HIS B O 1
ATOM 7376 N N . CYS B 1 369 ? 11.641 26.016 -23.094 1 92.44 369 CYS B N 1
ATOM 7377 C CA . CYS B 1 369 ? 11.5 27.344 -22.484 1 92.44 369 CYS B CA 1
ATOM 7378 C C . CYS B 1 369 ? 12.859 28.016 -22.344 1 92.44 369 CYS B C 1
ATOM 7380 O O . CYS B 1 369 ? 12.938 29.219 -22.094 1 92.44 369 CYS B O 1
ATOM 7382 N N . GLY B 1 370 ? 13.953 27.281 -22.469 1 90.44 370 GLY B N 1
ATOM 7383 C CA . GLY B 1 370 ? 15.289 27.828 -22.297 1 90.44 370 GLY B CA 1
ATOM 7384 C C . GLY B 1 370 ? 15.688 27.984 -20.844 1 90.44 370 GLY B C 1
ATOM 7385 O O . GLY B 1 370 ? 16.688 28.641 -20.547 1 90.44 370 GLY B O 1
ATOM 7386 N N . CYS B 1 371 ? 14.922 27.547 -19.969 1 89.69 371 CYS B N 1
ATOM 7387 C CA . CYS B 1 371 ? 15.148 27.609 -18.531 1 89.69 371 CYS B CA 1
ATOM 7388 C C . CYS B 1 371 ? 14.477 26.438 -17.828 1 89.69 371 CYS B C 1
ATOM 7390 O O . CYS B 1 371 ? 13.742 25.672 -18.438 1 89.69 371 CYS B O 1
ATOM 7392 N N . SER B 1 372 ? 14.898 26.25 -16.531 1 89.56 372 SER B N 1
ATOM 7393 C CA . SER B 1 372 ? 14.258 25.25 -15.688 1 89.56 372 SER B CA 1
ATOM 7394 C C . SER B 1 372 ? 13.75 25.859 -14.383 1 89.56 372 SER B C 1
ATOM 7396 O O . SER B 1 372 ? 14.312 26.828 -13.891 1 89.56 372 SER B O 1
ATOM 7398 N N . SER B 1 373 ? 12.695 25.297 -13.914 1 89.12 373 SER B N 1
ATOM 7399 C CA . SER B 1 373 ? 12.102 25.812 -12.68 1 89.12 373 SER B CA 1
ATOM 7400 C C . SER B 1 373 ? 13.102 25.75 -11.523 1 89.12 373 SER B C 1
ATOM 7402 O O . SER B 1 373 ? 13.984 24.891 -11.508 1 89.12 373 SER B O 1
ATOM 7404 N N . TYR B 1 374 ? 12.914 26.594 -10.492 1 83.25 374 TYR B N 1
ATOM 7405 C CA . TYR B 1 374 ? 13.844 26.781 -9.391 1 83.25 374 TYR B CA 1
ATOM 7406 C C . TYR B 1 374 ? 13.922 25.516 -8.531 1 83.25 374 TYR B C 1
ATOM 7408 O O . TYR B 1 374 ? 14.938 25.266 -7.871 1 83.25 374 TYR B O 1
ATOM 7416 N N . TRP B 1 375 ? 12.914 24.703 -8.477 1 86.56 375 TRP B N 1
ATOM 7417 C CA . TRP B 1 375 ? 12.875 23.547 -7.59 1 86.56 375 TRP B CA 1
ATOM 7418 C C . TRP B 1 375 ? 13.406 22.297 -8.289 1 86.56 375 TRP B C 1
ATOM 7420 O O . TRP B 1 375 ? 13.5 21.219 -7.684 1 86.56 375 TRP B O 1
ATOM 7430 N N . LEU B 1 376 ? 13.742 22.469 -9.547 1 88.06 376 LEU B N 1
ATOM 7431 C CA . LEU B 1 376 ? 14.281 21.359 -10.32 1 88.06 376 LEU B CA 1
ATOM 7432 C C . LEU B 1 376 ? 15.805 21.391 -10.328 1 88.06 376 LEU B C 1
ATOM 7434 O O . LEU B 1 376 ? 16.406 22.438 -10.094 1 88.06 376 LEU B O 1
ATOM 7438 N N . PRO B 1 377 ? 16.375 20.156 -10.523 1 80.94 377 PRO B N 1
ATOM 7439 C CA . PRO B 1 377 ? 17.828 20.141 -10.609 1 80.94 377 PRO B CA 1
ATOM 7440 C C . PRO B 1 377 ? 18.375 20.906 -11.805 1 80.94 377 PRO B C 1
ATOM 7442 O O . PRO B 1 377 ? 17.766 20.891 -12.883 1 80.94 377 PRO B O 1
ATOM 7445 N N . SER B 1 378 ? 19.453 21.656 -11.5 1 77.31 378 SER B N 1
ATOM 7446 C CA . SER B 1 378 ? 20.078 22.438 -12.57 1 77.31 378 SER B CA 1
ATOM 7447 C C . SER B 1 378 ? 20.875 21.531 -13.508 1 77.31 378 SER B C 1
ATOM 7449 O O . SER B 1 378 ? 21.703 20.734 -13.062 1 77.31 378 SER B O 1
ATOM 7451 N N . LEU B 1 379 ? 20.422 21.672 -14.734 1 75.12 379 LEU B N 1
ATOM 7452 C CA . LEU B 1 379 ? 21.125 20.906 -15.75 1 75.12 379 LEU B CA 1
ATOM 7453 C C . LEU B 1 379 ? 22.172 21.781 -16.453 1 75.12 379 LEU B C 1
ATOM 7455 O O . LEU B 1 379 ? 21.828 22.781 -17.078 1 75.12 379 LEU B O 1
ATOM 7459 N N . ASN B 1 380 ? 23.438 21.359 -16.391 1 69.25 380 ASN B N 1
ATOM 7460 C CA . ASN B 1 380 ? 24.531 21.984 -17.125 1 69.25 380 ASN B CA 1
ATOM 7461 C C . ASN B 1 380 ? 24.547 23.5 -16.953 1 69.25 380 ASN B C 1
ATOM 7463 O O . ASN B 1 380 ? 24.609 24.234 -17.922 1 69.25 380 ASN B O 1
ATOM 7467 N N . GLY B 1 381 ? 24.281 23.953 -15.695 1 71.19 381 GLY B N 1
ATOM 7468 C CA . GLY B 1 381 ? 24.359 25.375 -15.438 1 71.19 381 GLY B CA 1
ATOM 7469 C C . GLY B 1 381 ? 23.266 26.172 -16.109 1 71.19 381 GLY B C 1
ATOM 7470 O O . GLY B 1 381 ? 23.453 27.344 -16.469 1 71.19 381 GLY B O 1
ATOM 7471 N N . SER B 1 382 ? 22.203 25.547 -16.312 1 77 382 SER B N 1
ATOM 7472 C CA . SER B 1 382 ? 21.094 26.219 -16.984 1 77 382 SER B CA 1
ATOM 7473 C C . SER B 1 382 ? 20.469 27.281 -16.094 1 77 382 SER B C 1
ATOM 7475 O O . SER B 1 382 ? 20.578 27.219 -14.867 1 77 382 SER B O 1
ATOM 7477 N N . ARG B 1 383 ? 19.938 28.281 -16.781 1 81.12 383 ARG B N 1
ATOM 7478 C CA . ARG B 1 383 ? 19.266 29.375 -16.094 1 81.12 383 ARG B CA 1
ATOM 7479 C C . ARG B 1 383 ? 17.984 28.922 -15.438 1 81.12 383 ARG B C 1
ATOM 7481 O O . ARG B 1 383 ? 17.297 28.031 -15.945 1 81.12 383 ARG B O 1
ATOM 7488 N N . THR B 1 384 ? 17.688 29.516 -14.25 1 86.12 384 THR B N 1
ATOM 7489 C CA . THR B 1 384 ? 16.406 29.266 -13.586 1 86.12 384 THR B CA 1
ATOM 7490 C C . THR B 1 384 ? 15.32 30.156 -14.172 1 86.12 384 THR B C 1
ATOM 7492 O O . THR B 1 384 ? 15.555 31.328 -14.469 1 86.12 384 THR B O 1
ATOM 7495 N N . CYS B 1 385 ? 14.172 29.594 -14.344 1 86.44 385 CYS B N 1
ATOM 7496 C CA . CYS B 1 385 ? 13.062 30.328 -14.93 1 86.44 385 CYS B CA 1
ATOM 7497 C C . CYS B 1 385 ? 12.641 31.484 -14.031 1 86.44 385 CYS B C 1
ATOM 7499 O O . CYS B 1 385 ? 12.648 31.359 -12.805 1 86.44 385 CYS B O 1
ATOM 7501 N N . ASP B 1 386 ? 12.375 32.625 -14.688 1 80.19 386 ASP B N 1
ATOM 7502 C CA . ASP B 1 386 ? 11.883 33.781 -13.977 1 80.19 386 ASP B CA 1
ATOM 7503 C C . ASP B 1 386 ? 10.398 34 -14.25 1 80.19 386 ASP B C 1
ATOM 7505 O O . ASP B 1 386 ? 9.727 33.156 -14.812 1 80.19 386 ASP B O 1
ATOM 7509 N N . GLU B 1 387 ? 9.891 35.188 -13.75 1 78.94 387 GLU B N 1
ATOM 7510 C CA . GLU B 1 387 ? 8.477 35.5 -13.867 1 78.94 387 GLU B CA 1
ATOM 7511 C C . GLU B 1 387 ? 8.039 35.531 -15.336 1 78.94 387 GLU B C 1
ATOM 7513 O O . GLU B 1 387 ? 6.895 35.188 -15.648 1 78.94 387 GLU B O 1
ATOM 7518 N N . ASN B 1 388 ? 8.938 35.812 -16.219 1 79.56 388 ASN B N 1
ATOM 7519 C CA . ASN B 1 388 ? 8.609 35.906 -17.641 1 79.56 388 ASN B CA 1
ATOM 7520 C C . ASN B 1 388 ? 8.484 34.531 -18.297 1 79.56 388 ASN B C 1
ATOM 7522 O O . ASN B 1 388 ? 7.812 34.406 -19.312 1 79.56 388 ASN B O 1
ATOM 7526 N N . ASP B 1 389 ? 9.117 33.562 -17.656 1 86.56 389 ASP B N 1
ATOM 7527 C CA . ASP B 1 389 ? 9.141 32.219 -18.219 1 86.56 389 ASP B CA 1
ATOM 7528 C C . ASP B 1 389 ? 8.07 31.328 -17.578 1 86.56 389 ASP B C 1
ATOM 7530 O O . ASP B 1 389 ? 7.941 30.156 -17.922 1 86.56 389 ASP B O 1
ATOM 7534 N N . MET B 1 390 ? 7.273 31.891 -16.766 1 82.06 390 MET B N 1
ATOM 7535 C CA . MET B 1 390 ? 6.414 31.094 -15.891 1 82.06 390 MET B CA 1
ATOM 7536 C C . MET B 1 390 ? 5.332 30.375 -16.703 1 82.06 390 MET B C 1
ATOM 7538 O O . MET B 1 390 ? 4.984 29.234 -16.406 1 82.06 390 MET B O 1
ATOM 7542 N N . THR B 1 391 ? 4.863 31.047 -17.688 1 86.12 391 THR B N 1
ATOM 7543 C CA . THR B 1 391 ? 3.803 30.453 -18.5 1 86.12 391 THR B CA 1
ATOM 7544 C C . THR B 1 391 ? 4.316 29.203 -19.219 1 86.12 391 THR B C 1
ATOM 7546 O O . THR B 1 391 ? 3.648 28.172 -19.25 1 86.12 391 THR B O 1
ATOM 7549 N N . CYS B 1 392 ? 5.469 29.375 -19.781 1 91.56 392 CYS B N 1
ATOM 7550 C CA . CYS B 1 392 ? 6.059 28.234 -20.484 1 91.56 392 CYS B CA 1
ATOM 7551 C C . CYS B 1 392 ? 6.398 27.109 -19.516 1 91.56 392 CYS B C 1
ATOM 7553 O O . CYS B 1 392 ? 6.066 25.953 -19.766 1 91.56 392 CYS B O 1
ATOM 7555 N N . ALA B 1 393 ? 7.09 27.453 -18.406 1 90.69 393 ALA B N 1
ATOM 7556 C CA . ALA B 1 393 ? 7.488 26.469 -17.406 1 90.69 393 ALA B CA 1
ATOM 7557 C C . ALA B 1 393 ? 6.27 25.734 -16.844 1 90.69 393 ALA B C 1
ATOM 7559 O O . ALA B 1 393 ? 6.305 24.516 -16.641 1 90.69 393 ALA B O 1
ATOM 7560 N N . ASP B 1 394 ? 5.199 26.469 -16.656 1 88.75 394 ASP B N 1
ATOM 7561 C CA . ASP B 1 394 ? 3.99 25.906 -16.062 1 88.75 394 ASP B CA 1
ATOM 7562 C C . ASP B 1 394 ? 3.307 24.953 -17.031 1 88.75 394 ASP B C 1
ATOM 7564 O O . ASP B 1 394 ? 2.672 23.969 -16.625 1 88.75 394 ASP B O 1
ATOM 7568 N N . THR B 1 395 ? 3.408 25.25 -18.281 1 91.25 395 THR B N 1
ATOM 7569 C CA . THR B 1 395 ? 2.814 24.359 -19.281 1 91.25 395 THR B CA 1
ATOM 7570 C C . THR B 1 395 ? 3.402 22.969 -19.188 1 91.25 395 THR B C 1
ATOM 7572 O O . THR B 1 395 ? 2.668 21.969 -19.188 1 91.25 395 THR B O 1
ATOM 7575 N N . TYR B 1 396 ? 4.668 22.922 -19.031 1 92.12 396 TYR B N 1
ATOM 7576 C CA . TYR B 1 396 ? 5.32 21.625 -18.969 1 92.12 396 TYR B CA 1
ATOM 7577 C C . TYR B 1 396 ? 5.137 20.984 -17.594 1 92.12 396 TYR B C 1
ATOM 7579 O O . TYR B 1 396 ? 5.105 19.766 -17.469 1 92.12 396 TYR B O 1
ATOM 7587 N N . TRP B 1 397 ? 5.055 21.781 -16.578 1 90.38 397 TRP B N 1
ATOM 7588 C CA . TRP B 1 397 ? 4.723 21.25 -15.25 1 90.38 397 TRP B CA 1
ATOM 7589 C C . TRP B 1 397 ? 3.35 20.594 -15.258 1 90.38 397 TRP B C 1
ATOM 7591 O O . TRP B 1 397 ? 3.18 19.5 -14.727 1 90.38 397 TRP B O 1
ATOM 7601 N N . GLN B 1 398 ? 2.41 21.25 -15.914 1 88.44 398 GLN B N 1
ATOM 7602 C CA . GLN B 1 398 ? 1.066 20.688 -16 1 88.44 398 GLN B CA 1
ATOM 7603 C C . GLN B 1 398 ? 1.074 19.359 -16.781 1 88.44 398 GLN B C 1
ATOM 7605 O O . GLN B 1 398 ? 0.39 18.422 -16.391 1 88.44 398 GLN B O 1
ATOM 7610 N N . GLN B 1 399 ? 1.851 19.328 -17.766 1 90.5 399 GLN B N 1
ATOM 7611 C CA . GLN B 1 399 ? 1.966 18.078 -18.516 1 90.5 399 GLN B CA 1
ATOM 7612 C C . GLN B 1 399 ? 2.59 16.984 -17.672 1 90.5 399 GLN B C 1
ATOM 7614 O O . GLN B 1 399 ? 2.209 15.812 -17.781 1 90.5 399 GLN B O 1
ATOM 7619 N N . ALA B 1 400 ? 3.514 17.328 -16.844 1 89.31 400 ALA B N 1
ATOM 7620 C CA . ALA B 1 400 ? 4.156 16.359 -15.961 1 89.31 400 ALA B CA 1
ATOM 7621 C C . ALA B 1 400 ? 3.162 15.805 -14.945 1 89.31 400 ALA B C 1
ATOM 7623 O O . ALA B 1 400 ? 3.119 14.602 -14.711 1 89.31 400 ALA B O 1
ATOM 7624 N N . ILE B 1 401 ? 2.379 16.703 -14.398 1 86.12 401 ILE B N 1
ATOM 7625 C CA . ILE B 1 401 ? 1.406 16.312 -13.383 1 86.12 401 ILE B CA 1
ATOM 7626 C C . ILE B 1 401 ? 0.345 15.406 -14 1 86.12 401 ILE B C 1
ATOM 7628 O O . ILE B 1 401 ? -0.136 14.477 -13.352 1 86.12 401 ILE B O 1
ATOM 7632 N N . GLU B 1 402 ? 0.091 15.648 -15.281 1 84.69 402 GLU B N 1
ATOM 7633 C CA . GLU B 1 402 ? -0.919 14.859 -15.977 1 84.69 402 GLU B CA 1
ATOM 7634 C C . GLU B 1 402 ? -0.313 13.586 -16.562 1 84.69 402 GLU B C 1
ATOM 7636 O O . GLU B 1 402 ? -1.03 12.742 -17.109 1 84.69 402 GLU B O 1
ATOM 7641 N N . GLY B 1 403 ? 0.906 13.469 -16.453 1 84.94 403 GLY B N 1
ATOM 7642 C CA . GLY B 1 403 ? 1.569 12.281 -16.953 1 84.94 403 GLY B CA 1
ATOM 7643 C C . GLY B 1 403 ? 1.72 12.266 -18.453 1 84.94 403 GLY B C 1
ATOM 7644 O O . GLY B 1 403 ? 1.78 11.195 -19.062 1 84.94 403 GLY B O 1
ATOM 7645 N N . LYS B 1 404 ? 1.765 13.352 -19.047 1 88.62 404 LYS B N 1
ATOM 7646 C CA . LYS B 1 404 ? 1.745 13.43 -20.516 1 88.62 404 LYS B CA 1
ATOM 7647 C C . LYS B 1 404 ? 3.156 13.586 -21.078 1 88.62 404 LYS B C 1
ATOM 7649 O O . LYS B 1 404 ? 3.355 13.547 -22.281 1 88.62 404 LYS B O 1
ATOM 7654 N N . LEU B 1 405 ? 4.094 13.727 -20.188 1 90.75 405 LEU B N 1
ATOM 7655 C CA . LEU B 1 405 ? 5.465 13.828 -20.688 1 90.75 405 LEU B CA 1
ATOM 7656 C C . LEU B 1 405 ? 5.984 12.461 -21.125 1 90.75 405 LEU B C 1
ATOM 7658 O O . LEU B 1 405 ? 5.867 11.477 -20.391 1 90.75 405 LEU B O 1
ATOM 7662 N N . ASP B 1 406 ? 6.555 12.281 -22.219 1 86.69 406 ASP B N 1
ATOM 7663 C CA . ASP B 1 406 ? 7.004 11.031 -22.812 1 86.69 406 ASP B CA 1
ATOM 7664 C C . ASP B 1 406 ? 8.141 10.414 -22.016 1 86.69 406 ASP B C 1
ATOM 7666 O O . ASP B 1 406 ? 8.234 9.188 -21.891 1 86.69 406 ASP B O 1
ATOM 7670 N N . CYS B 1 407 ? 8.945 11.258 -21.484 1 86.38 407 CYS B N 1
ATOM 7671 C CA . CYS B 1 407 ? 10.133 10.758 -20.797 1 86.38 407 CYS B CA 1
ATOM 7672 C C . CYS B 1 407 ? 9.773 10.125 -19.469 1 86.38 407 CYS B C 1
ATOM 7674 O O . CYS B 1 407 ? 10.602 9.453 -18.859 1 86.38 407 CYS B O 1
ATOM 7676 N N . LEU B 1 408 ? 8.562 10.367 -19 1 86.19 408 LEU B N 1
ATOM 7677 C CA . LEU B 1 408 ? 8.156 9.82 -17.703 1 86.19 408 LEU B CA 1
ATOM 7678 C C . LEU B 1 408 ? 8.055 8.297 -17.766 1 86.19 408 LEU B C 1
ATOM 7680 O O . LEU B 1 408 ? 8.258 7.617 -16.766 1 86.19 408 LEU B O 1
ATOM 7684 N N . ALA B 1 409 ? 7.84 7.727 -18.922 1 81.94 409 ALA B N 1
ATOM 7685 C CA . ALA B 1 409 ? 7.695 6.285 -19.109 1 81.94 409 ALA B CA 1
ATOM 7686 C C . ALA B 1 409 ? 9.023 5.566 -18.859 1 81.94 409 ALA B C 1
ATOM 7688 O O . ALA B 1 409 ? 9.039 4.383 -18.516 1 81.94 409 ALA B O 1
ATOM 7689 N N . ASP B 1 410 ? 10.062 6.281 -18.984 1 81.62 410 ASP B N 1
ATOM 7690 C CA . ASP B 1 410 ? 11.391 5.691 -18.797 1 81.62 410 ASP B CA 1
ATOM 7691 C C . ASP B 1 410 ? 11.773 5.637 -17.328 1 81.62 410 ASP B C 1
ATOM 7693 O O . ASP B 1 410 ? 12.75 4.98 -16.953 1 81.62 410 ASP B O 1
ATOM 7697 N N . CYS B 1 411 ? 11.086 6.309 -16.531 1 85.44 411 CYS B N 1
ATOM 7698 C CA . CYS B 1 411 ? 11.406 6.344 -15.102 1 85.44 411 CYS B CA 1
ATOM 7699 C C . CYS B 1 411 ? 10.758 5.172 -14.367 1 85.44 411 CYS B C 1
ATOM 7701 O O . CYS B 1 411 ? 9.797 5.355 -13.617 1 85.44 411 CYS B O 1
ATOM 7703 N N . ARG B 1 412 ? 11.5 4.027 -14.5 1 86.56 412 ARG B N 1
ATOM 7704 C CA . ARG B 1 412 ? 11 2.795 -13.898 1 86.56 412 ARG B CA 1
ATOM 7705 C C . ARG B 1 412 ? 11.547 2.607 -12.484 1 86.56 412 ARG B C 1
ATOM 7707 O O . ARG B 1 412 ? 12.438 3.346 -12.055 1 86.56 412 ARG B O 1
ATOM 7714 N N . GLN B 1 413 ? 10.984 1.607 -11.836 1 87.12 413 GLN B N 1
ATOM 7715 C CA . GLN B 1 413 ? 11.414 1.345 -10.469 1 87.12 413 GLN B CA 1
ATOM 7716 C C . GLN B 1 413 ? 12.828 0.771 -10.43 1 87.12 413 GLN B C 1
ATOM 7718 O O . GLN B 1 413 ? 13.25 0.094 -11.367 1 87.12 413 GLN B O 1
ATOM 7723 N N . PRO B 1 414 ? 13.492 1.103 -9.367 1 87.69 414 PRO B N 1
ATOM 7724 C CA . PRO B 1 414 ? 14.82 0.514 -9.234 1 87.69 414 PRO B CA 1
ATOM 7725 C C . PRO B 1 414 ? 14.781 -0.985 -8.945 1 87.69 414 PRO B C 1
ATOM 7727 O O . PRO B 1 414 ? 13.867 -1.461 -8.266 1 87.69 414 PRO B O 1
ATOM 7730 N N . CYS B 1 415 ? 15.797 -1.745 -9.414 1 89 415 CYS B N 1
ATOM 7731 C CA . CYS B 1 415 ? 15.867 -3.184 -9.18 1 89 415 CYS B CA 1
ATOM 7732 C C . CYS B 1 415 ? 16.172 -3.484 -7.719 1 89 415 CYS B C 1
ATOM 7734 O O . CYS B 1 415 ? 15.734 -4.504 -7.184 1 89 415 CYS B O 1
ATOM 7736 N N . ASN B 1 416 ? 16.969 -2.607 -7.172 1 89.81 416 ASN B N 1
ATOM 7737 C CA . ASN B 1 416 ? 17.281 -2.707 -5.75 1 89.81 416 ASN B CA 1
ATOM 7738 C C . ASN B 1 416 ? 16.891 -1.438 -5 1 89.81 416 ASN B C 1
ATOM 7740 O O . ASN B 1 416 ? 17.266 -0.336 -5.391 1 89.81 416 ASN B O 1
ATOM 7744 N N . GLU B 1 417 ? 16.109 -1.662 -3.98 1 89.94 417 GLU B N 1
ATOM 7745 C CA . GLU B 1 417 ? 15.625 -0.513 -3.215 1 89.94 417 GLU B CA 1
ATOM 7746 C C . GLU B 1 417 ? 15.586 -0.824 -1.721 1 89.94 417 GLU B C 1
ATOM 7748 O O . GLU B 1 417 ? 15.25 -1.942 -1.323 1 89.94 417 GLU B O 1
ATOM 7753 N N . VAL B 1 418 ? 16.016 0.167 -0.93 1 92.44 418 VAL B N 1
ATOM 7754 C CA . VAL B 1 418 ? 15.922 0.059 0.523 1 92.44 418 VAL B CA 1
ATOM 7755 C C . VAL B 1 418 ? 14.914 1.072 1.058 1 92.44 418 VAL B C 1
ATOM 7757 O O . VAL B 1 418 ? 14.93 2.238 0.66 1 92.44 418 VAL B O 1
ATOM 7760 N N . LYS B 1 419 ? 14.055 0.596 1.897 1 91.19 419 LYS B N 1
ATOM 7761 C CA . LYS B 1 419 ? 13.031 1.444 2.512 1 91.19 419 LYS B CA 1
ATOM 7762 C C . LYS B 1 419 ? 13.055 1.316 4.031 1 91.19 419 LYS B C 1
ATOM 7764 O O . LYS B 1 419 ? 13.414 0.264 4.566 1 91.19 419 LYS B O 1
ATOM 7769 N N . TYR B 1 420 ? 12.719 2.406 4.66 1 94.56 420 TYR B N 1
ATOM 7770 C CA . TYR B 1 420 ? 12.609 2.402 6.113 1 94.56 420 TYR B CA 1
ATOM 7771 C C . TYR B 1 420 ? 11.172 2.693 6.547 1 94.56 420 TYR B C 1
ATOM 7773 O O . TYR B 1 420 ? 10.594 3.705 6.148 1 94.56 420 TYR B O 1
ATOM 7781 N N . GLU B 1 421 ? 10.625 1.834 7.25 1 92.81 421 GLU B N 1
ATOM 7782 C CA . GLU B 1 421 ? 9.328 2.074 7.871 1 92.81 421 GLU B CA 1
ATOM 7783 C C . GLU B 1 421 ? 9.477 2.762 9.227 1 92.81 421 GLU B C 1
ATOM 7785 O O . GLU B 1 421 ? 10.305 2.355 10.039 1 92.81 421 GLU B O 1
ATOM 7790 N N . ILE B 1 422 ? 8.641 3.742 9.422 1 95.31 422 ILE B N 1
ATOM 7791 C CA . ILE B 1 422 ? 8.789 4.559 10.617 1 95.31 422 ILE B CA 1
ATOM 7792 C C . ILE B 1 422 ? 7.617 4.301 11.562 1 95.31 422 ILE B C 1
ATOM 7794 O O . ILE B 1 422 ? 6.453 4.363 11.156 1 95.31 422 ILE B O 1
ATOM 7798 N N . GLU B 1 423 ? 7.906 3.961 12.695 1 94.69 423 GLU B N 1
ATOM 7799 C CA . GLU B 1 423 ? 6.945 3.99 13.789 1 94.69 423 GLU B CA 1
ATOM 7800 C C . GLU B 1 423 ? 7.191 5.18 14.711 1 94.69 423 GLU B C 1
ATOM 7802 O O . GLU B 1 423 ? 8.281 5.32 15.273 1 94.69 423 GLU B O 1
ATOM 7807 N N . SER B 1 424 ? 6.191 6 14.82 1 95.19 424 SER B N 1
ATOM 7808 C CA . SER B 1 424 ? 6.398 7.258 15.523 1 95.19 424 SER B CA 1
ATOM 7809 C C . SER B 1 424 ? 5.574 7.312 16.812 1 95.19 424 SER B C 1
ATOM 7811 O O . SER B 1 424 ? 4.438 6.832 16.844 1 95.19 424 SER B O 1
ATOM 7813 N N . SER B 1 425 ? 6.156 7.789 17.906 1 93.38 425 SER B N 1
ATOM 7814 C CA . SER B 1 425 ? 5.512 8.141 19.156 1 93.38 425 SER B CA 1
ATOM 7815 C C . SER B 1 425 ? 6.074 9.445 19.719 1 93.38 425 SER B C 1
ATOM 7817 O O . SER B 1 425 ? 7.082 9.953 19.234 1 93.38 425 SER B O 1
ATOM 7819 N N . PHE B 1 426 ? 5.332 10.125 20.625 1 93.88 426 PHE B N 1
ATOM 7820 C CA . PHE B 1 426 ? 5.82 11.414 21.109 1 93.88 426 PHE B CA 1
ATOM 7821 C C . PHE B 1 426 ? 5.379 11.664 22.547 1 93.88 426 PHE B C 1
ATOM 7823 O O . PHE B 1 426 ? 4.457 11.008 23.031 1 93.88 426 PHE B O 1
ATOM 7830 N N . ARG B 1 427 ? 6.156 12.562 23.203 1 91.19 427 ARG B N 1
ATOM 7831 C CA . ARG B 1 427 ? 5.867 13.109 24.531 1 91.19 427 ARG B CA 1
ATOM 7832 C C . ARG B 1 427 ? 5.965 14.633 24.531 1 91.19 427 ARG B C 1
ATOM 7834 O O . ARG B 1 427 ? 6.57 15.219 23.625 1 91.19 427 ARG B O 1
ATOM 7841 N N . LYS B 1 428 ? 5.293 15.219 25.469 1 90.19 428 LYS B N 1
ATOM 7842 C CA . LYS B 1 428 ? 5.406 16.672 25.594 1 90.19 428 LYS B CA 1
ATOM 7843 C C . LYS B 1 428 ? 6.805 17.078 26.047 1 90.19 428 LYS B C 1
ATOM 7845 O O . LYS B 1 428 ? 7.391 16.438 26.922 1 90.19 428 LYS B O 1
ATOM 7850 N N . TYR B 1 429 ? 7.32 17.906 25.453 1 89.38 429 TYR B N 1
ATOM 7851 C CA . TYR B 1 429 ? 8.641 18.453 25.734 1 89.38 429 TYR B CA 1
ATOM 7852 C C . TYR B 1 429 ? 8.711 19.938 25.359 1 89.38 429 TYR B C 1
ATOM 7854 O O . TYR B 1 429 ? 8.25 20.328 24.281 1 89.38 429 TYR B O 1
ATOM 7862 N N . PRO B 1 430 ? 9.344 20.922 26 1 83.81 430 PRO B N 1
ATOM 7863 C CA . PRO B 1 430 ? 9.875 20.719 27.344 1 83.81 430 PRO B CA 1
ATOM 7864 C C . PRO B 1 430 ? 8.781 20.609 28.406 1 83.81 430 PRO B C 1
ATOM 7866 O O . PRO B 1 430 ? 7.621 20.938 28.141 1 83.81 430 PRO B O 1
ATOM 7869 N N . ILE B 1 431 ? 9.148 20.078 29.641 1 79.31 431 ILE B N 1
ATOM 7870 C CA . ILE B 1 431 ? 8.203 19.953 30.734 1 79.31 431 ILE B CA 1
ATOM 7871 C C . ILE B 1 431 ? 7.848 21.328 31.297 1 79.31 431 ILE B C 1
ATOM 7873 O O . ILE B 1 431 ? 8.727 22.156 31.5 1 79.31 431 ILE B O 1
ATOM 7877 N N . LYS B 1 432 ? 6.477 21.703 31.203 1 68.06 432 LYS B N 1
ATOM 7878 C CA . LYS B 1 432 ? 6.047 22.984 31.734 1 68.06 432 LYS B CA 1
ATOM 7879 C C . LYS B 1 432 ? 6.258 23.047 33.25 1 68.06 432 LYS B C 1
ATOM 7881 O O . LYS B 1 432 ? 5.812 22.172 33.969 1 68.06 432 LYS B O 1
ATOM 7886 N N . MET B 1 433 ? 7.328 23.656 33.719 1 57.78 433 MET B N 1
ATOM 7887 C CA . MET B 1 433 ? 7.5 23.844 35.156 1 57.78 433 MET B CA 1
ATOM 7888 C C . MET B 1 433 ? 6.496 24.844 35.719 1 57.78 433 MET B C 1
ATOM 7890 O O . MET B 1 433 ? 6.098 25.781 35 1 57.78 433 MET B O 1
ATOM 7894 N N . LYS B 1 434 ? 5.82 24.641 36.844 1 53.12 434 LYS B N 1
ATOM 7895 C CA . LYS B 1 434 ? 4.883 25.484 37.562 1 53.12 434 LYS B CA 1
ATOM 7896 C C . LYS B 1 434 ? 5.332 26.953 37.562 1 53.12 434 LYS B C 1
ATOM 7898 O O . LYS B 1 434 ? 6.52 27.234 37.406 1 53.12 434 LYS B O 1
ATOM 7903 N N . GLU B 1 435 ? 4.414 28.016 37.719 1 49.72 435 GLU B N 1
ATOM 7904 C CA . GLU B 1 435 ? 4.379 29.469 37.688 1 49.72 435 GLU B CA 1
ATOM 7905 C C . GLU B 1 435 ? 5.59 30.062 38.406 1 49.72 435 GLU B C 1
ATOM 7907 O O . GLU B 1 435 ? 6.117 31.094 38 1 49.72 435 GLU B O 1
ATOM 7912 N N . THR B 1 436 ? 5.863 29.688 39.688 1 47.59 436 THR B N 1
ATOM 7913 C CA . THR B 1 436 ? 6.789 30.438 40.531 1 47.59 436 THR B CA 1
ATOM 7914 C C . THR B 1 436 ? 8.172 30.5 39.875 1 47.59 436 THR B C 1
ATOM 7916 O O . THR B 1 436 ? 8.93 31.453 40.125 1 47.59 436 THR B O 1
ATOM 7919 N N . ASP B 1 437 ? 8.656 29.484 39.438 1 46.62 437 ASP B N 1
ATOM 7920 C CA . ASP B 1 437 ? 10.031 29.5 38.938 1 46.62 437 ASP B CA 1
ATOM 7921 C C . ASP B 1 437 ? 10.109 29.953 37.5 1 46.62 437 ASP B C 1
ATOM 7923 O O . ASP B 1 437 ? 11.164 29.844 36.875 1 46.62 437 ASP B O 1
ATOM 7927 N N . LYS B 1 438 ? 9.172 30.328 36.906 1 48.97 438 LYS B N 1
ATOM 7928 C CA . LYS B 1 438 ? 8.953 30.828 35.531 1 48.97 438 LYS B CA 1
ATOM 7929 C C . LYS B 1 438 ? 9.695 32.125 35.312 1 48.97 438 LYS B C 1
ATOM 7931 O O . LYS B 1 438 ? 9.641 32.688 34.219 1 48.97 438 LYS B O 1
ATOM 7936 N N . LYS B 1 439 ? 9.867 32.875 36.281 1 45.88 439 LYS B N 1
ATOM 7937 C CA . LYS B 1 439 ? 10.555 34.125 36 1 45.88 439 LYS B CA 1
ATOM 7938 C C . LYS B 1 439 ? 11.797 33.906 35.156 1 45.88 439 LYS B C 1
ATOM 7940 O O . LYS B 1 439 ? 12.148 34.75 34.312 1 45.88 439 LYS B O 1
ATOM 7945 N N . LEU B 1 440 ? 12.719 33.094 35.594 1 41.59 440 LEU B N 1
ATOM 7946 C CA . LEU B 1 440 ? 14.055 33.156 35.031 1 41.59 440 LEU B CA 1
ATOM 7947 C C . LEU B 1 440 ? 14.078 32.438 33.656 1 41.59 440 LEU B C 1
ATOM 7949 O O . LEU B 1 440 ? 15.047 32.594 32.906 1 41.59 440 LEU B O 1
ATOM 7953 N N . LYS B 1 441 ? 13.555 31.234 33.562 1 46.97 441 LYS B N 1
ATOM 7954 C CA . LYS B 1 441 ? 13.82 30.484 32.344 1 46.97 441 LYS B CA 1
ATOM 7955 C C . LYS B 1 441 ? 12.945 30.969 31.203 1 46.97 441 LYS B C 1
ATOM 7957 O O . LYS B 1 441 ? 11.734 30.781 31.203 1 46.97 441 LYS B O 1
ATOM 7962 N N . GLU B 1 442 ? 13.258 31.984 30.453 1 44.44 442 GLU B N 1
ATOM 7963 C CA . GLU B 1 442 ? 12.797 32.812 29.328 1 44.44 442 GLU B CA 1
ATOM 7964 C C . GLU B 1 442 ? 11.961 31.969 28.359 1 44.44 442 GLU B C 1
ATOM 7966 O O . GLU B 1 442 ? 12.023 30.75 28.359 1 44.44 442 GLU B O 1
ATOM 7971 N N . GLU B 1 443 ? 11.164 32.844 27.281 1 47.59 443 GLU B N 1
ATOM 7972 C CA . GLU B 1 443 ? 10.242 32.875 26.156 1 47.59 443 GLU B CA 1
ATOM 7973 C C . GLU B 1 443 ? 10.57 31.797 25.125 1 47.59 443 GLU B C 1
ATOM 7975 O O . GLU B 1 443 ? 9.727 31.438 24.312 1 47.59 443 GLU B O 1
ATOM 7980 N N . ASN B 1 444 ? 11.836 31.234 25.156 1 52.41 444 ASN B N 1
ATOM 7981 C CA . ASN B 1 444 ? 12.352 30.547 23.984 1 52.41 444 ASN B CA 1
ATOM 7982 C C . ASN B 1 444 ? 11.984 29.062 23.984 1 52.41 444 ASN B C 1
ATOM 7984 O O . ASN B 1 444 ? 12.258 28.344 23.016 1 52.41 444 ASN B O 1
ATOM 7988 N N . GLU B 1 445 ? 11.375 28.625 25.047 1 57.66 445 GLU B N 1
ATOM 7989 C CA . GLU B 1 445 ? 11.266 27.172 25.172 1 57.66 445 GLU B CA 1
ATOM 7990 C C . GLU B 1 445 ? 10.148 26.625 24.297 1 57.66 445 GLU B C 1
ATOM 7992 O O . GLU B 1 445 ? 10.188 25.469 23.875 1 57.66 445 GLU B O 1
ATOM 7997 N N . ASP B 1 446 ? 9.289 27.469 23.781 1 64.06 446 ASP B N 1
ATOM 7998 C CA . ASP B 1 446 ? 8.133 26.953 23.031 1 64.06 446 ASP B CA 1
ATOM 7999 C C . ASP B 1 446 ? 8.5 26.688 21.578 1 64.06 446 ASP B C 1
ATOM 8001 O O . ASP B 1 446 ? 7.629 26.359 20.766 1 64.06 446 ASP B O 1
ATOM 8005 N N . GLU B 1 447 ? 9.82 26.641 21.328 1 83.62 447 GLU B N 1
ATOM 8006 C CA . GLU B 1 447 ? 10.18 26.469 19.922 1 83.62 447 GLU B CA 1
ATOM 8007 C C . GLU B 1 447 ? 11.172 25.328 19.75 1 83.62 447 GLU B C 1
ATOM 8009 O O . GLU B 1 447 ? 11.875 25.25 18.734 1 83.62 447 GLU B O 1
ATOM 8014 N N . GLN B 1 448 ? 11.234 24.562 20.812 1 90.75 448 GLN B N 1
ATOM 8015 C CA . GLN B 1 448 ? 12.227 23.484 20.734 1 90.75 448 GLN B CA 1
ATOM 8016 C C . GLN B 1 448 ? 11.547 22.125 20.547 1 90.75 448 GLN B C 1
ATOM 8018 O O . GLN B 1 448 ? 10.352 21.984 20.797 1 90.75 448 GLN B O 1
ATOM 8023 N N . LEU B 1 449 ? 12.297 21.219 20.031 1 94.94 449 LEU B N 1
ATOM 8024 C CA . LEU B 1 449 ? 11.852 19.828 19.953 1 94.94 449 LEU B CA 1
ATOM 8025 C C . LEU B 1 449 ? 13.016 18.859 20.125 1 94.94 449 LEU B C 1
ATOM 8027 O O . LEU B 1 449 ? 14.18 19.266 20.016 1 94.94 449 LEU B O 1
ATOM 8031 N N . GLN B 1 450 ? 12.719 17.703 20.594 1 96.44 450 GLN B N 1
ATOM 8032 C CA . GLN B 1 450 ? 13.688 16.625 20.734 1 96.44 450 GLN B CA 1
ATOM 8033 C C . GLN B 1 450 ? 13.367 15.469 19.781 1 96.44 450 GLN B C 1
ATOM 8035 O O . GLN B 1 450 ? 12.195 15.164 19.547 1 96.44 450 GLN B O 1
ATOM 8040 N N . LEU B 1 451 ? 14.398 14.898 19.266 1 97.88 451 LEU B N 1
ATOM 8041 C CA . LEU B 1 451 ? 14.242 13.797 18.312 1 97.88 451 LEU B CA 1
ATOM 8042 C C . LEU B 1 451 ? 15.148 12.625 18.672 1 97.88 451 LEU B C 1
ATOM 8044 O O . LEU B 1 451 ? 16.344 12.82 18.938 1 97.88 451 LEU B O 1
ATOM 8048 N N . LEU B 1 452 ? 14.594 11.523 18.812 1 97.69 452 LEU B N 1
ATOM 8049 C CA . LEU B 1 452 ? 15.352 10.281 18.969 1 97.69 452 LEU B CA 1
ATOM 8050 C C . LEU B 1 452 ? 15.023 9.297 17.859 1 97.69 452 LEU B C 1
ATOM 8052 O O . LEU B 1 452 ? 13.859 8.945 17.656 1 97.69 452 LEU B O 1
ATOM 8056 N N . VAL B 1 453 ? 15.992 8.875 17.109 1 98 453 VAL B N 1
ATOM 8057 C CA . VAL B 1 453 ? 15.836 7.902 16.031 1 98 453 VAL B CA 1
ATOM 8058 C C . VAL B 1 453 ? 16.656 6.656 16.344 1 98 453 VAL B C 1
ATOM 8060 O O . VAL B 1 453 ? 17.844 6.75 16.656 1 98 453 VAL B O 1
ATOM 8063 N N . SER B 1 454 ? 16.062 5.535 16.25 1 97.5 454 SER B N 1
ATOM 8064 C CA . SER B 1 454 ? 16.75 4.27 16.5 1 97.5 454 SER B CA 1
ATOM 8065 C C . SER B 1 454 ? 16.094 3.135 15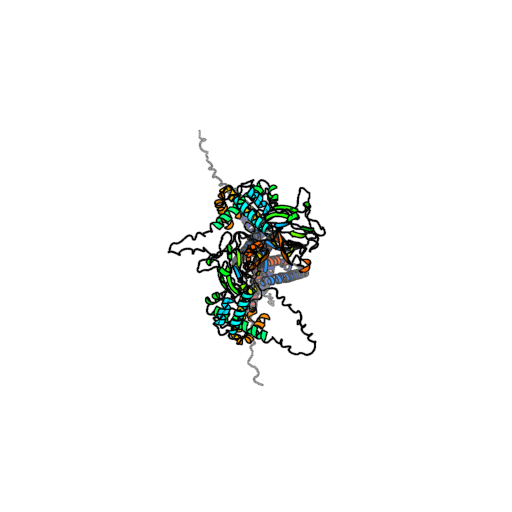.711 1 97.5 454 SER B C 1
ATOM 8067 O O . SER B 1 454 ? 15 3.293 15.172 1 97.5 454 SER B O 1
ATOM 8069 N N . PHE B 1 455 ? 16.812 2.016 15.641 1 96.88 455 PHE B N 1
ATOM 8070 C CA . PHE B 1 455 ? 16.234 0.835 15.008 1 96.88 455 PHE B CA 1
ATOM 8071 C C . PHE B 1 455 ? 15.344 0.08 15.984 1 96.88 455 PHE B C 1
ATOM 8073 O O . PHE B 1 455 ? 15.672 -0.045 17.172 1 96.88 455 PHE B O 1
ATOM 8080 N N . LYS B 1 456 ? 14.258 -0.347 15.438 1 94.69 456 LYS B N 1
ATOM 8081 C CA . LYS B 1 456 ? 13.375 -1.213 16.219 1 94.69 456 LYS B CA 1
ATOM 8082 C C . LYS B 1 456 ? 13.984 -2.6 16.391 1 94.69 456 LYS B C 1
ATOM 8084 O O . LYS B 1 456 ? 13.945 -3.162 17.484 1 94.69 456 LYS B O 1
ATOM 8089 N N . THR B 1 457 ? 14.438 -3.148 15.336 1 93.44 457 THR B N 1
ATOM 8090 C CA . THR B 1 457 ? 15.172 -4.406 15.281 1 93.44 457 THR B CA 1
ATOM 8091 C C . THR B 1 457 ? 16.312 -4.332 14.266 1 93.44 457 THR B C 1
ATOM 8093 O O . THR B 1 457 ? 16.312 -3.441 13.406 1 93.44 457 THR B O 1
ATOM 8096 N N . LEU B 1 458 ? 17.219 -5.215 14.367 1 94.06 458 LEU B N 1
ATOM 8097 C CA . LEU B 1 458 ? 18.312 -5.246 13.398 1 94.06 458 LEU B CA 1
ATOM 8098 C C . LEU B 1 458 ? 17.984 -6.195 12.25 1 94.06 458 LEU B C 1
ATOM 8100 O O . LEU B 1 458 ? 18.812 -6.398 11.359 1 94.06 458 LEU B O 1
ATOM 8104 N N . GLU B 1 459 ? 16.797 -6.641 12.289 1 94.06 459 GLU B N 1
ATOM 8105 C CA . GLU B 1 459 ? 16.375 -7.531 11.219 1 94.06 459 GLU B CA 1
ATOM 8106 C C . GLU B 1 459 ? 15.969 -6.742 9.977 1 94.06 459 GLU B C 1
ATOM 8108 O O . GLU B 1 459 ? 15.383 -5.664 10.078 1 94.06 459 GLU B O 1
ATOM 8113 N N . THR B 1 460 ? 16.359 -7.312 8.859 1 95.12 460 THR B N 1
ATOM 8114 C CA . THR B 1 460 ? 15.961 -6.727 7.578 1 95.12 460 THR B CA 1
ATOM 8115 C C . THR B 1 460 ? 14.93 -7.605 6.879 1 95.12 460 THR B C 1
ATOM 8117 O O . THR B 1 460 ? 15.164 -8.797 6.672 1 95.12 460 THR B O 1
ATOM 8120 N N . LYS B 1 461 ? 13.789 -7.035 6.645 1 94.19 461 LYS B N 1
ATOM 8121 C CA . LYS B 1 461 ? 12.805 -7.715 5.812 1 94.19 461 LYS B CA 1
ATOM 8122 C C . LYS B 1 461 ? 13.188 -7.656 4.34 1 94.19 461 LYS B C 1
ATOM 8124 O O . LYS B 1 461 ? 13.344 -6.57 3.777 1 94.19 461 LYS B O 1
ATOM 8129 N N . VAL B 1 462 ? 13.359 -8.805 3.73 1 94.19 462 VAL B N 1
ATOM 8130 C CA . VAL B 1 462 ? 13.773 -8.844 2.332 1 94.19 462 VAL B CA 1
ATOM 8131 C C . VAL B 1 462 ? 12.633 -9.375 1.466 1 94.19 462 VAL B C 1
ATOM 8133 O O . VAL B 1 462 ? 12.094 -10.453 1.729 1 94.19 462 VAL B O 1
ATOM 8136 N N . ILE B 1 463 ? 12.227 -8.625 0.532 1 90.88 463 ILE B N 1
ATOM 8137 C CA . ILE B 1 463 ? 11.266 -9.023 -0.491 1 90.88 463 ILE B CA 1
ATOM 8138 C C . ILE B 1 463 ? 11.984 -9.219 -1.824 1 90.88 463 ILE B C 1
ATOM 8140 O O . ILE B 1 463 ? 12.328 -8.25 -2.5 1 90.88 463 ILE B O 1
ATOM 8144 N N . GLU B 1 464 ? 12.141 -10.406 -2.25 1 92.06 464 GLU B N 1
ATOM 8145 C CA . GLU B 1 464 ? 12.953 -10.719 -3.42 1 92.06 464 GLU B CA 1
ATOM 8146 C C . GLU B 1 464 ? 12.156 -11.492 -4.461 1 92.06 464 GLU B C 1
ATOM 8148 O O . GLU B 1 464 ? 11.516 -12.5 -4.137 1 92.06 464 GLU B O 1
ATOM 8153 N N . ASP B 1 465 ? 12.25 -10.938 -5.695 1 89.81 465 ASP B N 1
ATOM 8154 C CA . ASP B 1 465 ? 11.688 -11.664 -6.828 1 89.81 465 ASP B CA 1
ATOM 8155 C C . ASP B 1 465 ? 12.711 -12.625 -7.43 1 89.81 465 ASP B C 1
ATOM 8157 O O . ASP B 1 465 ? 13.852 -12.234 -7.699 1 89.81 465 ASP B O 1
ATOM 8161 N N . GLU B 1 466 ? 12.25 -13.883 -7.582 1 88.69 466 GLU B N 1
ATOM 8162 C CA . GLU B 1 466 ? 13.133 -14.875 -8.195 1 88.69 466 GLU B CA 1
ATOM 8163 C C . GLU B 1 466 ? 12.375 -15.75 -9.188 1 88.69 466 GLU B C 1
ATOM 8165 O O . GLU B 1 466 ? 11.172 -15.984 -9.023 1 88.69 466 GLU B O 1
ATOM 8170 N N . GLU B 1 467 ? 13.18 -16.094 -10.164 1 88.94 467 GLU B N 1
ATOM 8171 C CA . GLU B 1 467 ? 12.625 -17.094 -11.078 1 88.94 467 GLU B CA 1
ATOM 8172 C C . GLU B 1 467 ? 12.453 -18.438 -10.391 1 88.94 467 GLU B C 1
ATOM 8174 O O . GLU B 1 467 ? 13.281 -18.828 -9.562 1 88.94 467 GLU B O 1
ATOM 8179 N N . TYR B 1 468 ? 11.352 -19.125 -10.836 1 87.19 468 TYR B N 1
ATOM 8180 C CA . TYR B 1 468 ? 11.156 -20.375 -10.109 1 87.19 468 TYR B CA 1
ATOM 8181 C C . TYR B 1 468 ? 10.984 -21.547 -11.07 1 87.19 468 TYR B C 1
ATOM 8183 O O . TYR B 1 468 ? 11.008 -22.719 -10.656 1 87.19 468 TYR B O 1
ATOM 8191 N N . TYR B 1 469 ? 10.836 -21.359 -12.367 1 90.06 469 TYR B N 1
ATOM 8192 C CA . TYR B 1 469 ? 10.664 -22.438 -13.344 1 90.06 469 TYR B CA 1
ATOM 8193 C C . TYR B 1 469 ? 11.867 -22.5 -14.281 1 90.06 469 TYR B C 1
ATOM 8195 O O . TYR B 1 469 ? 11.953 -21.734 -15.242 1 90.06 469 TYR B O 1
ATOM 8203 N N . PHE B 1 470 ? 12.734 -23.562 -13.992 1 91.62 470 PHE B N 1
ATOM 8204 C CA . PHE B 1 470 ? 13.984 -23.703 -14.734 1 91.62 470 PHE B CA 1
ATOM 8205 C C . PHE B 1 470 ? 13.891 -24.859 -15.734 1 91.62 470 PHE B C 1
ATOM 8207 O O . PHE B 1 470 ? 12.852 -25.5 -15.836 1 91.62 470 PHE B O 1
ATOM 8214 N N . LEU B 1 471 ? 14.953 -25.047 -16.5 1 92.31 471 LEU B N 1
ATOM 8215 C CA . LEU B 1 471 ? 15.008 -26.062 -17.531 1 92.31 471 LEU B CA 1
ATOM 8216 C C . LEU B 1 471 ? 14.844 -27.453 -16.938 1 92.31 471 LEU B C 1
ATOM 8218 O O . LEU B 1 471 ? 14.195 -28.328 -17.531 1 92.31 471 LEU B O 1
ATOM 8222 N N . GLU B 1 472 ? 15.344 -27.641 -15.789 1 90.12 472 GLU B N 1
ATOM 8223 C CA . GLU B 1 472 ? 15.211 -28.938 -15.125 1 90.12 472 GLU B CA 1
ATOM 8224 C C . GLU B 1 472 ? 13.75 -29.25 -14.805 1 90.12 472 GLU B C 1
ATOM 8226 O O . GLU B 1 472 ? 13.328 -30.406 -14.883 1 90.12 472 GLU B O 1
ATOM 8231 N N . ASN B 1 473 ? 13.047 -28.219 -14.422 1 88.69 473 ASN B N 1
ATOM 8232 C CA . ASN B 1 473 ? 11.625 -28.406 -14.148 1 88.69 473 ASN B CA 1
ATOM 8233 C C . ASN B 1 473 ? 10.852 -28.75 -15.422 1 88.69 473 ASN B C 1
ATOM 8235 O O . ASN B 1 473 ? 10.008 -29.656 -15.414 1 88.69 473 ASN B O 1
ATOM 8239 N N . LEU B 1 474 ? 11.188 -28.047 -16.438 1 90.12 474 LEU B N 1
ATOM 8240 C CA . LEU B 1 474 ? 10.516 -28.281 -17.719 1 90.12 474 LEU B CA 1
ATOM 8241 C C . LEU B 1 474 ? 10.789 -29.703 -18.219 1 90.12 474 LEU B C 1
ATOM 8243 O O . LEU B 1 474 ? 9.867 -30.406 -18.609 1 90.12 474 LEU B O 1
ATOM 8247 N N . LEU B 1 475 ? 12 -30.125 -18.172 1 88.38 475 LEU B N 1
ATOM 8248 C CA . LEU B 1 475 ? 12.391 -31.438 -18.672 1 88.38 475 LEU B CA 1
ATOM 8249 C C . LEU B 1 475 ? 11.766 -32.531 -17.812 1 88.38 475 LEU B C 1
ATOM 8251 O O . LEU B 1 475 ? 11.383 -33.594 -18.344 1 88.38 475 LEU B O 1
ATOM 8255 N N . GLY B 1 476 ? 11.734 -32.25 -16.562 1 85.81 476 GLY B N 1
ATOM 8256 C CA . GLY B 1 476 ? 11.062 -33.188 -15.695 1 85.81 476 GLY B CA 1
ATOM 8257 C C . GLY B 1 476 ? 9.578 -33.312 -15.992 1 85.81 476 GLY B C 1
ATOM 8258 O O . GLY B 1 476 ? 9.055 -34.438 -16.047 1 85.81 476 GLY B O 1
ATOM 8259 N N . ASP B 1 477 ? 8.969 -32.25 -16.234 1 88.5 477 ASP B N 1
ATOM 8260 C CA . ASP B 1 477 ? 7.543 -32.25 -16.547 1 88.5 477 ASP B CA 1
ATOM 8261 C C . ASP B 1 477 ? 7.281 -32.906 -17.906 1 88.5 477 ASP B C 1
ATOM 8263 O O . ASP B 1 477 ? 6.324 -33.656 -18.062 1 88.5 477 ASP B O 1
ATOM 8267 N N . ILE B 1 478 ? 8.133 -32.594 -18.844 1 87.06 478 ILE B N 1
ATOM 8268 C CA . ILE B 1 478 ? 7.984 -33.188 -20.172 1 87.06 478 ILE B CA 1
ATOM 8269 C C . ILE B 1 478 ? 8.234 -34.688 -20.109 1 87.06 478 ILE B C 1
ATOM 8271 O O . ILE B 1 478 ? 7.496 -35.5 -20.703 1 87.06 478 ILE B O 1
ATOM 8275 N N . GLY B 1 479 ? 9.273 -35.062 -19.375 1 85.62 479 GLY B N 1
ATOM 8276 C CA . GLY B 1 479 ? 9.539 -36.5 -19.188 1 85.62 479 GLY B CA 1
ATOM 8277 C C . GLY B 1 479 ? 8.375 -37.25 -18.578 1 85.62 479 GLY B C 1
ATOM 8278 O O . GLY B 1 479 ? 8.078 -38.375 -18.984 1 85.62 479 GLY B O 1
ATOM 8279 N N . GLY B 1 480 ? 7.812 -36.594 -17.609 1 86 480 GLY B N 1
ATOM 8280 C CA . GLY B 1 480 ? 6.652 -37.219 -16.984 1 86 480 GLY B CA 1
ATOM 8281 C C . GLY B 1 480 ? 5.484 -37.375 -17.938 1 86 480 GLY B C 1
ATOM 8282 O O . GLY B 1 480 ? 4.812 -38.406 -17.938 1 86 480 GLY B O 1
ATOM 8283 N N . GLN B 1 481 ? 5.297 -36.438 -18.797 1 87.56 481 GLN B N 1
ATOM 8284 C CA . GLN B 1 481 ? 4.223 -36.531 -19.766 1 87.56 481 GLN B CA 1
ATOM 8285 C C . GLN B 1 481 ? 4.52 -37.562 -20.828 1 87.56 481 GLN B C 1
ATOM 8287 O O . GLN B 1 481 ? 3.633 -38.344 -21.234 1 87.56 481 GLN B O 1
ATOM 8292 N N . LEU B 1 482 ? 5.73 -37.594 -21.297 1 85.75 482 LEU B N 1
ATOM 8293 C CA . LEU B 1 482 ? 6.141 -38.594 -22.281 1 85.75 482 LEU B CA 1
ATOM 8294 C C . LEU B 1 482 ? 6.027 -40 -21.719 1 85.75 482 LEU B C 1
ATOM 8296 O O . LEU B 1 482 ? 5.59 -40.906 -22.422 1 85.75 482 LEU B O 1
ATOM 8300 N N . GLY B 1 483 ? 6.414 -40.062 -20.484 1 81.44 483 GLY B N 1
ATOM 8301 C CA . GLY B 1 483 ? 6.293 -41.344 -19.812 1 81.44 483 GLY B CA 1
ATOM 8302 C C . GLY B 1 483 ? 4.855 -41.812 -19.656 1 81.44 483 GLY B C 1
ATOM 8303 O O . GLY B 1 483 ? 4.555 -43 -19.812 1 81.44 483 GLY B O 1
ATOM 8304 N N . LEU B 1 484 ? 4.016 -40.938 -19.469 1 84.94 484 LEU B N 1
ATOM 8305 C CA . LEU B 1 484 ? 2.615 -41.25 -19.219 1 84.94 484 LEU B CA 1
ATOM 8306 C C . LEU B 1 484 ? 1.899 -41.625 -20.531 1 84.94 484 LEU B C 1
ATOM 8308 O O . LEU B 1 484 ? 1.205 -42.625 -20.609 1 84.94 484 LEU B O 1
ATOM 8312 N N . PHE B 1 485 ? 2.094 -40.844 -21.594 1 85.06 485 PHE B N 1
ATOM 8313 C CA . PHE B 1 485 ? 1.259 -41 -22.781 1 85.06 485 PHE B CA 1
ATOM 8314 C C . PHE B 1 485 ? 1.932 -41.875 -23.812 1 85.06 485 PHE B C 1
ATOM 8316 O O . PHE B 1 485 ? 1.258 -42.625 -24.531 1 85.06 485 PHE B O 1
ATOM 8323 N N . SER B 1 486 ? 3.258 -41.781 -23.906 1 77.69 486 SER B N 1
ATOM 8324 C CA . SER B 1 486 ? 3.891 -42.5 -25 1 77.69 486 SER B CA 1
ATOM 8325 C C . SER B 1 486 ? 4.938 -43.5 -24.5 1 77.69 486 SER B C 1
ATOM 8327 O O . SER B 1 486 ? 5.375 -44.375 -25.234 1 77.69 486 SER B O 1
ATOM 8329 N N . GLY B 1 487 ? 5.32 -43.438 -23.312 1 75.62 487 GLY B N 1
ATOM 8330 C CA . GLY B 1 487 ? 6.371 -44.312 -22.797 1 75.62 487 GLY B CA 1
ATOM 8331 C C . GLY B 1 487 ? 7.699 -44.125 -23.5 1 75.62 487 GLY B C 1
ATOM 8332 O O . GLY B 1 487 ? 8.469 -45.062 -23.656 1 75.62 487 GLY B O 1
ATOM 8333 N N . ILE B 1 488 ? 7.785 -43 -24.109 1 74 488 ILE B N 1
ATOM 8334 C CA . ILE B 1 488 ? 8.992 -42.688 -24.875 1 74 488 ILE B CA 1
ATOM 8335 C C . ILE B 1 488 ? 10.023 -42.031 -23.969 1 74 488 ILE B C 1
ATOM 8337 O O . ILE B 1 488 ? 9.68 -41.156 -23.156 1 74 488 ILE B O 1
ATOM 8341 N N . SER B 1 489 ? 11.234 -42.531 -23.891 1 74.5 489 SER B N 1
ATOM 8342 C CA . SER B 1 489 ? 12.367 -41.906 -23.219 1 74.5 489 SER B CA 1
ATOM 8343 C C . SER B 1 489 ? 13.305 -41.25 -24.234 1 74.5 489 SER B C 1
ATOM 8345 O O . SER B 1 489 ? 13.062 -41.312 -25.438 1 74.5 489 SER B O 1
ATOM 8347 N N . ALA B 1 490 ? 14.297 -40.531 -23.766 1 75.56 490 ALA B N 1
ATOM 8348 C CA . ALA B 1 490 ? 15.305 -39.969 -24.641 1 75.56 490 ALA B CA 1
ATOM 8349 C C . ALA B 1 490 ? 15.992 -41.031 -25.469 1 75.56 490 ALA B C 1
ATOM 8351 O O . ALA B 1 490 ? 16.312 -40.812 -26.641 1 75.56 490 ALA B O 1
ATOM 8352 N N . LEU B 1 491 ? 16.094 -42.25 -24.953 1 71.88 491 LEU B N 1
ATOM 8353 C CA . LEU B 1 491 ? 16.719 -43.375 -25.656 1 71.88 491 LEU B CA 1
ATOM 8354 C C . LEU B 1 491 ? 15.844 -43.844 -26.812 1 71.88 491 LEU B C 1
ATOM 8356 O O . LEU B 1 491 ? 16.359 -44.188 -27.891 1 71.88 491 LEU B O 1
ATOM 8360 N N . THR B 1 492 ? 14.594 -43.812 -26.547 1 75.94 492 THR B N 1
ATOM 8361 C CA . THR B 1 492 ? 13.672 -44.219 -27.609 1 75.94 492 THR B CA 1
ATOM 8362 C C . THR B 1 492 ? 13.719 -43.219 -28.766 1 75.94 492 THR B C 1
ATOM 8364 O O . THR B 1 492 ? 13.609 -43.594 -29.922 1 75.94 492 THR B O 1
ATOM 8367 N N . CYS B 1 493 ? 13.938 -42.031 -28.359 1 74.31 493 CYS B N 1
ATOM 8368 C CA . CYS B 1 493 ? 14.039 -41 -29.406 1 74.31 493 CYS B CA 1
ATOM 8369 C C . CYS B 1 493 ? 15.289 -41.219 -30.25 1 74.31 493 CYS B C 1
ATOM 8371 O O . CYS B 1 493 ? 15.258 -41.062 -31.469 1 74.31 493 CYS B O 1
ATOM 8373 N N . ILE B 1 494 ? 16.359 -41.625 -29.594 1 76.88 494 ILE B N 1
ATOM 8374 C CA . ILE B 1 494 ? 17.594 -41.906 -30.312 1 76.88 494 ILE B CA 1
ATOM 8375 C C . ILE B 1 494 ? 17.422 -43.156 -31.188 1 76.88 494 ILE B C 1
ATOM 8377 O O . ILE B 1 494 ? 17.906 -43.188 -32.312 1 76.88 494 ILE B O 1
ATOM 8381 N N . GLU B 1 495 ? 16.703 -44.125 -30.656 1 76.5 495 GLU B N 1
ATOM 8382 C CA . GLU B 1 495 ? 16.406 -45.312 -31.453 1 76.5 495 GLU B CA 1
ATOM 8383 C C . GLU B 1 495 ? 15.625 -44.969 -32.719 1 76.5 495 GLU B C 1
ATOM 8385 O O . GLU B 1 495 ? 15.93 -45.469 -33.812 1 76.5 495 GLU B O 1
ATOM 8390 N N . LEU B 1 496 ? 14.781 -44.062 -32.531 1 75.62 496 LEU B N 1
ATOM 8391 C CA . LEU B 1 496 ? 13.953 -43.656 -33.656 1 75.62 496 LEU B CA 1
ATOM 8392 C C . LEU B 1 496 ? 14.773 -42.844 -34.656 1 75.62 496 LEU B C 1
ATOM 8394 O O . LEU B 1 496 ? 14.586 -43 -35.875 1 75.62 496 LEU B O 1
ATOM 8398 N N . LEU B 1 497 ? 15.633 -42.125 -34.156 1 80.25 497 LEU B N 1
ATOM 8399 C CA . LEU B 1 497 ? 16.5 -41.344 -35.031 1 80.25 497 LEU B CA 1
ATOM 8400 C C . LEU B 1 497 ? 17.422 -42.25 -35.812 1 80.25 497 LEU B C 1
ATOM 8402 O O . LEU B 1 497 ? 17.609 -42.062 -37.031 1 80.25 497 LEU B O 1
ATOM 8406 N N . PHE B 1 498 ? 17.938 -43.25 -35.094 1 77.69 498 PHE B N 1
ATOM 8407 C CA . PHE B 1 498 ? 18.797 -44.219 -35.781 1 77.69 498 PHE B CA 1
ATOM 8408 C C . PHE B 1 498 ? 18.016 -45 -36.812 1 77.69 498 PHE B C 1
ATOM 8410 O O . PHE B 1 498 ? 18.531 -45.281 -37.906 1 77.69 498 PHE B O 1
ATOM 8417 N N . PHE B 1 499 ? 16.812 -45.281 -36.469 1 80.31 499 PHE B N 1
ATOM 8418 C CA . PHE B 1 499 ? 15.953 -45.969 -37.438 1 80.31 499 PHE B CA 1
ATOM 8419 C C . PHE B 1 499 ? 15.672 -45.125 -38.656 1 80.31 499 PHE B C 1
ATOM 8421 O O . PHE B 1 499 ? 15.711 -45.594 -39.781 1 80.31 499 PHE B O 1
ATOM 8428 N N . LEU B 1 500 ? 15.445 -43.875 -38.469 1 80.94 500 LEU B N 1
ATOM 8429 C CA . LEU B 1 500 ? 15.18 -42.938 -39.594 1 80.94 500 LEU B CA 1
ATOM 8430 C C . LEU B 1 500 ? 16.406 -42.812 -40.469 1 80.94 500 LEU B C 1
ATOM 8432 O O . LEU B 1 500 ? 16.281 -42.781 -41.719 1 80.94 500 LEU B O 1
ATOM 8436 N N . VAL B 1 501 ? 17.484 -42.719 -39.875 1 83.56 501 VAL B N 1
ATOM 8437 C CA . VAL B 1 501 ? 18.719 -42.562 -40.625 1 83.56 501 VAL B CA 1
ATOM 8438 C C . VAL B 1 501 ? 18.969 -43.844 -41.438 1 83.56 501 VAL B C 1
ATOM 8440 O O . VAL B 1 501 ? 19.312 -43.75 -42.625 1 83.56 501 VAL B O 1
ATOM 8443 N N . ASN B 1 502 ? 18.734 -45 -40.812 1 78.31 502 ASN B N 1
ATOM 8444 C CA . ASN B 1 502 ? 18.906 -46.25 -41.531 1 78.31 502 ASN B CA 1
ATOM 8445 C C . ASN B 1 502 ? 17.922 -46.406 -42.688 1 78.31 502 ASN B C 1
ATOM 8447 O O . ASN B 1 502 ? 18.281 -46.906 -43.75 1 78.31 502 ASN B O 1
ATOM 8451 N N . THR B 1 503 ? 16.812 -45.906 -42.5 1 80.44 503 THR B N 1
ATOM 8452 C CA . THR B 1 503 ? 15.797 -45.969 -43.531 1 80.44 503 THR B CA 1
ATOM 8453 C C . THR B 1 503 ? 16.172 -45.062 -44.719 1 80.44 503 THR B C 1
ATOM 8455 O O . THR B 1 503 ? 15.977 -45.438 -45.875 1 80.44 503 THR B O 1
ATOM 8458 N N . ILE B 1 504 ? 16.703 -44.031 -44.344 1 81.75 504 ILE B N 1
ATOM 8459 C CA . ILE B 1 504 ? 17.109 -43.062 -45.375 1 81.75 504 ILE B CA 1
ATOM 8460 C C . ILE B 1 504 ? 18.281 -43.656 -46.188 1 81.75 504 ILE B C 1
ATOM 8462 O O . ILE B 1 504 ? 18.328 -43.531 -47.406 1 81.75 504 ILE B O 1
ATOM 8466 N N . VAL B 1 505 ? 19.141 -44.25 -45.5 1 78.31 505 VAL B N 1
ATOM 8467 C CA . VAL B 1 505 ? 20.312 -44.875 -46.125 1 78.31 505 VAL B CA 1
ATOM 8468 C C . VAL B 1 505 ? 19.859 -46 -47.062 1 78.31 505 VAL B C 1
ATOM 8470 O O . VAL B 1 505 ? 20.344 -46.094 -48.188 1 78.31 505 VAL B O 1
ATOM 8473 N N . VAL B 1 506 ? 18.891 -46.781 -46.625 1 78.12 506 VAL B N 1
ATOM 8474 C CA . VAL B 1 506 ? 18.406 -47.906 -47.438 1 78.12 506 VAL B CA 1
ATOM 8475 C C . VAL B 1 506 ? 17.641 -47.375 -48.656 1 78.12 506 VAL B C 1
ATOM 8477 O O . VAL B 1 506 ? 17.812 -47.875 -49.75 1 78.12 506 VAL B O 1
ATOM 8480 N N . ILE B 1 507 ? 16.969 -46.312 -48.438 1 79.69 507 ILE B N 1
ATOM 8481 C CA . ILE B 1 507 ? 16.203 -45.719 -49.562 1 79.69 507 ILE B CA 1
ATOM 8482 C C . ILE B 1 507 ? 17.172 -45.094 -50.531 1 79.69 507 ILE B C 1
ATOM 8484 O O . ILE B 1 507 ? 17 -45.219 -51.75 1 79.69 507 ILE B O 1
ATOM 8488 N N . SER B 1 508 ? 18.141 -44.5 -50.094 1 80.44 508 SER B N 1
ATOM 8489 C CA . SER B 1 508 ? 19.125 -43.844 -50.969 1 80.44 508 SER B CA 1
ATOM 8490 C C . SER B 1 508 ? 19.922 -44.844 -51.75 1 80.44 508 SER B C 1
ATOM 8492 O O . SER B 1 508 ? 20.219 -44.625 -52.938 1 80.44 508 SER B O 1
ATOM 8494 N N . THR B 1 509 ? 20.219 -45.938 -51.125 1 76.44 509 THR B N 1
ATOM 8495 C CA . THR B 1 509 ? 20.969 -46.969 -51.812 1 76.44 509 THR B CA 1
ATOM 8496 C C . THR B 1 509 ? 20.078 -47.656 -52.875 1 76.44 509 THR B C 1
ATOM 8498 O O . THR B 1 509 ? 20.547 -48.031 -53.938 1 76.44 509 THR B O 1
ATOM 8501 N N . THR B 1 510 ? 18.844 -47.719 -52.531 1 74.44 510 THR B N 1
ATOM 8502 C CA . THR B 1 510 ? 17.922 -48.344 -53.469 1 74.44 510 THR B CA 1
ATOM 8503 C C . THR B 1 510 ? 17.656 -47.438 -54.656 1 74.44 510 THR B C 1
ATOM 8505 O O . THR B 1 510 ? 17.562 -47.906 -55.812 1 74.44 510 THR B O 1
ATOM 8508 N N . VAL B 1 511 ? 17.594 -46.219 -54.406 1 74.88 511 VAL B N 1
ATOM 8509 C CA . VAL B 1 511 ? 17.375 -45.281 -55.5 1 74.88 511 VAL B CA 1
ATOM 8510 C C . VAL B 1 511 ? 18.625 -45.156 -56.344 1 74.88 511 VAL B C 1
ATOM 8512 O O . VAL B 1 511 ? 18.531 -45.094 -57.594 1 74.88 511 VAL B O 1
ATOM 8515 N N . ARG B 1 512 ? 19.766 -45.156 -55.812 1 71.25 512 ARG B N 1
ATOM 8516 C CA . ARG B 1 512 ? 21.016 -45.156 -56.562 1 71.25 512 ARG B CA 1
ATOM 8517 C C . ARG B 1 512 ? 21.156 -46.406 -57.438 1 71.25 512 ARG B C 1
ATOM 8519 O O . ARG B 1 512 ? 21.609 -46.344 -58.562 1 71.25 512 ARG B O 1
ATOM 8526 N N . TRP B 1 513 ? 20.766 -47.5 -56.906 1 63.62 513 TRP B N 1
ATOM 8527 C CA . TRP B 1 513 ? 20.797 -48.719 -57.688 1 63.62 513 TRP B CA 1
ATOM 8528 C C . TRP B 1 513 ? 19.797 -48.688 -58.844 1 63.62 513 TRP B C 1
ATOM 8530 O O . TRP B 1 513 ? 20.125 -49.094 -59.938 1 63.62 513 TRP B O 1
ATOM 8540 N N . TYR B 1 514 ? 18.688 -48.125 -58.5 1 62.28 514 TYR B N 1
ATOM 8541 C CA . TYR B 1 514 ? 17.703 -48 -59.594 1 62.28 514 TYR B CA 1
ATOM 8542 C C . TYR B 1 514 ? 18.188 -47.031 -60.656 1 62.28 514 TYR B C 1
ATOM 8544 O O . TYR B 1 514 ? 17.984 -47.25 -61.844 1 62.28 514 TYR B O 1
ATOM 8552 N N . CYS B 1 515 ? 18.75 -46.031 -60.25 1 59.5 515 CYS B N 1
ATOM 8553 C CA . CYS B 1 515 ? 19.25 -45.062 -61.219 1 59.5 515 CYS B CA 1
ATOM 8554 C C . CYS B 1 515 ? 20.438 -45.625 -62 1 59.5 515 CYS B C 1
ATOM 8556 O O . CYS B 1 515 ? 20.594 -45.344 -63.188 1 59.5 515 CYS B O 1
ATOM 8558 N N . CYS B 1 516 ? 21.328 -46.25 -61.438 1 55.81 516 CYS B N 1
ATOM 8559 C CA . CYS B 1 516 ? 22.5 -46.75 -62.188 1 55.81 516 CYS B CA 1
ATOM 8560 C C . CYS B 1 516 ? 22.125 -47.969 -63 1 55.81 516 CYS B C 1
ATOM 8562 O O . CYS B 1 516 ? 22.812 -48.281 -63.969 1 55.81 516 CYS B O 1
ATOM 8564 N N . TYR B 1 517 ? 21.297 -48.812 -62.531 1 49.28 517 TYR B N 1
ATOM 8565 C CA . TYR B 1 517 ? 21.062 -50.031 -63.312 1 49.28 517 TYR B CA 1
ATOM 8566 C C . TYR B 1 517 ? 19.969 -49.812 -64.375 1 49.28 517 TYR B C 1
ATOM 8568 O O . TYR B 1 517 ? 19.234 -50.719 -64.688 1 49.28 517 TYR B O 1
ATOM 8576 N N . ILE B 1 518 ? 19.703 -48.562 -64.688 1 46.94 518 ILE B N 1
ATOM 8577 C CA . ILE B 1 518 ? 18.953 -48.469 -65.938 1 46.94 518 ILE B CA 1
ATOM 8578 C C . ILE B 1 518 ? 19.781 -49.094 -67.062 1 46.94 518 ILE B C 1
ATOM 8580 O O . ILE B 1 518 ? 20.875 -48.656 -67.375 1 46.94 518 ILE B O 1
ATOM 8584 N N . PRO B 1 519 ? 19.609 -50.406 -67.375 1 44.41 519 PRO B N 1
ATOM 8585 C CA . PRO B 1 519 ? 20.234 -51.031 -68.5 1 44.41 519 PRO B CA 1
ATOM 8586 C C . PRO B 1 519 ? 20.219 -50.125 -69.75 1 44.41 519 PRO B C 1
ATOM 8588 O O . PRO B 1 519 ? 19.234 -49.438 -70 1 44.41 519 PRO B O 1
ATOM 8591 N N . ALA B 1 520 ? 21.375 -49.625 -70.125 1 41.41 520 ALA B N 1
ATOM 8592 C CA . ALA B 1 520 ? 21.594 -49.062 -71.438 1 41.41 520 ALA B CA 1
ATOM 8593 C C . ALA B 1 520 ? 20.891 -49.906 -72.5 1 41.41 520 ALA B C 1
ATOM 8595 O O . ALA B 1 520 ? 21.062 -51.125 -72.562 1 41.41 520 ALA B O 1
ATOM 8596 N N . LYS B 1 521 ? 19.734 -49.594 -73 1 40.41 521 LYS B N 1
ATOM 8597 C CA . LYS B 1 521 ? 19.188 -50.125 -74.25 1 40.41 521 LYS B CA 1
ATOM 8598 C C . LYS B 1 521 ? 20.297 -50.344 -75.25 1 40.41 521 LYS B C 1
ATOM 8600 O O . LYS B 1 521 ? 21.078 -49.438 -75.562 1 40.41 521 LYS B O 1
ATOM 8605 N N . LYS B 1 522 ? 20.75 -51.562 -75.375 1 40.62 522 LYS B N 1
ATOM 8606 C CA . LYS B 1 522 ? 21.578 -52.062 -76.5 1 40.62 522 LYS B CA 1
ATOM 8607 C C . LYS B 1 522 ? 21.141 -51.406 -77.812 1 40.62 522 LYS B C 1
ATOM 8609 O O . LYS B 1 522 ? 19.984 -51.469 -78.188 1 40.62 522 LYS B O 1
ATOM 8614 N N . GLY B 1 523 ? 21.656 -50.25 -78.125 1 35.09 523 GLY B N 1
ATOM 8615 C CA . GLY B 1 523 ? 21.594 -49.75 -79.5 1 35.09 523 GLY B CA 1
ATOM 8616 C C . GLY B 1 523 ? 21.828 -50.812 -80.562 1 35.09 523 GLY B C 1
ATOM 8617 O O . GLY B 1 523 ? 22.625 -51.719 -80.312 1 35.09 523 GLY B O 1
ATOM 8618 N N . SER B 1 524 ? 20.812 -51.188 -81.375 1 36.88 524 SER B N 1
ATOM 8619 C CA . SER B 1 524 ? 20.797 -52.031 -82.562 1 36.88 524 SER B CA 1
ATOM 8620 C C . SER B 1 524 ? 22 -51.719 -83.438 1 36.88 524 SER B C 1
ATOM 8622 O O . SER B 1 524 ? 22.188 -50.594 -83.938 1 36.88 524 SER B O 1
ATOM 8624 N N . VAL B 1 525 ? 23.172 -52.188 -83.188 1 32.69 525 VAL B N 1
ATOM 8625 C CA . VAL B 1 525 ? 24.266 -52.156 -84.188 1 32.69 525 VAL B CA 1
ATOM 8626 C C . VAL B 1 525 ? 23.797 -52.719 -85.5 1 32.69 525 VAL B C 1
ATOM 8628 O O . VAL B 1 525 ? 23.359 -53.875 -85.562 1 32.69 525 VAL B O 1
ATOM 8631 N N . GLN B 1 526 ? 23.172 -51.875 -86.375 1 30.77 526 GLN B N 1
ATOM 8632 C CA . GLN B 1 526 ? 22.938 -52.125 -87.812 1 30.77 526 GLN B CA 1
ATOM 8633 C C . GLN B 1 526 ? 24.203 -52.625 -88.5 1 30.77 526 GLN B C 1
ATOM 8635 O O . GLN B 1 526 ? 25.234 -51.969 -88.5 1 30.77 526 GLN B O 1
ATOM 8640 N N . ASN B 1 527 ? 24.484 -53.938 -88.438 1 32.06 527 ASN B N 1
ATOM 8641 C CA . ASN B 1 527 ? 25.484 -54.594 -89.312 1 32.06 527 ASN B CA 1
ATOM 8642 C C . ASN B 1 527 ? 25.359 -54.156 -90.75 1 32.06 527 ASN B C 1
ATOM 8644 O O . ASN B 1 527 ? 24.328 -54.375 -91.375 1 32.06 527 ASN B O 1
ATOM 8648 N N . PHE B 1 528 ? 25.781 -52.906 -91.125 1 29.08 528 PHE B N 1
ATOM 8649 C CA . PHE B 1 528 ? 25.969 -52.531 -92.5 1 29.08 528 PHE B CA 1
ATOM 8650 C C . PHE B 1 528 ? 26.812 -53.562 -93.25 1 29.08 528 PHE B C 1
ATOM 8652 O O . PHE B 1 528 ? 27.969 -53.781 -92.875 1 29.08 528 PHE B O 1
ATOM 8659 N N . ASP B 1 529 ? 26.219 -54.656 -93.875 1 30.36 529 ASP B N 1
ATOM 8660 C CA . ASP B 1 529 ? 26.734 -55.656 -94.812 1 30.36 529 ASP B CA 1
ATOM 8661 C C . ASP B 1 529 ? 27.422 -54.969 -96 1 30.36 529 ASP B C 1
ATOM 8663 O O . ASP B 1 529 ? 26.781 -54.375 -96.812 1 30.36 529 ASP B O 1
ATOM 8667 N N . MET B 1 530 ? 28.391 -54.062 -95.812 1 27.83 530 MET B N 1
ATOM 8668 C CA . MET B 1 530 ? 29.125 -53.469 -96.938 1 27.83 530 MET B CA 1
ATOM 8669 C C . MET B 1 530 ? 29.766 -54.562 -97.75 1 27.83 530 MET B C 1
ATOM 8671 O O . MET B 1 530 ? 30.969 -54.812 -97.688 1 27.83 530 MET B O 1
ATOM 8675 N N . ASN B 1 531 ? 29.266 -55.75 -97.938 1 28.19 531 ASN B N 1
ATOM 8676 C CA . ASN B 1 531 ? 29.969 -56.688 -98.75 1 28.19 531 ASN B CA 1
ATOM 8677 C C . ASN B 1 531 ? 30 -56.219 -100.25 1 28.19 531 ASN B C 1
ATOM 8679 O O . ASN B 1 531 ? 30.25 -57 -101.125 1 28.19 531 ASN B O 1
ATOM 8683 N N . SER B 1 532 ? 29.375 -55.062 -100.562 1 27.73 532 SER B N 1
ATOM 8684 C CA . SER B 1 532 ? 29.219 -55 -102 1 27.73 532 SER B CA 1
ATOM 8685 C C . SER B 1 532 ? 30.562 -55.219 -102.75 1 27.73 532 SER B C 1
ATOM 8687 O O . SER B 1 532 ? 30.688 -56.031 -103.625 1 27.73 532 SER B O 1
ATOM 8689 N N . ASN B 1 533 ? 31.219 -54.094 -103.188 1 28.14 533 ASN B N 1
ATOM 8690 C CA . ASN B 1 533 ? 31.688 -53.781 -104.562 1 28.14 533 ASN B CA 1
ATOM 8691 C C . ASN B 1 533 ? 33.125 -54.281 -104.75 1 28.14 533 ASN B C 1
ATOM 8693 O O . ASN B 1 533 ? 34.062 -53.531 -104.5 1 28.14 533 ASN B O 1
ATOM 8697 N N . PHE B 1 534 ? 33.594 -55.469 -104.375 1 24.69 534 PHE B N 1
ATOM 8698 C CA . PHE B 1 534 ? 34.844 -55.969 -104.938 1 24.69 534 PHE B CA 1
ATOM 8699 C C . PHE B 1 534 ? 34.781 -56 -106.5 1 24.69 534 PHE B C 1
ATOM 8701 O O . PHE B 1 534 ? 35.688 -56.531 -107.125 1 24.69 534 PHE B O 1
ATOM 8708 N N . LYS B 1 535 ? 33.656 -55.969 -107.125 1 26.22 535 LYS B N 1
ATOM 8709 C CA . LYS B 1 535 ? 33.938 -56.406 -108.5 1 26.22 535 LYS B CA 1
ATOM 8710 C C . LYS B 1 535 ? 34.969 -55.5 -109.125 1 26.22 535 LYS B C 1
ATOM 8712 O O . LYS B 1 535 ? 35.125 -54.312 -108.75 1 26.22 535 LYS B O 1
ATOM 8717 N N . SER B 1 536 ? 35.594 -55.562 -110.375 1 23.56 536 SER B N 1
ATOM 8718 C CA . SER B 1 536 ? 36.688 -54.906 -111.062 1 23.56 536 SER B CA 1
ATOM 8719 C C . SER B 1 536 ? 36.562 -53.375 -111 1 23.56 536 SER B C 1
ATOM 8721 O O . SER B 1 536 ? 35.469 -52.812 -111.062 1 23.56 536 SER B O 1
#

Nearest PDB structures (foldseek):
  6l6p-assembly1_A  TM=7.769E-01  e=2.238E-29  Homo sapiens
  8on9-assembly1_A  TM=7.397E-01  e=6.079E-30  Malacoceros fuliginosus
  8on7-assembly1_A  TM=7.320E-01  e=2.559E-28  Malacoceros fuliginosus
  9btg-assembly1_B  TM=7.214E-01  e=2.021E-23  Homo sapiens
  9btg-assembly1_A  TM=6.819E-01  e=5.931E-23  Homo sapiens

Foldseek 3Di:
DPPPPPPPPDPVLCVLVVVLVVLQLVCLVPFLWPLSVVLVPDPDPVSNVVSVVQLVVLVVVLCVQLVVLVVCAVVLDKDKDWDKDFDQKDFAWKKKKFWQFAFFLVLVLVVCVVPVNPVVSVVSVVVLVVVVVVVPPDDDDPPPPPPPDPPPPPDPDPDDPPPPPPPCPPVNVVLVQVLQAVLQVLLLCCLPPVVVQLVGGDDLVQWWPWKDAQPDGGPSDVLQWDWDQASQRHTMIIGQADDPVVRDDGDMFRWFDQNRWMKTKTFNPCSRHPCPHRHVDGWMWMFTHHHQADTDSPVHTDTDDFQKEKEKAKAKEKEAADDPPPPCLADEQPPPVVPPDQQPPDRHSGDDLVLQLLSLLQVVCCVPQVAGDSRGDDGPSTRHDHPVSCVVSVVSVVCSVVVNRPSSVNSHHHRIDMDMDIDMDIDGPDDPDDDPVVVPPDPRRRGMYMYGYTYPGSMYIYIHMDRDQDPVNSVVSSVVSCCVSTVDDPVSVVSVVVSVVVSVVSVVVVVVVVVVPPPPPPPPPPPPPPDDDPPD/DDPPPPPPPDPVLCVLVVVLVVLQQVCLVPFLWPLSVQLVPDPDPVSNVVSVVQLVVLVVVLVVQLVVLVVVQVVLDKDKDWDKDFDQKDFAWKKKKFWQFAFFLVLVLVVCCVPPNVVVSVVSVVVLVCVVVVVPPDDDDDDDPDPDDPDDPDDDDDDDPDPPPPPPPPVNVVLVQVLQQSLQVLLLCCLPPVVVSLVGGDDLVQWWVWKDAQPRTHPSDVLQWDWDQASQRHTMIIGQADDPVVRDDGDMFRWFDQNRWMKTKTFNPCSRHPCVHRGVDGWMWMDTHHHQAFTDRPVHTDTDHFQKAKEKAKAKEKEAADDPPPPCLADEQPDPPVPPDQLPPDTHSGDDLVLQLLVLLQVVCCVPQVAGDSRGDDGPSTRHDHPVSCVVSVVSVVCSVVVNRPSSVNSHHHRIDMDMDIDMDIDGPDDPDDDPVPVPPDPRRRGMYMYGYTYPRSMYIYIHMDRDCDPVNSVVSSVVSCCVSTVDDPVSVVSVVVSVVVSVVSVVVSVVVVVVPPPDPPDPPPPPCPVDDPPD

Radius of gyration: 46.43 Å; Cα contacts (8 Å, |Δi|>4): 1639; chains: 2; bounding box: 87×162×161 Å

pLDDT: mean 74.97, std 21.67, range [20.11, 98.0]

Organism: NCBI:txid252671

Sequence (1072 aa):
MEEQKQNSPSRFGRRSDEGLVYLWKNFASNTTAHGFSNILMSSHISIRLLWIAVIIVCQVLLYLQINPLVIRFFQKPTKTKLYLQEESSQVFPVITLCNTNGIKQSQMINLLAHEQFSDIAEELETKKRRKRAARAPKQGANRSFTKDNWKPPPKTTEDEDSEDYFEVDEADIKEYAMKMRILSRLGNIAQDEKEEIFKYGYTKDDMIIECKWKDYYNCKADRWWKPVWHWRYGNCYSFNVPDQSINKTVLKVTGAGPDHGLKVKLDLHQEEYLTDYLTETAGIVLHIGEQGGRVEPYSDGFNLAPNFAHYLTLSKTKVVRADPFNNGTCVQHSRRDLGNRSFSNQFISKYSVHACREICLARKQLNHCGCSSYWLPSLNGSRTCDENDMTCADTYWQQAIEGKLDCLADCRQPCNEVKYEIESSFRKYPIKMKETDKKLKEENEDEQLQLLVSFKTLETKVIEDEEYYFLENLLGDIGGQLGLFSGISALTCIELLFFLVNTIVVISTTVRWYCCYIPAKKGSVQNFDMNSNFKSMEEQKQNSPSRFGRRSDEGLVYLWKNFASNTTAHGFSNILMSSHISIRLLWIAVIIVCQVLLYLQINPLVIRFFQKPTKTKLYLQEESSQVFPVITLCNTNGIKQSQMINLLAHEQFSDIAEELETKKRRKRAARAPKQGANRSFTKDNWKPPPKTTEDEDSEDYFEVDEADIKEYAMKMRILSRLGNIAQDEKEEIFKYGYTKDDMIIECKWKDYYNCKADRWWKPVWHWRYGNCYSFNVPDQSINKTVLKVTGAGPDHGLKVKLDLHQEEYLTDYLTETAGIVLHIGEQGGRVEPYSDGFNLAPNFAHYLTLSKTKVVRADPFNNGTCVQHSRRDLGNRSFSNQFISKYSVHACREICLARKQLNHCGCSSYWLPSLNGSRTCDENDMTCADTYWQQAIEGKLDCLADCRQPCNEVKYEIESSFRKYPIKMKETDKKLKEENEDEQLQLLVSFKTLETKVIEDEEYYFLENLLGDIGGQLGLFSGISALTCIELLFFLVNTIVVISTTVRWYCCYIPAKKGSVQNFDMNSNFKS